Protein AF-0000000076659272 (afdb_homodimer)

Organism: Fusarium proliferatum (strain ET1) (NCBI:txid1227346)

InterPro domains:
  IPR001138 Zn(2)Cys(6) fungal-type DNA-binding domain [PF00172] (24-61)
  IPR001138 Zn(2)Cys(6) fungal-type DNA-binding domain [PS50048] (24-56)
  IPR001138 Zn(2)Cys(6) fungal-type DNA-binding domain [SM00066] (19-65)
  IPR001138 Zn(2)Cys(6) fungal-type DNA-binding domain [cd00067] (20-56)
  IPR007219 Xylanolytic transcriptional activator, regulatory domain [PF04082] (189-388)
  IPR007219 Xylanolytic transcriptional activator, regulatory domain [SM00906] (302-376)
  IPR036864 Zn(2)-C6 fungal-type DNA-binding domain superfamily [G3DSA:4.10.240.10] (17-59)
  IPR036864 Zn(2)-C6 fungal-type DNA-binding domain superfamily [SSF57701] (15-57)

Radius of gyration: 39.13 Å; Cα contacts (8 Å, |Δi|>4): 1552; chains: 2; bounding box: 149×137×132 Å

Structure (mmCIF, N/CA/C/O backbone):
data_AF-0000000076659272-model_v1
#
loop_
_entity.id
_entity.type
_entity.pdbx_description
1 polymer 'Zn(2)-C6 fungal-type domain-containing protein'
#
loop_
_atom_site.group_PDB
_atom_site.id
_atom_site.type_symbol
_atom_site.label_atom_id
_atom_site.label_alt_id
_atom_site.label_comp_id
_atom_site.label_asym_id
_atom_site.label_entity_id
_atom_site.label_seq_id
_atom_site.pdbx_PDB_ins_code
_atom_site.Cartn_x
_atom_site.Cartn_y
_atom_site.Cartn_z
_atom_site.occupancy
_atom_site.B_iso_or_equiv
_atom_site.auth_seq_id
_atom_site.auth_comp_id
_atom_site.auth_asym_id
_atom_site.auth_atom_id
_atom_site.pdbx_PDB_model_num
ATOM 1 N N . MET A 1 1 ? 29.656 22.891 76.875 1 19.56 1 MET A N 1
ATOM 2 C CA . MET A 1 1 ? 29.469 21.594 77.562 1 19.56 1 MET A CA 1
ATOM 3 C C . MET A 1 1 ? 28.062 21.062 77.375 1 19.56 1 MET A C 1
ATOM 5 O O . MET A 1 1 ? 27.875 19.891 77 1 19.56 1 MET A O 1
ATOM 9 N N . ASN A 1 2 ? 26.969 21.531 78 1 17.08 2 ASN A N 1
ATOM 10 C CA . ASN A 1 2 ? 25.891 20.828 78.688 1 17.08 2 ASN A CA 1
ATOM 11 C C . ASN A 1 2 ? 24.828 20.344 77.688 1 17.08 2 ASN A C 1
ATOM 13 O O . ASN A 1 2 ? 24.75 20.797 76.562 1 17.08 2 ASN A O 1
ATOM 17 N N . ARG A 1 3 ? 23.5 19.828 78.188 1 19.06 3 ARG A N 1
ATOM 18 C CA . ARG A 1 3 ? 22.938 18.5 78.375 1 19.06 3 ARG A CA 1
ATOM 19 C C . ARG A 1 3 ? 21.906 18.172 77.312 1 19.06 3 ARG A C 1
ATOM 21 O O . ARG A 1 3 ? 21.766 17.016 76.875 1 19.06 3 ARG A O 1
ATOM 28 N N . LEU A 1 4 ? 20.891 19.156 76.5 1 20.41 4 LEU A N 1
ATOM 29 C CA . LEU A 1 4 ? 19.5 19.031 76.938 1 20.41 4 LEU A CA 1
ATOM 30 C C . LEU A 1 4 ? 18.75 18.078 76 1 20.41 4 LEU A C 1
ATOM 32 O O . LEU A 1 4 ? 18.875 18.172 74.75 1 20.41 4 LEU A O 1
ATOM 36 N N . PRO A 1 5 ? 18.078 16.938 76.25 1 23.25 5 PRO A N 1
ATOM 37 C CA . PRO A 1 5 ? 17.703 15.578 75.812 1 23.25 5 PRO A CA 1
ATOM 38 C C . PRO A 1 5 ? 16.547 15.57 74.875 1 23.25 5 PRO A C 1
ATOM 40 O O . PRO A 1 5 ? 15.422 15.945 75.25 1 23.25 5 PRO A O 1
ATOM 43 N N . THR A 1 6 ? 16.375 16.406 73.688 1 24.66 6 THR A N 1
ATOM 44 C CA . THR A 1 6 ? 15.062 16.938 73.375 1 24.66 6 THR A CA 1
ATOM 45 C C . THR A 1 6 ? 14.07 15.82 73.062 1 24.66 6 THR A C 1
ATOM 47 O O . THR A 1 6 ? 14.367 14.922 72.312 1 24.66 6 THR A O 1
ATOM 50 N N . ASN A 1 7 ? 13.016 15.484 73.875 1 20.8 7 ASN A N 1
ATOM 51 C CA . ASN A 1 7 ? 12.062 14.461 74.25 1 20.8 7 ASN A CA 1
ATOM 52 C C . ASN A 1 7 ? 11.258 13.953 73.062 1 20.8 7 ASN A C 1
ATOM 54 O O . ASN A 1 7 ? 10.578 14.734 72.375 1 20.8 7 ASN A O 1
ATOM 58 N N . SER A 1 8 ? 11.734 12.906 72.25 1 24.41 8 SER A N 1
ATOM 59 C CA . SER A 1 8 ? 11.508 12.141 71.062 1 24.41 8 SER A CA 1
ATOM 60 C C . SER A 1 8 ? 10.117 11.516 71.062 1 24.41 8 SER A C 1
ATOM 62 O O . SER A 1 8 ? 9.977 10.297 71.188 1 24.41 8 SER A O 1
ATOM 64 N N . GLN A 1 9 ? 9.117 12.305 71.75 1 21.06 9 GLN A N 1
ATOM 65 C CA . GLN A 1 9 ? 7.941 11.578 72.188 1 21.06 9 GLN A CA 1
ATOM 66 C C . GLN A 1 9 ? 7.297 10.797 71.062 1 21.06 9 GLN A C 1
ATOM 68 O O . GLN A 1 9 ? 7.289 11.258 69.875 1 21.06 9 GLN A O 1
ATOM 73 N N . ARG A 1 10 ? 6.98 9.578 71.125 1 23.38 10 ARG A N 1
ATOM 74 C CA . ARG A 1 10 ? 6.645 8.344 70.438 1 23.38 10 ARG A CA 1
ATOM 75 C C . ARG A 1 10 ? 5.285 8.461 69.75 1 23.38 10 ARG A C 1
ATOM 77 O O . ARG A 1 10 ? 4.754 7.477 69.25 1 23.38 10 ARG A O 1
ATOM 84 N N . VAL A 1 11 ? 4.699 9.711 69.125 1 22.98 11 VAL A N 1
ATOM 85 C CA . VAL A 1 11 ? 3.258 9.844 69.312 1 22.98 11 VAL A CA 1
ATOM 86 C C . VAL A 1 11 ? 2.525 8.805 68.5 1 22.98 11 VAL A C 1
ATOM 88 O O . VAL A 1 11 ? 2.672 8.773 67.25 1 22.98 11 VAL A O 1
ATOM 91 N N . VAL A 1 12 ? 2.139 7.738 68.938 1 22.75 12 VAL A N 1
ATOM 92 C CA . VAL A 1 12 ? 1.564 6.504 68.375 1 22.75 12 VAL A CA 1
ATOM 93 C C . VAL A 1 12 ? 0.198 6.793 67.75 1 22.75 12 VAL A C 1
ATOM 95 O O . VAL A 1 12 ? -0.709 7.273 68.438 1 22.75 12 VAL A O 1
ATOM 98 N N . LYS A 1 13 ? 0.115 7.293 66.5 1 24.58 13 LYS A N 1
ATOM 99 C CA . LYS A 1 13 ? -1.141 7.832 66 1 24.58 13 LYS A CA 1
ATOM 100 C C . LYS A 1 13 ? -2.248 6.785 66 1 24.58 13 LYS A C 1
ATOM 102 O O . LYS A 1 13 ? -2.1 5.695 65.438 1 24.58 13 LYS A O 1
ATOM 107 N N . PRO A 1 14 ? -3.225 6.723 66.75 1 21.44 14 PRO A N 1
ATOM 108 C CA . PRO A 1 14 ? -4.156 5.688 67.188 1 21.44 14 PRO A CA 1
ATOM 109 C C . PRO A 1 14 ? -4.965 5.086 66.062 1 21.44 14 PRO A C 1
ATOM 111 O O . PRO A 1 14 ? -4.914 5.594 64.938 1 21.44 14 PRO A O 1
ATOM 114 N N . GLY A 1 15 ? -6.469 4.871 66.062 1 23 15 GLY A N 1
ATOM 115 C CA . GLY A 1 15 ? -7.363 3.742 66.312 1 23 15 GLY A CA 1
ATOM 116 C C . GLY A 1 15 ? -8.25 3.447 65.125 1 23 15 GLY A C 1
ATOM 117 O O . GLY A 1 15 ? -8.359 2.299 64.688 1 23 15 GLY A O 1
ATOM 118 N N . VAL A 1 16 ? -9.18 4.422 64.5 1 22.41 16 VAL A N 1
ATOM 119 C CA . VAL A 1 16 ? -10.625 4.203 64.5 1 22.41 16 VAL A CA 1
ATOM 120 C C . VAL A 1 16 ? -11.047 3.715 63.094 1 22.41 16 VAL A C 1
ATOM 122 O O . VAL A 1 16 ? -10.977 4.461 62.125 1 22.41 16 VAL A O 1
ATOM 125 N N . LYS A 1 17 ? -10.82 2.6 62.594 1 24.09 17 LYS A N 1
ATOM 126 C CA . LYS A 1 17 ? -10.992 2.123 61.219 1 24.09 17 LYS A CA 1
ATOM 127 C C . LYS A 1 17 ? -12.469 1.926 60.906 1 24.09 17 LYS A C 1
ATOM 129 O O . LYS A 1 17 ? -12.812 1.525 59.781 1 24.09 17 LYS A O 1
ATOM 134 N N . LYS A 1 18 ? -13.703 1.958 61.719 1 27.94 18 LYS A N 1
ATOM 135 C CA . LYS A 1 18 ? -14.82 1.035 61.531 1 27.94 18 LYS A CA 1
ATOM 136 C C . LYS A 1 18 ? -15.68 1.443 60.344 1 27.94 18 LYS A C 1
ATOM 138 O O . LYS A 1 18 ? -15.945 2.629 60.156 1 27.94 18 LYS A O 1
ATOM 143 N N . ARG A 1 19 ? -16.5 0.562 59.625 1 29.05 19 ARG A N 1
ATOM 144 C CA . ARG A 1 19 ? -17.141 0.447 58.312 1 29.05 19 ARG A CA 1
ATOM 145 C C . ARG A 1 19 ? -18.547 1.038 58.344 1 29.05 19 ARG A C 1
ATOM 147 O O . ARG A 1 19 ? -19.453 0.478 58.969 1 29.05 19 ARG A O 1
ATOM 154 N N . ARG A 1 20 ? -19.266 2.32 58.438 1 32.97 20 ARG A N 1
ATOM 155 C CA . ARG A 1 20 ? -20.578 2.553 59.031 1 32.97 20 ARG A CA 1
ATOM 156 C C . ARG A 1 20 ? -21.688 2.191 58.031 1 32.97 20 ARG A C 1
ATOM 158 O O . ARG A 1 20 ? -21.594 2.514 56.875 1 32.97 20 ARG A O 1
ATOM 165 N N . PRO A 1 21 ? -22.859 1.346 58.344 1 39.44 21 PRO A N 1
ATOM 166 C CA . PRO A 1 21 ? -23.938 0.67 57.625 1 39.44 21 PRO A CA 1
ATOM 167 C C . PRO A 1 21 ? -24.891 1.646 56.938 1 39.44 21 PRO A C 1
ATOM 169 O O . PRO A 1 21 ? -24.953 2.82 57.312 1 39.44 21 PRO A O 1
ATOM 172 N N . PRO A 1 22 ? -26.016 1.161 56.188 1 44.16 22 PRO A N 1
ATOM 173 C CA . PRO A 1 22 ? -26.656 1.852 55.094 1 44.16 22 PRO A CA 1
ATOM 174 C C . PRO A 1 22 ? -27.688 2.891 55.531 1 44.16 22 PRO A C 1
ATOM 176 O O . PRO A 1 22 ? -28.375 2.684 56.531 1 44.16 22 PRO A O 1
ATOM 179 N N . LEU A 1 23 ? -28.188 4.102 55.219 1 53.53 23 LEU A N 1
ATOM 180 C CA . LEU A 1 23 ? -28.766 5.273 55.875 1 53.53 23 LEU A CA 1
ATOM 181 C C . LEU A 1 23 ? -30.297 5.23 55.812 1 53.53 23 LEU A C 1
ATOM 183 O O . LEU A 1 23 ? -30.875 4.484 55.031 1 53.53 23 LEU A O 1
ATOM 187 N N . ALA A 1 24 ? -31.328 6.055 56.25 1 63.75 24 ALA A N 1
ATOM 188 C CA . ALA A 1 24 ? -32.719 6.289 56.656 1 63.75 24 ALA A CA 1
ATOM 189 C C . ALA A 1 24 ? -33.656 6.156 55.438 1 63.75 24 ALA A C 1
ATOM 191 O O . ALA A 1 24 ? -33.25 6.406 54.312 1 63.75 24 ALA A O 1
ATOM 192 N N . CYS A 1 25 ? -34.938 5.625 55.625 1 69.62 25 CYS A N 1
ATOM 193 C CA . CYS A 1 25 ? -35.906 5.426 54.531 1 69.62 25 CYS A CA 1
ATOM 194 C C . CYS A 1 25 ? -36.312 6.762 53.938 1 69.62 25 CYS A C 1
ATOM 196 O O . CYS A 1 25 ? -36.188 7.809 54.562 1 69.62 25 CYS A O 1
ATOM 198 N N . VAL A 1 26 ? -36.906 6.852 52.875 1 71.69 26 VAL A N 1
ATOM 199 C CA . VAL A 1 26 ? -37.125 8.117 52.188 1 71.69 26 VAL A CA 1
ATOM 200 C C . VAL A 1 26 ? -38.125 8.961 52.969 1 71.69 26 VAL A C 1
ATOM 202 O O . VAL A 1 26 ? -37.969 10.18 53.094 1 71.69 26 VAL A O 1
ATOM 205 N N . GLN A 1 27 ? -39.031 8.258 53.594 1 69.94 27 GLN A N 1
ATOM 206 C CA . GLN A 1 27 ? -40.156 8.969 54.25 1 69.94 27 GLN A CA 1
ATOM 207 C C . GLN A 1 27 ? -39.688 9.609 55.562 1 69.94 27 GLN A C 1
ATOM 209 O O . GLN A 1 27 ? -40.031 10.758 55.844 1 69.94 27 GLN A O 1
ATOM 214 N N . CYS A 1 28 ? -39.125 8.906 56.094 1 67.06 28 CYS A N 1
ATOM 215 C CA . CYS A 1 28 ? -38.562 9.367 57.344 1 67.06 28 CYS A CA 1
ATOM 216 C C . CYS A 1 28 ? -37.5 10.445 57.125 1 67.06 28 CYS A C 1
ATOM 218 O O . CYS A 1 28 ? -37.406 11.398 57.875 1 67.06 28 CYS A O 1
ATOM 220 N N . TYR A 1 29 ? -36.812 10.297 56.125 1 65.56 29 TYR A N 1
ATOM 221 C CA . TYR A 1 29 ? -35.719 11.195 55.719 1 65.56 29 TYR A CA 1
ATOM 222 C C . TYR A 1 29 ? -36.281 12.555 55.312 1 65.56 29 TYR A C 1
ATOM 224 O O . TYR A 1 29 ? -35.75 13.594 55.719 1 65.56 29 TYR A O 1
ATOM 232 N N . GLN A 1 30 ? -37.438 12.43 54.656 1 69.5 30 GLN A N 1
ATOM 233 C CA . GLN A 1 30 ? -38.031 13.672 54.188 1 69.5 30 GLN A CA 1
ATOM 234 C C . GLN A 1 30 ? -38.656 14.453 55.344 1 69.5 30 GLN A C 1
ATOM 236 O O . GLN A 1 30 ? -38.656 15.688 55.344 1 69.5 30 GLN A O 1
ATOM 241 N N . ARG A 1 31 ? -39.062 13.711 56.281 1 68 31 ARG A N 1
ATOM 242 C CA . ARG A 1 31 ? -39.75 14.297 57.438 1 68 31 ARG A CA 1
ATOM 243 C C . ARG A 1 31 ? -38.812 14.5 58.625 1 68 31 ARG A C 1
ATOM 245 O O . ARG A 1 31 ? -39.25 14.953 59.688 1 68 31 ARG A O 1
ATOM 252 N N . LYS A 1 32 ? -37.812 14.383 58.469 1 71.69 32 LYS A N 1
ATOM 253 C CA . LYS A 1 32 ? -36.656 14.594 59.312 1 71.69 32 LYS A CA 1
ATOM 254 C C . LYS A 1 32 ? -36.844 13.883 60.656 1 71.69 32 LYS A C 1
ATOM 256 O O . LYS A 1 32 ? -36.531 14.453 61.719 1 71.69 32 LYS A O 1
ATOM 261 N N . LEU A 1 33 ? -37.5 12.82 60.469 1 70.62 33 LEU A N 1
ATOM 262 C CA . LEU A 1 33 ? -37.688 12.07 61.688 1 70.62 33 LEU A CA 1
ATOM 263 C C . LEU A 1 33 ? -36.719 10.906 61.781 1 70.62 33 LEU A C 1
ATOM 265 O O . LEU A 1 33 ? -36.219 10.43 60.781 1 70.62 33 LEU A O 1
ATOM 269 N N . LYS A 1 34 ? -36.656 10.5 63.031 1 70.88 34 LYS A N 1
ATOM 270 C CA . LYS A 1 34 ? -35.719 9.406 63.25 1 70.88 34 LYS A CA 1
ATOM 271 C C . LYS A 1 34 ? -36.25 8.086 62.719 1 70.88 34 LYS A C 1
ATOM 273 O O . LYS A 1 34 ? -37.25 7.574 63.25 1 70.88 34 LYS A O 1
ATOM 278 N N . CYS A 1 35 ? -35.75 7.586 61.719 1 67.19 35 CYS A N 1
ATOM 279 C CA . CYS A 1 35 ? -36.281 6.434 61 1 67.19 35 CYS A CA 1
ATOM 280 C C . CYS A 1 35 ? -35.938 5.137 61.719 1 67.19 35 CYS A C 1
ATOM 282 O O . CYS A 1 35 ? -34.812 4.938 62.156 1 67.19 35 CYS A O 1
ATOM 284 N N . GLY A 1 36 ? -36.812 4.539 61.938 1 72.94 36 GLY A N 1
ATOM 285 C CA . GLY A 1 36 ? -36.594 3.328 62.719 1 72.94 36 GLY A CA 1
ATOM 286 C C . GLY A 1 36 ? -35.812 2.268 61.969 1 72.94 36 GLY A C 1
ATOM 287 O O . GLY A 1 36 ? -35.438 1.243 62.531 1 72.94 36 GLY A O 1
ATOM 288 N N . ARG A 1 37 ? -35.312 2.457 60.562 1 70.31 37 ARG A N 1
ATOM 289 C CA . ARG A 1 37 ? -34.469 1.771 59.594 1 70.31 37 ARG A CA 1
ATOM 290 C C . ARG A 1 37 ? -34.812 0.29 59.5 1 70.31 37 ARG A C 1
ATOM 292 O O . ARG A 1 37 ? -33.938 -0.555 59.344 1 70.31 37 ARG A O 1
ATOM 299 N N . GLU A 1 38 ? -35.969 0.215 59.781 1 72.88 38 GLU A N 1
ATOM 300 C CA . GLU A 1 38 ? -36.438 -1.17 59.781 1 72.88 38 GLU A CA 1
ATOM 301 C C . GLU A 1 38 ? -37.125 -1.532 58.469 1 72.88 38 GLU A C 1
ATOM 303 O O . GLU A 1 38 ? -37.656 -0.66 57.812 1 72.88 38 GLU A O 1
ATOM 308 N N . LEU A 1 39 ? -36.844 -2.863 58.031 1 69.31 39 LEU A N 1
ATOM 309 C CA . LEU A 1 39 ? -37.625 -3.322 56.875 1 69.31 39 LEU A CA 1
ATOM 310 C C . LEU A 1 39 ? -38.844 -4.09 57.344 1 69.31 39 LEU A C 1
ATOM 312 O O . LEU A 1 39 ? -38.844 -4.734 58.375 1 69.31 39 LEU A O 1
ATOM 316 N N . PRO A 1 40 ? -39.438 -4.137 56.812 1 67.62 40 PRO A N 1
ATOM 317 C CA . PRO A 1 40 ? -39.594 -3.453 55.531 1 67.62 40 PRO A CA 1
ATOM 318 C C . PRO A 1 40 ? -39.906 -1.971 55.656 1 67.62 40 PRO A C 1
ATOM 320 O O . PRO A 1 40 ? -39.75 -1.196 54.719 1 67.62 40 PRO A O 1
ATOM 323 N N . ALA A 1 41 ? -40.406 -1.819 56.5 1 71.88 41 ALA A N 1
ATOM 324 C CA . ALA A 1 41 ? -40.75 -0.446 56.844 1 71.88 41 ALA A CA 1
ATOM 325 C C . ALA A 1 41 ? -40.125 -0.05 58.188 1 71.88 41 ALA A C 1
ATOM 327 O O . ALA A 1 41 ? -40.031 -0.873 59.094 1 71.88 41 ALA A O 1
ATOM 328 N N . CYS A 1 42 ? -39.656 1.245 58.156 1 69.31 42 CYS A N 1
ATOM 329 C CA . CYS A 1 42 ? -38.875 1.605 59.344 1 69.31 42 CYS A CA 1
ATOM 330 C C . CYS A 1 42 ? -39.812 1.838 60.531 1 69.31 42 CYS A C 1
ATOM 332 O O . CYS A 1 42 ? -41 2.141 60.344 1 69.31 42 CYS A O 1
ATOM 334 N N . SER A 1 43 ? -39.375 1.552 61.812 1 69.69 43 SER A N 1
ATOM 335 C CA . SER A 1 43 ? -40.188 1.492 63.031 1 69.69 43 SER A CA 1
ATOM 336 C C . SER A 1 43 ? -41.031 2.75 63.219 1 69.69 43 SER A C 1
ATOM 338 O O . SER A 1 43 ? -42.156 2.686 63.688 1 69.69 43 SER A O 1
ATOM 340 N N . ARG A 1 44 ? -41.062 3.682 62.5 1 53.88 44 ARG A N 1
ATOM 341 C CA . ARG A 1 44 ? -42.281 4.434 62.688 1 53.88 44 ARG A CA 1
ATOM 342 C C . ARG A 1 44 ? -43.219 4.297 61.5 1 53.88 44 ARG A C 1
ATOM 344 O O . ARG A 1 44 ? -44.406 4.641 61.594 1 53.88 44 ARG A O 1
ATOM 351 N N . CYS A 1 45 ? -42.562 4.719 60.375 1 63.34 45 CYS A N 1
ATOM 352 C CA . CYS A 1 45 ? -43.5 4.828 59.281 1 63.34 45 CYS A CA 1
ATOM 353 C C . CYS A 1 45 ? -44.719 3.912 59.5 1 63.34 45 CYS A C 1
ATOM 355 O O . CYS A 1 45 ? -45.844 4.266 59.156 1 63.34 45 CYS A O 1
ATOM 357 N N . SER A 1 46 ? -44.312 2.977 60.25 1 72.69 46 SER A N 1
ATOM 358 C CA . SER A 1 46 ? -45.312 1.992 60.625 1 72.69 46 SER A CA 1
ATOM 359 C C . SER A 1 46 ? -46.281 2.559 61.688 1 72.69 46 SER A C 1
ATOM 361 O O . SER A 1 46 ? -47.5 2.373 61.594 1 72.69 46 SER A O 1
ATOM 363 N N . LYS A 1 47 ? -45.812 3.211 63 1 73.12 47 LYS A N 1
ATOM 364 C CA . LYS A 1 47 ? -46.594 3.711 64.125 1 73.12 47 LYS A CA 1
ATOM 365 C C . LYS A 1 47 ? -47.406 4.922 63.75 1 73.12 47 LYS A C 1
ATOM 367 O O . LYS A 1 47 ? -48.5 5.16 64.312 1 73.12 47 LYS A O 1
ATOM 372 N N . ALA A 1 48 ? -46.906 5.734 62.75 1 68.62 48 ALA A N 1
ATOM 373 C CA . ALA A 1 48 ? -47.531 6.98 62.312 1 68.62 48 ALA A CA 1
ATOM 374 C C . ALA A 1 48 ? -48.562 6.73 61.219 1 68.62 48 ALA A C 1
ATOM 376 O O . ALA A 1 48 ? -49.188 7.668 60.719 1 68.62 48 ALA A O 1
ATOM 377 N N . GLY A 1 49 ? -48.781 5.508 60.812 1 72.5 49 GLY A N 1
ATOM 378 C CA . GLY A 1 49 ? -49.781 4.98 59.906 1 72.5 49 GLY A CA 1
ATOM 379 C C . GLY A 1 49 ? -49.344 5.027 58.438 1 72.5 49 GLY A C 1
ATOM 380 O O . GLY A 1 49 ? -50.188 4.922 57.531 1 72.5 49 GLY A O 1
ATOM 381 N N . ASN A 1 50 ? -48.188 5.438 58.156 1 64.56 50 ASN A N 1
ATOM 382 C CA . ASN A 1 50 ? -47.688 5.664 56.812 1 64.56 50 ASN A CA 1
ATOM 383 C C . ASN A 1 50 ? -46.719 4.57 56.375 1 64.56 50 ASN A C 1
ATOM 385 O O . ASN A 1 50 ? -45.688 4.848 55.75 1 64.56 50 ASN A O 1
ATOM 389 N N . ALA A 1 51 ? -46.812 3.498 56.812 1 70.19 51 ALA A N 1
ATOM 390 C CA . ALA A 1 51 ? -45.906 2.355 56.688 1 70.19 51 ALA A CA 1
ATOM 391 C C . ALA A 1 51 ? -45.719 1.98 55.219 1 70.19 51 ALA A C 1
ATOM 393 O O . ALA A 1 51 ? -44.625 1.556 54.812 1 70.19 51 ALA A O 1
ATOM 394 N N . ASP A 1 52 ? -46.719 2.023 54.469 1 71 52 ASP A N 1
ATOM 395 C CA . ASP A 1 52 ? -46.719 1.567 53.062 1 71 52 ASP A CA 1
ATOM 396 C C . ASP A 1 52 ? -45.906 2.486 52.188 1 71 52 ASP A C 1
ATOM 398 O O . ASP A 1 52 ? -45.438 2.068 51.125 1 71 52 ASP A O 1
ATOM 402 N N . GLU A 1 53 ? -45.688 3.658 52.406 1 70.06 53 GLU A N 1
ATOM 403 C CA . GLU A 1 53 ? -44.938 4.691 51.688 1 70.06 53 GLU A CA 1
ATOM 404 C C . GLU A 1 53 ? -43.5 4.777 52.188 1 70.06 53 GLU A C 1
ATOM 406 O O . GLU A 1 53 ? -42.719 5.637 51.719 1 70.06 53 GLU A O 1
ATOM 411 N N . CYS A 1 54 ? -43.094 3.967 52.938 1 63.72 54 CYS A N 1
ATOM 412 C CA . CYS A 1 54 ? -41.75 3.9 53.5 1 63.72 54 CYS A CA 1
ATOM 413 C C . CYS A 1 54 ? -40.781 3.193 52.562 1 63.72 54 CYS A C 1
ATOM 415 O O . CYS A 1 54 ? -40.812 1.97 52.438 1 63.72 54 CYS A O 1
ATOM 417 N N . ILE A 1 55 ? -40.156 3.838 51.688 1 67.62 55 ILE A N 1
ATOM 418 C CA . ILE A 1 55 ? -39.25 3.242 50.688 1 67.62 55 ILE A CA 1
ATOM 419 C C . ILE A 1 55 ? -37.812 3.629 51 1 67.62 55 ILE A C 1
ATOM 421 O O . ILE A 1 55 ? -37.531 4.773 51.375 1 67.62 55 ILE A O 1
ATOM 425 N N . TYR A 1 56 ? -36.938 2.811 51.062 1 58 56 TYR A N 1
ATOM 426 C CA . TYR A 1 56 ? -35.5 3.066 51.188 1 58 56 TYR A CA 1
ATOM 427 C C . TYR A 1 56 ? -34.875 3.252 49.812 1 58 56 TYR A C 1
ATOM 429 O O . TYR A 1 56 ? -35.156 2.51 48.875 1 58 56 TYR A O 1
ATOM 437 N N . ARG A 1 57 ? -33.906 4.082 49.406 1 43.53 57 ARG A N 1
ATOM 438 C CA . ARG A 1 57 ? -33.219 4.215 48.094 1 43.53 57 ARG A CA 1
ATOM 439 C C . ARG A 1 57 ? -32.156 3.15 47.938 1 43.53 57 ARG A C 1
ATOM 441 O O . ARG A 1 57 ? -31.219 3.078 48.75 1 43.53 57 ARG A O 1
ATOM 448 N N . GLY A 1 58 ? -32 1.804 46.719 1 41.53 58 GLY A N 1
ATOM 449 C CA . GLY A 1 58 ? -31.734 0.409 46.406 1 41.53 58 GLY A CA 1
ATOM 450 C C . GLY A 1 58 ? -32.969 -0.473 46.562 1 41.53 58 GLY A C 1
ATOM 451 O O . GLY A 1 58 ? -32.906 -1.686 46.344 1 41.53 58 GLY A O 1
ATOM 452 N N . ASP A 1 59 ? -33.844 -0.415 47.406 1 34.22 59 ASP A N 1
ATOM 453 C CA . ASP A 1 59 ? -34.906 -1.279 47.906 1 34.22 59 ASP A CA 1
ATOM 454 C C . ASP A 1 59 ? -35.969 -1.499 46.844 1 34.22 59 ASP A C 1
ATOM 456 O O . ASP A 1 59 ? -36.094 -0.714 45.906 1 34.22 59 ASP A O 1
ATOM 460 N N . LYS A 1 60 ? -37 -2.42 47.062 1 31.75 60 LYS A N 1
ATOM 461 C CA . LYS A 1 60 ? -38.312 -2.994 46.719 1 31.75 60 LYS A CA 1
ATOM 462 C C . LYS A 1 60 ? -39.375 -1.912 46.656 1 31.75 60 LYS A C 1
ATOM 464 O O . LYS A 1 60 ? -40.562 -2.217 46.562 1 31.75 60 LYS A O 1
ATOM 469 N N . GLY A 1 61 ? -39.281 -0.782 46.375 1 23.89 61 GLY A N 1
ATOM 470 C CA . GLY A 1 61 ? -40.312 0.107 46.875 1 23.89 61 GLY A CA 1
ATOM 471 C C . GLY A 1 61 ? -41.688 -0.261 46.406 1 23.89 61 GLY A C 1
ATOM 472 O O . GLY A 1 61 ? -42.625 -0.468 47.188 1 23.89 61 GLY A O 1
ATOM 473 N N . ARG A 1 62 ? -42.438 0.27 45.406 1 23.33 62 ARG A N 1
ATOM 474 C CA . ARG A 1 62 ? -43.469 1.279 45.719 1 23.33 62 ARG A CA 1
ATOM 475 C C . ARG A 1 62 ? -44.844 0.668 45.75 1 23.33 62 ARG A C 1
ATOM 477 O O . ARG A 1 62 ? -45.094 -0.39 45.156 1 23.33 62 ARG A O 1
ATOM 484 N N . HIS A 1 63 ? -45.938 1.406 45.75 1 21.39 63 HIS A N 1
ATOM 485 C CA . HIS A 1 63 ? -47.25 1.91 46.125 1 21.39 63 HIS A CA 1
ATOM 486 C C . HIS A 1 63 ? -48.344 1.238 45.312 1 21.39 63 HIS A C 1
ATOM 488 O O . HIS A 1 63 ? -48.094 0.711 44.219 1 21.39 63 HIS A O 1
ATOM 494 N N . THR A 1 64 ? -49.656 1.598 45.625 1 20.42 64 THR A N 1
ATOM 495 C CA . THR A 1 64 ? -51.031 1.32 45.969 1 20.42 64 THR A CA 1
ATOM 496 C C . THR A 1 64 ? -51.906 1.186 44.719 1 20.42 64 THR A C 1
ATOM 498 O O . THR A 1 64 ? -52.969 0.547 44.75 1 20.42 64 THR A O 1
ATOM 501 N N . SER A 1 65 ? -51.938 1.911 43.625 1 19.45 65 SER A N 1
ATOM 502 C CA . SER A 1 65 ? -53.25 2.453 43.312 1 19.45 65 SER A CA 1
ATOM 503 C C . SER A 1 65 ? -54.125 1.4 42.656 1 19.45 65 SER A C 1
ATOM 505 O O . SER A 1 65 ? -54.5 1.534 41.469 1 19.45 65 SER A O 1
ATOM 507 N N . ALA A 1 66 ? -54.094 0.122 42.969 1 20.95 66 ALA A N 1
ATOM 508 C CA . ALA A 1 66 ? -55.062 -0.617 42.156 1 20.95 66 ALA A CA 1
ATOM 509 C C . ALA A 1 66 ? -56.5 -0.326 42.625 1 20.95 66 ALA A C 1
ATOM 511 O O . ALA A 1 66 ? -57.188 -1.225 43.062 1 20.95 66 ALA A O 1
ATOM 512 N N . ASP A 1 67 ? -56.969 0.607 43.156 1 18.33 67 ASP A N 1
ATOM 513 C CA . ASP A 1 67 ? -58.312 0.267 43.656 1 18.33 67 ASP A CA 1
ATOM 514 C C . ASP A 1 67 ? -59.25 -0.094 42.531 1 18.33 67 ASP A C 1
ATOM 516 O O . ASP A 1 67 ? -60.438 -0.337 42.781 1 18.33 67 ASP A O 1
ATOM 520 N N . GLY A 1 68 ? -59.125 0.284 41.281 1 17.02 68 GLY A N 1
ATOM 521 C CA . GLY A 1 68 ? -60.5 0.514 40.906 1 17.02 68 GLY A CA 1
ATOM 522 C C . GLY A 1 68 ? -61.344 -0.74 40.969 1 17.02 68 GLY A C 1
ATOM 523 O O . GLY A 1 68 ? -60.875 -1.836 40.688 1 17.02 68 GLY A O 1
ATOM 524 N N . LEU A 1 69 ? -62.531 -0.764 41.562 1 16.98 69 LEU A N 1
ATOM 525 C CA . LEU A 1 69 ? -63.656 -1.506 42.094 1 16.98 69 LEU A CA 1
ATOM 526 C C . LEU A 1 69 ? -64.375 -2.318 41.031 1 16.98 69 LEU A C 1
ATOM 528 O O . LEU A 1 69 ? -64.938 -3.369 41.312 1 16.98 69 LEU A O 1
ATOM 532 N N . SER A 1 70 ? -64.688 -1.863 39.781 1 16.55 70 SER A N 1
ATOM 533 C CA . SER A 1 70 ? -66.125 -2.135 39.719 1 16.55 70 SER A CA 1
ATOM 534 C C . SER A 1 70 ? -66.438 -3.631 39.625 1 16.55 70 SER A C 1
ATOM 536 O O . SER A 1 70 ? -65.562 -4.41 39.281 1 16.55 70 SER A O 1
ATOM 538 N N . ASN A 1 71 ? -67.625 -3.955 39.031 1 16.12 71 ASN A N 1
ATOM 539 C CA . ASN A 1 71 ? -68.812 -4.777 39.344 1 16.12 71 ASN A CA 1
ATOM 540 C C . ASN A 1 71 ? -68.625 -6.211 38.844 1 16.12 71 ASN A C 1
ATOM 542 O O . ASN A 1 71 ? -67.688 -6.508 38.125 1 16.12 71 ASN A O 1
ATOM 546 N N . ASP A 1 72 ? -69.625 -6.723 38 1 16.41 72 ASP A N 1
ATOM 547 C CA . ASP A 1 72 ? -70.625 -7.773 38.188 1 16.41 72 ASP A CA 1
ATOM 548 C C . ASP A 1 72 ? -70.125 -9.109 37.625 1 16.41 72 ASP A C 1
ATOM 550 O O . ASP A 1 72 ? -69.125 -9.164 36.969 1 16.41 72 ASP A O 1
ATOM 554 N N . GLY A 1 73 ? -71.062 -9.867 36.812 1 16.58 73 GLY A N 1
ATOM 555 C CA . GLY A 1 73 ? -71.75 -11.148 36.906 1 16.58 73 GLY A CA 1
ATOM 556 C C . GLY A 1 73 ? -70.938 -12.281 36.25 1 16.58 73 GLY A C 1
ATOM 557 O O . GLY A 1 73 ? -69.812 -12.109 35.812 1 16.58 73 GLY A O 1
ATOM 558 N N . THR A 1 74 ? -71.688 -13.062 35.344 1 17.17 74 THR A N 1
ATOM 559 C CA . THR A 1 74 ? -72.125 -14.461 35.344 1 17.17 74 THR A CA 1
ATOM 560 C C . THR A 1 74 ? -71.125 -15.328 34.594 1 17.17 74 THR A C 1
ATOM 562 O O . THR A 1 74 ? -70.625 -16.312 35.156 1 17.17 74 THR A O 1
ATOM 565 N N . SER A 1 75 ? -71.562 -15.922 33.406 1 17.47 75 SER A N 1
ATOM 566 C CA . SER A 1 75 ? -71.812 -17.328 33.094 1 17.47 75 SER A CA 1
ATOM 567 C C . SER A 1 75 ? -70.625 -18.016 32.5 1 17.47 75 SER A C 1
ATOM 569 O O . SER A 1 75 ? -69.625 -17.359 32.094 1 17.47 75 SER A O 1
ATOM 571 N N . GLY A 1 76 ? -70.812 -19.094 31.562 1 17.66 76 GLY A N 1
ATOM 572 C CA . GLY A 1 76 ? -70.5 -20.5 31.359 1 17.66 76 GLY A CA 1
ATOM 573 C C . GLY A 1 76 ? -69.312 -20.75 30.484 1 17.66 76 GLY A C 1
ATOM 574 O O . GLY A 1 76 ? -68.812 -21.875 30.375 1 17.66 76 GLY A O 1
ATOM 575 N N . ALA A 1 77 ? -69 -19.891 29.422 1 17.27 77 ALA A N 1
ATOM 576 C CA . ALA A 1 77 ? -68.812 -20.625 28.172 1 17.27 77 ALA A CA 1
ATOM 577 C C . ALA A 1 77 ? -67.5 -21.422 28.203 1 17.27 77 ALA A C 1
ATOM 579 O O . ALA A 1 77 ? -66.625 -21.141 29 1 17.27 77 ALA A O 1
ATOM 580 N N . SER A 1 78 ? -67.062 -21.859 26.969 1 19.56 78 SER A N 1
ATOM 581 C CA . SER A 1 78 ? -66.562 -23.016 26.234 1 19.56 78 SER A CA 1
ATOM 582 C C . SER A 1 78 ? -65.062 -23.078 26.359 1 19.56 78 SER A C 1
ATOM 584 O O . SER A 1 78 ? -64.375 -22.062 26.609 1 19.56 78 SER A O 1
ATOM 586 N N . SER A 1 79 ? -64.375 -24.234 26.047 1 19.25 79 SER A N 1
ATOM 587 C CA . SER A 1 79 ? -63.219 -25.078 26.344 1 19.25 79 SER A CA 1
ATOM 588 C C . SER A 1 79 ? -61.969 -24.547 25.672 1 19.25 79 SER A C 1
ATOM 590 O O . SER A 1 79 ? -61.5 -25.094 24.656 1 19.25 79 SER A O 1
ATOM 592 N N . ALA A 1 80 ? -61.781 -23.234 25.391 1 17.59 80 ALA A N 1
ATOM 593 C CA . ALA A 1 80 ? -60.719 -22.906 24.422 1 17.59 80 ALA A CA 1
ATOM 594 C C . ALA A 1 80 ? -59.344 -23.312 24.953 1 17.59 80 ALA A C 1
ATOM 596 O O . ALA A 1 80 ? -58.938 -22.859 26.016 1 17.59 80 ALA A O 1
ATOM 597 N N . LEU A 1 81 ? -58.781 -24.359 24.422 1 20.47 81 LEU A N 1
ATOM 598 C CA . LEU A 1 81 ? -57.5 -25.047 24.703 1 20.47 81 LEU A CA 1
ATOM 599 C C . LEU A 1 81 ? -56.344 -24.062 24.797 1 20.47 81 LEU A C 1
ATOM 601 O O . LEU A 1 81 ? -56.25 -23.141 24 1 20.47 81 LEU A O 1
ATOM 605 N N . GLU A 1 82 ? -55.5 -24.172 25.875 1 20.83 82 GLU A N 1
ATOM 606 C CA . GLU A 1 82 ? -54.531 -23.469 26.719 1 20.83 82 GLU A CA 1
ATOM 607 C C . GLU A 1 82 ? -53.188 -23.359 26.062 1 20.83 82 GLU A C 1
ATOM 609 O O . GLU A 1 82 ? -52.469 -24.359 25.953 1 20.83 82 GLU A O 1
ATOM 614 N N . ARG A 1 83 ? -53 -22.484 24.984 1 19.47 83 ARG A N 1
ATOM 615 C CA . ARG A 1 83 ? -51.781 -22.078 24.266 1 19.47 83 ARG A CA 1
ATOM 616 C C . ARG A 1 83 ? -50.719 -21.578 25.219 1 19.47 83 ARG A C 1
ATOM 618 O O . ARG A 1 83 ? -50.844 -20.5 25.812 1 19.47 83 ARG A O 1
ATOM 625 N N . SER A 1 84 ? -50.031 -22.391 25.953 1 19.14 84 SER A N 1
ATOM 626 C CA . SER A 1 84 ? -49.156 -22.141 27.094 1 19.14 84 SER A CA 1
ATOM 627 C C . SER A 1 84 ? -48.031 -21.188 26.734 1 19.14 84 SER A C 1
ATOM 629 O O . SER A 1 84 ? -47.781 -20.219 27.453 1 19.14 84 SER A O 1
ATOM 631 N N . SER A 1 85 ? -46.844 -21.688 26.234 1 22.08 85 SER A N 1
ATOM 632 C CA . SER A 1 85 ? -45.531 -21.5 26.781 1 22.08 85 SER A CA 1
ATOM 633 C C . SER A 1 85 ? -44.969 -20.109 26.438 1 22.08 85 SER A C 1
ATOM 635 O O . SER A 1 85 ? -45.156 -19.625 25.328 1 22.08 85 SER A O 1
ATOM 637 N N . THR A 1 86 ? -44.438 -19.281 27.469 1 22.44 86 THR A N 1
ATOM 638 C CA . THR A 1 86 ? -43.969 -17.938 27.781 1 22.44 86 THR A CA 1
ATOM 639 C C . THR A 1 86 ? -42.625 -17.656 27.125 1 22.44 86 THR A C 1
ATOM 641 O O . THR A 1 86 ? -41.594 -18.188 27.531 1 22.44 86 THR A O 1
ATOM 644 N N . GLU A 1 87 ? -42.406 -17.703 25.875 1 22.03 87 GLU A N 1
ATOM 645 C CA . GLU A 1 87 ? -41.188 -17.25 25.188 1 22.03 87 GLU A CA 1
ATOM 646 C C . GLU A 1 87 ? -40.812 -15.836 25.625 1 22.03 87 GLU A C 1
ATOM 648 O O . GLU A 1 87 ? -41.531 -14.875 25.344 1 22.03 87 GLU A O 1
ATOM 653 N N . THR A 1 88 ? -40.281 -15.742 26.859 1 24.14 88 THR A N 1
ATOM 654 C CA . THR A 1 88 ? -39.781 -14.484 27.391 1 24.14 88 THR A CA 1
ATOM 655 C C . THR A 1 88 ? -38.844 -13.812 26.391 1 24.14 88 THR A C 1
ATOM 657 O O . THR A 1 88 ? -37.875 -14.422 25.938 1 24.14 88 THR A O 1
ATOM 660 N N . LEU A 1 89 ? -39.188 -12.773 25.828 1 23.19 89 LEU A N 1
ATOM 661 C CA . LEU A 1 89 ? -38.594 -11.734 24.984 1 23.19 89 LEU A CA 1
ATOM 662 C C . LEU A 1 89 ? -37.406 -11.07 25.672 1 23.19 89 LEU A C 1
ATOM 664 O O . LEU A 1 89 ? -37.562 -10.398 26.688 1 23.19 89 LEU A O 1
ATOM 668 N N . ASP A 1 90 ? -36.219 -11.789 25.875 1 24.16 90 ASP A N 1
ATOM 669 C CA . ASP A 1 90 ? -34.969 -11.211 26.328 1 24.16 90 ASP A CA 1
ATOM 670 C C . ASP A 1 90 ? -34.75 -9.836 25.719 1 24.16 90 ASP A C 1
ATOM 672 O O . ASP A 1 90 ? -34.562 -9.719 24.5 1 24.16 90 ASP A O 1
ATOM 676 N N . LYS A 1 91 ? -35.312 -8.773 26.203 1 26.02 91 LYS A N 1
ATOM 677 C CA . LYS A 1 91 ? -35.031 -7.344 26.078 1 26.02 91 LYS A CA 1
ATOM 678 C C . LYS A 1 91 ? -33.562 -7.031 26.359 1 26.02 91 LYS A C 1
ATOM 680 O O . LYS A 1 91 ? -33.188 -6.781 27.5 1 26.02 91 LYS A O 1
ATOM 685 N N . HIS A 1 92 ? -32.688 -7.875 26.047 1 26.64 92 HIS A N 1
ATOM 686 C CA . HIS A 1 92 ? -31.359 -7.293 26.078 1 26.64 92 HIS A CA 1
ATOM 687 C C . HIS A 1 92 ? -31.375 -5.828 25.656 1 26.64 92 HIS A C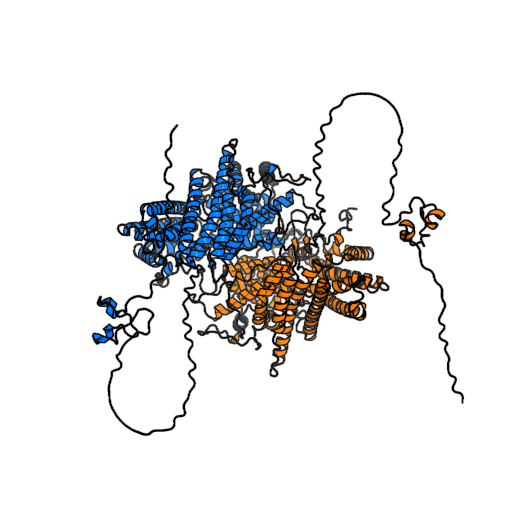 1
ATOM 689 O O . HIS A 1 92 ? -31.844 -5.504 24.547 1 26.64 92 HIS A O 1
ATOM 695 N N . GLY A 1 93 ? -31.656 -4.98 26.578 1 27.42 93 GLY A N 1
ATOM 696 C CA . GLY A 1 93 ? -31.359 -3.564 26.422 1 27.42 93 GLY A CA 1
ATOM 697 C C . GLY A 1 93 ? -30.109 -3.311 25.578 1 27.42 93 GLY A C 1
ATOM 698 O O . GLY A 1 93 ? -29.031 -3.826 25.891 1 27.42 93 GLY A O 1
ATOM 699 N N . ALA A 1 94 ? -30.281 -3.094 24.406 1 29.2 94 ALA A N 1
ATOM 700 C CA . ALA A 1 94 ? -29.281 -2.463 23.547 1 29.2 94 ALA A CA 1
ATOM 701 C C . ALA A 1 94 ? -28.609 -1.29 24.266 1 29.2 94 ALA A C 1
ATOM 703 O O . ALA A 1 94 ? -29.219 -0.232 24.438 1 29.2 94 ALA A O 1
ATOM 704 N N . SER A 1 95 ? -28.047 -1.493 25.438 1 32.25 95 SER A N 1
ATOM 705 C CA . SER A 1 95 ? -27.141 -0.391 25.766 1 32.25 95 SER A CA 1
ATOM 706 C C . SER A 1 95 ? -26.625 0.291 24.516 1 32.25 95 SER A C 1
ATOM 708 O O . SER A 1 95 ? -26.047 -0.362 23.641 1 32.25 95 SER A O 1
ATOM 710 N N . THR A 1 96 ? -27.297 1.179 24.047 1 34.06 96 THR A N 1
ATOM 711 C CA . THR A 1 96 ? -26.75 2.076 23.031 1 34.06 96 THR A CA 1
ATOM 712 C C . THR A 1 96 ? -25.297 2.408 23.328 1 34.06 96 THR A C 1
ATOM 714 O O . THR A 1 96 ? -25 3.287 24.156 1 34.06 96 THR A O 1
ATOM 717 N N . SER A 1 97 ? -24.484 1.532 23.781 1 37.09 97 SER A N 1
ATOM 718 C CA . SER A 1 97 ? -23.094 1.956 23.703 1 37.09 97 SER A CA 1
ATOM 719 C C . SER A 1 97 ? -22.891 3.027 22.641 1 37.09 97 SER A C 1
ATOM 721 O O . SER A 1 97 ? -23.156 2.791 21.453 1 37.09 97 SER A O 1
ATOM 723 N N . HIS A 1 98 ? -23.25 4.23 22.906 1 40.81 98 HIS A N 1
ATOM 724 C CA . HIS A 1 98 ? -22.859 5.348 22.062 1 40.81 98 HIS A CA 1
ATOM 725 C C . HIS A 1 98 ? -21.5 5.082 21.391 1 40.81 98 HIS A C 1
ATOM 727 O O . HIS A 1 98 ? -20.453 5.234 22.016 1 40.81 98 HIS A O 1
ATOM 733 N N . GLU A 1 99 ? -21.25 4.074 20.734 1 49.91 99 GLU A N 1
ATOM 734 C CA . GLU A 1 99 ? -20.062 3.854 19.906 1 49.91 99 GLU A CA 1
ATOM 735 C C . GLU A 1 99 ? -19.5 5.172 19.375 1 49.91 99 GLU A C 1
ATOM 737 O O . GLU A 1 99 ? -20.094 5.773 18.469 1 49.91 99 GLU A O 1
ATOM 742 N N . VAL A 1 100 ? -18.969 5.996 20.312 1 55.97 100 VAL A N 1
ATOM 743 C CA . VAL A 1 100 ? -18.266 7.207 19.891 1 55.97 100 VAL A CA 1
ATOM 744 C C . VAL A 1 100 ? -17.297 6.879 18.766 1 55.97 100 VAL A C 1
ATOM 746 O O . VAL A 1 100 ? -16.328 6.152 18.969 1 55.97 100 VAL A O 1
ATOM 749 N N . ASP A 1 101 ? -17.734 6.824 17.453 1 67.94 101 ASP A N 1
ATOM 750 C CA . ASP A 1 101 ? -16.906 6.559 16.281 1 67.94 101 ASP A CA 1
ATOM 751 C C . ASP A 1 101 ? -16.312 7.852 15.727 1 67.94 101 ASP A C 1
ATOM 753 O O . ASP A 1 101 ? -17.047 8.734 15.281 1 67.94 101 ASP A O 1
ATOM 757 N N . MET A 1 102 ? -15.031 8.195 16.219 1 81.81 102 MET A N 1
ATOM 758 C CA . MET A 1 102 ? -14.281 9.359 15.75 1 81.81 102 MET A CA 1
ATOM 759 C C . MET A 1 102 ? -13.875 9.188 14.289 1 81.81 102 MET A C 1
ATOM 761 O O . MET A 1 102 ? -12.828 9.68 13.875 1 81.81 102 MET A O 1
ATOM 765 N N . THR A 1 103 ? -14.672 8.32 13.609 1 86.5 103 THR A N 1
ATOM 766 C CA . THR A 1 103 ? -14.375 8.188 12.188 1 86.5 103 THR A CA 1
ATOM 767 C C . THR A 1 103 ? -15.383 8.977 11.352 1 86.5 103 THR A C 1
ATOM 769 O O . THR A 1 103 ? -16.438 9.391 11.859 1 86.5 103 THR A O 1
ATOM 772 N N . HIS A 1 104 ? -14.953 9.281 10.195 1 86.44 104 HIS A N 1
ATOM 773 C CA . HIS A 1 104 ? -15.812 10.031 9.273 1 86.44 104 HIS A CA 1
ATOM 774 C C . HIS A 1 104 ? -15.797 9.406 7.883 1 86.44 104 HIS A C 1
ATOM 776 O O . HIS A 1 104 ? -14.727 9.156 7.324 1 86.44 104 HIS A O 1
ATOM 782 N N . LEU A 1 105 ? -16.938 8.992 7.422 1 85.06 105 LEU A N 1
ATOM 783 C CA . LEU A 1 105 ? -17.125 8.531 6.051 1 85.06 105 LEU A CA 1
ATOM 784 C C . LEU A 1 105 ? -17.875 9.555 5.223 1 85.06 105 LEU A C 1
ATOM 786 O O . LEU A 1 105 ? -19.078 9.75 5.418 1 85.06 105 LEU A O 1
ATOM 790 N N . GLU A 1 106 ? -17.125 10.109 4.34 1 80.06 106 GLU A N 1
ATOM 791 C CA . GLU A 1 106 ? -17.672 11.148 3.49 1 80.06 106 GLU A CA 1
ATOM 792 C C . GLU A 1 106 ? -18.156 10.586 2.154 1 80.06 106 GLU A C 1
ATOM 794 O O . GLU A 1 106 ? -17.484 9.727 1.57 1 80.06 106 GLU A O 1
ATOM 799 N N . GLY A 1 107 ? -19.297 10.977 1.675 1 75.62 107 GLY A N 1
ATOM 800 C CA . GLY A 1 107 ? -19.734 10.602 0.34 1 75.62 107 GLY A CA 1
ATOM 801 C C . GLY A 1 107 ? -21.109 9.961 0.321 1 75.62 107 GLY A C 1
ATOM 802 O O . GLY A 1 107 ? -21.656 9.633 1.374 1 75.62 107 GLY A O 1
ATOM 803 N N . GLN A 1 108 ? -21.781 10.156 -0.809 1 65.44 108 GLN A N 1
ATOM 804 C CA . GLN A 1 108 ? -23.094 9.547 -1.034 1 65.44 108 GLN A CA 1
ATOM 805 C C . GLN A 1 108 ? -23.031 8.5 -2.145 1 65.44 108 GLN A C 1
ATOM 807 O O . GLN A 1 108 ? -22.281 8.664 -3.115 1 65.44 108 GLN A O 1
ATOM 812 N N . GLY A 1 109 ? -23.609 7.496 -1.914 1 64.25 109 GLY A N 1
ATOM 813 C CA . GLY A 1 109 ? -23.766 6.504 -2.967 1 64.25 109 GLY A CA 1
ATOM 814 C C . GLY A 1 109 ? -22.5 5.699 -3.215 1 64.25 109 GLY A C 1
ATOM 815 O O . GLY A 1 109 ? -21.938 5.113 -2.287 1 64.25 109 GLY A O 1
ATOM 816 N N . ASP A 1 110 ? -21.969 5.988 -4.457 1 72.5 110 ASP A N 1
ATOM 817 C CA . ASP A 1 110 ? -20.953 5.055 -4.953 1 72.5 110 ASP A CA 1
ATOM 818 C C . ASP A 1 110 ? -19.547 5.625 -4.777 1 72.5 110 ASP A C 1
ATOM 820 O O . ASP A 1 110 ? -18.562 4.961 -5.102 1 72.5 110 ASP A O 1
ATOM 824 N N . SER A 1 111 ? -19.359 6.82 -4.16 1 80.94 111 SER A N 1
ATOM 825 C CA . SER A 1 111 ? -18.062 7.426 -3.941 1 80.94 111 SER A CA 1
ATOM 826 C C . SER A 1 111 ? -17.906 7.914 -2.504 1 80.94 111 SER A C 1
ATOM 828 O O . SER A 1 111 ? -18.672 8.766 -2.053 1 80.94 111 SER A O 1
ATOM 830 N N . THR A 1 112 ? -16.984 7.277 -1.853 1 86.69 112 THR A N 1
ATOM 831 C CA . THR A 1 112 ? -16.828 7.625 -0.445 1 86.69 112 THR A CA 1
ATOM 832 C C . THR A 1 112 ? -15.359 7.898 -0.12 1 86.69 112 THR A C 1
ATOM 834 O O . THR A 1 112 ? -14.469 7.512 -0.878 1 86.69 112 THR A O 1
ATOM 837 N N . LYS A 1 113 ? -15.141 8.719 0.847 1 88.44 113 LYS A N 1
ATOM 838 C CA . LYS A 1 113 ? -13.828 8.984 1.439 1 88.44 113 LYS A CA 1
ATOM 839 C C . LYS A 1 113 ? -13.852 8.734 2.945 1 88.44 113 LYS A C 1
ATOM 841 O O . LYS A 1 113 ? -14.805 9.094 3.629 1 88.44 113 LYS A O 1
ATOM 846 N N . PHE A 1 114 ? -12.82 8.133 3.432 1 92.69 114 PHE A N 1
ATOM 847 C CA . PHE A 1 114 ? -12.789 7.742 4.836 1 92.69 114 PHE A CA 1
ATOM 848 C C . PHE A 1 114 ? -11.688 8.492 5.582 1 92.69 114 PHE A C 1
ATOM 850 O O . PHE A 1 114 ? -10.562 8.602 5.09 1 92.69 114 PHE A O 1
ATOM 857 N N . TYR A 1 115 ? -11.969 9 6.711 1 93.25 115 TYR A N 1
ATOM 858 C CA . TYR A 1 115 ? -11.039 9.578 7.676 1 93.25 115 TYR A CA 1
ATOM 859 C C . TYR A 1 115 ? -11.156 8.891 9.031 1 93.25 115 TYR A C 1
ATOM 861 O O . TYR A 1 115 ? -12.242 8.844 9.617 1 93.25 115 TYR A O 1
ATOM 869 N N . GLY A 1 116 ? -10.047 8.375 9.57 1 93.62 116 GLY A N 1
ATOM 870 C CA . GLY A 1 116 ? -10.07 7.531 10.758 1 93.62 116 GLY A CA 1
ATOM 871 C C . GLY A 1 116 ? -9.922 8.312 12.047 1 93.62 116 GLY A C 1
ATOM 872 O O . GLY A 1 116 ? -10.086 9.539 12.062 1 93.62 116 GLY A O 1
ATOM 873 N N . ASN A 1 117 ? -9.609 7.691 13.078 1 92.69 117 ASN A N 1
ATOM 874 C CA . ASN A 1 117 ? -9.719 8.211 14.438 1 92.69 117 ASN A CA 1
ATOM 875 C C . ASN A 1 117 ? -8.711 9.32 14.695 1 92.69 117 ASN A C 1
ATOM 877 O O . ASN A 1 117 ? -8.992 10.266 15.43 1 92.69 117 ASN A O 1
ATOM 881 N N . SER A 1 118 ? -7.551 9.203 14.164 1 96 118 SER A N 1
ATOM 882 C CA . SER A 1 118 ? -6.492 10.148 14.5 1 96 118 SER A CA 1
ATOM 883 C C . SER A 1 118 ? -6.559 11.391 13.617 1 96 118 SER A C 1
ATOM 885 O O . SER A 1 118 ? -5.758 12.32 13.773 1 96 118 SER A O 1
ATOM 887 N N . TYR A 1 119 ? -7.5 11.414 12.648 1 94.88 119 TYR A N 1
ATOM 888 C CA . TYR A 1 119 ? -7.664 12.586 11.797 1 94.88 119 TYR A CA 1
ATOM 889 C C . TYR A 1 119 ? -8.078 13.805 12.617 1 94.88 119 TYR A C 1
ATOM 891 O O . TYR A 1 119 ? -9.125 13.789 13.273 1 94.88 119 TYR A O 1
ATOM 899 N N . PRO A 1 120 ? -7.344 14.875 12.547 1 94.25 120 PRO A N 1
ATOM 900 C CA . PRO A 1 120 ? -7.539 15.992 13.477 1 94.25 120 PRO A CA 1
ATOM 901 C C . PRO A 1 120 ? -8.914 16.641 13.344 1 94.25 120 PRO A C 1
ATOM 903 O O . PRO A 1 120 ? -9.523 17.031 14.344 1 94.25 120 PRO A O 1
ATOM 906 N N . LEU A 1 121 ? -9.438 16.734 12.148 1 92.44 121 LEU A N 1
ATOM 907 C CA . LEU A 1 121 ? -10.68 17.469 11.953 1 92.44 121 LEU A CA 1
ATOM 908 C C . LEU A 1 121 ? -11.875 16.688 12.484 1 92.44 121 LEU A C 1
ATOM 910 O O . LEU A 1 121 ? -12.961 17.234 12.664 1 92.44 121 LEU A O 1
ATOM 914 N N . ASN A 1 122 ? -11.672 15.398 12.758 1 91.06 122 ASN A N 1
ATOM 915 C CA . ASN A 1 122 ? -12.742 14.617 13.367 1 91.06 122 ASN A CA 1
ATOM 916 C C . ASN A 1 122 ? -13.023 15.062 14.805 1 91.06 122 ASN A C 1
ATOM 918 O O . ASN A 1 122 ? -14.062 14.727 15.367 1 91.06 122 ASN A O 1
ATOM 922 N N . LEU A 1 123 ? -12.148 15.883 15.359 1 92.44 123 LEU A N 1
ATOM 923 C CA . LEU A 1 123 ? -12.312 16.391 16.719 1 92.44 123 LEU A CA 1
ATOM 924 C C . LEU A 1 123 ? -13.539 17.297 16.812 1 92.44 123 LEU A C 1
ATOM 926 O O . LEU A 1 123 ? -14.047 17.547 17.906 1 92.44 123 LEU A O 1
ATOM 930 N N . TYR A 1 124 ? -13.977 17.781 15.68 1 90 124 TYR A N 1
ATOM 931 C CA . TYR A 1 124 ? -15.164 18.625 15.695 1 90 124 TYR A CA 1
ATOM 932 C C . TYR A 1 124 ? -16.344 17.906 16.328 1 90 124 TYR A C 1
ATOM 934 O O . TYR A 1 124 ? -17.219 18.531 16.938 1 90 124 TYR A O 1
ATOM 942 N N . GLN A 1 125 ? -16.297 16.562 16.234 1 87.81 125 GLN A N 1
ATOM 943 C CA . GLN A 1 125 ? -17.391 15.734 16.734 1 87.81 125 GLN A CA 1
ATOM 944 C C . GLN A 1 125 ? -17.484 15.805 18.266 1 87.81 125 GLN A C 1
ATOM 946 O O . GLN A 1 125 ? -18.531 15.492 18.844 1 87.81 125 GLN A O 1
ATOM 951 N N . GLN A 1 126 ? -16.438 16.219 18.922 1 91.12 126 GLN A N 1
ATOM 952 C CA . GLN A 1 126 ? -16.391 16.266 20.375 1 91.12 126 GLN A CA 1
ATOM 953 C C . GLN A 1 126 ? -17.016 17.547 20.906 1 91.12 126 GLN A C 1
ATOM 955 O O . GLN A 1 126 ? -17.25 17.672 22.109 1 91.12 126 GLN A O 1
ATOM 960 N N . PHE A 1 127 ? -17.25 18.5 20.016 1 92.88 127 PHE A N 1
ATOM 961 C CA . PHE A 1 127 ? -17.922 19.734 20.375 1 92.88 127 PHE A CA 1
ATOM 962 C C . PHE A 1 127 ? -19.406 19.656 20.062 1 92.88 127 PHE A C 1
ATOM 964 O O . PHE A 1 127 ? -19.844 20.047 18.969 1 92.88 127 PHE A O 1
ATOM 971 N N . THR A 1 128 ? -20.172 19.203 20.938 1 89.69 128 THR A N 1
ATOM 972 C CA . THR A 1 128 ? -21.594 18.938 20.719 1 89.69 128 THR A CA 1
ATOM 973 C C . THR A 1 128 ? -22.328 20.219 20.312 1 89.69 128 THR A C 1
ATOM 975 O O . THR A 1 128 ? -23.312 20.172 19.562 1 89.69 128 THR A O 1
ATOM 978 N N . ASP A 1 129 ? -21.859 21.406 20.734 1 93.12 129 ASP A N 1
ATOM 979 C CA . ASP A 1 129 ? -22.531 22.672 20.5 1 93.12 129 ASP A CA 1
ATOM 980 C C . ASP A 1 129 ? -22 23.344 19.234 1 93.12 129 ASP A C 1
ATOM 982 O O . ASP A 1 129 ? -22.438 24.438 18.875 1 93.12 129 ASP A O 1
ATOM 986 N N . LEU A 1 130 ? -21.031 22.719 18.688 1 93.25 130 LEU A N 1
ATOM 987 C CA . LEU A 1 130 ? -20.391 23.359 17.562 1 93.25 130 LEU A CA 1
ATOM 988 C C . LEU A 1 130 ? -21.359 23.484 16.375 1 93.25 130 LEU A C 1
ATOM 990 O O . LEU A 1 130 ? -21.422 24.516 15.719 1 93.25 130 LEU A O 1
ATOM 994 N N . ARG A 1 131 ? -22.062 22.453 16.156 1 88.25 131 ARG A N 1
ATOM 995 C CA . ARG A 1 131 ? -23 22.453 15.031 1 88.25 131 ARG A CA 1
ATOM 996 C C . ARG A 1 131 ? -24.062 23.531 15.203 1 88.25 131 ARG A C 1
ATOM 998 O O . ARG A 1 131 ? -24.25 24.359 14.312 1 88.25 131 ARG A O 1
ATOM 1005 N N . PRO A 1 132 ? -24.766 23.531 16.297 1 91.69 132 PRO A N 1
ATOM 1006 C CA . PRO A 1 132 ? -25.734 24.625 16.516 1 91.69 132 PRO A CA 1
ATOM 1007 C C . PRO A 1 132 ? -25.078 26 16.453 1 91.69 132 PRO A C 1
ATOM 1009 O O . PRO A 1 132 ? -25.688 26.969 15.984 1 91.69 132 PRO A O 1
ATOM 1012 N N . TYR A 1 133 ? -23.906 26.141 16.953 1 93.25 133 TYR A N 1
ATOM 1013 C CA . TYR A 1 133 ? -23.203 27.406 16.922 1 93.25 133 TYR A CA 1
ATOM 1014 C C . TYR A 1 133 ? -22.938 27.859 15.484 1 93.25 133 TYR A C 1
ATOM 1016 O O . TYR A 1 133 ? -23.125 29.031 15.148 1 93.25 133 TYR A O 1
ATOM 1024 N N . ILE A 1 134 ? -22.484 26.984 14.625 1 90.12 134 ILE A N 1
ATOM 1025 C CA . ILE A 1 134 ? -22.203 27.281 13.227 1 90.12 134 ILE A CA 1
ATOM 1026 C C . ILE A 1 134 ? -23.484 27.719 12.523 1 90.12 134 ILE A C 1
ATOM 1028 O O . ILE A 1 134 ? -23.484 28.688 11.75 1 90.12 134 ILE A O 1
ATOM 1032 N N . ILE A 1 135 ? -24.562 27.016 12.82 1 88.19 135 ILE A N 1
ATOM 1033 C CA . ILE A 1 135 ? -25.859 27.359 12.234 1 88.19 135 ILE A CA 1
ATOM 1034 C C . ILE A 1 135 ? -26.25 28.781 12.641 1 88.19 135 ILE A C 1
ATOM 1036 O O . ILE A 1 135 ? -26.703 29.578 11.812 1 88.19 135 ILE A O 1
ATOM 1040 N N . LYS A 1 136 ? -26.062 29.062 13.828 1 91.38 136 LYS A N 1
ATOM 1041 C CA . LYS A 1 136 ? -26.375 30.391 14.344 1 91.38 136 LYS A CA 1
ATOM 1042 C C . LYS A 1 136 ? -25.531 31.453 13.641 1 91.38 136 LYS A C 1
ATOM 1044 O O . LYS A 1 136 ? -26.062 32.469 13.203 1 91.38 136 LYS A O 1
ATOM 1049 N N . VAL A 1 137 ? -24.234 31.234 13.586 1 90.62 137 VAL A N 1
ATOM 1050 C CA . VAL A 1 137 ? -23.328 32.219 12.992 1 90.62 137 VAL A CA 1
ATOM 1051 C C . VAL A 1 137 ? -23.656 32.406 11.516 1 90.62 137 VAL A C 1
ATOM 1053 O O . VAL A 1 137 ? -23.641 33.5 11.008 1 90.62 137 VAL A O 1
ATOM 1056 N N . LYS A 1 138 ? -23.922 31.328 10.812 1 87 138 LYS A N 1
ATOM 1057 C CA . LYS A 1 138 ? -24.25 31.391 9.398 1 87 138 LYS A CA 1
ATOM 1058 C C . LYS A 1 138 ? -25.562 32.156 9.172 1 87 138 LYS A C 1
ATOM 1060 O O . LYS A 1 138 ? -25.719 32.812 8.156 1 87 138 LYS A O 1
ATOM 1065 N N . ALA A 1 139 ? -26.516 31.922 10.07 1 88.75 139 ALA A N 1
ATOM 1066 C CA . ALA A 1 139 ? -27.797 32.625 9.984 1 88.75 139 ALA A CA 1
ATOM 1067 C C . ALA A 1 139 ? -27.594 34.125 10.172 1 88.75 139 ALA A C 1
ATOM 1069 O O . ALA A 1 139 ? -28.25 34.938 9.516 1 88.75 139 ALA A O 1
ATOM 1070 N N . GLN A 1 140 ? -26.734 34.531 11 1 91.44 140 GLN A N 1
ATOM 1071 C CA . GLN A 1 140 ? -26.453 35.938 11.289 1 91.44 140 GLN A CA 1
ATOM 1072 C C . GLN A 1 140 ? -25.625 36.562 10.18 1 91.44 140 GLN A C 1
ATOM 1074 O O . GLN A 1 140 ? -25.719 37.781 9.938 1 91.44 140 GLN A O 1
ATOM 1079 N N . TYR A 1 141 ? -24.781 35.781 9.641 1 89.81 141 TYR A N 1
ATOM 1080 C CA . TYR A 1 141 ? -23.891 36.281 8.586 1 89.81 141 TYR A CA 1
ATOM 1081 C C . TYR A 1 141 ? -24.016 35.406 7.328 1 89.81 141 TYR A C 1
ATOM 1083 O O . TYR A 1 141 ? -23.125 34.625 7.004 1 89.81 141 TYR A O 1
ATOM 1091 N N . PRO A 1 142 ? -24.969 35.656 6.477 1 85.56 142 PRO A N 1
ATOM 1092 C CA . PRO A 1 142 ? -25.281 34.812 5.316 1 85.56 142 PRO A CA 1
ATOM 1093 C C . PRO A 1 142 ? -24.219 34.875 4.23 1 85.56 142 PRO A C 1
ATOM 1095 O O . PRO A 1 142 ? -24.188 34.031 3.338 1 85.56 142 PRO A O 1
ATOM 1098 N N . SER A 1 143 ? -23.328 35.906 4.328 1 82.69 143 SER A N 1
ATOM 1099 C CA . SER A 1 143 ? -22.25 36.031 3.352 1 82.69 143 SER A CA 1
ATOM 1100 C C . SER A 1 143 ? -21.375 34.812 3.334 1 82.69 143 SER A C 1
ATOM 1102 O O . SER A 1 143 ? -20.734 34.5 2.322 1 82.69 143 SER A O 1
ATOM 1104 N N . ILE A 1 144 ? -21.281 34.125 4.398 1 80.31 144 ILE A N 1
ATOM 1105 C CA . ILE A 1 144 ? -20.484 32.938 4.5 1 80.31 144 ILE A CA 1
ATOM 1106 C C . ILE A 1 144 ? -20.969 31.891 3.48 1 80.31 144 ILE A C 1
ATOM 1108 O O . ILE A 1 144 ? -20.156 31.312 2.754 1 80.31 144 ILE A O 1
ATOM 1112 N N . ASN A 1 145 ? -22.203 31.75 3.398 1 78.19 145 ASN A N 1
ATOM 1113 C CA . ASN A 1 145 ? -22.797 30.781 2.48 1 78.19 145 ASN A CA 1
ATOM 1114 C C . ASN A 1 145 ? -22.672 31.234 1.028 1 78.19 145 ASN A C 1
ATOM 1116 O O . ASN A 1 145 ? -22.391 30.422 0.139 1 78.19 145 ASN A O 1
ATOM 1120 N N . THR A 1 146 ? -22.844 32.469 0.794 1 78.25 146 THR A N 1
ATOM 1121 C CA . THR A 1 146 ? -22.766 33 -0.561 1 78.25 146 THR A CA 1
ATOM 1122 C C . THR A 1 146 ? -21.359 32.812 -1.131 1 78.25 146 THR A C 1
ATOM 1124 O O . THR A 1 146 ? -21.203 32.438 -2.285 1 78.25 146 THR A O 1
ATOM 1127 N N . LEU A 1 147 ? -20.5 33.156 -0.298 1 76.94 147 LEU A N 1
ATOM 1128 C CA . LEU A 1 147 ? -19.109 33.031 -0.733 1 76.94 147 LEU A CA 1
ATOM 1129 C C . LEU A 1 147 ? -18.734 31.578 -0.961 1 76.94 147 LEU A C 1
ATOM 1131 O O . LEU A 1 147 ? -18 31.266 -1.905 1 76.94 147 LEU A O 1
ATOM 1135 N N . ARG A 1 148 ? -19.109 30.812 -0.121 1 73.06 148 ARG A N 1
ATOM 1136 C CA . ARG A 1 148 ? -18.875 29.375 -0.266 1 73.06 148 ARG A CA 1
ATOM 1137 C C . ARG A 1 148 ? -19.406 28.859 -1.602 1 73.06 148 ARG A C 1
ATOM 1139 O O . ARG A 1 148 ? -18.703 28.141 -2.314 1 73.06 148 ARG A O 1
ATOM 1146 N N . ASP A 1 149 ? -20.609 29.203 -1.947 1 69.5 149 ASP A N 1
ATOM 1147 C CA . ASP A 1 149 ? -21.234 28.75 -3.182 1 69.5 149 ASP A CA 1
ATOM 1148 C C . ASP A 1 149 ? -20.484 29.266 -4.406 1 69.5 149 ASP A C 1
ATOM 1150 O O . ASP A 1 149 ? -20.422 28.594 -5.434 1 69.5 149 ASP A O 1
ATOM 1154 N N . GLU A 1 150 ? -19.984 30.391 -4.203 1 69.38 150 GLU A N 1
ATOM 1155 C CA . GLU A 1 150 ? -19.234 30.984 -5.305 1 69.38 150 GLU A CA 1
ATOM 1156 C C . GLU A 1 150 ? -17.906 30.266 -5.504 1 69.38 150 GLU A C 1
ATOM 1158 O O . GLU A 1 150 ? -17.453 30.078 -6.637 1 69.38 150 GLU A O 1
ATOM 1163 N N . ILE A 1 151 ? -17.375 29.984 -4.379 1 67.25 151 ILE A N 1
ATOM 1164 C CA . ILE A 1 151 ? -16.078 29.312 -4.422 1 67.25 151 ILE A CA 1
ATOM 1165 C C . ILE A 1 151 ? -16.25 27.891 -4.922 1 67.25 151 ILE A C 1
ATOM 1167 O O . ILE A 1 151 ? -15.438 27.391 -5.711 1 67.25 151 ILE A O 1
ATOM 1171 N N . TYR A 1 152 ? -17.359 27.281 -4.445 1 58 152 TYR A N 1
ATOM 1172 C CA . TYR A 1 152 ? -17.531 25.859 -4.766 1 58 152 TYR A CA 1
ATOM 1173 C C . TYR A 1 152 ? -18.516 25.688 -5.914 1 58 152 TYR A C 1
ATOM 1175 O O . TYR A 1 152 ? -19.078 24.609 -6.094 1 58 152 TYR A O 1
ATOM 1183 N N . ALA A 1 153 ? -18.906 26.781 -6.688 1 56.56 153 ALA A N 1
ATOM 1184 C CA . ALA A 1 153 ? -19.75 26.641 -7.863 1 56.56 153 ALA A CA 1
ATOM 1185 C C . ALA A 1 153 ? -19.219 25.578 -8.812 1 56.56 153 ALA A C 1
ATOM 1187 O O . ALA A 1 153 ? -18.016 25.438 -8.984 1 56.56 153 ALA A O 1
ATOM 1188 N N . PRO A 1 154 ? -20.172 24.516 -9.039 1 47.69 154 PRO A N 1
ATOM 1189 C CA . PRO A 1 154 ? -19.75 23.453 -9.938 1 47.69 154 PRO A CA 1
ATOM 1190 C C . PRO A 1 154 ? -18.984 23.969 -11.156 1 47.69 154 PRO A C 1
ATOM 1192 O O . PRO A 1 154 ? -19.438 24.906 -11.82 1 47.69 154 PRO A O 1
ATOM 1195 N N . PHE A 1 155 ? -17.828 24.062 -11.078 1 43.28 155 PHE A N 1
ATOM 1196 C CA . PHE A 1 155 ? -17.109 24.281 -12.328 1 43.28 155 PHE A CA 1
ATOM 1197 C C . PHE A 1 155 ? -17.453 23.203 -13.352 1 43.28 155 PHE A C 1
ATOM 1199 O O . PHE A 1 155 ? -17.453 22.016 -13.039 1 43.28 155 PHE A O 1
ATOM 1206 N N . ASN A 1 156 ? -18.516 23.516 -14.195 1 38.75 156 ASN A N 1
ATOM 1207 C CA . ASN A 1 156 ? -18.594 22.641 -15.359 1 38.75 156 ASN A CA 1
ATOM 1208 C C . ASN A 1 156 ? -17.203 22.25 -15.867 1 38.75 156 ASN A C 1
ATOM 1210 O O . ASN A 1 156 ? -16.672 22.891 -16.766 1 38.75 156 ASN A O 1
ATOM 1214 N N . ASP A 1 157 ? -16.344 22.031 -15.133 1 38.59 157 ASP A N 1
ATOM 1215 C CA . ASP A 1 157 ? -14.984 21.719 -15.539 1 38.59 157 ASP A CA 1
ATOM 1216 C C . ASP A 1 157 ? -14.953 20.469 -16.438 1 38.59 157 ASP A C 1
ATOM 1218 O O . ASP A 1 157 ? -15.211 19.359 -15.977 1 38.59 157 ASP A O 1
ATOM 1222 N N . LYS A 1 158 ? -15.422 20.703 -17.562 1 37 158 LYS A N 1
ATOM 1223 C CA . LYS A 1 158 ? -14.922 19.734 -18.531 1 37 158 LYS A CA 1
ATOM 1224 C C . LYS A 1 158 ? -13.492 19.312 -18.219 1 37 158 LYS A C 1
ATOM 1226 O O . LYS A 1 158 ? -12.594 20.156 -18.125 1 37 158 LYS A O 1
ATOM 1231 N N . HIS A 1 159 ? -13.367 18.344 -17.391 1 37.25 159 HIS A N 1
ATOM 1232 C CA . HIS A 1 159 ? -12.125 17.641 -17.125 1 37.25 159 HIS A CA 1
ATOM 1233 C C . HIS A 1 159 ? -11.117 17.828 -18.234 1 37.25 159 HIS A C 1
ATOM 1235 O O . HIS A 1 159 ? -11.32 17.359 -19.359 1 37.25 159 HIS A O 1
ATOM 1241 N N . ARG A 1 160 ? -10.516 18.906 -18.328 1 35.34 160 ARG A N 1
ATOM 1242 C CA . ARG A 1 160 ? -9.516 19 -19.391 1 35.34 160 ARG A CA 1
ATOM 1243 C C . ARG A 1 160 ? -8.461 17.906 -19.234 1 35.34 160 ARG A C 1
ATOM 1245 O O . ARG A 1 160 ? -7.852 17.766 -18.172 1 35.34 160 ARG A O 1
ATOM 1252 N N . ARG A 1 161 ? -8.539 17.078 -20.078 1 40.09 161 ARG A N 1
ATOM 1253 C CA . ARG A 1 161 ? -7.742 15.898 -20.359 1 40.09 161 ARG A CA 1
ATOM 1254 C C . ARG A 1 161 ? -6.262 16.25 -20.484 1 40.09 161 ARG A C 1
ATOM 1256 O O . ARG A 1 161 ? -5.895 17.188 -21.188 1 40.09 161 ARG A O 1
ATOM 1263 N N . ARG A 1 162 ? -5.316 15.812 -19.578 1 40.62 162 ARG A N 1
ATOM 1264 C CA . ARG A 1 162 ? -3.861 15.914 -19.641 1 40.62 162 ARG A CA 1
ATOM 1265 C C . ARG A 1 162 ? -3.342 15.484 -21 1 40.62 162 ARG A C 1
ATOM 1267 O O . ARG A 1 162 ? -3.578 14.359 -21.438 1 40.62 162 ARG A O 1
ATOM 1274 N N . GLN A 1 163 ? -3.117 16.531 -21.844 1 42.16 163 GLN A N 1
ATOM 1275 C CA . GLN A 1 163 ? -2.436 16.125 -23.062 1 42.16 163 GLN A CA 1
ATOM 1276 C C . GLN A 1 163 ? -1.011 15.656 -22.781 1 42.16 163 GLN A C 1
ATOM 1278 O O . GLN A 1 163 ? -0.244 16.359 -22.125 1 42.16 163 GLN A O 1
ATOM 1283 N N . LEU A 1 164 ? -0.811 14.422 -22.656 1 45 164 LEU A N 1
ATOM 1284 C CA . LEU A 1 164 ? 0.537 13.875 -22.531 1 45 164 LEU A CA 1
ATOM 1285 C C . LEU A 1 164 ? 1.466 14.461 -23.578 1 45 164 LEU A C 1
ATOM 1287 O O . LEU A 1 164 ? 1.186 14.375 -24.781 1 45 164 LEU A O 1
ATOM 1291 N N . LEU A 1 165 ? 2.262 15.445 -23.25 1 49.97 165 LEU A N 1
ATOM 1292 C CA . LEU A 1 165 ? 3.287 15.992 -24.141 1 49.97 165 LEU A CA 1
ATOM 1293 C C . LEU A 1 165 ? 4.273 14.906 -24.562 1 49.97 165 LEU A C 1
ATOM 1295 O O . LEU A 1 165 ? 4.566 13.992 -23.781 1 49.97 165 LEU A O 1
ATOM 1299 N N . PRO A 1 166 ? 4.637 14.93 -25.828 1 54.22 166 PRO A N 1
ATOM 1300 C CA . PRO A 1 166 ? 5.707 14.016 -26.234 1 54.22 166 PRO A CA 1
ATOM 1301 C C . PRO A 1 166 ? 6.973 14.18 -25.391 1 54.22 166 PRO A C 1
ATOM 1303 O O . PRO A 1 166 ? 7.219 15.25 -24.844 1 54.22 166 PRO A O 1
ATOM 1306 N N . ASP A 1 167 ? 7.809 13.188 -25.234 1 56.44 167 ASP A N 1
ATOM 1307 C CA . ASP A 1 167 ? 8.977 13.078 -24.359 1 56.44 167 ASP A CA 1
ATOM 1308 C C . ASP A 1 167 ? 9.938 14.242 -24.594 1 56.44 167 ASP A C 1
ATOM 1310 O O . ASP A 1 167 ? 10.445 14.836 -23.641 1 56.44 167 ASP A O 1
ATOM 1314 N N . GLY A 1 168 ? 10.281 14.469 -25.859 1 57.84 168 GLY A N 1
ATOM 1315 C CA . GLY A 1 168 ? 11.211 15.547 -26.156 1 57.84 168 GLY A CA 1
ATOM 1316 C C . GLY A 1 168 ? 10.711 16.906 -25.688 1 57.84 168 GLY A C 1
ATOM 1317 O O . GLY A 1 168 ? 11.477 17.703 -25.156 1 57.84 168 GLY A O 1
ATOM 1318 N N . ALA A 1 169 ? 9.578 17.078 -25.844 1 74.19 169 ALA A N 1
ATOM 1319 C CA . ALA A 1 169 ? 8.969 18.344 -25.438 1 74.19 169 ALA A CA 1
ATOM 1320 C C . ALA A 1 169 ? 8.938 18.469 -23.906 1 74.19 169 ALA A C 1
ATOM 1322 O O . ALA A 1 169 ? 9.164 19.547 -23.359 1 74.19 169 ALA A O 1
ATOM 1323 N N . LEU A 1 170 ? 8.969 17.328 -23.344 1 81.56 170 LEU A N 1
ATOM 1324 C CA . LEU A 1 170 ? 8.922 17.328 -21.891 1 81.56 170 LEU A CA 1
ATOM 1325 C C . LEU A 1 170 ? 10.297 17.641 -21.297 1 81.56 170 LEU A C 1
ATOM 1327 O O . LEU A 1 170 ? 10.406 18.391 -20.344 1 81.56 170 LEU A O 1
ATOM 1331 N N . GLU A 1 171 ? 11.344 17.109 -21.891 1 86.12 171 GLU A N 1
ATOM 1332 C CA . GLU A 1 171 ? 12.703 17.375 -21.422 1 86.12 171 GLU A CA 1
ATOM 1333 C C . GLU A 1 171 ? 13.062 18.844 -21.562 1 86.12 171 GLU A C 1
ATOM 1335 O O . GLU A 1 171 ? 13.664 19.438 -20.656 1 86.12 171 GLU A O 1
ATOM 1340 N N . ASN A 1 172 ? 12.75 19.375 -22.656 1 88.12 172 ASN A N 1
ATOM 1341 C CA . ASN A 1 172 ? 13.023 20.797 -22.875 1 88.12 172 ASN A CA 1
ATOM 1342 C C . ASN A 1 172 ? 12.25 21.672 -21.891 1 88.12 172 ASN A C 1
ATOM 1344 O O . ASN A 1 172 ? 12.781 22.672 -21.406 1 88.12 172 ASN A O 1
ATOM 1348 N N . THR A 1 173 ? 11.086 21.25 -21.688 1 89.31 173 THR A N 1
ATOM 1349 C CA . THR A 1 173 ? 10.266 22 -20.734 1 89.31 173 THR A CA 1
ATOM 1350 C C . THR A 1 173 ? 10.898 21.969 -19.344 1 89.31 173 THR A C 1
ATOM 1352 O O . THR A 1 173 ? 10.945 22.984 -18.656 1 89.31 173 THR A O 1
ATOM 1355 N N . LEU A 1 174 ? 11.391 20.859 -18.953 1 93.69 174 LEU A N 1
ATOM 1356 C CA . LEU A 1 174 ? 12.016 20.703 -17.641 1 93.69 174 LEU A CA 1
ATOM 1357 C C . LEU A 1 174 ? 13.266 21.578 -17.531 1 93.69 174 LEU A C 1
ATOM 1359 O O . LEU A 1 174 ? 13.508 22.188 -16.484 1 93.69 174 LEU A O 1
ATOM 1363 N N . ARG A 1 175 ? 13.984 21.703 -18.562 1 93.31 175 ARG A N 1
ATOM 1364 C CA . ARG A 1 175 ? 15.203 22.516 -18.578 1 93.31 175 ARG A CA 1
ATOM 1365 C C . ARG A 1 175 ? 14.867 24 -18.484 1 93.31 175 ARG A C 1
ATOM 1367 O O . ARG A 1 175 ? 15.562 24.75 -17.797 1 93.31 175 ARG A O 1
ATOM 1374 N N . GLU A 1 176 ? 13.805 24.344 -19.094 1 91.31 176 GLU A N 1
ATOM 1375 C CA . GLU A 1 176 ? 13.406 25.75 -19.125 1 91.31 176 GLU A CA 1
ATOM 1376 C C . GLU A 1 176 ? 12.82 26.188 -17.797 1 91.31 176 GLU A C 1
ATOM 1378 O O . GLU A 1 176 ? 12.859 27.375 -17.453 1 91.31 176 GLU A O 1
ATOM 1383 N N . LEU A 1 177 ? 12.359 25.234 -17.078 1 93.88 177 LEU A N 1
ATOM 1384 C CA . LEU A 1 177 ? 11.672 25.547 -15.82 1 93.88 177 LEU A CA 1
ATOM 1385 C C . LEU A 1 177 ? 12.68 25.766 -14.695 1 93.88 177 LEU A C 1
ATOM 1387 O O . LEU A 1 177 ? 12.32 26.281 -13.633 1 93.88 177 LEU A O 1
ATOM 1391 N N . ILE A 1 178 ? 13.938 25.391 -14.883 1 95.38 178 ILE A N 1
ATOM 1392 C CA . ILE A 1 178 ? 14.953 25.547 -13.844 1 95.38 178 ILE A CA 1
ATOM 1393 C C . ILE A 1 178 ? 15.219 27.031 -13.594 1 95.38 178 ILE A C 1
ATOM 1395 O O . ILE A 1 178 ? 15.578 27.766 -14.523 1 95.38 178 ILE A O 1
ATOM 1399 N N . PRO A 1 179 ? 15.062 27.453 -12.406 1 94 179 PRO A N 1
ATOM 1400 C CA . PRO A 1 179 ? 15.336 28.859 -12.102 1 94 179 PRO A CA 1
ATOM 1401 C C . PRO A 1 179 ? 16.797 29.234 -12.32 1 94 179 PRO A C 1
ATOM 1403 O O . PRO A 1 179 ? 17.641 28.359 -12.539 1 94 179 PRO A O 1
ATOM 1406 N N . MET A 1 180 ? 17.016 30.562 -12.227 1 93 180 MET A N 1
ATOM 1407 C CA . MET A 1 180 ? 18.391 31.047 -12.344 1 93 180 MET A CA 1
ATOM 1408 C C . MET A 1 180 ? 19.25 30.531 -11.195 1 93 180 MET A C 1
ATOM 1410 O O . MET A 1 180 ? 18.734 30.219 -10.117 1 93 180 MET A O 1
ATOM 1414 N N . LYS A 1 181 ? 20.531 30.453 -11.43 1 94.12 181 LYS A N 1
ATOM 1415 C CA . LYS A 1 181 ? 21.453 29.859 -10.469 1 94.12 181 LYS A CA 1
ATOM 1416 C C . LYS A 1 181 ? 21.391 30.562 -9.125 1 94.12 181 LYS A C 1
ATOM 1418 O O . LYS A 1 181 ? 21.453 29.922 -8.07 1 94.12 181 LYS A O 1
ATOM 1423 N N . SER A 1 182 ? 21.328 31.922 -9.117 1 91.5 182 SER A N 1
ATOM 1424 C CA . SER A 1 182 ? 21.297 32.688 -7.875 1 91.5 182 SER A CA 1
ATOM 1425 C C . SER A 1 182 ? 20.125 32.281 -6.992 1 91.5 182 SER A C 1
ATOM 1427 O O . SER A 1 182 ? 20.266 32.188 -5.77 1 91.5 182 SER A O 1
ATOM 1429 N N . ILE A 1 183 ? 19 32 -7.609 1 93.88 183 ILE A N 1
ATOM 1430 C CA . ILE A 1 183 ? 17.812 31.578 -6.883 1 93.88 183 ILE A CA 1
ATOM 1431 C C . ILE A 1 183 ? 17.953 30.125 -6.477 1 93.88 183 ILE A C 1
ATOM 1433 O O . ILE A 1 183 ? 17.672 29.75 -5.336 1 93.88 183 ILE A O 1
ATOM 1437 N N . MET A 1 184 ? 18.453 29.297 -7.379 1 95.62 184 MET A N 1
ATOM 1438 C CA . MET A 1 184 ? 18.609 27.859 -7.113 1 95.62 184 MET A CA 1
ATOM 1439 C C . MET A 1 184 ? 19.594 27.625 -5.969 1 95.62 184 MET A C 1
ATOM 1441 O O . MET A 1 184 ? 19.422 26.703 -5.18 1 95.62 184 MET A O 1
ATOM 1445 N N . ASP A 1 185 ? 20.609 28.422 -5.883 1 96.38 185 ASP A N 1
ATOM 1446 C CA . ASP A 1 185 ? 21.578 28.281 -4.797 1 96.38 185 ASP A CA 1
ATOM 1447 C C . ASP A 1 185 ? 20.906 28.438 -3.436 1 96.38 185 ASP A C 1
ATOM 1449 O O . ASP A 1 185 ? 21.172 27.656 -2.514 1 96.38 185 ASP A O 1
ATOM 1453 N N . VAL A 1 186 ? 20.047 29.422 -3.369 1 95.19 186 VAL A N 1
ATOM 1454 C CA . VAL A 1 186 ? 19.328 29.688 -2.125 1 95.19 186 VAL A CA 1
ATOM 1455 C C . VAL A 1 186 ? 18.375 28.516 -1.826 1 95.19 186 VAL A C 1
ATOM 1457 O O . VAL A 1 186 ? 18.297 28.047 -0.688 1 95.19 186 VAL A O 1
ATOM 1460 N N . LEU A 1 187 ? 17.688 28.078 -2.818 1 96.38 187 LEU A N 1
ATOM 1461 C CA . LEU A 1 187 ? 16.703 27.031 -2.639 1 96.38 187 LEU A CA 1
ATOM 1462 C C . LEU A 1 187 ? 17.359 25.703 -2.285 1 96.38 187 LEU A C 1
ATOM 1464 O O . LEU A 1 187 ? 16.891 24.984 -1.413 1 96.38 187 LEU A O 1
ATOM 1468 N N . VAL A 1 188 ? 18.438 25.375 -2.92 1 97.31 188 VAL A N 1
ATOM 1469 C CA . VAL A 1 188 ? 19.156 24.141 -2.633 1 97.31 188 VAL A CA 1
ATOM 1470 C C . VAL A 1 188 ? 19.672 24.172 -1.197 1 97.31 188 VAL A C 1
ATOM 1472 O O . VAL A 1 188 ? 19.562 23.172 -0.468 1 97.31 188 VAL A O 1
ATOM 1475 N N . GLN A 1 189 ? 20.234 25.281 -0.786 1 95.12 189 GLN A N 1
ATOM 1476 C CA . GLN A 1 189 ? 20.734 25.422 0.582 1 95.12 189 GLN A CA 1
ATOM 1477 C C . GLN A 1 189 ? 19.594 25.281 1.59 1 95.12 189 GLN A C 1
ATOM 1479 O O . GLN A 1 189 ? 19.75 24.625 2.623 1 95.12 189 GLN A O 1
ATOM 1484 N N . THR A 1 190 ? 18.516 25.922 1.271 1 94.88 190 THR A N 1
ATOM 1485 C CA . THR A 1 190 ? 17.359 25.828 2.146 1 94.88 190 THR A CA 1
ATOM 1486 C C . THR A 1 190 ? 16.875 24.375 2.27 1 94.88 190 THR A C 1
ATOM 1488 O O . THR A 1 190 ? 16.547 23.922 3.363 1 94.88 190 THR A O 1
ATOM 1491 N N . TYR A 1 191 ? 16.828 23.703 1.173 1 97.25 191 TYR A N 1
ATOM 1492 C CA . TYR A 1 191 ? 16.406 22.297 1.213 1 97.25 191 TYR A CA 1
ATOM 1493 C C . TYR A 1 191 ? 17.312 21.484 2.123 1 97.25 191 TYR A C 1
ATOM 1495 O O . TYR A 1 191 ? 16.844 20.656 2.904 1 97.25 191 TYR A O 1
ATOM 1503 N N . VAL A 1 192 ? 18.609 21.641 1.999 1 96.06 192 VAL A N 1
ATOM 1504 C CA . VAL A 1 192 ? 19.594 20.891 2.779 1 96.06 192 VAL A CA 1
ATOM 1505 C C . VAL A 1 192 ? 19.406 21.188 4.266 1 96.06 192 VAL A C 1
ATOM 1507 O O . VAL A 1 192 ? 19.438 20.281 5.098 1 96.06 192 VAL A O 1
ATOM 1510 N N . ASP A 1 193 ? 19.062 22.422 4.586 1 92.06 193 ASP A N 1
ATOM 1511 C CA . ASP A 1 193 ? 19.016 22.875 5.977 1 92.06 193 ASP A CA 1
ATOM 1512 C C . ASP A 1 193 ? 17.703 22.516 6.641 1 92.06 193 ASP A C 1
ATOM 1514 O O . ASP A 1 193 ? 17.641 22.312 7.855 1 92.06 193 ASP A O 1
ATOM 1518 N N . ARG A 1 194 ? 16.703 22.406 5.832 1 94.44 194 ARG A N 1
ATOM 1519 C CA . ARG A 1 194 ? 15.391 22.328 6.465 1 94.44 194 ARG A CA 1
ATOM 1520 C C . ARG A 1 194 ? 14.727 20.984 6.152 1 94.44 194 ARG A C 1
ATOM 1522 O O . ARG A 1 194 ? 13.953 20.469 6.961 1 94.44 194 ARG A O 1
ATOM 1529 N N . PHE A 1 195 ? 14.984 20.453 5 1 96.88 195 PHE A N 1
ATOM 1530 C CA . PHE A 1 195 ? 14.273 19.234 4.598 1 96.88 195 PHE A CA 1
ATOM 1531 C C . PHE A 1 195 ? 15.195 18.031 4.652 1 96.88 195 PHE A C 1
ATOM 1533 O O . PHE A 1 195 ? 14.859 17.016 5.273 1 96.88 195 PHE A O 1
ATOM 1540 N N . GLU A 1 196 ? 16.359 18.141 4.066 1 97.44 196 GLU A N 1
ATOM 1541 C CA . GLU A 1 196 ? 17.281 16.984 4.039 1 97.44 196 GLU A CA 1
ATOM 1542 C C . GLU A 1 196 ? 17.672 16.578 5.449 1 97.44 196 GLU A C 1
ATOM 1544 O O . GLU A 1 196 ? 17.922 15.391 5.711 1 97.44 196 GLU A O 1
ATOM 1549 N N . ILE A 1 197 ? 17.734 17.516 6.312 1 94.5 197 ILE A N 1
ATOM 1550 C CA . ILE A 1 197 ? 18.125 17.234 7.691 1 94.5 197 ILE A CA 1
ATOM 1551 C C . ILE A 1 197 ? 17.078 16.359 8.359 1 94.5 197 ILE A C 1
ATOM 1553 O O . ILE A 1 197 ? 17.391 15.562 9.25 1 94.5 197 ILE A O 1
ATOM 1557 N N . THR A 1 198 ? 15.812 16.484 7.984 1 95.69 198 THR A N 1
ATOM 1558 C CA . THR A 1 198 ? 14.734 15.719 8.609 1 95.69 198 THR A CA 1
ATOM 1559 C C . THR A 1 198 ? 14.305 14.555 7.723 1 95.69 198 THR A C 1
ATOM 1561 O O . THR A 1 198 ? 13.664 13.617 8.195 1 95.69 198 THR A O 1
ATOM 1564 N N . HIS A 1 199 ? 14.547 14.633 6.43 1 96.44 199 HIS A N 1
ATOM 1565 C CA . HIS A 1 199 ? 14.273 13.594 5.445 1 96.44 199 HIS A CA 1
ATOM 1566 C C . HIS A 1 199 ? 15.539 13.188 4.703 1 96.44 199 HIS A C 1
ATOM 1568 O O . HIS A 1 199 ? 15.883 13.789 3.682 1 96.44 199 HIS A O 1
ATOM 1574 N N . ARG A 1 200 ? 16.141 12.195 5.133 1 97.12 200 ARG A N 1
ATOM 1575 C CA . ARG A 1 200 ? 17.438 11.836 4.551 1 97.12 200 ARG A CA 1
ATOM 1576 C C . ARG A 1 200 ? 17.25 11.016 3.279 1 97.12 200 ARG A C 1
ATOM 1578 O O . ARG A 1 200 ? 17.109 9.797 3.336 1 97.12 200 ARG A O 1
ATOM 1585 N N . ILE A 1 201 ? 17.312 11.672 2.154 1 97.56 201 ILE A N 1
ATOM 1586 C CA . ILE A 1 201 ? 17.094 11.055 0.853 1 97.56 201 ILE A CA 1
ATOM 1587 C C . ILE A 1 201 ? 18.359 11.148 0.009 1 97.56 201 ILE A C 1
ATOM 1589 O O . ILE A 1 201 ? 18.812 10.148 -0.554 1 97.56 201 ILE A O 1
ATOM 1593 N N . LEU A 1 202 ? 18.984 12.32 -0.02 1 96.88 202 LEU A N 1
ATOM 1594 C CA . LEU A 1 202 ? 20.109 12.602 -0.891 1 96.88 202 LEU A CA 1
ATOM 1595 C C . LEU A 1 202 ? 21.422 12.461 -0.13 1 96.88 202 LEU A C 1
ATOM 1597 O O . LEU A 1 202 ? 21.469 12.672 1.085 1 96.88 202 LEU A O 1
ATOM 1601 N N . HIS A 1 203 ? 22.391 12.016 -0.809 1 96.12 203 HIS A N 1
ATOM 1602 C CA . HIS A 1 203 ? 23.75 12.242 -0.361 1 96.12 203 HIS A CA 1
ATOM 1603 C C . HIS A 1 203 ? 24.234 13.641 -0.75 1 96.12 203 HIS A C 1
ATOM 1605 O O . HIS A 1 203 ? 24.531 13.891 -1.92 1 96.12 203 HIS A O 1
ATOM 1611 N N . ILE A 1 204 ? 24.422 14.492 0.2 1 96.5 204 ILE A N 1
ATOM 1612 C CA . ILE A 1 204 ? 24.594 15.922 -0.018 1 96.5 204 ILE A CA 1
ATOM 1613 C C . ILE A 1 204 ? 25.828 16.172 -0.88 1 96.5 204 ILE A C 1
ATOM 1615 O O . ILE A 1 204 ? 25.75 16.875 -1.894 1 96.5 204 ILE A O 1
ATOM 1619 N N . PRO A 1 205 ? 27 15.539 -0.614 1 95.38 205 PRO A N 1
ATOM 1620 C CA . PRO A 1 205 ? 28.172 15.812 -1.445 1 95.38 205 PRO A CA 1
ATOM 1621 C C . PRO A 1 205 ? 27.984 15.391 -2.9 1 95.38 205 PRO A C 1
ATOM 1623 O O . PRO A 1 205 ? 28.359 16.125 -3.814 1 95.38 205 PRO A O 1
ATOM 1626 N N . THR A 1 206 ? 27.375 14.234 -3.119 1 94.56 206 THR A N 1
ATOM 1627 C CA . THR A 1 206 ? 27.141 13.766 -4.48 1 94.56 206 THR A CA 1
ATOM 1628 C C . THR A 1 206 ? 26.172 14.703 -5.211 1 94.56 206 THR A C 1
ATOM 1630 O O . THR A 1 206 ? 26.391 15.031 -6.379 1 94.56 206 THR A O 1
ATOM 1633 N N . PHE A 1 207 ? 25.141 15.164 -4.598 1 96.75 207 PHE A N 1
ATOM 1634 C CA . PHE A 1 207 ? 24.156 16.062 -5.191 1 96.75 207 PHE A CA 1
ATOM 1635 C C . PHE A 1 207 ? 24.797 17.391 -5.555 1 96.75 207 PHE A C 1
ATOM 1637 O O . PHE A 1 207 ? 24.547 17.922 -6.637 1 96.75 207 PHE A O 1
ATOM 1644 N N . ILE A 1 208 ? 25.562 17.938 -4.598 1 96.81 208 ILE A N 1
ATOM 1645 C CA . ILE A 1 208 ? 26.172 19.25 -4.812 1 96.81 208 ILE A CA 1
ATOM 1646 C C . ILE A 1 208 ? 27.172 19.156 -5.965 1 96.81 208 ILE A C 1
ATOM 1648 O O . ILE A 1 208 ? 27.312 20.109 -6.746 1 96.81 208 ILE A O 1
ATOM 1652 N N . THR A 1 209 ? 27.875 18 -6.051 1 95.19 209 THR A N 1
ATOM 1653 C CA . THR A 1 209 ? 28.781 17.797 -7.168 1 95.19 209 THR A CA 1
ATOM 1654 C C . THR A 1 209 ? 28.031 17.812 -8.492 1 95.19 209 THR A C 1
ATOM 1656 O O . THR A 1 209 ? 28.438 18.484 -9.445 1 95.19 209 THR A O 1
ATOM 1659 N N . LYS A 1 210 ? 26.922 17.094 -8.547 1 96.12 210 LYS A N 1
ATOM 1660 C CA . LYS A 1 210 ? 26.109 17.062 -9.758 1 96.12 210 LYS A CA 1
ATOM 1661 C C . LYS A 1 210 ? 25.5 18.438 -10.039 1 96.12 210 LYS A C 1
ATOM 1663 O O . LYS A 1 210 ? 25.406 18.844 -11.203 1 96.12 210 LYS A O 1
ATOM 1668 N N . TYR A 1 211 ? 25.094 19.141 -9.023 1 97.5 211 TYR A N 1
ATOM 1669 C CA . TYR A 1 211 ? 24.531 20.484 -9.133 1 97.5 211 TYR A CA 1
ATOM 1670 C C . TYR A 1 211 ? 25.531 21.453 -9.75 1 97.5 211 TYR A C 1
ATOM 1672 O O . TYR A 1 211 ? 25.188 22.203 -10.672 1 97.5 211 TYR A O 1
ATOM 1680 N N . ASN A 1 212 ? 26.734 21.391 -9.258 1 96.19 212 ASN A N 1
ATOM 1681 C CA . ASN A 1 212 ? 27.781 22.25 -9.789 1 96.19 212 ASN A CA 1
ATOM 1682 C C . ASN A 1 212 ? 28.109 21.906 -11.242 1 96.19 212 ASN A C 1
ATOM 1684 O O . ASN A 1 212 ? 28.375 22.781 -12.055 1 96.19 212 ASN A O 1
ATOM 1688 N N . THR A 1 213 ? 28.109 20.625 -11.531 1 96 213 THR A N 1
ATOM 1689 C CA . THR A 1 213 ? 28.375 20.156 -12.891 1 96 213 THR A CA 1
ATOM 1690 C C . THR A 1 213 ? 27.297 20.656 -13.852 1 96 213 THR A C 1
ATOM 1692 O O . THR A 1 213 ? 27.594 20.984 -15 1 96 213 THR A O 1
ATOM 1695 N N . HIS A 1 214 ? 26.078 20.75 -13.406 1 96.5 214 HIS A N 1
ATOM 1696 C CA . HIS A 1 214 ? 24.984 21.25 -14.227 1 96.5 214 HIS A CA 1
ATOM 1697 C C . HIS A 1 214 ? 25.25 22.672 -14.703 1 96.5 214 HIS A C 1
ATOM 1699 O O . HIS A 1 214 ? 25 23 -15.859 1 96.5 214 HIS A O 1
ATOM 1705 N N . TRP A 1 215 ? 25.766 23.5 -13.883 1 95.62 215 TRP A N 1
ATOM 1706 C CA . TRP A 1 215 ? 25.953 24.906 -14.227 1 95.62 215 TRP A CA 1
ATOM 1707 C C . TRP A 1 215 ? 27.188 25.094 -15.102 1 95.62 215 TRP A C 1
ATOM 1709 O O . TRP A 1 215 ? 27.312 26.109 -15.797 1 95.62 215 TRP A O 1
ATOM 1719 N N . THR A 1 216 ? 28.078 24.031 -15.07 1 94.25 216 THR A N 1
ATOM 1720 C CA . THR A 1 216 ? 29.234 24.062 -15.969 1 94.25 216 THR A CA 1
ATOM 1721 C C . THR A 1 216 ? 28.828 23.609 -17.375 1 94.25 216 THR A C 1
ATOM 1723 O O . THR A 1 216 ? 29.312 24.141 -18.359 1 94.25 216 THR A O 1
ATOM 1726 N N . ASP A 1 217 ? 27.969 22.547 -17.438 1 92.56 217 ASP A N 1
ATOM 1727 C CA . ASP A 1 217 ? 27.453 22.016 -18.703 1 92.56 217 ASP A CA 1
ATOM 1728 C C . ASP A 1 217 ? 25.984 21.625 -18.578 1 92.56 217 ASP A C 1
ATOM 1730 O O . ASP A 1 217 ? 25.656 20.469 -18.359 1 92.56 217 ASP A O 1
ATOM 1734 N N . LYS A 1 218 ? 25.141 22.5 -18.984 1 91 218 LYS A N 1
ATOM 1735 C CA . LYS A 1 218 ? 23.703 22.312 -18.797 1 91 218 LYS A CA 1
ATOM 1736 C C . LYS A 1 218 ? 23.156 21.266 -19.75 1 91 218 LYS A C 1
ATOM 1738 O O . LYS A 1 218 ? 22.219 20.531 -19.422 1 91 218 LYS A O 1
ATOM 1743 N N . SER A 1 219 ? 23.703 21.141 -20.875 1 88.75 219 SER A N 1
ATOM 1744 C CA . SER A 1 219 ? 23.172 20.281 -21.938 1 88.75 219 SER A CA 1
ATOM 1745 C C . SER A 1 219 ? 23.422 18.812 -21.625 1 88.75 219 SER A C 1
ATOM 1747 O O . SER A 1 219 ? 22.656 17.938 -22.047 1 88.75 219 SER A O 1
ATOM 1749 N N . SER A 1 220 ? 24.359 18.531 -20.812 1 90.38 220 SER A N 1
ATOM 1750 C CA . SER A 1 220 ? 24.734 17.141 -20.562 1 90.38 220 SER A CA 1
ATOM 1751 C C . SER A 1 220 ? 24.062 16.594 -19.312 1 90.38 220 SER A C 1
ATOM 1753 O O . SER A 1 220 ? 24.156 15.406 -19.016 1 90.38 220 SER A O 1
ATOM 1755 N N . THR A 1 221 ? 23.328 17.391 -18.641 1 93.44 221 THR A N 1
ATOM 1756 C CA . THR A 1 221 ? 22.703 16.969 -17.391 1 93.44 221 THR A CA 1
ATOM 1757 C C . THR A 1 221 ? 21.594 15.969 -17.656 1 93.44 221 THR A C 1
ATOM 1759 O O . THR A 1 221 ? 20.688 16.234 -18.453 1 93.44 221 THR A O 1
ATOM 1762 N N . PRO A 1 222 ? 21.688 14.836 -17.031 1 93.06 222 PRO A N 1
ATOM 1763 C CA . PRO A 1 222 ? 20.594 13.867 -17.188 1 93.06 222 PRO A CA 1
ATOM 1764 C C . PRO A 1 222 ? 19.25 14.43 -16.734 1 93.06 222 PRO A C 1
ATOM 1766 O O . PRO A 1 222 ? 19.172 15.172 -15.75 1 93.06 222 PRO A O 1
ATOM 1769 N N . VAL A 1 223 ? 18.219 14.062 -17.391 1 92.5 223 VAL A N 1
ATOM 1770 C CA . VAL A 1 223 ? 16.875 14.586 -17.125 1 92.5 223 VAL A CA 1
ATOM 1771 C C . VAL A 1 223 ? 16.438 14.195 -15.719 1 92.5 223 VAL A C 1
ATOM 1773 O O . VAL A 1 223 ? 15.75 14.969 -15.039 1 92.5 223 VAL A O 1
ATOM 1776 N N . CYS A 1 224 ? 16.812 13.023 -15.273 1 92.19 224 CYS A N 1
ATOM 1777 C CA . CYS A 1 224 ? 16.453 12.578 -13.93 1 92.19 224 CYS A CA 1
ATOM 1778 C C . CYS A 1 224 ? 16.969 13.562 -12.875 1 92.19 224 CYS A C 1
ATOM 1780 O O . CYS A 1 224 ? 16.266 13.836 -11.898 1 92.19 224 CYS A O 1
ATOM 1782 N N . PHE A 1 225 ? 18.141 14.078 -13.102 1 95.56 225 PHE A N 1
ATOM 1783 C CA . PHE A 1 225 ? 18.688 15.023 -12.133 1 95.56 225 PHE A CA 1
ATOM 1784 C C . PHE A 1 225 ? 17.969 16.359 -12.211 1 95.56 225 PHE A C 1
ATOM 1786 O O . PHE A 1 225 ? 17.781 17.031 -11.195 1 95.56 225 PHE A O 1
ATOM 1793 N N . LEU A 1 226 ? 17.594 16.797 -13.406 1 96.69 226 LEU A N 1
ATOM 1794 C CA . LEU A 1 226 ? 16.797 18.016 -13.555 1 96.69 226 LEU A CA 1
A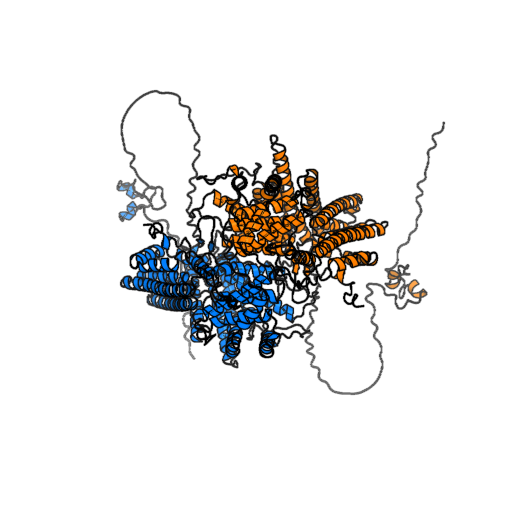TOM 1795 C C . LEU A 1 226 ? 15.508 17.922 -12.75 1 96.69 226 LEU A C 1
ATOM 1797 O O . LEU A 1 226 ? 15.125 18.875 -12.07 1 96.69 226 LEU A O 1
ATOM 1801 N N . VAL A 1 227 ? 14.852 16.766 -12.852 1 96.81 227 VAL A N 1
ATOM 1802 C CA . VAL A 1 227 ? 13.617 16.5 -12.117 1 96.81 227 VAL A CA 1
ATOM 1803 C C . VAL A 1 227 ? 13.867 16.625 -10.617 1 96.81 227 VAL A C 1
ATOM 1805 O O . VAL A 1 227 ? 13.094 17.266 -9.906 1 96.81 227 VAL A O 1
ATOM 1808 N N . GLN A 1 228 ? 14.93 16.062 -10.164 1 97.5 228 GLN A N 1
ATOM 1809 C CA . GLN A 1 228 ? 15.25 16.094 -8.742 1 97.5 228 GLN A CA 1
ATOM 1810 C C . GLN A 1 228 ? 15.57 17.516 -8.289 1 97.5 228 GLN A C 1
ATOM 1812 O O . GLN A 1 228 ? 15.18 17.938 -7.195 1 97.5 228 GLN A O 1
ATOM 1817 N N . MET A 1 229 ? 16.266 18.281 -9.117 1 97.88 229 MET A N 1
ATOM 1818 C CA . MET A 1 229 ? 16.578 19.672 -8.797 1 97.88 229 MET A CA 1
ATOM 1819 C C . MET A 1 229 ? 15.297 20.5 -8.648 1 97.88 229 MET A C 1
ATOM 1821 O O . MET A 1 229 ? 15.18 21.297 -7.727 1 97.88 229 MET A O 1
ATOM 1825 N N . LEU A 1 230 ? 14.398 20.266 -9.562 1 98 230 LEU A N 1
ATOM 1826 C CA . LEU A 1 230 ? 13.141 21 -9.508 1 98 230 LEU A CA 1
ATOM 1827 C C . LEU A 1 230 ? 12.359 20.656 -8.25 1 98 230 LEU A C 1
ATOM 1829 O O . LEU A 1 230 ? 11.727 21.516 -7.641 1 98 230 LEU A O 1
ATOM 1833 N N . LEU A 1 231 ? 12.359 19.391 -7.895 1 98.5 231 LEU A N 1
ATOM 1834 C CA . LEU A 1 231 ? 11.633 18.953 -6.707 1 98.5 231 LEU A CA 1
ATOM 1835 C C . LEU A 1 231 ? 12.273 19.516 -5.441 1 98.5 231 LEU A C 1
ATOM 1837 O O . LEU A 1 231 ? 11.562 19.891 -4.504 1 98.5 231 LEU A O 1
ATOM 1841 N N . VAL A 1 232 ? 13.586 19.547 -5.41 1 98.25 232 VAL A N 1
ATOM 1842 C CA . VAL A 1 232 ? 14.312 20.172 -4.312 1 98.25 232 VAL A CA 1
ATOM 1843 C C . VAL A 1 232 ? 13.914 21.641 -4.199 1 98.25 232 VAL A C 1
ATOM 1845 O O . VAL A 1 232 ? 13.617 22.125 -3.104 1 98.25 232 VAL A O 1
ATOM 1848 N N . ALA A 1 233 ? 13.891 22.297 -5.316 1 97.75 233 ALA A N 1
ATOM 1849 C CA . ALA A 1 233 ? 13.5 23.703 -5.348 1 97.75 233 ALA A CA 1
ATOM 1850 C C . ALA A 1 233 ? 12.055 23.875 -4.898 1 97.75 233 ALA A C 1
ATOM 1852 O O . ALA A 1 233 ? 11.734 24.797 -4.145 1 97.75 233 ALA A O 1
ATOM 1853 N N . ALA A 1 234 ? 11.18 23.016 -5.375 1 97.62 234 ALA A N 1
ATOM 1854 C CA . ALA A 1 234 ? 9.758 23.094 -5.043 1 97.62 234 ALA A CA 1
ATOM 1855 C C . ALA A 1 234 ? 9.539 22.969 -3.539 1 97.62 234 ALA A C 1
ATOM 1857 O O . ALA A 1 234 ? 8.711 23.672 -2.963 1 97.62 234 ALA A O 1
ATOM 1858 N N . ALA A 1 235 ? 10.219 22.078 -2.887 1 97.56 235 ALA A N 1
ATOM 1859 C CA . ALA A 1 235 ? 10.094 21.938 -1.439 1 97.56 235 ALA A CA 1
ATOM 1860 C C . ALA A 1 235 ? 10.625 23.172 -0.713 1 97.56 235 ALA A C 1
ATOM 1862 O O . ALA A 1 235 ? 9.984 23.672 0.208 1 97.56 235 ALA A O 1
ATOM 1863 N N . ALA A 1 236 ? 11.742 23.672 -1.182 1 96.69 236 ALA A N 1
ATOM 1864 C CA . ALA A 1 236 ? 12.461 24.75 -0.5 1 96.69 236 ALA A CA 1
ATOM 1865 C C . ALA A 1 236 ? 11.703 26.062 -0.612 1 96.69 236 ALA A C 1
ATOM 1867 O O . ALA A 1 236 ? 11.766 26.906 0.293 1 96.69 236 ALA A O 1
ATOM 1868 N N . VAL A 1 237 ? 10.961 26.266 -1.681 1 94.94 237 VAL A N 1
ATOM 1869 C CA . VAL A 1 237 ? 10.25 27.516 -1.92 1 94.94 237 VAL A CA 1
ATOM 1870 C C . VAL A 1 237 ? 9.234 27.75 -0.806 1 94.94 237 VAL A C 1
ATOM 1872 O O . VAL A 1 237 ? 8.93 28.891 -0.468 1 94.94 237 VAL A O 1
ATOM 1875 N N . SER A 1 238 ? 8.734 26.703 -0.229 1 93.31 238 SER A N 1
ATOM 1876 C CA . SER A 1 238 ? 7.746 26.812 0.838 1 93.31 238 SER A CA 1
ATOM 1877 C C . SER A 1 238 ? 8.32 27.547 2.051 1 93.31 238 SER A C 1
ATOM 1879 O O . SER A 1 238 ? 7.57 28.094 2.859 1 93.31 238 SER A O 1
ATOM 1881 N N . CYS A 1 239 ? 9.633 27.609 2.154 1 92.5 239 CYS A N 1
ATOM 1882 C CA . CYS A 1 239 ? 10.289 28.266 3.281 1 92.5 239 CYS A CA 1
ATOM 1883 C C . CYS A 1 239 ? 10.672 29.703 2.932 1 92.5 239 CYS A C 1
ATOM 1885 O O . CYS A 1 239 ? 11.156 30.453 3.787 1 92.5 239 CYS A O 1
ATOM 1887 N N . HIS A 1 240 ? 10.398 30.031 1.665 1 88.5 240 HIS A N 1
ATOM 1888 C CA . HIS A 1 240 ? 10.789 31.375 1.223 1 88.5 240 HIS A CA 1
ATOM 1889 C C . HIS A 1 240 ? 9.641 32.062 0.479 1 88.5 240 HIS A C 1
ATOM 1891 O O . HIS A 1 240 ? 9.734 32.281 -0.729 1 88.5 240 HIS A O 1
ATOM 1897 N N . PRO A 1 241 ? 8.711 32.469 1.172 1 79.44 241 PRO A N 1
ATOM 1898 C CA . PRO A 1 241 ? 7.598 33.156 0.485 1 79.44 241 PRO A CA 1
ATOM 1899 C C . PRO A 1 241 ? 8.008 34.469 -0.165 1 79.44 241 PRO A C 1
ATOM 1901 O O . PRO A 1 241 ? 7.348 34.938 -1.096 1 79.44 241 PRO A O 1
ATOM 1904 N N . GLU A 1 242 ? 9.07 34.969 0.25 1 80.44 242 GLU A N 1
ATOM 1905 C CA . GLU A 1 242 ? 9.508 36.281 -0.209 1 80.44 242 GLU A CA 1
ATOM 1906 C C . GLU A 1 242 ? 10.305 36.188 -1.502 1 80.44 242 GLU A C 1
ATOM 1908 O O . GLU A 1 242 ? 10.477 37.188 -2.217 1 80.44 242 GLU A O 1
ATOM 1913 N N . VAL A 1 243 ? 10.734 34.969 -1.764 1 78.38 243 VAL A N 1
ATOM 1914 C CA . VAL A 1 243 ? 11.594 34.781 -2.926 1 78.38 243 VAL A CA 1
ATOM 1915 C C . VAL A 1 243 ? 10.773 34.969 -4.207 1 78.38 243 VAL A C 1
ATOM 1917 O O . VAL A 1 243 ? 9.656 34.438 -4.305 1 78.38 243 VAL A O 1
ATOM 1920 N N . CYS A 1 244 ? 11.289 35.75 -5.059 1 75.38 244 CYS A N 1
ATOM 1921 C CA . CYS A 1 244 ? 10.711 35.906 -6.387 1 75.38 244 CYS A CA 1
ATOM 1922 C C . CYS A 1 244 ? 11.414 35 -7.391 1 75.38 244 CYS A C 1
ATOM 1924 O O . CYS A 1 244 ? 12.547 35.281 -7.793 1 75.38 244 CYS A O 1
ATOM 1926 N N . ILE A 1 245 ? 10.805 34.031 -7.801 1 79.44 245 ILE A N 1
ATOM 1927 C CA . ILE A 1 245 ? 11.414 33.031 -8.656 1 79.44 245 ILE A CA 1
ATOM 1928 C C . ILE A 1 245 ? 11.664 33.594 -10.047 1 79.44 245 ILE A C 1
ATOM 1930 O O . ILE A 1 245 ? 12.703 33.344 -10.656 1 79.44 245 ILE A O 1
ATOM 1934 N N . ASP A 1 246 ? 10.664 34.344 -10.5 1 74.25 246 ASP A N 1
ATOM 1935 C CA . ASP A 1 246 ? 10.781 35 -11.812 1 74.25 246 ASP A CA 1
ATOM 1936 C C . ASP A 1 246 ? 10.344 36.438 -11.742 1 74.25 246 ASP A C 1
ATOM 1938 O O . ASP A 1 246 ? 9.148 36.75 -11.734 1 74.25 246 ASP A O 1
ATOM 1942 N N . VAL A 1 247 ? 11.297 37.281 -11.797 1 66.69 247 VAL A N 1
ATOM 1943 C CA . VAL A 1 247 ? 11.047 38.688 -11.641 1 66.69 247 VAL A CA 1
ATOM 1944 C C . VAL A 1 247 ? 10.234 39.219 -12.828 1 66.69 247 VAL A C 1
ATOM 1946 O O . VAL A 1 247 ? 9.461 40.156 -12.695 1 66.69 247 VAL A O 1
ATOM 1949 N N . PHE A 1 248 ? 10.344 38.469 -13.836 1 66.12 248 PHE A N 1
ATOM 1950 C CA . PHE A 1 248 ? 9.719 38.938 -15.062 1 66.12 248 PHE A CA 1
ATOM 1951 C C . PHE A 1 248 ? 8.312 38.375 -15.211 1 66.12 248 PHE A C 1
ATOM 1953 O O . PHE A 1 248 ? 7.609 38.688 -16.172 1 66.12 248 PHE A O 1
ATOM 1960 N N . SER A 1 249 ? 7.969 37.562 -14.273 1 71 249 SER A N 1
ATOM 1961 C CA . SER A 1 249 ? 6.648 36.938 -14.352 1 71 249 SER A CA 1
ATOM 1962 C C . SER A 1 249 ? 5.742 37.438 -13.227 1 71 249 SER A C 1
ATOM 1964 O O . SER A 1 249 ? 6.227 37.812 -12.156 1 71 249 SER A O 1
ATOM 1966 N N . HIS A 1 250 ? 4.516 37.656 -13.5 1 70.81 250 HIS A N 1
ATOM 1967 C CA . HIS A 1 250 ? 3.525 38 -12.484 1 70.81 250 HIS A CA 1
ATOM 1968 C C . HIS A 1 250 ? 3.027 36.781 -11.75 1 70.81 250 HIS A C 1
ATOM 1970 O O . HIS A 1 250 ? 2.121 36.875 -10.922 1 70.81 250 HIS A O 1
ATOM 1976 N N . LYS A 1 251 ? 3.789 35.719 -12 1 79 251 LYS A N 1
ATOM 1977 C CA . LYS A 1 251 ? 3.357 34.469 -11.367 1 79 251 LYS A CA 1
ATOM 1978 C C . LYS A 1 251 ? 3.832 34.375 -9.914 1 79 251 LYS A C 1
ATOM 1980 O O . LYS A 1 251 ? 4.93 34.844 -9.594 1 79 251 LYS A O 1
ATOM 1985 N N . THR A 1 252 ? 2.986 33.906 -9.109 1 84.56 252 THR A N 1
ATOM 1986 C CA . THR A 1 252 ? 3.328 33.688 -7.707 1 84.56 252 THR A CA 1
ATOM 1987 C C . THR A 1 252 ? 4.211 32.469 -7.539 1 84.56 252 THR A C 1
ATOM 1989 O O . THR A 1 252 ? 4.363 31.672 -8.477 1 84.56 252 THR A O 1
ATOM 1992 N N . ASN A 1 253 ? 4.859 32.344 -6.379 1 89 253 ASN A N 1
ATOM 1993 C CA . ASN A 1 253 ? 5.637 31.156 -6.062 1 89 253 ASN A CA 1
ATOM 1994 C C . ASN A 1 253 ? 4.789 29.891 -6.176 1 89 253 ASN A C 1
ATOM 1996 O O . ASN A 1 253 ? 5.27 28.859 -6.637 1 89 253 ASN A O 1
ATOM 2000 N N . HIS A 1 254 ? 3.623 30.031 -5.781 1 88.62 254 HIS A N 1
ATOM 2001 C CA . HIS A 1 254 ? 2.703 28.891 -5.848 1 88.62 254 HIS A CA 1
ATOM 2002 C C . HIS A 1 254 ? 2.494 28.438 -7.285 1 88.62 254 HIS A C 1
ATOM 2004 O O . HIS A 1 254 ? 2.457 27.234 -7.559 1 88.62 254 HIS A O 1
ATOM 2010 N N . ASP A 1 255 ? 2.379 29.359 -8.188 1 87.75 255 ASP A N 1
ATOM 2011 C CA . ASP A 1 255 ? 2.197 29.047 -9.602 1 87.75 255 ASP A CA 1
ATOM 2012 C C . ASP A 1 255 ? 3.416 28.312 -10.156 1 87.75 255 ASP A C 1
ATOM 2014 O O . ASP A 1 255 ? 3.273 27.359 -10.922 1 87.75 255 ASP A O 1
ATOM 2018 N N . HIS A 1 256 ? 4.504 28.844 -9.789 1 91.19 256 HIS A N 1
ATOM 2019 C CA . HIS A 1 256 ? 5.734 28.203 -10.25 1 91.19 256 HIS A CA 1
ATOM 2020 C C . HIS A 1 256 ? 5.84 26.766 -9.758 1 91.19 256 HIS A C 1
ATOM 2022 O O . HIS A 1 256 ? 6.191 25.875 -10.523 1 91.19 256 HIS A O 1
ATOM 2028 N N . VAL A 1 257 ? 5.543 26.578 -8.508 1 94.25 257 VAL A N 1
ATOM 2029 C CA . VAL A 1 257 ? 5.652 25.25 -7.906 1 94.25 257 VAL A CA 1
ATOM 2030 C C . VAL A 1 257 ? 4.684 24.297 -8.594 1 94.25 257 VAL A C 1
ATOM 2032 O O . VAL A 1 257 ? 5.027 23.141 -8.859 1 94.25 257 VAL A O 1
ATOM 2035 N N . ILE A 1 258 ? 3.502 24.734 -8.844 1 91.69 258 ILE A N 1
ATOM 2036 C CA . ILE A 1 258 ? 2.51 23.906 -9.516 1 91.69 258 ILE A CA 1
ATOM 2037 C C . ILE A 1 258 ? 3.047 23.453 -10.875 1 91.69 258 ILE A C 1
ATOM 2039 O O . ILE A 1 258 ? 2.941 22.281 -11.234 1 91.69 258 ILE A O 1
ATOM 2043 N N . LYS A 1 259 ? 3.594 24.375 -11.57 1 91.81 259 LYS A N 1
ATOM 2044 C CA . LYS A 1 259 ? 4.145 24.062 -12.883 1 91.81 259 LYS A CA 1
ATOM 2045 C C . LYS A 1 259 ? 5.289 23.047 -12.781 1 91.81 259 LYS A C 1
ATOM 2047 O O . LYS A 1 259 ? 5.406 22.156 -13.609 1 91.81 259 LYS A O 1
ATOM 2052 N N . TRP A 1 260 ? 6.188 23.312 -11.797 1 95.75 260 TRP A N 1
ATOM 2053 C CA . TRP A 1 260 ? 7.297 22.391 -11.578 1 95.75 260 TRP A CA 1
ATOM 2054 C C . TRP A 1 260 ? 6.785 20.984 -11.289 1 95.75 260 TRP A C 1
ATOM 2056 O O . TRP A 1 260 ? 7.234 20.016 -11.914 1 95.75 260 TRP A O 1
ATOM 2066 N N . VAL A 1 261 ? 5.844 20.844 -10.375 1 94.88 261 VAL A N 1
ATOM 2067 C CA . VAL A 1 261 ? 5.328 19.547 -9.93 1 94.88 261 VAL A CA 1
ATOM 2068 C C . VAL A 1 261 ? 4.59 18.859 -11.086 1 94.88 261 VAL A C 1
ATOM 2070 O O . VAL A 1 261 ? 4.746 17.656 -11.297 1 94.88 261 VAL A O 1
ATOM 2073 N N . GLU A 1 262 ? 3.855 19.594 -11.828 1 91.06 262 GLU A N 1
ATOM 2074 C CA . GLU A 1 262 ? 3.121 19.031 -12.953 1 91.06 262 GLU A CA 1
ATOM 2075 C C . GLU A 1 262 ? 4.07 18.5 -14.031 1 91.06 262 GLU A C 1
ATOM 2077 O O . GLU A 1 262 ? 3.846 17.438 -14.602 1 91.06 262 GLU A O 1
ATOM 2082 N N . ALA A 1 263 ? 5.043 19.297 -14.312 1 92.75 263 ALA A N 1
ATOM 2083 C CA . ALA A 1 263 ? 6.031 18.875 -15.297 1 92.75 263 ALA A CA 1
ATOM 2084 C C . ALA A 1 263 ? 6.742 17.609 -14.859 1 92.75 263 ALA A C 1
ATOM 2086 O O . ALA A 1 263 ? 6.965 16.703 -15.664 1 92.75 263 ALA A O 1
ATOM 2087 N N . VAL A 1 264 ? 7.078 17.562 -13.625 1 94.31 264 VAL A N 1
ATOM 2088 C CA . VAL A 1 264 ? 7.762 16.406 -13.078 1 94.31 264 VAL A CA 1
ATOM 2089 C C . VAL A 1 264 ? 6.824 15.195 -13.102 1 94.31 264 VAL A C 1
ATOM 2091 O O . VAL A 1 264 ? 7.234 14.086 -13.453 1 94.31 264 VAL A O 1
ATOM 2094 N N . GLU A 1 265 ? 5.598 15.336 -12.703 1 90.62 265 GLU A N 1
ATOM 2095 C CA . GLU A 1 265 ? 4.637 14.242 -12.703 1 90.62 265 GLU A CA 1
ATOM 2096 C C . GLU A 1 265 ? 4.418 13.703 -14.117 1 90.62 265 GLU A C 1
ATOM 2098 O O . GLU A 1 265 ? 4.273 12.5 -14.312 1 90.62 265 GLU A O 1
ATOM 2103 N N . ALA A 1 266 ? 4.375 14.609 -15.039 1 86.44 266 ALA A N 1
ATOM 2104 C CA . ALA A 1 266 ? 4.266 14.18 -16.438 1 86.44 266 ALA A CA 1
ATOM 2105 C C . ALA A 1 266 ? 5.453 13.312 -16.844 1 86.44 266 ALA A C 1
ATOM 2107 O O . ALA A 1 266 ? 5.285 12.289 -17.5 1 86.44 266 ALA A O 1
ATOM 2108 N N . TRP A 1 267 ? 6.59 13.758 -16.406 1 89 267 TRP A N 1
ATOM 2109 C CA . TRP A 1 267 ? 7.805 13.016 -16.734 1 89 267 TRP A CA 1
ATOM 2110 C C . TRP A 1 267 ? 7.809 11.656 -16.047 1 89 267 TRP A C 1
ATOM 2112 O O . TRP A 1 267 ? 8.148 10.641 -16.656 1 89 267 TRP A O 1
ATOM 2122 N N . VAL A 1 268 ? 7.473 11.602 -14.766 1 86.88 268 VAL A N 1
ATOM 2123 C CA . VAL A 1 268 ? 7.477 10.367 -13.992 1 86.88 268 VAL A CA 1
ATOM 2124 C C . VAL A 1 268 ? 6.449 9.391 -14.57 1 86.88 268 VAL A C 1
ATOM 2126 O O . VAL A 1 268 ? 6.676 8.18 -14.594 1 86.88 268 VAL A O 1
ATOM 2129 N N . SER A 1 269 ? 5.352 9.836 -14.977 1 77.62 269 SER A N 1
ATOM 2130 C CA . SER A 1 269 ? 4.293 9 -15.531 1 77.62 269 SER A CA 1
ATOM 2131 C C . SER A 1 269 ? 4.703 8.398 -16.875 1 77.62 269 SER A C 1
ATOM 2133 O O . SER A 1 269 ? 4.289 7.293 -17.219 1 77.62 269 SER A O 1
ATOM 2135 N N . SER A 1 270 ? 5.414 9.141 -17.594 1 74.06 270 SER A N 1
ATOM 2136 C CA . SER A 1 270 ? 5.844 8.688 -18.906 1 74.06 270 SER A CA 1
ATOM 2137 C C . SER A 1 270 ? 6.926 7.617 -18.797 1 74.06 270 SER A C 1
ATOM 2139 O O . SER A 1 270 ? 7.09 6.793 -19.703 1 74.06 270 SER A O 1
ATOM 2141 N N . HIS A 1 271 ? 7.629 7.578 -17.766 1 62.56 271 HIS A N 1
ATOM 2142 C CA . HIS A 1 271 ? 8.734 6.645 -17.609 1 62.56 271 HIS A CA 1
ATOM 2143 C C . HIS A 1 271 ? 8.367 5.523 -16.641 1 62.56 271 HIS A C 1
ATOM 2145 O O . HIS A 1 271 ? 9.234 4.762 -16.203 1 62.56 271 HIS A O 1
ATOM 2151 N N . SER A 1 272 ? 7.082 5.422 -16.312 1 56.53 272 SER A N 1
ATOM 2152 C CA . SER A 1 272 ? 6.617 4.535 -15.25 1 56.53 272 SER A CA 1
ATOM 2153 C C . SER A 1 272 ? 6.484 3.1 -15.742 1 56.53 272 SER A C 1
ATOM 2155 O O . SER A 1 272 ? 6.141 2.201 -14.969 1 56.53 272 SER A O 1
ATOM 2157 N N . ASN A 1 273 ? 6.777 2.764 -16.922 1 49.62 273 ASN A N 1
ATOM 2158 C CA . ASN A 1 273 ? 6.457 1.444 -17.453 1 49.62 273 ASN A CA 1
ATOM 2159 C C . ASN A 1 273 ? 7.203 0.341 -16.703 1 49.62 273 ASN A C 1
ATOM 2161 O O . ASN A 1 273 ? 6.957 -0.844 -16.938 1 49.62 273 ASN A O 1
ATOM 2165 N N . GLN A 1 274 ? 8.133 0.619 -15.961 1 54 274 GLN A N 1
ATOM 2166 C CA . GLN A 1 274 ? 8.719 -0.466 -15.18 1 54 274 GLN A CA 1
ATOM 2167 C C . GLN A 1 274 ? 8.625 -0.177 -13.68 1 54 274 GLN A C 1
ATOM 2169 O O . GLN A 1 274 ? 8.648 0.983 -13.266 1 54 274 GLN A O 1
ATOM 2174 N N . PRO A 1 275 ? 8.227 -1.253 -12.969 1 58.25 275 PRO A N 1
ATOM 2175 C CA . PRO A 1 275 ? 8.156 -1.011 -11.531 1 58.25 275 PRO A CA 1
ATOM 2176 C C . PRO A 1 275 ? 9.352 -0.223 -11.008 1 58.25 275 PRO A C 1
ATOM 2178 O O . PRO A 1 275 ? 10.492 -0.487 -11.398 1 58.25 275 PRO A O 1
ATOM 2181 N N . PRO A 1 276 ? 9.047 0.82 -10.367 1 62.19 276 PRO A N 1
ATOM 2182 C CA . PRO A 1 276 ? 10.086 1.73 -9.875 1 62.19 276 PRO A CA 1
ATOM 2183 C C . PRO A 1 276 ? 11.07 1.045 -8.93 1 62.19 276 PRO A C 1
ATOM 2185 O O . PRO A 1 276 ? 10.922 1.138 -7.707 1 62.19 276 PRO A O 1
ATOM 2188 N N . ARG A 1 277 ? 12.039 0.315 -9.453 1 72.12 277 ARG A N 1
ATOM 2189 C CA . ARG A 1 277 ? 12.891 -0.476 -8.57 1 72.12 277 ARG A CA 1
ATOM 2190 C C . ARG A 1 277 ? 14.281 0.141 -8.461 1 72.12 277 ARG A C 1
ATOM 2192 O O . ARG A 1 277 ? 15.109 -0.322 -7.672 1 72.12 277 ARG A O 1
ATOM 2199 N N . SER A 1 278 ? 14.352 1.248 -9.016 1 85.56 278 SER A N 1
ATOM 2200 C CA . SER A 1 278 ? 15.68 1.86 -8.961 1 85.56 278 SER A CA 1
ATOM 2201 C C . SER A 1 278 ? 15.75 2.906 -7.852 1 85.56 278 SER A C 1
ATOM 2203 O O . SER A 1 278 ? 14.727 3.463 -7.445 1 85.56 278 SER A O 1
ATOM 2205 N N . TRP A 1 279 ? 16.938 3.09 -7.383 1 90.56 279 TRP A N 1
ATOM 2206 C CA . TRP A 1 279 ? 17.203 4.105 -6.367 1 90.56 279 TRP A CA 1
ATOM 2207 C C . TRP A 1 279 ? 16.719 5.477 -6.832 1 90.56 279 TRP A C 1
ATOM 2209 O O . TRP A 1 279 ? 16.047 6.188 -6.082 1 90.56 279 TRP A O 1
ATOM 2219 N N . ASP A 1 280 ? 16.953 5.781 -8.078 1 90.19 280 ASP A N 1
ATOM 2220 C CA . ASP A 1 280 ? 16.609 7.094 -8.617 1 90.19 280 ASP A CA 1
ATOM 2221 C C . ASP A 1 280 ? 15.094 7.289 -8.656 1 90.19 280 ASP A C 1
ATOM 2223 O O . ASP A 1 280 ? 14.594 8.383 -8.391 1 90.19 280 ASP A O 1
ATOM 2227 N N . THR A 1 281 ? 14.453 6.242 -9.008 1 91.81 281 THR A N 1
ATOM 2228 C CA . THR A 1 281 ? 13 6.332 -9.07 1 91.81 281 THR A CA 1
ATOM 2229 C C . THR A 1 281 ? 12.406 6.535 -7.676 1 91.81 281 THR A C 1
ATOM 2231 O O . THR A 1 281 ? 11.523 7.371 -7.484 1 91.81 281 THR A O 1
ATOM 2234 N N . LEU A 1 282 ? 12.859 5.754 -6.703 1 95.06 282 LEU A N 1
ATOM 2235 C CA . LEU A 1 282 ? 12.367 5.879 -5.336 1 95.06 282 LEU A CA 1
ATOM 2236 C C . LEU A 1 282 ? 12.68 7.262 -4.773 1 95.06 282 LEU A C 1
ATOM 2238 O O . LEU A 1 282 ? 11.82 7.883 -4.137 1 95.06 282 LEU A O 1
ATOM 2242 N N . VAL A 1 283 ? 13.883 7.738 -5.062 1 96.19 283 VAL A N 1
ATOM 2243 C CA . VAL A 1 283 ? 14.305 9.055 -4.598 1 96.19 283 VAL A CA 1
ATOM 2244 C C . VAL A 1 283 ? 13.422 10.133 -5.215 1 96.19 283 VAL A C 1
ATOM 2246 O O . VAL A 1 283 ? 12.953 11.039 -4.516 1 96.19 283 VAL A O 1
ATOM 2249 N N . THR A 1 284 ? 13.195 10.008 -6.484 1 95.75 284 THR A N 1
ATOM 2250 C CA . THR A 1 284 ? 12.391 11 -7.191 1 95.75 284 THR A CA 1
ATOM 2251 C C . THR A 1 284 ? 10.977 11.047 -6.625 1 95.75 284 THR A C 1
ATOM 2253 O O . THR A 1 284 ? 10.43 12.133 -6.391 1 95.75 284 THR A O 1
ATOM 2256 N N . HIS A 1 285 ? 10.43 9.914 -6.41 1 95.81 285 HIS A N 1
ATOM 2257 C CA . HIS A 1 285 ? 9.07 9.883 -5.879 1 95.81 285 HIS A CA 1
ATOM 2258 C C . HIS A 1 285 ? 9.031 10.383 -4.438 1 95.81 285 HIS A C 1
ATOM 2260 O O . HIS A 1 285 ? 8.055 11 -4.02 1 95.81 285 HIS A O 1
ATOM 2266 N N . CYS A 1 286 ? 10.008 10.117 -3.654 1 97.25 286 CYS A N 1
ATOM 2267 C CA . CYS A 1 286 ? 10.102 10.641 -2.299 1 97.25 286 CYS A CA 1
ATOM 2268 C C . CYS A 1 286 ? 10.156 12.164 -2.312 1 97.25 286 CYS A C 1
ATOM 2270 O O . CYS A 1 286 ? 9.438 12.828 -1.559 1 97.25 286 CYS A O 1
ATOM 2272 N N . LEU A 1 287 ? 11.023 12.633 -3.182 1 98.31 287 LEU A N 1
ATOM 2273 C CA . LEU A 1 287 ? 11.164 14.078 -3.305 1 98.31 287 LEU A CA 1
ATOM 2274 C C . LEU A 1 287 ? 9.859 14.711 -3.777 1 98.31 287 LEU A C 1
ATOM 2276 O O . LEU A 1 287 ? 9.492 15.797 -3.332 1 98.31 287 LEU A O 1
ATOM 2280 N N . LEU A 1 288 ? 9.211 14.023 -4.676 1 97.81 288 LEU A N 1
ATOM 2281 C CA . LEU A 1 288 ? 7.941 14.516 -5.188 1 97.81 288 LEU A CA 1
ATOM 2282 C C . LEU A 1 288 ? 6.91 14.633 -4.07 1 97.81 288 LEU A C 1
ATOM 2284 O O . LEU A 1 288 ? 6.211 15.641 -3.965 1 97.81 288 LEU A O 1
ATOM 2288 N N . LEU A 1 289 ? 6.82 13.648 -3.234 1 98 289 LEU A N 1
ATOM 2289 C CA . LEU A 1 289 ? 5.867 13.656 -2.131 1 98 289 LEU A CA 1
ATOM 2290 C C . LEU A 1 289 ? 6.211 14.75 -1.127 1 98 289 LEU A C 1
ATOM 2292 O O . LEU A 1 289 ? 5.316 15.43 -0.608 1 98 289 LEU A O 1
ATOM 2296 N N . ILE A 1 290 ? 7.461 14.945 -0.876 1 98.12 290 ILE A N 1
ATOM 2297 C CA . ILE A 1 290 ? 7.898 15.984 0.053 1 98.12 290 ILE A CA 1
ATOM 2298 C C . ILE A 1 290 ? 7.566 17.359 -0.513 1 98.12 290 ILE A C 1
ATOM 2300 O O . ILE A 1 290 ? 7.078 18.234 0.209 1 98.12 290 ILE A O 1
ATOM 2304 N N . ALA A 1 291 ? 7.84 17.531 -1.795 1 98 291 ALA A N 1
ATOM 2305 C CA . ALA A 1 291 ? 7.539 18.797 -2.443 1 98 291 ALA A CA 1
ATOM 2306 C C . ALA A 1 291 ? 6.043 19.094 -2.406 1 98 291 ALA A C 1
ATOM 2308 O O . ALA A 1 291 ? 5.633 20.219 -2.104 1 98 291 ALA A O 1
ATOM 2309 N N . LYS A 1 292 ? 5.266 18.109 -2.725 1 96.69 292 LYS A N 1
ATOM 2310 C CA . LYS A 1 292 ? 3.818 18.281 -2.693 1 96.69 292 LYS A CA 1
ATOM 2311 C C . LYS A 1 292 ? 3.332 18.578 -1.278 1 96.69 292 LYS A C 1
ATOM 2313 O O . LYS A 1 292 ? 2.502 19.469 -1.077 1 96.69 292 LYS A O 1
ATOM 2318 N N . ARG A 1 293 ? 3.807 17.891 -0.333 1 96.44 293 ARG A N 1
ATOM 2319 C CA . ARG A 1 293 ? 3.396 18.078 1.055 1 96.44 293 ARG A CA 1
ATOM 2320 C C . ARG A 1 293 ? 3.797 19.469 1.556 1 96.44 293 ARG A C 1
ATOM 2322 O O . ARG A 1 293 ? 3.02 20.125 2.242 1 96.44 293 ARG A O 1
ATOM 2329 N N . ALA A 1 294 ? 5.023 19.859 1.235 1 95.94 294 ALA A N 1
ATOM 2330 C CA . ALA A 1 294 ? 5.527 21.156 1.685 1 95.94 294 ALA A CA 1
ATOM 2331 C C . ALA A 1 294 ? 4.672 22.297 1.143 1 95.94 294 ALA A C 1
ATOM 2333 O O . ALA A 1 294 ? 4.555 23.344 1.774 1 95.94 294 ALA A O 1
ATOM 2334 N N . ASN A 1 295 ? 4.039 22.047 0.014 1 94.69 295 ASN A N 1
ATOM 2335 C CA . ASN A 1 295 ? 3.287 23.109 -0.642 1 94.69 295 ASN A CA 1
ATOM 2336 C C . ASN A 1 295 ? 1.786 22.828 -0.616 1 94.69 295 ASN A C 1
ATOM 2338 O O . ASN A 1 295 ? 1.018 23.5 -1.316 1 94.69 295 ASN A O 1
ATOM 2342 N N . PHE A 1 296 ? 1.377 21.828 0.142 1 92.94 296 PHE A N 1
ATOM 2343 C CA . PHE A 1 296 ? -0.026 21.484 0.357 1 92.94 296 PHE A CA 1
ATOM 2344 C C . PHE A 1 296 ? -0.723 21.203 -0.968 1 92.94 296 PHE A C 1
ATOM 2346 O O . PHE A 1 296 ? -1.822 21.703 -1.217 1 92.94 296 PHE A O 1
ATOM 2353 N N . LEU A 1 297 ? 0.011 20.469 -1.836 1 92 297 LEU A N 1
ATOM 2354 C CA . LEU A 1 297 ? -0.541 20.078 -3.127 1 92 297 LEU A CA 1
ATOM 2355 C C . LEU A 1 297 ? -1.07 18.656 -3.082 1 92 297 LEU A C 1
ATOM 2357 O O . LEU A 1 297 ? -0.382 17.75 -2.607 1 92 297 LEU A O 1
ATOM 2361 N N . LYS A 1 298 ? -2.303 18.406 -3.529 1 88 298 LYS A N 1
ATOM 2362 C CA . LYS A 1 298 ? -2.906 17.078 -3.674 1 88 298 LYS A CA 1
ATOM 2363 C C . LYS A 1 298 ? -2.842 16.297 -2.361 1 88 298 LYS A C 1
ATOM 2365 O O . LYS A 1 298 ? -2.393 15.156 -2.336 1 88 298 LYS A O 1
ATOM 2370 N N . GLU A 1 299 ? -3.262 16.922 -1.299 1 87.94 299 GLU A N 1
ATOM 2371 C CA . GLU A 1 299 ? -3.199 16.359 0.048 1 87.94 299 GLU A CA 1
ATOM 2372 C C . GLU A 1 299 ? -4.078 15.125 0.17 1 87.94 299 GLU A C 1
ATOM 2374 O O . GLU A 1 299 ? -3.77 14.211 0.936 1 87.94 299 GLU A O 1
ATOM 2379 N N . GLY A 1 300 ? -5.094 15.078 -0.593 1 85.38 300 GLY A N 1
ATOM 2380 C CA . GLY A 1 300 ? -6.031 13.969 -0.529 1 85.38 300 GLY A CA 1
ATOM 2381 C C . GLY A 1 300 ? -5.418 12.648 -0.939 1 85.38 300 GLY A C 1
ATOM 2382 O O . GLY A 1 300 ? -5.863 11.586 -0.497 1 85.38 300 GLY A O 1
ATOM 2383 N N . SER A 1 301 ? -4.406 12.688 -1.77 1 89.38 301 SER A N 1
ATOM 2384 C CA . SER A 1 301 ? -3.791 11.469 -2.277 1 89.38 301 SER A CA 1
ATOM 2385 C C . SER A 1 301 ? -2.473 11.18 -1.567 1 89.38 301 SER A C 1
ATOM 2387 O O . SER A 1 301 ? -1.768 10.234 -1.921 1 89.38 301 SER A O 1
ATOM 2389 N N . PHE A 1 302 ? -2.15 12.031 -0.63 1 94.75 302 PHE A N 1
ATOM 2390 C CA . PHE A 1 302 ? -0.864 11.898 0.041 1 94.75 302 PHE A CA 1
ATOM 2391 C C . PHE A 1 302 ? -0.719 10.516 0.662 1 94.75 302 PHE A C 1
ATOM 2393 O O . PHE A 1 302 ? 0.292 9.836 0.458 1 94.75 302 PHE A O 1
ATOM 2400 N N . TRP A 1 303 ? -1.714 10.023 1.414 1 96.25 303 TRP A N 1
ATOM 2401 C CA . TRP A 1 303 ? -1.638 8.742 2.115 1 96.25 303 TRP A CA 1
ATOM 2402 C C . TRP A 1 303 ? -1.526 7.586 1.13 1 96.25 303 TRP A C 1
ATOM 2404 O O . TRP A 1 303 ? -0.709 6.68 1.315 1 96.25 303 TRP A O 1
ATOM 2414 N N . THR A 1 304 ? -2.328 7.527 0.081 1 94.12 304 THR A N 1
ATOM 2415 C CA . THR A 1 304 ? -2.27 6.445 -0.899 1 94.12 304 THR A CA 1
ATOM 2416 C C . THR A 1 304 ? -0.938 6.461 -1.642 1 94.12 304 THR A C 1
ATOM 2418 O O . THR A 1 304 ? -0.365 5.406 -1.92 1 94.12 304 THR A O 1
ATOM 2421 N N . SER A 1 305 ? -0.411 7.672 -1.931 1 94.06 305 SER A N 1
ATOM 2422 C CA . SER A 1 305 ? 0.852 7.793 -2.652 1 94.06 305 SER A CA 1
ATOM 2423 C C . SER A 1 305 ? 2.02 7.293 -1.809 1 94.06 305 SER A C 1
ATOM 2425 O O . SER A 1 305 ? 2.926 6.633 -2.324 1 94.06 305 SER A O 1
ATOM 2427 N N . THR A 1 306 ? 2.023 7.68 -0.516 1 97.12 306 THR A N 1
ATOM 2428 C CA . THR A 1 306 ? 3.1 7.191 0.34 1 97.12 306 THR A CA 1
ATOM 2429 C C . THR A 1 306 ? 3.031 5.672 0.483 1 97.12 306 THR A C 1
ATOM 2431 O O . THR A 1 306 ? 4.062 5 0.529 1 97.12 306 THR A O 1
ATOM 2434 N N . GLY A 1 307 ? 1.823 5.137 0.591 1 95.56 307 GLY A N 1
ATOM 2435 C CA . GLY A 1 307 ? 1.678 3.689 0.632 1 95.56 307 GLY A CA 1
ATOM 2436 C C . GLY A 1 307 ? 2.252 2.996 -0.588 1 95.56 307 GLY A C 1
ATOM 2437 O O . GLY A 1 307 ? 2.883 1.944 -0.472 1 95.56 307 GLY A O 1
ATOM 2438 N N . THR A 1 308 ? 1.959 3.561 -1.75 1 93.69 308 THR A N 1
ATOM 2439 C CA . THR A 1 308 ? 2.516 3.023 -2.986 1 93.69 308 THR A CA 1
ATOM 2440 C C . THR A 1 308 ? 4.039 3.033 -2.943 1 93.69 308 THR A C 1
ATOM 2442 O O . THR A 1 308 ? 4.684 2.068 -3.355 1 93.69 308 THR A O 1
ATOM 2445 N N . LEU A 1 309 ? 4.555 4.098 -2.461 1 96 309 LEU A N 1
ATOM 2446 C CA . LEU A 1 309 ? 6.004 4.223 -2.361 1 96 309 LEU A CA 1
ATOM 2447 C C . LEU A 1 309 ? 6.578 3.162 -1.427 1 96 309 LEU A C 1
ATOM 2449 O O . LEU A 1 309 ? 7.633 2.59 -1.705 1 96 309 LEU A O 1
ATOM 2453 N N . VAL A 1 310 ? 5.945 2.887 -0.296 1 97 310 VAL A N 1
ATOM 2454 C CA . VAL A 1 310 ? 6.379 1.846 0.629 1 97 310 VAL A CA 1
ATOM 2455 C C . VAL A 1 310 ? 6.414 0.498 -0.087 1 97 310 VAL A C 1
ATOM 2457 O O . VAL A 1 310 ? 7.379 -0.26 0.048 1 97 310 VAL A O 1
ATOM 2460 N N . ARG A 1 311 ? 5.441 0.21 -0.863 1 95.38 311 ARG A N 1
ATOM 2461 C CA . ARG A 1 311 ? 5.355 -1.071 -1.556 1 95.38 311 ARG A CA 1
ATOM 2462 C C . ARG A 1 311 ? 6.453 -1.198 -2.609 1 95.38 311 ARG A C 1
ATOM 2464 O O . ARG A 1 311 ? 7.035 -2.271 -2.779 1 95.38 311 ARG A O 1
ATOM 2471 N N . TRP A 1 312 ? 6.707 -0.112 -3.285 1 94.25 312 TRP A N 1
ATOM 2472 C CA . TRP A 1 312 ? 7.789 -0.13 -4.262 1 94.25 312 TRP A CA 1
ATOM 2473 C C . TRP A 1 312 ? 9.133 -0.388 -3.586 1 94.25 312 TRP A C 1
ATOM 2475 O O . TRP A 1 312 ? 9.945 -1.175 -4.078 1 94.25 312 TRP A O 1
ATOM 2485 N N . ALA A 1 313 ? 9.328 0.292 -2.521 1 96.25 313 ALA A N 1
ATOM 2486 C CA . ALA A 1 313 ? 10.578 0.103 -1.792 1 96.25 313 ALA A CA 1
ATOM 2487 C C . ALA A 1 313 ? 10.711 -1.332 -1.291 1 96.25 313 ALA A C 1
ATOM 2489 O O . ALA A 1 313 ? 11.797 -1.914 -1.334 1 96.25 313 ALA A O 1
ATOM 2490 N N . MET A 1 314 ? 9.617 -1.905 -0.798 1 95.69 314 MET A N 1
ATOM 2491 C CA . MET A 1 314 ? 9.641 -3.291 -0.339 1 95.69 314 MET A CA 1
ATOM 2492 C C . MET A 1 314 ? 9.891 -4.246 -1.502 1 95.69 314 MET A C 1
ATOM 2494 O O . MET A 1 314 ? 10.633 -5.219 -1.362 1 95.69 314 MET A O 1
ATOM 2498 N N . ALA A 1 315 ? 9.18 -3.959 -2.639 1 94.25 315 ALA A N 1
ATOM 2499 C CA . ALA A 1 315 ? 9.391 -4.789 -3.822 1 94.25 315 ALA A CA 1
ATOM 2500 C C . ALA A 1 315 ? 10.859 -4.785 -4.246 1 94.25 315 ALA A C 1
ATOM 2502 O O . ALA A 1 315 ? 11.352 -5.766 -4.801 1 94.25 315 ALA A O 1
ATOM 2503 N N . ALA A 1 316 ? 11.531 -3.678 -3.93 1 93.44 316 ALA A N 1
ATOM 2504 C CA . ALA A 1 316 ? 12.953 -3.553 -4.242 1 93.44 316 ALA A CA 1
ATOM 2505 C C . ALA A 1 316 ? 13.812 -4.121 -3.115 1 93.44 316 ALA A C 1
ATOM 2507 O O . ALA A 1 316 ? 15.039 -4.156 -3.221 1 93.44 316 ALA A O 1
ATOM 2508 N N . GLY A 1 317 ? 13.258 -4.504 -2.029 1 93.25 317 GLY A N 1
ATOM 2509 C CA . GLY A 1 317 ? 13.961 -5.199 -0.962 1 93.25 317 GLY A CA 1
ATOM 2510 C C . GLY A 1 317 ? 14.539 -4.266 0.081 1 93.25 317 GLY A C 1
ATOM 2511 O O . GLY A 1 317 ? 15.406 -4.664 0.864 1 93.25 317 GLY A O 1
ATOM 2512 N N . TYR A 1 318 ? 14.062 -3.035 0.134 1 95.06 318 TYR A N 1
ATOM 2513 C CA . TYR A 1 318 ? 14.648 -2.051 1.037 1 95.06 318 TYR A CA 1
ATOM 2514 C C . TYR A 1 318 ? 14.273 -2.352 2.484 1 95.06 318 TYR A C 1
ATOM 2516 O O . TYR A 1 318 ? 14.922 -1.853 3.412 1 95.06 318 TYR A O 1
ATOM 2524 N N . HIS A 1 319 ? 13.219 -3.121 2.766 1 95.56 319 HIS A N 1
ATOM 2525 C CA . HIS A 1 319 ? 12.758 -3.414 4.117 1 95.56 319 HIS A CA 1
ATOM 2526 C C . HIS A 1 319 ? 13.617 -4.488 4.773 1 95.56 319 HIS A C 1
ATOM 2528 O O . HIS A 1 319 ? 13.492 -4.746 5.973 1 95.56 319 HIS A O 1
ATOM 2534 N N . ARG A 1 320 ? 14.477 -5.09 3.961 1 93.25 320 ARG A N 1
ATOM 2535 C CA . ARG A 1 320 ? 15.352 -6.141 4.484 1 93.25 320 ARG A CA 1
ATOM 2536 C C . ARG A 1 320 ? 16.812 -5.711 4.449 1 93.25 320 ARG A C 1
ATOM 2538 O O . ARG A 1 320 ? 17.25 -5.078 3.488 1 93.25 320 ARG A O 1
ATOM 2545 N N . GLU A 1 321 ? 17.516 -6.035 5.539 1 92.12 321 GLU A N 1
ATOM 2546 C CA . GLU A 1 321 ? 18.953 -5.789 5.547 1 92.12 321 GLU A CA 1
ATOM 2547 C C . GLU A 1 321 ? 19.672 -6.672 4.523 1 92.12 321 GLU A C 1
ATOM 2549 O O . GLU A 1 321 ? 19.406 -7.871 4.434 1 92.12 321 GLU A O 1
ATOM 2554 N N . VAL A 1 322 ? 20.484 -6.027 3.805 1 85.19 322 VAL A N 1
ATOM 2555 C CA . VAL A 1 322 ? 21.219 -6.766 2.773 1 85.19 322 VAL A CA 1
ATOM 2556 C C . VAL A 1 322 ? 22.156 -7.773 3.424 1 85.19 322 VAL A C 1
ATOM 2558 O O . VAL A 1 322 ? 22.859 -7.445 4.375 1 85.19 322 VAL A O 1
ATOM 2561 N N . ILE A 1 323 ? 22.062 -8.922 2.879 1 78 323 ILE A N 1
ATOM 2562 C CA . ILE A 1 323 ? 22.891 -9.984 3.418 1 78 323 ILE A CA 1
ATOM 2563 C C . ILE A 1 323 ? 24.359 -9.742 3.031 1 78 323 ILE A C 1
ATOM 2565 O O . ILE A 1 323 ? 24.625 -9.078 2.029 1 78 323 ILE A O 1
ATOM 2569 N N . SER A 1 324 ? 25.234 -10.266 3.762 1 73.81 324 SER A N 1
ATOM 2570 C CA . SER A 1 324 ? 26.672 -10.031 3.592 1 73.81 324 SER A CA 1
ATOM 2571 C C . SER A 1 324 ? 27.156 -10.57 2.25 1 73.81 324 SER A C 1
ATOM 2573 O O . SER A 1 324 ? 28.109 -10.031 1.67 1 73.81 324 SER A O 1
ATOM 2575 N N . ALA A 1 325 ? 26.375 -11.547 1.708 1 67.62 325 ALA A N 1
ATOM 2576 C CA . ALA A 1 325 ? 26.812 -12.188 0.467 1 67.62 325 ALA A CA 1
ATOM 2577 C C . ALA A 1 325 ? 26.5 -11.305 -0.74 1 67.62 325 ALA A C 1
ATOM 2579 O O . ALA A 1 325 ? 27.078 -11.492 -1.815 1 67.62 325 ALA A O 1
ATOM 2580 N N . THR A 1 326 ? 25.688 -10.367 -0.442 1 75.88 326 THR A N 1
ATOM 2581 C CA . THR A 1 326 ? 25.297 -9.492 -1.543 1 75.88 326 THR A CA 1
ATOM 2582 C C . THR A 1 326 ? 26.391 -8.469 -1.835 1 75.88 326 THR A C 1
ATOM 2584 O O . THR A 1 326 ? 26.938 -7.859 -0.915 1 75.88 326 THR A O 1
ATOM 2587 N N . ARG A 1 327 ? 26.766 -8.344 -3.039 1 78.88 327 ARG A N 1
ATOM 2588 C CA . ARG A 1 327 ? 27.781 -7.383 -3.467 1 78.88 327 ARG A CA 1
ATOM 2589 C C . ARG A 1 327 ? 27.219 -5.969 -3.484 1 78.88 327 ARG A C 1
ATOM 2591 O O . ARG A 1 327 ? 26.688 -5.516 -4.508 1 78.88 327 ARG A O 1
ATOM 2598 N N . MET A 1 328 ? 27.203 -5.332 -2.367 1 85 328 MET A N 1
ATOM 2599 C CA . MET A 1 328 ? 26.75 -3.949 -2.211 1 85 328 MET A CA 1
ATOM 2600 C C . MET A 1 328 ? 27.703 -3.164 -1.322 1 85 328 MET A C 1
ATOM 2602 O O . MET A 1 328 ? 28.125 -3.646 -0.265 1 85 328 MET A O 1
ATOM 2606 N N . SER A 1 329 ? 28.141 -2.037 -1.799 1 85.88 329 SER A N 1
ATOM 2607 C CA . SER A 1 329 ? 29.078 -1.217 -1.048 1 85.88 329 SER A CA 1
ATOM 2608 C C . SER A 1 329 ? 28.484 -0.729 0.262 1 85.88 329 SER A C 1
ATOM 2610 O O . SER A 1 329 ? 27.25 -0.602 0.375 1 85.88 329 SER A O 1
ATOM 2612 N N . PRO A 1 330 ? 29.281 -0.509 1.239 1 87.38 330 PRO A N 1
ATOM 2613 C CA . PRO A 1 330 ? 28.766 0.058 2.486 1 87.38 330 PRO A CA 1
ATOM 2614 C C . PRO A 1 330 ? 28.031 1.374 2.273 1 87.38 330 PRO A C 1
ATOM 2616 O O . PRO A 1 330 ? 27.062 1.668 2.99 1 87.38 330 PRO A O 1
ATOM 2619 N N . PHE A 1 331 ? 28.5 2.143 1.31 1 90.81 331 PHE A N 1
ATOM 2620 C CA . PHE A 1 331 ? 27.828 3.383 0.949 1 90.81 331 PHE A CA 1
ATOM 2621 C C . PHE A 1 331 ? 26.391 3.111 0.52 1 90.81 331 PHE A C 1
ATOM 2623 O O . PHE A 1 331 ? 25.453 3.746 1.018 1 90.81 331 PHE A O 1
ATOM 2630 N N . ASP A 1 332 ? 26.234 2.178 -0.402 1 89.62 332 ASP A N 1
ATOM 2631 C CA . ASP A 1 332 ? 24.906 1.86 -0.933 1 89.62 332 ASP A CA 1
ATOM 2632 C C . ASP A 1 332 ? 24 1.289 0.155 1 89.62 332 ASP A C 1
ATOM 2634 O O . ASP A 1 332 ? 22.812 1.57 0.182 1 89.62 332 ASP A O 1
ATOM 2638 N N . ARG A 1 333 ? 24.562 0.5 1.009 1 91.19 333 ARG A N 1
ATOM 2639 C CA . ARG A 1 333 ? 23.797 -0.089 2.102 1 91.19 333 ARG A CA 1
ATOM 2640 C C . ARG A 1 333 ? 23.25 0.99 3.027 1 91.19 333 ARG A C 1
ATOM 2642 O O . ARG A 1 333 ? 22.078 0.943 3.414 1 91.19 333 ARG A O 1
ATOM 2649 N N . GLU A 1 334 ? 24.125 1.948 3.336 1 93.69 334 GLU A N 1
ATOM 2650 C CA . GLU A 1 334 ? 23.703 3.029 4.223 1 93.69 334 GLU A CA 1
ATOM 2651 C C . GLU A 1 334 ? 22.641 3.902 3.559 1 93.69 334 GLU A C 1
ATOM 2653 O O . GLU A 1 334 ? 21.656 4.293 4.199 1 93.69 334 GLU A O 1
ATOM 2658 N N . MET A 1 335 ? 22.828 4.223 2.311 1 94.12 335 MET A N 1
ATOM 2659 C CA . MET A 1 335 ? 21.875 5.047 1.593 1 94.12 335 MET A CA 1
ATOM 2660 C C . MET A 1 335 ? 20.516 4.348 1.502 1 94.12 335 MET A C 1
ATOM 2662 O O . MET A 1 335 ? 19.469 4.996 1.56 1 94.12 335 MET A O 1
ATOM 2666 N N . ARG A 1 336 ? 20.562 3.031 1.364 1 94.06 336 ARG A N 1
ATOM 2667 C CA . ARG A 1 336 ? 19.344 2.234 1.323 1 94.06 336 ARG A CA 1
ATOM 2668 C C . ARG A 1 336 ? 18.609 2.295 2.658 1 94.06 336 ARG A C 1
ATOM 2670 O O . ARG A 1 336 ? 17.375 2.436 2.691 1 94.06 336 ARG A O 1
ATOM 2677 N N . ARG A 1 337 ? 19.359 2.172 3.738 1 96.19 337 ARG A N 1
ATOM 2678 C CA . ARG A 1 337 ? 18.766 2.244 5.074 1 96.19 337 ARG A CA 1
ATOM 2679 C C . ARG A 1 337 ? 18.078 3.586 5.297 1 96.19 337 ARG A C 1
ATOM 2681 O O . ARG A 1 337 ? 16.938 3.633 5.742 1 96.19 337 ARG A O 1
ATOM 2688 N N . ARG A 1 338 ? 18.766 4.641 4.949 1 97.25 338 ARG A N 1
ATOM 2689 C CA . ARG A 1 338 ? 18.25 5.992 5.145 1 97.25 338 ARG A CA 1
ATOM 2690 C C . ARG A 1 338 ? 16.984 6.223 4.34 1 97.25 338 ARG A C 1
ATOM 2692 O O . ARG A 1 338 ? 16 6.762 4.859 1 97.25 338 ARG A O 1
ATOM 2699 N N . LEU A 1 339 ? 17.047 5.801 3.131 1 97.31 339 LEU A N 1
ATOM 2700 C CA . LEU A 1 339 ? 15.906 6.004 2.252 1 97.31 339 LEU A CA 1
ATOM 2701 C C . LEU A 1 339 ? 14.703 5.211 2.74 1 97.31 339 LEU A C 1
ATOM 2703 O O . LEU A 1 339 ? 13.578 5.727 2.754 1 97.31 339 LEU A O 1
ATOM 2707 N N . TRP A 1 340 ? 14.883 3.938 3.139 1 97.31 340 TRP A N 1
ATOM 2708 C CA . TRP A 1 340 ? 13.797 3.107 3.643 1 97.31 340 TRP A CA 1
ATOM 2709 C C . TRP A 1 340 ? 13.117 3.77 4.836 1 97.31 340 TRP A C 1
ATOM 2711 O O . TRP A 1 340 ? 11.891 3.883 4.871 1 97.31 340 TRP A O 1
ATOM 2721 N N . ILE A 1 341 ? 13.867 4.266 5.75 1 97.88 341 ILE A N 1
ATOM 2722 C CA . ILE A 1 341 ? 13.32 4.844 6.973 1 97.88 341 ILE A CA 1
ATOM 2723 C C . ILE A 1 341 ? 12.57 6.129 6.645 1 97.88 341 ILE A C 1
ATOM 2725 O O . ILE A 1 341 ? 11.523 6.418 7.238 1 97.88 341 ILE A O 1
ATOM 2729 N N . THR A 1 342 ? 13.164 6.902 5.758 1 98.56 342 THR A N 1
ATOM 2730 C CA . THR A 1 342 ? 12.484 8.125 5.344 1 98.56 342 THR A CA 1
ATOM 2731 C C . THR A 1 342 ? 11.117 7.801 4.742 1 98.56 342 THR A C 1
ATOM 2733 O O . THR A 1 342 ? 10.125 8.477 5.035 1 98.56 342 THR A O 1
ATOM 2736 N N . ILE A 1 343 ? 11.047 6.773 3.93 1 98.25 343 ILE A N 1
ATOM 2737 C CA . ILE A 1 343 ? 9.797 6.355 3.289 1 98.25 343 ILE A CA 1
ATOM 2738 C C . ILE A 1 343 ? 8.797 5.902 4.352 1 98.25 343 ILE A C 1
ATOM 2740 O O . ILE A 1 343 ? 7.629 6.289 4.316 1 98.25 343 ILE A O 1
ATOM 2744 N N . VAL A 1 344 ? 9.227 5.129 5.297 1 98.12 344 VAL A N 1
ATOM 2745 C CA . VAL A 1 344 ? 8.367 4.621 6.359 1 98.12 344 VAL A CA 1
ATOM 2746 C C . VAL A 1 344 ? 7.855 5.781 7.211 1 98.12 344 VAL A C 1
ATOM 2748 O O . VAL A 1 344 ? 6.68 5.816 7.586 1 98.12 344 VAL A O 1
ATOM 2751 N N . GLU A 1 345 ? 8.758 6.754 7.488 1 98.25 345 GLU A N 1
ATOM 2752 C CA . GLU A 1 345 ? 8.375 7.91 8.289 1 98.25 345 GLU A CA 1
ATOM 2753 C C . GLU A 1 345 ? 7.316 8.75 7.57 1 98.25 345 GLU A C 1
ATOM 2755 O O . GLU A 1 345 ? 6.375 9.234 8.203 1 98.25 345 GLU A O 1
ATOM 2760 N N . LEU A 1 346 ? 7.52 8.93 6.297 1 97.94 346 LEU A N 1
ATOM 2761 C CA . LEU A 1 346 ? 6.543 9.68 5.516 1 97.94 346 LEU A CA 1
ATOM 2762 C C . LEU A 1 346 ? 5.18 9 5.535 1 97.94 346 LEU A C 1
ATOM 2764 O O . LEU A 1 346 ? 4.152 9.656 5.695 1 97.94 346 LEU A O 1
ATOM 2768 N N . ASP A 1 347 ? 5.184 7.723 5.391 1 97.94 347 ASP A N 1
ATOM 2769 C CA . ASP A 1 347 ? 3.936 6.965 5.375 1 97.94 347 ASP A CA 1
ATOM 2770 C C . ASP A 1 347 ? 3.266 6.98 6.746 1 97.94 347 ASP A C 1
ATOM 2772 O O . ASP A 1 347 ? 2.037 7.023 6.844 1 97.94 347 ASP A O 1
ATOM 2776 N N . LEU A 1 348 ? 4.027 6.801 7.766 1 98.31 348 LEU A N 1
ATOM 2777 C CA . LEU A 1 348 ? 3.479 6.836 9.117 1 98.31 348 LEU A CA 1
ATOM 2778 C C . LEU A 1 348 ? 2.818 8.18 9.398 1 98.31 348 LEU A C 1
ATOM 2780 O O . LEU A 1 348 ? 1.726 8.227 9.969 1 98.31 348 LEU A O 1
ATOM 2784 N N . GLN A 1 349 ? 3.518 9.258 9.023 1 98 349 GLN A N 1
ATOM 2785 C CA . GLN A 1 349 ? 2.947 10.586 9.203 1 98 349 GLN A CA 1
ATOM 2786 C C . GLN A 1 349 ? 1.652 10.742 8.406 1 98 349 GLN A C 1
ATOM 2788 O O . GLN A 1 349 ? 0.677 11.312 8.898 1 98 349 GLN A O 1
ATOM 2793 N N . ALA A 1 350 ? 1.658 10.258 7.191 1 97.94 350 ALA A N 1
ATOM 2794 C CA . ALA A 1 350 ? 0.451 10.289 6.371 1 97.94 350 ALA A CA 1
ATOM 2795 C C . ALA A 1 350 ? -0.674 9.484 7.016 1 97.94 350 ALA A C 1
ATOM 2797 O O . ALA A 1 350 ? -1.835 9.898 6.992 1 97.94 350 ALA A O 1
ATOM 2798 N N . SER A 1 351 ? -0.339 8.344 7.551 1 97.88 351 SER A N 1
ATOM 2799 C CA . SER A 1 351 ? -1.324 7.469 8.172 1 97.88 351 SER A CA 1
ATOM 2800 C C . SER A 1 351 ? -1.971 8.141 9.383 1 97.88 351 SER A C 1
ATOM 2802 O O . SER A 1 351 ? -3.193 8.109 9.539 1 97.88 351 SER A O 1
ATOM 2804 N N . ILE A 1 352 ? -1.208 8.797 10.18 1 97.38 352 ILE A N 1
ATOM 2805 C CA . ILE A 1 352 ? -1.718 9.445 11.383 1 97.38 352 ILE A CA 1
ATOM 2806 C C . ILE A 1 352 ? -2.588 10.641 10.992 1 97.38 352 ILE A C 1
ATOM 2808 O O . ILE A 1 352 ? -3.613 10.898 11.625 1 97.38 352 ILE A O 1
ATOM 2812 N N . GLU A 1 353 ? -2.201 11.32 10 1 96.69 353 GLU A N 1
ATOM 2813 C CA . GLU A 1 353 ? -2.932 12.516 9.594 1 96.69 353 GLU A CA 1
ATOM 2814 C C . GLU A 1 353 ? -4.23 12.156 8.875 1 96.69 353 GLU A C 1
ATOM 2816 O O . GLU A 1 353 ? -5.172 12.953 8.852 1 96.69 353 GLU A O 1
ATOM 2821 N N . ARG A 1 354 ? -4.254 10.969 8.258 1 96.25 354 ARG A N 1
ATOM 2822 C CA . ARG A 1 354 ? -5.457 10.492 7.582 1 96.25 354 ARG A CA 1
ATOM 2823 C C . ARG A 1 354 ? -6.32 9.664 8.523 1 96.25 354 ARG A C 1
ATOM 2825 O O . ARG A 1 354 ? -7.52 9.492 8.289 1 96.25 354 ARG A O 1
ATOM 2832 N N . GLY A 1 355 ? -5.75 9.227 9.578 1 96.38 355 GLY A N 1
ATOM 2833 C CA . GLY A 1 355 ? -6.441 8.328 10.492 1 96.38 355 GLY A CA 1
ATOM 2834 C C . GLY A 1 355 ? -6.496 6.895 9.992 1 96.38 355 GLY A C 1
ATOM 2835 O O . GLY A 1 355 ? -7.559 6.273 9.977 1 96.38 355 GLY A O 1
ATOM 2836 N N . MET A 1 356 ? -5.379 6.41 9.492 1 96.69 356 MET A N 1
ATOM 2837 C CA . MET A 1 356 ? -5.285 5.059 8.953 1 96.69 356 MET A CA 1
ATOM 2838 C C . MET A 1 356 ? -4.23 4.246 9.695 1 96.69 356 MET A C 1
ATOM 2840 O O . MET A 1 356 ? -3.32 4.812 10.305 1 96.69 356 MET A O 1
ATOM 2844 N N . PRO A 1 357 ? -4.363 2.928 9.75 1 95.12 357 PRO A N 1
ATOM 2845 C CA . PRO A 1 357 ? -3.268 2.117 10.281 1 95.12 357 PRO A CA 1
ATOM 2846 C C . PRO A 1 357 ? -1.996 2.213 9.445 1 95.12 357 PRO A C 1
ATOM 2848 O O . PRO A 1 357 ? -2.053 2.611 8.281 1 95.12 357 PRO A O 1
ATOM 2851 N N . PRO A 1 358 ? -0.901 1.926 10.078 1 94.56 358 PRO A N 1
ATOM 2852 C CA . PRO A 1 358 ? 0.347 2.006 9.312 1 94.56 358 PRO A CA 1
ATOM 2853 C C . PRO A 1 358 ? 0.462 0.912 8.258 1 94.56 358 PRO A C 1
ATOM 2855 O O . PRO A 1 358 ? -0.152 -0.15 8.391 1 94.56 358 PRO A O 1
ATOM 2858 N N . SER A 1 359 ? 1.23 1.168 7.234 1 93 359 SER A N 1
ATOM 2859 C CA . SER A 1 359 ? 1.444 0.21 6.156 1 93 359 SER A CA 1
ATOM 2860 C C . SER A 1 359 ? 2.379 -0.915 6.59 1 93 359 SER A C 1
ATOM 2862 O O . SER A 1 359 ? 2.291 -2.033 6.082 1 93 359 SER A O 1
ATOM 2864 N N . VAL A 1 360 ? 3.316 -0.567 7.402 1 94.75 360 VAL A N 1
ATOM 2865 C CA . VAL A 1 360 ? 4.285 -1.558 7.855 1 94.75 360 VAL A CA 1
ATOM 2866 C C . VAL A 1 360 ? 4.293 -1.611 9.383 1 94.75 360 VAL A C 1
ATOM 2868 O O . VAL A 1 360 ? 4.008 -0.612 10.047 1 94.75 360 VAL A O 1
ATOM 2871 N N . ARG A 1 361 ? 4.59 -2.812 9.844 1 93.69 361 ARG A N 1
ATOM 2872 C CA . ARG A 1 361 ? 4.742 -3.045 11.273 1 93.69 361 ARG A CA 1
ATOM 2873 C C . ARG A 1 361 ? 6.18 -3.432 11.617 1 93.69 361 ARG A C 1
ATOM 2875 O O . ARG A 1 361 ? 6.996 -3.652 10.727 1 93.69 361 ARG A O 1
ATOM 2882 N N . ILE A 1 362 ? 6.453 -3.365 12.883 1 87.94 362 ILE A N 1
ATOM 2883 C CA . ILE A 1 362 ? 7.812 -3.615 13.344 1 87.94 362 ILE A CA 1
ATOM 2884 C C . ILE A 1 362 ? 8.258 -5.012 12.914 1 87.94 362 ILE A C 1
ATOM 2886 O O . ILE A 1 362 ? 9.438 -5.23 12.617 1 87.94 362 ILE A O 1
ATOM 2890 N N . GLY A 1 363 ? 7.469 -5.906 12.727 1 89.56 363 GLY A N 1
ATOM 2891 C CA . GLY A 1 363 ? 7.832 -7.254 12.328 1 89.56 363 GLY A CA 1
ATOM 2892 C C . GLY A 1 363 ? 7.992 -7.41 10.828 1 89.56 363 GLY A C 1
ATOM 2893 O O . GLY A 1 363 ? 8.484 -8.438 10.352 1 89.56 363 GLY A O 1
ATOM 2894 N N . ASP A 1 364 ? 7.801 -6.395 10.078 1 93.69 364 ASP A N 1
ATOM 2895 C CA . ASP A 1 364 ? 7.773 -6.508 8.617 1 93.69 364 ASP A CA 1
ATOM 2896 C C . ASP A 1 364 ? 9.125 -6.129 8.016 1 93.69 364 ASP A C 1
ATOM 2898 O O . ASP A 1 364 ? 9.336 -6.305 6.812 1 93.69 364 ASP A O 1
ATOM 2902 N N . PHE A 1 365 ? 10 -5.516 8.758 1 93 365 PHE A N 1
ATOM 2903 C CA . PHE A 1 365 ? 11.312 -5.141 8.242 1 93 365 PHE A CA 1
ATOM 2904 C C . PHE A 1 365 ? 12.398 -5.391 9.289 1 93 365 PHE A C 1
ATOM 2906 O O . PHE A 1 365 ? 12.102 -5.527 10.477 1 93 365 PHE A O 1
ATOM 2913 N N . ASN A 1 366 ? 13.656 -5.504 8.914 1 91.94 366 ASN A N 1
ATOM 2914 C CA . ASN A 1 366 ? 14.75 -5.793 9.836 1 91.94 366 ASN A CA 1
ATOM 2915 C C . ASN A 1 366 ? 16.031 -5.074 9.43 1 91.94 366 ASN A C 1
ATOM 2917 O O . ASN A 1 366 ? 17.125 -5.652 9.477 1 91.94 366 ASN A O 1
ATOM 2921 N N . ILE A 1 367 ? 15.969 -3.926 9.008 1 93.06 367 ILE A N 1
ATOM 2922 C CA . ILE A 1 367 ? 17.156 -3.186 8.609 1 93.06 367 ILE A CA 1
ATOM 2923 C C . ILE A 1 367 ? 17.906 -2.693 9.852 1 93.06 367 ILE A C 1
ATOM 2925 O O . ILE A 1 367 ? 17.297 -2.463 10.898 1 93.06 367 ILE A O 1
ATOM 2929 N N . LYS A 1 368 ? 19.188 -2.566 9.727 1 92.25 368 LYS A N 1
ATOM 2930 C CA . LYS A 1 368 ? 19.969 -1.909 10.773 1 92.25 368 LYS A CA 1
ATOM 2931 C C . LYS A 1 368 ? 19.672 -0.413 10.828 1 92.25 368 LYS A C 1
ATOM 2933 O O . LYS A 1 368 ? 19.344 0.197 9.805 1 92.25 368 LYS A O 1
ATOM 2938 N N . PRO A 1 369 ? 19.75 0.158 12 1 93.62 369 PRO A N 1
ATOM 2939 C CA . PRO A 1 369 ? 19.516 1.6 12.102 1 93.62 369 PRO A CA 1
ATOM 2940 C C . PRO A 1 369 ? 20.516 2.42 11.289 1 93.62 369 PRO A C 1
ATOM 2942 O O . PRO A 1 369 ? 21.688 2.062 11.211 1 93.62 369 PRO A O 1
ATOM 2945 N N . PRO A 1 370 ? 20.016 3.471 10.688 1 94.5 370 PRO A N 1
ATOM 2946 C CA . PRO A 1 370 ? 20.953 4.352 9.992 1 94.5 370 PRO A CA 1
ATOM 2947 C C . PRO A 1 370 ? 22.047 4.898 10.914 1 94.5 370 PRO A C 1
ATOM 2949 O O . PRO A 1 370 ? 21.766 5.203 12.078 1 94.5 370 PRO A O 1
ATOM 2952 N N . LEU A 1 371 ? 23.188 5.109 10.359 1 94.12 371 LEU A N 1
ATOM 2953 C CA . LEU A 1 371 ? 24.328 5.59 11.117 1 94.12 371 LEU A CA 1
ATOM 2954 C C . LEU A 1 371 ? 24.234 7.094 11.359 1 94.12 371 LEU A C 1
ATOM 2956 O O . LEU A 1 371 ? 23.797 7.836 10.484 1 94.12 371 LEU A O 1
ATOM 2960 N N . ASN A 1 372 ? 24.625 7.504 12.586 1 94.75 372 ASN A N 1
ATOM 2961 C CA . ASN A 1 372 ? 24.812 8.922 12.859 1 94.75 372 ASN A CA 1
ATOM 2962 C C . ASN A 1 372 ? 26.156 9.422 12.32 1 94.75 372 ASN A C 1
ATOM 2964 O O . ASN A 1 372 ? 27.141 9.516 13.055 1 94.75 372 ASN A O 1
ATOM 2968 N N . VAL A 1 373 ? 26.172 9.781 11.062 1 94 373 VAL A N 1
ATOM 2969 C CA . VAL A 1 373 ? 27.422 10.141 10.391 1 94 373 VAL A CA 1
ATOM 2970 C C . VAL A 1 373 ? 27.156 11.266 9.391 1 94 373 VAL A C 1
ATOM 2972 O O . VAL A 1 373 ? 26.062 11.375 8.836 1 94 373 VAL A O 1
ATOM 2975 N N . ASP A 1 374 ? 28.141 12.109 9.289 1 92.62 374 ASP A N 1
ATOM 2976 C CA . ASP A 1 374 ? 28.047 13.164 8.281 1 92.62 374 ASP A CA 1
ATOM 2977 C C . ASP A 1 374 ? 28.219 12.594 6.875 1 92.62 374 ASP A C 1
ATOM 2979 O O . ASP A 1 374 ? 29.016 11.672 6.664 1 92.62 374 ASP A O 1
ATOM 2983 N N . ASP A 1 375 ? 27.578 13.148 5.93 1 93.5 375 ASP A N 1
ATOM 2984 C CA . ASP A 1 375 ? 27.609 12.672 4.551 1 93.5 375 ASP A CA 1
ATOM 2985 C C . ASP A 1 375 ? 29.031 12.688 3.992 1 93.5 375 ASP A C 1
ATOM 2987 O O . ASP A 1 375 ? 29.375 11.852 3.16 1 93.5 375 ASP A O 1
ATOM 2991 N N . GLU A 1 376 ? 29.844 13.562 4.41 1 89.81 376 GLU A N 1
ATOM 2992 C CA . GLU A 1 376 ? 31.203 13.703 3.912 1 89.81 376 GLU A CA 1
ATOM 2993 C C . GLU A 1 376 ? 32.062 12.492 4.266 1 89.81 376 GLU A C 1
ATOM 2995 O O . GLU A 1 376 ? 33.031 12.195 3.588 1 89.81 376 GLU A O 1
ATOM 3000 N N . ARG A 1 377 ? 31.578 11.852 5.199 1 87.62 377 ARG A N 1
ATOM 3001 C CA . ARG A 1 377 ? 32.344 10.688 5.637 1 87.62 377 ARG A CA 1
ATOM 3002 C C . ARG A 1 377 ? 31.891 9.422 4.906 1 87.62 377 ARG A C 1
ATOM 3004 O O . ARG A 1 377 ? 32.562 8.391 4.961 1 87.62 377 ARG A O 1
ATOM 3011 N N . LEU A 1 378 ? 30.766 9.523 4.297 1 85.62 378 LEU A N 1
ATOM 3012 C CA . LEU A 1 378 ? 30.234 8.391 3.543 1 85.62 378 LEU A CA 1
ATOM 3013 C C . LEU A 1 378 ? 30.766 8.398 2.111 1 85.62 378 LEU A C 1
ATOM 3015 O O . LEU A 1 378 ? 30.156 9 1.227 1 85.62 378 LEU A O 1
ATOM 3019 N N . LYS A 1 379 ? 32 8.078 1.966 1 71.75 379 LYS A N 1
ATOM 3020 C CA . LYS A 1 379 ? 32.531 8.078 0.61 1 71.75 379 LYS A CA 1
ATOM 3021 C C . LYS A 1 379 ? 32.406 6.699 -0.037 1 71.75 379 LYS A C 1
ATOM 3023 O O . LYS A 1 379 ? 32.469 5.676 0.647 1 71.75 379 LYS A O 1
ATOM 3028 N N . GLY A 1 380 ? 31.969 6.609 -1.172 1 62.62 380 GLY A N 1
ATOM 3029 C CA . GLY A 1 380 ? 31.75 5.395 -1.941 1 62.62 380 GLY A CA 1
ATOM 3030 C C . GLY A 1 380 ? 32.906 4.414 -1.86 1 62.62 380 GLY A C 1
ATOM 3031 O O . GLY A 1 380 ? 32.688 3.199 -1.939 1 62.62 380 GLY A O 1
ATOM 3032 N N . SER A 1 381 ? 34 4.961 -1.653 1 60.22 381 SER A N 1
ATOM 3033 C CA . SER A 1 381 ? 35.188 4.133 -1.735 1 60.22 381 SER A CA 1
ATOM 3034 C C . SER A 1 381 ? 35.562 3.562 -0.371 1 60.22 381 SER A C 1
ATOM 3036 O O . SER A 1 381 ? 36.625 2.941 -0.219 1 60.22 381 SER A O 1
ATOM 3038 N N . ILE A 1 382 ? 34.719 3.674 0.416 1 58.53 382 ILE A N 1
ATOM 3039 C CA . ILE A 1 382 ? 35.062 3.182 1.741 1 58.53 382 ILE A CA 1
ATOM 3040 C C . ILE A 1 382 ? 35 1.656 1.761 1 58.53 382 ILE A C 1
ATOM 3042 O O . ILE A 1 382 ? 33.969 1.07 1.434 1 58.53 382 ILE A O 1
ATOM 3046 N N . LYS A 1 383 ? 36 0.914 1.785 1 56.75 383 LYS A N 1
ATOM 3047 C CA . LYS A 1 383 ? 36.094 -0.542 1.814 1 56.75 383 LYS A CA 1
ATOM 3048 C C . LYS A 1 383 ? 35.844 -1.084 3.219 1 56.75 383 LYS A C 1
ATOM 3050 O O . LYS A 1 383 ? 35.562 -2.271 3.389 1 56.75 383 LYS A O 1
ATOM 3055 N N . GLY A 1 384 ? 35.906 -0.161 4.289 1 58.88 384 GLY A N 1
ATOM 3056 C CA . GLY A 1 384 ? 35.781 -0.709 5.629 1 58.88 384 GLY A CA 1
ATOM 3057 C C . GLY A 1 384 ? 34.469 -0.423 6.281 1 58.88 384 GLY A C 1
ATOM 3058 O O . GLY A 1 384 ? 33.531 0.051 5.621 1 58.88 384 GLY A O 1
ATOM 3059 N N . SER A 1 385 ? 34.312 -1.094 7.488 1 64.56 385 SER A N 1
ATOM 3060 C CA . SER A 1 385 ? 33.094 -0.922 8.281 1 64.56 385 SER A CA 1
ATOM 3061 C C . SER A 1 385 ? 32.844 0.546 8.617 1 64.56 385 SER A C 1
ATOM 3063 O O . SER A 1 385 ? 33.781 1.242 9.062 1 64.56 385 SER A O 1
ATOM 3065 N N . LEU A 1 386 ? 31.812 1.135 8.07 1 75.81 386 LEU A N 1
ATOM 3066 C CA . LEU A 1 386 ? 31.422 2.502 8.391 1 75.81 386 LEU A CA 1
ATOM 3067 C C . LEU A 1 386 ? 30.938 2.602 9.828 1 75.81 386 LEU A C 1
ATOM 3069 O O . LEU A 1 386 ? 30 1.895 10.227 1 75.81 386 LEU A O 1
ATOM 3073 N N . ALA A 1 387 ? 31.812 3.123 10.625 1 79.12 387 ALA A N 1
ATOM 3074 C CA . ALA A 1 387 ? 31.391 3.305 12.008 1 79.12 387 ALA A CA 1
ATOM 3075 C C . ALA A 1 387 ? 30.719 4.664 12.203 1 79.12 387 ALA A C 1
ATOM 3077 O O . ALA A 1 387 ? 31.172 5.668 11.648 1 79.12 387 ALA A O 1
ATOM 3078 N N . GLY A 1 388 ? 29.641 4.668 12.781 1 85.94 388 GLY A N 1
ATOM 3079 C CA . GLY A 1 388 ? 28.938 5.906 13.086 1 85.94 388 GLY A CA 1
ATOM 3080 C C . GLY A 1 388 ? 29.5 6.621 14.297 1 85.94 388 GLY A C 1
ATOM 3081 O O . GLY A 1 388 ? 30.375 6.098 14.984 1 85.94 388 GLY A O 1
ATOM 3082 N N . THR A 1 389 ? 29.188 7.887 14.367 1 88.31 389 THR A N 1
ATOM 3083 C CA . THR A 1 389 ? 29.5 8.68 15.562 1 88.31 389 THR A CA 1
ATOM 3084 C C . THR A 1 389 ? 28.406 8.484 16.625 1 88.31 389 THR A C 1
ATOM 3086 O O . THR A 1 389 ? 27.281 8.094 16.312 1 88.31 389 THR A O 1
ATOM 3089 N N . PRO A 1 390 ? 28.828 8.672 17.859 1 88.12 390 PRO A N 1
ATOM 3090 C CA . PRO A 1 390 ? 27.828 8.539 18.906 1 88.12 390 PRO A CA 1
ATOM 3091 C C . PRO A 1 390 ? 26.609 9.43 18.672 1 88.12 390 PRO A C 1
ATOM 3093 O O . PRO A 1 390 ? 26.734 10.539 18.156 1 88.12 390 PRO A O 1
ATOM 3096 N N . ILE A 1 391 ? 25.516 9.055 19.125 1 88.56 391 ILE A N 1
ATOM 3097 C CA . ILE A 1 391 ? 24.234 9.695 18.859 1 88.56 391 ILE A CA 1
ATOM 3098 C C . ILE A 1 391 ? 24.172 11.055 19.547 1 88.56 391 ILE A C 1
ATOM 3100 O O . ILE A 1 391 ? 23.344 11.898 19.219 1 88.56 391 ILE A O 1
ATOM 3104 N N . THR A 1 392 ? 25.062 11.367 20.469 1 87.31 392 THR A N 1
ATOM 3105 C CA . THR A 1 392 ? 25.109 12.625 21.219 1 87.31 392 THR A CA 1
ATOM 3106 C C . THR A 1 392 ? 25.797 13.711 20.391 1 87.31 392 THR A C 1
ATOM 3108 O O . THR A 1 392 ? 25.656 14.898 20.688 1 87.31 392 THR A O 1
ATOM 3111 N N . LYS A 1 393 ? 26.5 13.273 19.406 1 89.69 393 LYS A N 1
ATOM 3112 C CA . LYS A 1 393 ? 27.156 14.242 18.531 1 89.69 393 LYS A CA 1
ATOM 3113 C C . LYS A 1 393 ? 26.25 14.617 17.359 1 89.69 393 LYS A C 1
ATOM 3115 O O . LYS A 1 393 ? 25.672 13.742 16.719 1 89.69 393 LYS A O 1
ATOM 3120 N N . LEU A 1 394 ? 26.203 15.922 17.141 1 92.44 394 LEU A N 1
ATOM 3121 C CA . LEU A 1 394 ? 25.344 16.422 16.078 1 92.44 394 LEU A CA 1
ATOM 3122 C C . LEU A 1 394 ? 25.953 16.141 14.711 1 92.44 394 LEU A C 1
ATOM 3124 O O . LEU A 1 394 ? 27.141 16.438 14.484 1 92.44 394 LEU A O 1
ATOM 3128 N N . THR A 1 395 ? 25.266 15.438 13.852 1 92.44 395 THR A N 1
ATOM 3129 C CA . THR A 1 395 ? 25.625 15.211 12.461 1 92.44 395 THR A CA 1
ATOM 3130 C C . THR A 1 395 ? 24.453 15.492 11.531 1 92.44 395 THR A C 1
ATOM 3132 O O . THR A 1 395 ? 23.375 15.883 11.992 1 92.44 395 THR A O 1
ATOM 3135 N N . ASN A 1 396 ? 24.641 15.305 10.25 1 91.44 396 ASN A N 1
ATOM 3136 C CA . ASN A 1 396 ? 23.594 15.477 9.266 1 91.44 396 ASN A CA 1
ATOM 3137 C C . ASN A 1 396 ? 22.453 14.477 9.469 1 91.44 396 ASN A C 1
ATOM 3139 O O . ASN A 1 396 ? 21.312 14.742 9.086 1 91.44 396 ASN A O 1
ATOM 3143 N N . THR A 1 397 ? 22.734 13.375 10.102 1 94.94 397 THR A N 1
ATOM 3144 C CA . THR A 1 397 ? 21.766 12.281 10.18 1 94.94 397 THR A CA 1
ATOM 3145 C C . THR A 1 397 ? 21.234 12.125 11.602 1 94.94 397 THR A C 1
ATOM 3147 O O . THR A 1 397 ? 20.531 11.156 11.898 1 94.94 397 THR A O 1
ATOM 3150 N N . SER A 1 398 ? 21.547 13.094 12.477 1 95.12 398 SER A N 1
ATOM 3151 C CA . SER A 1 398 ? 21.172 12.984 13.883 1 95.12 398 SER A CA 1
ATOM 3152 C C . SER A 1 398 ? 19.672 12.922 14.062 1 95.12 398 SER A C 1
ATOM 3154 O O . SER A 1 398 ? 19.156 12.164 14.891 1 95.12 398 SER A O 1
ATOM 3156 N N . PHE A 1 399 ? 18.969 13.766 13.328 1 97 399 PHE A N 1
ATOM 3157 C CA . PHE A 1 399 ? 17.516 13.758 13.445 1 97 399 PHE A CA 1
ATOM 3158 C C . PHE A 1 399 ? 16.953 12.375 13.156 1 97 399 PHE A C 1
ATOM 3160 O O . PHE A 1 399 ? 16.156 11.836 13.938 1 97 399 PHE A O 1
ATOM 3167 N N . GLN A 1 400 ? 17.312 11.789 11.984 1 97.12 400 GLN A N 1
ATOM 3168 C CA . GLN A 1 400 ? 16.797 10.492 11.562 1 97.12 400 GLN A CA 1
ATOM 3169 C C . GLN A 1 400 ? 17.188 9.391 12.539 1 97.12 400 GLN A C 1
ATOM 3171 O O . GLN A 1 400 ? 16.375 8.531 12.883 1 97.12 400 GLN A O 1
ATOM 3176 N N . ALA A 1 401 ? 18.438 9.406 12.938 1 95.19 401 ALA A N 1
ATOM 3177 C CA . ALA A 1 401 ? 18.922 8.398 13.875 1 95.19 401 ALA A CA 1
ATOM 3178 C C . ALA A 1 401 ? 18.125 8.422 15.172 1 95.19 401 ALA A C 1
ATOM 3180 O O . ALA A 1 401 ? 17.781 7.367 15.719 1 95.19 401 ALA A O 1
ATOM 3181 N N . ARG A 1 402 ? 17.812 9.617 15.641 1 95 402 ARG A N 1
ATOM 3182 C CA . ARG A 1 402 ? 17.078 9.742 16.891 1 95 402 ARG A CA 1
ATOM 3183 C C . ARG A 1 402 ? 15.609 9.398 16.703 1 95 402 ARG A C 1
ATOM 3185 O O . ARG A 1 402 ? 15.008 8.758 17.562 1 95 402 ARG A O 1
ATOM 3192 N N . LEU A 1 403 ? 15.062 9.922 15.68 1 97.25 403 LEU A N 1
ATOM 3193 C CA . LEU A 1 403 ? 13.656 9.648 15.422 1 97.25 403 LEU A CA 1
ATOM 3194 C C . LEU A 1 403 ? 13.414 8.156 15.258 1 97.25 403 LEU A C 1
ATOM 3196 O O . LEU A 1 403 ? 12.367 7.645 15.672 1 97.25 403 LEU A O 1
ATOM 3200 N N . TYR A 1 404 ? 14.344 7.43 14.672 1 96.06 404 TYR A N 1
ATOM 3201 C CA . TYR A 1 404 ? 14.227 5.996 14.438 1 96.06 404 TYR A CA 1
ATOM 3202 C C . TYR A 1 404 ? 14.031 5.238 15.742 1 96.06 404 TYR A C 1
ATOM 3204 O O . TYR A 1 404 ? 13.328 4.227 15.781 1 96.06 404 TYR A O 1
ATOM 3212 N N . ARG A 1 405 ? 14.531 5.715 16.797 1 93.94 405 ARG A N 1
ATOM 3213 C CA . ARG A 1 405 ? 14.461 5.035 18.094 1 93.94 405 ARG A CA 1
ATOM 3214 C C . ARG A 1 405 ? 13.023 4.953 18.594 1 93.94 405 ARG A C 1
ATOM 3216 O O . ARG A 1 405 ? 12.656 4.012 19.297 1 93.94 405 ARG A O 1
ATOM 3223 N N . SER A 1 406 ? 12.234 5.887 18.234 1 97.25 406 SER A N 1
ATOM 3224 C CA . SER A 1 406 ? 10.844 5.902 18.688 1 97.25 406 SER A CA 1
ATOM 3225 C C . SER A 1 406 ? 9.914 5.301 17.641 1 97.25 406 SER A C 1
ATOM 3227 O O . SER A 1 406 ? 8.703 5.242 17.828 1 97.25 406 SER A O 1
ATOM 3229 N N . LEU A 1 407 ? 10.438 4.848 16.5 1 97.5 407 LEU A N 1
ATOM 3230 C CA . LEU A 1 407 ? 9.617 4.363 15.398 1 97.5 407 LEU A CA 1
ATOM 3231 C C . LEU A 1 407 ? 8.758 3.184 15.836 1 97.5 407 LEU A C 1
ATOM 3233 O O . LEU A 1 407 ? 7.559 3.143 15.547 1 97.5 407 LEU A O 1
ATOM 3237 N N . PRO A 1 408 ? 9.266 2.162 16.578 1 96.38 408 PRO A N 1
ATOM 3238 C CA . PRO A 1 408 ? 8.438 1.019 16.969 1 96.38 408 PRO A CA 1
ATOM 3239 C C . PRO A 1 408 ? 7.23 1.424 17.812 1 96.38 408 PRO A C 1
ATOM 3241 O O . PRO A 1 408 ? 6.113 0.956 17.562 1 96.38 408 PRO A O 1
ATOM 3244 N N . VAL A 1 409 ? 7.465 2.338 18.781 1 97.94 409 VAL A N 1
ATOM 3245 C CA . VAL A 1 409 ? 6.363 2.729 19.656 1 97.94 409 VAL A CA 1
ATOM 3246 C C . VAL A 1 409 ? 5.359 3.576 18.875 1 97.94 409 VAL A C 1
ATOM 3248 O O . VAL A 1 409 ? 4.152 3.475 19.078 1 97.94 409 VAL A O 1
ATOM 3251 N N . ARG A 1 410 ? 5.812 4.43 18.016 1 98.31 410 ARG A N 1
ATOM 3252 C CA . ARG A 1 410 ? 4.914 5.258 17.219 1 98.31 410 ARG A CA 1
ATOM 3253 C C . ARG A 1 410 ? 4.078 4.406 16.266 1 98.31 410 ARG A C 1
ATOM 3255 O O . ARG A 1 410 ? 2.891 4.664 16.078 1 98.31 410 ARG A O 1
ATOM 3262 N N . LEU A 1 411 ? 4.684 3.363 15.695 1 97.62 411 LEU A N 1
ATOM 3263 C CA . LEU A 1 411 ? 3.943 2.422 14.859 1 97.62 411 LEU A CA 1
ATOM 3264 C C . LEU A 1 411 ? 2.859 1.715 15.672 1 97.62 411 LEU A C 1
ATOM 3266 O O . LEU A 1 411 ? 1.73 1.56 15.195 1 97.62 411 LEU A O 1
ATOM 3270 N N . ARG A 1 412 ? 3.162 1.289 16.844 1 96.44 412 ARG A N 1
ATOM 3271 C CA . ARG A 1 412 ? 2.203 0.612 17.719 1 96.44 412 ARG A CA 1
ATOM 3272 C C . ARG A 1 412 ? 1.062 1.547 18.109 1 96.44 412 ARG A C 1
ATOM 3274 O O . ARG A 1 412 ? -0.097 1.132 18.156 1 96.44 412 ARG A O 1
ATOM 3281 N N . ILE A 1 413 ? 1.401 2.807 18.375 1 97.19 413 ILE A N 1
ATOM 3282 C CA . ILE A 1 413 ? 0.382 3.783 18.734 1 97.19 413 ILE A CA 1
ATOM 3283 C C . ILE A 1 413 ? -0.56 4.012 17.562 1 97.19 413 ILE A C 1
ATOM 3285 O O . ILE A 1 413 ? -1.78 4.055 17.719 1 97.19 413 ILE A O 1
ATOM 3289 N N . CYS A 1 414 ? 0.019 4.188 16.375 1 97 414 CYS A N 1
ATOM 3290 C CA . CYS A 1 414 ? -0.793 4.379 15.18 1 97 414 CYS A CA 1
ATOM 3291 C C . CYS A 1 414 ? -1.752 3.213 14.977 1 97 414 CYS A C 1
ATOM 3293 O O . CYS A 1 414 ? -2.924 3.414 14.648 1 97 414 CYS A O 1
ATOM 3295 N N . THR A 1 415 ? -1.252 1.951 15.18 1 95.19 415 THR A N 1
ATOM 3296 C CA . THR A 1 415 ? -2.076 0.752 15.078 1 95.19 415 THR A CA 1
ATOM 3297 C C . THR A 1 415 ? -3.148 0.737 16.156 1 95.19 415 THR A C 1
ATOM 3299 O O . THR A 1 415 ? -4.305 0.399 15.898 1 95.19 415 THR A O 1
ATOM 3302 N N . PHE A 1 416 ? -2.793 1.111 17.328 1 94.19 416 PHE A N 1
ATOM 3303 C CA . PHE A 1 416 ? -3.66 1.09 18.5 1 94.19 416 PHE A CA 1
ATOM 3304 C C . PHE A 1 416 ? -4.824 2.057 18.328 1 94.19 416 PHE A C 1
ATOM 3306 O O . PHE A 1 416 ? -5.973 1.718 18.641 1 94.19 416 PHE A O 1
ATOM 3313 N N . ILE A 1 417 ? -4.531 3.207 17.828 1 95.06 417 ILE A N 1
ATOM 3314 C CA . ILE A 1 417 ? -5.52 4.273 17.734 1 95.06 417 ILE A CA 1
ATOM 3315 C C . ILE A 1 417 ? -6.43 4.035 16.531 1 95.06 417 ILE A C 1
ATOM 3317 O O . ILE A 1 417 ? -7.641 4.246 16.609 1 95.06 417 ILE A O 1
ATOM 3321 N N . ASN A 1 418 ? -5.844 3.611 15.422 1 94.31 418 ASN A N 1
ATOM 3322 C CA . ASN A 1 418 ? -6.598 3.562 14.18 1 94.31 418 ASN A CA 1
ATOM 3323 C C . ASN A 1 418 ? -7.051 2.143 13.852 1 94.31 418 ASN A C 1
ATOM 3325 O O . ASN A 1 418 ? -7.578 1.889 12.766 1 94.31 418 ASN A O 1
ATOM 3329 N N . GLY A 1 419 ? -6.797 1.169 14.758 1 88.25 419 GLY A N 1
ATOM 3330 C CA . GLY A 1 419 ? -7.332 -0.176 14.617 1 88.25 419 GLY A CA 1
ATOM 3331 C C . GLY A 1 419 ? -8.758 -0.306 15.109 1 88.25 419 GLY A C 1
ATOM 3332 O O . GLY A 1 419 ? -9.383 0.685 15.5 1 88.25 419 GLY A O 1
ATOM 3333 N N . HIS A 1 420 ? -9.328 -1.576 14.875 1 77.62 420 HIS A N 1
ATOM 3334 C CA . HIS A 1 420 ? -10.688 -1.783 15.352 1 77.62 420 HIS A CA 1
ATOM 3335 C C . HIS A 1 420 ? -10.695 -2.316 16.781 1 77.62 420 HIS A C 1
ATOM 3337 O O . HIS A 1 420 ? -10.141 -3.385 17.047 1 77.62 420 HIS A O 1
ATOM 3343 N N . CYS A 1 421 ? -10.383 -1.474 17.719 1 65.25 421 CYS A N 1
ATOM 3344 C CA . CYS A 1 421 ? -10.359 -1.982 19.078 1 65.25 421 CYS A CA 1
ATOM 3345 C C . CYS A 1 421 ? -11.594 -1.535 19.859 1 65.25 421 CYS A C 1
ATOM 3347 O O . CYS A 1 421 ? -11.961 -0.359 19.812 1 65.25 421 CYS A O 1
ATOM 3349 N N . GLU A 1 422 ? -12.281 -2.543 20.328 1 63.34 422 GLU A N 1
ATOM 3350 C CA . GLU A 1 422 ? -13.516 -2.293 21.062 1 63.34 422 GLU A CA 1
ATOM 3351 C C . GLU A 1 422 ? -13.227 -1.647 22.422 1 63.34 422 GLU A C 1
ATOM 3353 O O . GLU A 1 422 ? -13.945 -0.743 22.844 1 63.34 422 GLU A O 1
ATOM 3358 N N . LYS A 1 423 ? -12.102 -2.035 23.031 1 72.38 423 LYS A N 1
ATOM 3359 C CA . LYS A 1 423 ? -11.828 -1.5 24.359 1 72.38 423 LYS A CA 1
ATOM 3360 C C . LYS A 1 423 ? -10.398 -0.958 24.453 1 72.38 423 LYS A C 1
ATOM 3362 O O . LYS A 1 423 ? -9.461 -1.594 23.969 1 72.38 423 LYS A O 1
ATOM 3367 N N . VAL A 1 424 ? -10.406 0.363 24.969 1 82.69 424 VAL A N 1
ATOM 3368 C CA . VAL A 1 424 ? -9.109 1 25.156 1 82.69 424 VAL A CA 1
ATOM 3369 C C . VAL A 1 424 ? -8.594 0.731 26.578 1 82.69 424 VAL A C 1
ATOM 3371 O O . VAL A 1 424 ? -9.211 1.159 27.562 1 82.69 424 VAL A O 1
ATOM 3374 N N . ASP A 1 425 ? -7.543 0.056 26.688 1 87 425 ASP A N 1
ATOM 3375 C CA . ASP A 1 425 ? -6.91 -0.319 27.953 1 87 425 ASP A CA 1
ATOM 3376 C C . ASP A 1 425 ? -5.984 0.787 28.453 1 87 425 ASP A C 1
ATOM 3378 O O . ASP A 1 425 ? -5.012 1.139 27.781 1 87 425 ASP A O 1
ATOM 3382 N N . PHE A 1 426 ? -6.25 1.323 29.688 1 92.12 426 PHE A N 1
ATOM 3383 C CA . PHE A 1 426 ? -5.453 2.402 30.266 1 92.12 426 PHE A CA 1
ATOM 3384 C C . PHE A 1 426 ? -4.02 1.945 30.5 1 92.12 426 PHE A C 1
ATOM 3386 O O . PHE A 1 426 ? -3.078 2.73 30.359 1 92.12 426 PHE A O 1
ATOM 3393 N N . ASP A 1 427 ? -3.848 0.688 30.875 1 92.75 427 ASP A N 1
ATOM 3394 C CA . ASP A 1 427 ? -2.502 0.171 31.094 1 92.75 427 ASP A CA 1
ATOM 3395 C C . ASP A 1 427 ? -1.672 0.22 29.812 1 92.75 427 ASP A C 1
ATOM 3397 O O . ASP A 1 427 ? -0.471 0.496 29.859 1 92.75 427 ASP A O 1
ATOM 3401 N N . LYS A 1 428 ? -2.303 -0.052 28.766 1 93.5 428 LYS A N 1
ATOM 3402 C CA . LYS A 1 428 ? -1.618 0.026 27.469 1 93.5 428 LYS A CA 1
ATOM 3403 C C . LYS A 1 428 ? -1.222 1.464 27.156 1 93.5 428 LYS A C 1
ATOM 3405 O O . LYS A 1 428 ? -0.146 1.707 26.594 1 93.5 428 LYS A O 1
ATOM 3410 N N . VAL A 1 429 ? -2.07 2.406 27.484 1 95.5 429 VAL A N 1
ATOM 3411 C CA . VAL A 1 429 ? -1.787 3.822 27.266 1 95.5 429 VAL A CA 1
ATOM 3412 C C . VAL A 1 429 ? -0.547 4.227 28.062 1 95.5 429 VAL A C 1
ATOM 3414 O O . VAL A 1 429 ? 0.341 4.902 27.547 1 95.5 429 VAL A O 1
ATOM 3417 N N . LEU A 1 430 ? -0.502 3.793 29.281 1 95.5 430 LEU A N 1
ATOM 3418 C CA . LEU A 1 430 ? 0.619 4.133 30.156 1 95.5 430 LEU A CA 1
ATOM 3419 C C . LEU A 1 430 ? 1.91 3.5 29.656 1 95.5 430 LEU A C 1
ATOM 3421 O O . LEU A 1 430 ? 2.977 4.117 29.719 1 95.5 430 LEU A O 1
ATOM 3425 N N . GLU A 1 431 ? 1.754 2.281 29.203 1 97.12 431 GLU A N 1
ATOM 3426 C CA . GLU A 1 431 ? 2.918 1.585 28.656 1 97.12 431 GLU A CA 1
ATOM 3427 C C . GLU A 1 431 ? 3.494 2.324 27.453 1 97.12 431 GLU A C 1
ATOM 3429 O O . GLU A 1 431 ? 4.703 2.559 27.391 1 97.12 431 GLU A O 1
ATOM 3434 N N . LEU A 1 432 ? 2.672 2.664 26.531 1 97.56 432 LEU A N 1
ATOM 3435 C CA . LEU A 1 432 ? 3.096 3.355 25.312 1 97.56 432 LEU A CA 1
ATOM 3436 C C . LEU A 1 432 ? 3.627 4.746 25.641 1 97.56 432 LEU A C 1
ATOM 3438 O O . LEU A 1 432 ? 4.617 5.191 25.047 1 97.56 432 LEU A O 1
ATOM 3442 N N . GLU A 1 433 ? 3.018 5.414 26.547 1 96.94 433 GLU A N 1
ATOM 3443 C CA . GLU A 1 433 ? 3.467 6.734 26.984 1 96.94 433 GLU A CA 1
ATOM 3444 C C . GLU A 1 433 ? 4.863 6.672 27.578 1 96.94 433 GLU A C 1
ATOM 3446 O O . GLU A 1 433 ? 5.68 7.57 27.375 1 96.94 433 GLU A O 1
ATOM 3451 N N . GLU A 1 434 ? 5.039 5.688 28.359 1 97.25 434 GLU A N 1
ATOM 3452 C CA . GLU A 1 434 ? 6.352 5.531 28.984 1 97.25 434 GLU A CA 1
ATOM 3453 C C . GLU A 1 434 ? 7.445 5.371 27.922 1 97.25 434 GLU A C 1
ATOM 3455 O O . GLU A 1 434 ? 8.523 5.961 28.047 1 97.25 434 GLU A O 1
ATOM 3460 N N . GLU A 1 435 ? 7.18 4.605 26.969 1 97.25 435 GLU A N 1
ATOM 3461 C CA . GLU A 1 435 ? 8.148 4.418 25.891 1 97.25 435 GLU A CA 1
ATOM 3462 C C . GLU A 1 435 ? 8.391 5.723 25.141 1 97.25 435 GLU A C 1
ATOM 3464 O O . GLU A 1 435 ? 9.523 6.031 24.766 1 97.25 435 GLU A O 1
ATOM 3469 N N . LEU A 1 436 ? 7.379 6.512 24.906 1 97.19 436 LEU A N 1
ATOM 3470 C CA . LEU A 1 436 ? 7.52 7.816 24.281 1 97.19 436 LEU A CA 1
ATOM 3471 C C . LEU A 1 436 ? 8.32 8.766 25.156 1 97.19 436 LEU A C 1
ATOM 3473 O O . LEU A 1 436 ? 9.125 9.555 24.656 1 97.19 436 LEU A O 1
ATOM 3477 N N . GLY A 1 437 ? 7.988 8.672 26.469 1 96.19 437 GLY A N 1
ATOM 3478 C CA . GLY A 1 437 ? 8.727 9.492 27.406 1 96.19 437 GLY A CA 1
ATOM 3479 C C . GLY A 1 437 ? 10.219 9.211 27.406 1 96.19 437 GLY A C 1
ATOM 3480 O O . GLY A 1 437 ? 11.031 10.133 27.516 1 96.19 437 GLY A O 1
ATOM 3481 N N . GLN A 1 438 ? 10.508 7.957 27.234 1 95.69 438 GLN A N 1
ATOM 3482 C CA . GLN A 1 438 ? 11.914 7.574 27.156 1 95.69 438 GLN A CA 1
ATOM 3483 C C . GLN A 1 438 ? 12.57 8.156 25.922 1 95.69 438 GLN A C 1
ATOM 3485 O O . GLN A 1 438 ? 13.719 8.617 25.969 1 95.69 438 GLN A O 1
ATOM 3490 N N . ALA A 1 439 ? 11.883 8.117 24.859 1 95.31 439 ALA A N 1
ATOM 3491 C CA . ALA A 1 439 ? 12.406 8.688 23.625 1 95.31 439 ALA A CA 1
ATOM 3492 C C . ALA A 1 439 ? 12.602 10.195 23.75 1 95.31 439 ALA A C 1
ATOM 3494 O O . ALA A 1 439 ? 13.594 10.742 23.266 1 95.31 439 ALA A O 1
ATOM 3495 N N . LEU A 1 440 ? 11.695 10.898 24.406 1 95.69 440 LEU A N 1
ATOM 3496 C CA . LEU A 1 440 ? 11.773 12.336 24.609 1 95.69 440 LEU A CA 1
ATOM 3497 C C . LEU A 1 440 ? 12.961 12.695 25.5 1 95.69 440 LEU A C 1
ATOM 3499 O O . LEU A 1 440 ? 13.688 13.648 25.219 1 95.69 440 LEU A O 1
ATOM 3503 N N . ARG A 1 441 ? 13.125 11.922 26.5 1 94 441 ARG A N 1
ATOM 3504 C CA . ARG A 1 441 ? 14.234 12.164 27.422 1 94 441 ARG A CA 1
ATOM 3505 C C . ARG A 1 441 ? 15.57 11.836 26.781 1 94 441 ARG A C 1
ATOM 3507 O O . ARG A 1 441 ? 16.609 12.391 27.156 1 94 441 ARG A O 1
ATOM 3514 N N . GLY A 1 442 ? 15.492 10.984 25.812 1 91.19 442 GLY A N 1
ATOM 3515 C CA . GLY A 1 442 ? 16.703 10.555 25.141 1 91.19 442 GLY A CA 1
ATOM 3516 C C . GLY A 1 442 ? 17.219 11.562 24.125 1 91.19 442 GLY A C 1
ATOM 3517 O O . GLY A 1 442 ? 18.328 11.422 23.609 1 91.19 442 GLY A O 1
ATOM 3518 N N . ILE A 1 443 ? 16.469 12.648 23.844 1 91.88 443 ILE A N 1
ATOM 3519 C CA . ILE A 1 443 ? 16.922 13.68 22.922 1 91.88 443 ILE A CA 1
ATOM 3520 C C . ILE A 1 443 ? 18.109 14.438 23.516 1 91.88 443 ILE A C 1
ATOM 3522 O O . ILE A 1 443 ? 17.984 15.039 24.594 1 91.88 443 ILE A O 1
ATOM 3526 N N . PRO A 1 444 ? 19.188 14.391 22.812 1 87.5 444 PRO A N 1
ATOM 3527 C CA . PRO A 1 444 ? 20.375 15.047 23.375 1 87.5 444 PRO A CA 1
ATOM 3528 C C . PRO A 1 444 ? 20.234 16.562 23.406 1 87.5 444 PRO A C 1
ATOM 3530 O O . PRO A 1 444 ? 19.531 17.156 22.578 1 87.5 444 PRO A O 1
ATOM 3533 N N . ALA A 1 445 ? 20.906 17.25 24.312 1 80.44 445 ALA A N 1
ATOM 3534 C CA . ALA A 1 445 ? 20.922 18.719 24.406 1 80.44 445 ALA A CA 1
ATOM 3535 C C . ALA A 1 445 ? 21.844 19.312 23.344 1 80.44 445 ALA A C 1
ATOM 3537 O O . ALA A 1 445 ? 21.688 20.484 22.953 1 80.44 445 ALA A O 1
ATOM 3538 N N . PHE A 1 446 ? 22.594 18.547 22.641 1 80.06 446 PHE A N 1
ATOM 3539 C CA . PHE A 1 446 ? 23.594 18.984 21.672 1 80.06 446 PHE A CA 1
ATOM 3540 C C . PHE A 1 446 ? 24.359 20.203 22.188 1 80.06 446 PHE A C 1
ATOM 3542 O O . PHE A 1 446 ? 24.562 21.172 21.453 1 80.06 446 PHE A O 1
ATOM 3549 N N . ASP A 1 447 ? 24.703 20.281 23.469 1 74.38 447 ASP A N 1
ATOM 3550 C CA . ASP A 1 447 ? 25.297 21.453 24.125 1 74.38 447 ASP A CA 1
ATOM 3551 C C . ASP A 1 447 ? 26.797 21.484 23.938 1 74.38 447 ASP A C 1
ATOM 3553 O O . ASP A 1 447 ? 27.562 21.094 24.828 1 74.38 447 ASP A O 1
ATOM 3557 N N . ASN A 1 448 ? 27.109 21.578 22.703 1 74.81 448 ASN A 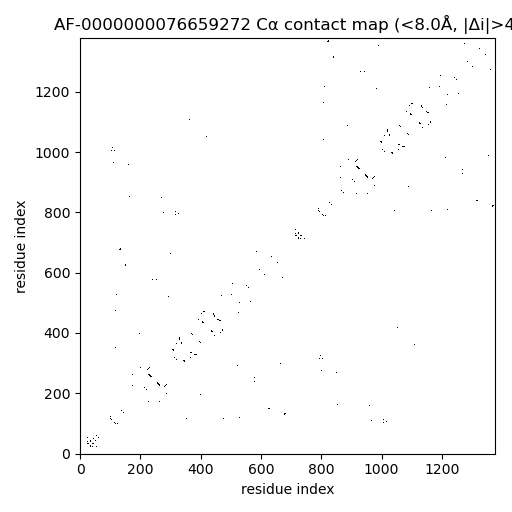N 1
ATOM 3558 C CA . ASN A 1 448 ? 28.531 21.812 22.453 1 74.81 448 ASN A CA 1
ATOM 3559 C C . ASN A 1 448 ? 28.875 23.297 22.562 1 74.81 448 ASN A C 1
ATOM 3561 O O . ASN A 1 448 ? 28.469 24.094 21.719 1 74.81 448 ASN A O 1
ATOM 3565 N N . PRO A 1 449 ? 29.5 23.672 23.625 1 76.31 449 PRO A N 1
ATOM 3566 C CA . PRO A 1 449 ? 29.812 25.094 23.812 1 76.31 449 PRO A CA 1
ATOM 3567 C C . PRO A 1 449 ? 30.672 25.656 22.688 1 76.31 449 PRO A C 1
ATOM 3569 O O . PRO A 1 449 ? 30.672 26.875 22.453 1 76.31 449 PRO A O 1
ATOM 3572 N N . GLN A 1 450 ? 31.391 24.828 22.047 1 77.88 450 GLN A N 1
ATOM 3573 C CA . GLN A 1 450 ? 32.25 25.281 20.969 1 77.88 450 GLN A CA 1
ATOM 3574 C C . GLN A 1 450 ? 31.531 25.281 19.625 1 77.88 450 GLN A C 1
ATOM 3576 O O . GLN A 1 450 ? 32.125 25.656 18.609 1 77.88 450 GLN A O 1
ATOM 3581 N N . ALA A 1 451 ? 30.234 25.047 19.75 1 78.88 451 ALA A N 1
ATOM 3582 C CA . ALA A 1 451 ? 29.5 24.953 18.5 1 78.88 451 ALA A CA 1
ATOM 3583 C C . ALA A 1 451 ? 29.25 26.328 17.891 1 78.88 451 ALA A C 1
ATOM 3585 O O . ALA A 1 451 ? 29.031 27.297 18.609 1 78.88 451 ALA A O 1
ATOM 3586 N N . ASP A 1 452 ? 29.422 26.469 16.594 1 83 452 ASP A N 1
ATOM 3587 C CA . ASP A 1 452 ? 29.141 27.719 15.875 1 83 452 ASP A CA 1
ATOM 3588 C C . ASP A 1 452 ? 27.641 28 15.875 1 83 452 ASP A C 1
ATOM 3590 O O . ASP A 1 452 ? 26.828 27.109 16.156 1 83 452 ASP A O 1
ATOM 3594 N N . PRO A 1 453 ? 27.312 29.219 15.711 1 82.44 453 PRO A N 1
ATOM 3595 C CA . PRO A 1 453 ? 25.906 29.625 15.742 1 82.44 453 PRO A CA 1
ATOM 3596 C C . PRO A 1 453 ? 25.047 28.812 14.781 1 82.44 453 PRO A C 1
ATOM 3598 O O . PRO A 1 453 ? 23.891 28.516 15.094 1 82.44 453 PRO A O 1
ATOM 3601 N N . ARG A 1 454 ? 25.578 28.453 13.727 1 83.62 454 ARG A N 1
ATOM 3602 C CA . ARG A 1 454 ? 24.828 27.656 12.766 1 83.62 454 ARG A CA 1
ATOM 3603 C C . ARG A 1 454 ? 24.531 26.266 13.312 1 83.62 454 ARG A C 1
ATOM 3605 O O . ARG A 1 454 ? 23.438 25.734 13.109 1 83.62 454 ARG A O 1
ATOM 3612 N N . GLN A 1 455 ? 25.453 25.719 13.938 1 85.5 455 GLN A N 1
ATOM 3613 C CA . GLN A 1 455 ? 25.281 24.406 14.547 1 85.5 455 GLN A CA 1
ATOM 3614 C C . GLN A 1 455 ? 24.234 24.438 15.656 1 85.5 455 GLN A C 1
ATOM 3616 O O . GLN A 1 455 ? 23.453 23.5 15.828 1 85.5 455 GLN A O 1
ATOM 3621 N N . HIS A 1 456 ? 24.281 25.562 16.344 1 86.81 456 HIS A N 1
ATOM 3622 C CA . HIS A 1 456 ? 23.297 25.734 17.406 1 86.81 456 HIS A CA 1
ATOM 3623 C C . HIS A 1 456 ? 21.891 25.828 16.828 1 86.81 456 HIS A C 1
ATOM 3625 O O . HIS A 1 456 ? 20.938 25.25 17.391 1 86.81 456 HIS A O 1
ATOM 3631 N N . GLN A 1 457 ? 21.781 26.562 15.828 1 87.88 457 GLN A N 1
ATOM 3632 C CA . GLN A 1 457 ? 20.484 26.688 15.172 1 87.88 457 GLN A CA 1
ATOM 3633 C C . GLN A 1 457 ? 19.969 25.344 14.664 1 87.88 457 GLN A C 1
ATOM 3635 O O . GLN A 1 457 ? 18.781 25.031 14.789 1 87.88 457 GLN A O 1
ATOM 3640 N N . THR A 1 458 ? 20.875 24.625 14.094 1 90.94 458 THR A N 1
ATOM 3641 C CA . THR A 1 458 ? 20.516 23.297 13.586 1 90.94 458 THR A CA 1
ATOM 3642 C C . THR A 1 458 ? 20.109 22.375 14.727 1 90.94 458 THR A C 1
ATOM 3644 O O . THR A 1 458 ? 19.141 21.625 14.594 1 90.94 458 THR A O 1
ATOM 3647 N N . ALA A 1 459 ? 20.844 22.422 15.789 1 91.81 459 ALA A N 1
ATOM 3648 C CA . ALA A 1 459 ? 20.516 21.594 16.953 1 91.81 459 ALA A CA 1
ATOM 3649 C C . ALA A 1 459 ? 19.141 21.938 17.5 1 91.81 459 ALA A C 1
ATOM 3651 O O . ALA A 1 459 ? 18.359 21.031 17.859 1 91.81 459 ALA A O 1
ATOM 3652 N N . THR A 1 460 ? 18.859 23.234 17.594 1 91.44 460 THR A N 1
ATOM 3653 C CA . THR A 1 460 ? 17.547 23.672 18.094 1 91.44 460 THR A CA 1
ATOM 3654 C C . THR A 1 460 ? 16.438 23.219 17.156 1 91.44 460 THR A C 1
ATOM 3656 O O . THR A 1 460 ? 15.367 22.812 17.609 1 91.44 460 THR A O 1
ATOM 3659 N N . TYR A 1 461 ? 16.703 23.359 15.883 1 94.62 461 TYR A N 1
ATOM 3660 C CA . TYR A 1 461 ? 15.727 22.938 14.891 1 94.62 461 TYR A CA 1
ATOM 3661 C C . TYR A 1 461 ? 15.422 21.453 15.031 1 94.62 461 TYR A C 1
ATOM 3663 O O . TYR A 1 461 ? 14.25 21.047 15.062 1 94.62 461 TYR A O 1
ATOM 3671 N N . ILE A 1 462 ? 16.438 20.641 15.141 1 94.81 462 ILE A N 1
ATOM 3672 C CA . ILE A 1 462 ? 16.297 19.203 15.258 1 94.81 462 ILE A CA 1
ATOM 3673 C C . ILE A 1 462 ? 15.539 18.844 16.531 1 94.81 462 ILE A C 1
ATOM 3675 O O . ILE A 1 462 ? 14.602 18.047 16.5 1 94.81 462 ILE A O 1
ATOM 3679 N N . LYS A 1 463 ? 15.891 19.484 17.609 1 94.31 463 LYS A N 1
ATOM 3680 C CA . LYS A 1 463 ? 15.242 19.234 18.891 1 94.31 463 LYS A CA 1
ATOM 3681 C C . LYS A 1 463 ? 13.758 19.594 18.844 1 94.31 463 LYS A C 1
ATOM 3683 O O . LYS A 1 463 ? 12.922 18.844 19.344 1 94.31 463 LYS A O 1
ATOM 3688 N N . SER A 1 464 ? 13.492 20.719 18.266 1 95.81 464 SER A N 1
ATOM 3689 C CA . SER A 1 464 ? 12.102 21.172 18.172 1 95.81 464 SER A CA 1
ATOM 3690 C C . SER A 1 464 ? 11.281 20.234 17.297 1 95.81 464 SER A C 1
ATOM 3692 O O . SER A 1 464 ? 10.156 19.875 17.656 1 95.81 464 SER A O 1
ATOM 3694 N N . MET A 1 465 ? 11.852 19.859 16.188 1 96.75 465 MET A N 1
ATOM 3695 C CA . MET A 1 465 ? 11.133 18.969 15.266 1 96.75 465 MET A CA 1
ATOM 3696 C C . MET A 1 465 ? 10.875 17.609 15.906 1 96.75 465 MET A C 1
ATOM 3698 O O . MET A 1 465 ? 9.789 17.047 15.758 1 96.75 465 MET A O 1
ATOM 3702 N N . LEU A 1 466 ? 11.859 17.062 16.594 1 97.31 466 LEU A N 1
ATOM 3703 C CA . LEU A 1 466 ? 11.68 15.812 17.328 1 97.31 466 LEU A CA 1
ATOM 3704 C C . LEU A 1 466 ? 10.594 15.953 18.391 1 97.31 466 LEU A C 1
ATOM 3706 O O . LEU A 1 466 ? 9.742 15.078 18.531 1 97.31 466 LEU A O 1
ATOM 3710 N N . GLY A 1 467 ? 10.695 17.094 19.094 1 97 467 GLY A N 1
ATOM 3711 C CA . GLY A 1 467 ? 9.695 17.344 20.125 1 97 467 GLY A CA 1
ATOM 3712 C C . GLY A 1 467 ? 8.281 17.406 19.578 1 97 467 GLY A C 1
ATOM 3713 O O . GLY A 1 467 ? 7.359 16.844 20.172 1 97 467 GLY A O 1
ATOM 3714 N N . ILE A 1 468 ? 8.117 18.047 18.469 1 98.06 468 ILE A N 1
ATOM 3715 C CA . ILE A 1 468 ? 6.809 18.188 17.859 1 98.06 468 ILE A CA 1
ATOM 3716 C C . ILE A 1 468 ? 6.25 16.828 17.484 1 98.06 468 ILE A C 1
ATOM 3718 O O . ILE A 1 468 ? 5.102 16.5 17.812 1 98.06 468 ILE A O 1
ATOM 3722 N N . VAL A 1 469 ? 7.031 15.984 16.875 1 98.19 469 VAL A N 1
ATOM 3723 C CA . VAL A 1 469 ? 6.578 14.672 16.406 1 98.19 469 VAL A CA 1
ATOM 3724 C C . VAL A 1 469 ? 6.191 13.812 17.609 1 98.19 469 VAL A C 1
ATOM 3726 O O . VAL A 1 469 ? 5.125 13.188 17.609 1 98.19 469 VAL A O 1
ATOM 3729 N N . LEU A 1 470 ? 7.004 13.75 18.609 1 98.38 470 LEU A N 1
ATOM 3730 C CA . LEU A 1 470 ? 6.77 12.859 19.75 1 98.38 470 LEU A CA 1
ATOM 3731 C C . LEU A 1 470 ? 5.566 13.328 20.562 1 98.38 470 LEU A C 1
ATOM 3733 O O . LEU A 1 470 ? 4.754 12.508 21 1 98.38 470 LEU A O 1
ATOM 3737 N N . HIS A 1 471 ? 5.449 14.633 20.766 1 98.5 471 HIS A N 1
ATOM 3738 C CA . HIS A 1 471 ? 4.309 15.133 21.531 1 98.5 471 HIS A CA 1
ATOM 3739 C C . HIS A 1 471 ? 3.008 14.961 20.75 1 98.5 471 HIS A C 1
ATOM 3741 O O . HIS A 1 471 ? 1.938 14.82 21.344 1 98.5 471 HIS A O 1
ATOM 3747 N N . GLN A 1 472 ? 3.074 15.008 19.422 1 98.62 472 GLN A N 1
ATOM 3748 C CA . GLN A 1 472 ? 1.893 14.68 18.641 1 98.62 472 GLN A CA 1
ATOM 3749 C 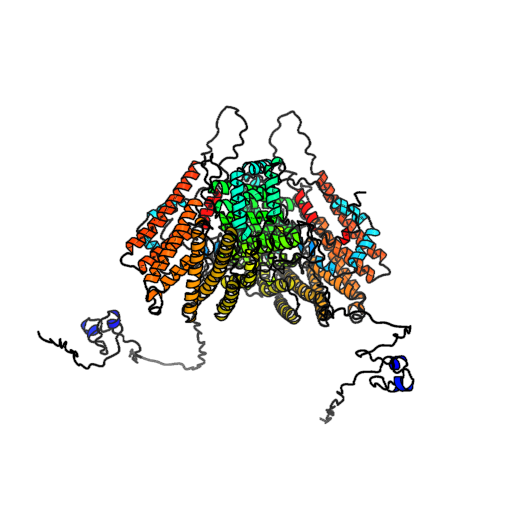C . GLN A 1 472 ? 1.35 13.305 19 1 98.62 472 GLN A C 1
ATOM 3751 O O . GLN A 1 472 ? 0.137 13.125 19.125 1 98.62 472 GLN A O 1
ATOM 3756 N N . TYR A 1 473 ? 2.213 12.336 19.172 1 98.62 473 TYR A N 1
ATOM 3757 C CA . TYR A 1 473 ? 1.795 10.977 19.484 1 98.62 473 TYR A CA 1
ATOM 3758 C C . TYR A 1 473 ? 1.298 10.883 20.922 1 98.62 473 TYR A C 1
ATOM 3760 O O . TYR A 1 473 ? 0.365 10.133 21.219 1 98.62 473 TYR A O 1
ATOM 3768 N N . ILE A 1 474 ? 1.942 11.625 21.797 1 98.25 474 ILE A N 1
ATOM 3769 C CA . ILE A 1 474 ? 1.457 11.672 23.172 1 98.25 474 ILE A CA 1
ATOM 3770 C C . ILE A 1 474 ? 0.038 12.234 23.203 1 98.25 474 ILE A C 1
ATOM 3772 O O . ILE A 1 474 ? -0.843 11.68 23.859 1 98.25 474 ILE A O 1
ATOM 3776 N N . LEU A 1 475 ? -0.129 13.273 22.469 1 98.19 475 LEU A N 1
ATOM 3777 C CA . LEU A 1 475 ? -1.433 13.922 22.391 1 98.19 475 LEU A CA 1
ATOM 3778 C C . LEU A 1 475 ? -2.484 12.961 21.844 1 98.19 475 LEU A C 1
ATOM 3780 O O . LEU A 1 475 ? -3.561 12.82 22.438 1 98.19 475 LEU A O 1
ATOM 3784 N N . LEU A 1 476 ? -2.201 12.266 20.797 1 97.62 476 LEU A N 1
ATOM 3785 C CA . LEU A 1 476 ? -3.141 11.352 20.156 1 97.62 476 LEU A CA 1
ATOM 3786 C C . LEU A 1 476 ? -3.467 10.172 21.062 1 97.62 476 LEU A C 1
ATOM 3788 O O . LEU A 1 476 ? -4.617 9.734 21.125 1 97.62 476 LEU A O 1
ATOM 3792 N N . LEU A 1 477 ? -2.436 9.672 21.719 1 96.94 477 LEU A N 1
ATOM 3793 C CA . LEU A 1 477 ? -2.602 8.531 22.609 1 96.94 477 LEU A CA 1
ATOM 3794 C C . LEU A 1 477 ? -3.59 8.859 23.719 1 96.94 477 LEU A C 1
ATOM 3796 O O . LEU A 1 477 ? -4.535 8.102 23.953 1 96.94 477 LEU A O 1
ATOM 3800 N N . HIS A 1 478 ? -3.428 9.938 24.359 1 96.06 478 HIS A N 1
ATOM 3801 C CA . HIS A 1 478 ? -4.281 10.336 25.469 1 96.06 478 HIS A CA 1
ATOM 3802 C C . HIS A 1 478 ? -5.656 10.773 24.984 1 96.06 478 HIS A C 1
ATOM 3804 O O . HIS A 1 478 ? -6.664 10.539 25.656 1 96.06 478 HIS A O 1
ATOM 3810 N N . PHE A 1 479 ? -5.633 11.398 23.875 1 94.88 479 PHE A N 1
ATOM 3811 C CA . PHE A 1 479 ? -6.918 11.781 23.312 1 94.88 479 PHE A CA 1
ATOM 3812 C C . PHE A 1 479 ? -7.77 10.555 23.016 1 94.88 479 PHE A C 1
ATOM 3814 O O . PHE A 1 479 ? -8.977 10.555 23.266 1 94.88 479 PHE A O 1
ATOM 3821 N N . HIS A 1 480 ? -7.168 9.555 22.453 1 93.62 480 HIS A N 1
ATOM 3822 C CA . HIS A 1 480 ? -7.863 8.312 22.141 1 93.62 480 HIS A CA 1
ATOM 3823 C C . HIS A 1 480 ? -8.5 7.711 23.375 1 93.62 480 HIS A C 1
ATOM 3825 O O . HIS A 1 480 ? -9.641 7.238 23.328 1 93.62 480 HIS A O 1
ATOM 3831 N N . PHE A 1 481 ? -7.836 7.785 24.484 1 93.12 481 PHE A N 1
ATOM 3832 C CA . PHE A 1 481 ? -8.367 7.238 25.719 1 93.12 481 PHE A CA 1
ATOM 3833 C C . PHE A 1 481 ? -9.523 8.086 26.234 1 93.12 481 PHE A C 1
ATOM 3835 O O . PHE A 1 481 ? -10.539 7.551 26.688 1 93.12 481 PHE A O 1
ATOM 3842 N N . VAL A 1 482 ? -9.414 9.406 26.203 1 91.62 482 VAL A N 1
ATOM 3843 C CA . VAL A 1 482 ? -10.406 10.328 26.734 1 91.62 482 VAL A CA 1
ATOM 3844 C C . VAL A 1 482 ? -11.727 10.164 25.984 1 91.62 482 VAL A C 1
ATOM 3846 O O . VAL A 1 482 ? -12.805 10.195 26.578 1 91.62 482 VAL A O 1
ATOM 3849 N N . VAL A 1 483 ? -11.672 9.953 24.734 1 88.06 483 VAL A N 1
ATOM 3850 C CA . VAL A 1 483 ? -12.859 9.859 23.891 1 88.06 483 VAL A CA 1
ATOM 3851 C C . VAL A 1 483 ? -13.586 8.547 24.156 1 88.06 483 VAL A C 1
ATOM 3853 O O . VAL A 1 483 ? -14.82 8.5 24.141 1 88.06 483 VAL A O 1
ATOM 3856 N N . HIS A 1 484 ? -12.898 7.516 24.5 1 86.12 484 HIS A N 1
ATOM 3857 C CA . HIS A 1 484 ? -13.508 6.203 24.672 1 86.12 484 HIS A CA 1
ATOM 3858 C C . HIS A 1 484 ? -13.891 5.953 26.125 1 86.12 484 HIS A C 1
ATOM 3860 O O . HIS A 1 484 ? -14.711 5.078 26.422 1 86.12 484 HIS A O 1
ATOM 3866 N N . SER A 1 485 ? -13.281 6.703 27.047 1 82.56 485 SER A N 1
ATOM 3867 C CA . SER A 1 485 ? -13.586 6.547 28.469 1 82.56 485 SER A CA 1
ATOM 3868 C C . SER A 1 485 ? -13.68 7.898 29.172 1 82.56 485 SER A C 1
ATOM 3870 O O . SER A 1 485 ? -12.914 8.172 30.094 1 82.56 485 SER A O 1
ATOM 3872 N N . PRO A 1 486 ? -14.68 8.672 28.875 1 76.5 486 PRO A N 1
ATOM 3873 C CA . PRO A 1 486 ? -14.734 10.055 29.344 1 76.5 486 PRO A CA 1
ATOM 3874 C C . PRO A 1 486 ? -15.039 10.156 30.844 1 76.5 486 PRO A C 1
ATOM 3876 O O . PRO A 1 486 ? -14.648 11.125 31.484 1 76.5 486 PRO A O 1
ATOM 3879 N N . SER A 1 487 ? -15.68 9.25 31.406 1 75.94 487 SER A N 1
ATOM 3880 C CA . SER A 1 487 ? -16.172 9.391 32.781 1 75.94 487 SER A CA 1
ATOM 3881 C C . SER A 1 487 ? -15.25 8.711 33.781 1 75.94 487 SER A C 1
ATOM 3883 O O . SER A 1 487 ? -15.484 8.758 34.969 1 75.94 487 SER A O 1
ATOM 3885 N N . SER A 1 488 ? -14.148 8.352 33.344 1 77.5 488 SER A N 1
ATOM 3886 C CA . SER A 1 488 ? -13.242 7.652 34.281 1 77.5 488 SER A CA 1
ATOM 3887 C C . SER A 1 488 ? -12.289 8.625 34.938 1 77.5 488 SER A C 1
ATOM 3889 O O . SER A 1 488 ? -12.047 9.727 34.438 1 77.5 488 SER A O 1
ATOM 3891 N N . SER A 1 489 ? -11.969 8.383 36.219 1 85.06 489 SER A N 1
ATOM 3892 C CA . SER A 1 489 ? -10.945 9.164 36.906 1 85.06 489 SER A CA 1
ATOM 3893 C C . SER A 1 489 ? -9.648 9.188 36.094 1 85.06 489 SER A C 1
ATOM 3895 O O . SER A 1 489 ? -8.875 10.141 36.188 1 85.06 489 SER A O 1
ATOM 3897 N N . LYS A 1 490 ? -9.508 8.18 35.375 1 90.06 490 LYS A N 1
ATOM 3898 C CA . LYS A 1 490 ? -8.328 8.078 34.5 1 90.06 490 LYS A CA 1
ATOM 3899 C C . LYS A 1 490 ? -8.391 9.094 33.375 1 90.06 490 LYS A C 1
ATOM 3901 O O . LYS A 1 490 ? -7.352 9.508 32.844 1 90.06 490 LYS A O 1
ATOM 3906 N N . ALA A 1 491 ? -9.5 9.516 33.062 1 90.75 491 ALA A N 1
ATOM 3907 C CA . ALA A 1 491 ? -9.68 10.477 31.984 1 90.75 491 ALA A CA 1
ATOM 3908 C C . ALA A 1 491 ? -9.086 11.828 32.344 1 90.75 491 ALA A C 1
ATOM 3910 O O . ALA A 1 491 ? -8.586 12.547 31.469 1 90.75 491 ALA A O 1
ATOM 3911 N N . ILE A 1 492 ? -9.133 12.172 33.594 1 89.44 492 ILE A N 1
ATOM 3912 C CA . ILE A 1 492 ? -8.594 13.453 34.031 1 89.44 492 ILE A CA 1
ATOM 3913 C C . ILE A 1 492 ? -7.082 13.484 33.844 1 89.44 492 ILE A C 1
ATOM 3915 O O . ILE A 1 492 ? -6.516 14.5 33.438 1 89.44 492 ILE A O 1
ATOM 3919 N N . ILE A 1 493 ? -6.488 12.359 34.125 1 91.25 493 ILE A N 1
ATOM 3920 C CA . ILE A 1 493 ? -5.047 12.234 33.938 1 91.25 493 ILE A CA 1
ATOM 3921 C C . ILE A 1 493 ? -4.695 12.406 32.469 1 91.25 493 ILE A C 1
ATOM 3923 O O . ILE A 1 493 ? -3.752 13.125 32.125 1 91.25 493 ILE A O 1
ATOM 3927 N N . CYS A 1 494 ? -5.48 11.781 31.656 1 95.12 494 CYS A N 1
ATOM 3928 C CA . CYS A 1 494 ? -5.242 11.844 30.219 1 95.12 494 CYS A CA 1
ATOM 3929 C C . CYS A 1 494 ? -5.516 13.242 29.672 1 95.12 494 CYS A C 1
ATOM 3931 O O . CYS A 1 494 ? -4.828 13.711 28.766 1 95.12 494 CYS A O 1
ATOM 3933 N N . ARG A 1 495 ? -6.457 13.93 30.188 1 93.94 495 ARG A N 1
ATOM 3934 C CA . ARG A 1 495 ? -6.773 15.297 29.781 1 93.94 495 ARG A CA 1
ATOM 3935 C C . ARG A 1 495 ? -5.613 16.234 30.078 1 93.94 495 ARG A C 1
ATOM 3937 O O . ARG A 1 495 ? -5.27 17.094 29.266 1 93.94 495 ARG A O 1
ATOM 3944 N N . ARG A 1 496 ? -5.035 16.062 31.203 1 93.38 496 ARG A N 1
ATOM 3945 C CA . ARG A 1 496 ? -3.896 16.906 31.578 1 93.38 496 ARG A CA 1
ATOM 3946 C C . ARG A 1 496 ? -2.699 16.625 30.672 1 93.38 496 ARG A C 1
ATOM 3948 O O . ARG A 1 496 ? -2.031 17.562 30.219 1 93.38 496 ARG A O 1
ATOM 3955 N N . ALA A 1 497 ? -2.473 15.352 30.484 1 95.44 497 ALA A N 1
ATOM 3956 C CA . ALA A 1 497 ? -1.354 14.969 29.625 1 95.44 497 ALA A CA 1
ATOM 3957 C C . ALA A 1 497 ? -1.541 15.508 28.203 1 95.44 497 ALA A C 1
ATOM 3959 O O . ALA A 1 497 ? -0.585 15.969 27.578 1 95.44 497 ALA A O 1
ATOM 3960 N N . ARG A 1 498 ? -2.711 15.352 27.719 1 95.81 498 ARG A N 1
ATOM 3961 C CA . ARG A 1 498 ? -3.02 15.82 26.375 1 95.81 498 ARG A CA 1
ATOM 3962 C C . ARG A 1 498 ? -2.854 17.328 26.266 1 95.81 498 ARG A C 1
ATOM 3964 O O . ARG A 1 498 ? -2.355 17.828 25.25 1 95.81 498 ARG A O 1
ATOM 3971 N N . LEU A 1 499 ? -3.289 18.094 27.266 1 96.06 499 LEU A N 1
ATOM 3972 C CA . LEU A 1 499 ? -3.137 19.547 27.266 1 96.06 499 LEU A CA 1
ATOM 3973 C C . LEU A 1 499 ? -1.662 19.938 27.281 1 96.06 499 LEU A C 1
ATOM 3975 O O . LEU A 1 499 ? -1.247 20.828 26.516 1 96.06 499 LEU A O 1
ATOM 3979 N N . GLU A 1 500 ? -0.945 19.281 28.109 1 97 500 GLU A N 1
ATOM 3980 C CA . GLU A 1 500 ? 0.485 19.562 28.203 1 97 500 GLU A CA 1
ATOM 3981 C C . GLU A 1 500 ? 1.176 19.297 26.859 1 97 500 GLU A C 1
ATOM 3983 O O . GLU A 1 500 ? 1.998 20.109 26.406 1 97 500 GLU A O 1
ATOM 3988 N N . ALA A 1 501 ? 0.867 18.188 26.297 1 98.31 501 ALA A N 1
ATOM 3989 C CA . ALA A 1 501 ? 1.458 17.844 25.016 1 98.31 501 ALA A CA 1
ATOM 3990 C C . ALA A 1 501 ? 1.085 18.859 23.938 1 98.31 501 ALA A C 1
ATOM 3992 O O . ALA A 1 501 ? 1.92 19.234 23.109 1 98.31 501 ALA A O 1
ATOM 3993 N N . SER A 1 502 ? -0.123 19.328 23.922 1 98.31 502 SER A N 1
ATOM 3994 C CA . SER A 1 502 ? -0.584 20.312 22.969 1 98.31 502 SER A CA 1
ATOM 3995 C C . SER A 1 502 ? 0.169 21.641 23.125 1 98.31 502 SER A C 1
ATOM 3997 O O . SER A 1 502 ? 0.6 22.234 22.141 1 98.31 502 SER A O 1
ATOM 3999 N N . MET A 1 503 ? 0.317 22.016 24.328 1 97.88 503 MET A N 1
ATOM 4000 C CA . MET A 1 503 ? 1.019 23.266 24.625 1 97.88 503 MET A CA 1
ATOM 4001 C C . MET A 1 503 ? 2.486 23.172 24.219 1 97.88 503 MET A C 1
ATOM 4003 O O . MET A 1 503 ? 3.066 24.141 23.734 1 97.88 503 MET A O 1
ATOM 4007 N N . LYS A 1 504 ? 3.025 22.047 24.438 1 97.88 504 LYS A N 1
ATOM 4008 C CA . LYS A 1 504 ? 4.422 21.859 24.062 1 97.88 504 LYS A CA 1
ATOM 4009 C C . LYS A 1 504 ? 4.598 21.969 22.547 1 97.88 504 LYS A C 1
ATOM 4011 O O . LYS A 1 504 ? 5.586 22.547 22.078 1 97.88 504 LYS A O 1
ATOM 4016 N N . ILE A 1 505 ? 3.729 21.422 21.75 1 98.38 505 ILE A N 1
ATOM 4017 C CA . ILE A 1 505 ? 3.793 21.5 20.297 1 98.38 505 ILE A CA 1
ATOM 4018 C C . ILE A 1 505 ? 3.764 22.969 19.859 1 98.38 505 ILE A C 1
ATOM 4020 O O . ILE A 1 505 ? 4.586 23.406 19.047 1 98.38 505 ILE A O 1
ATOM 4024 N N . LEU A 1 506 ? 2.82 23.719 20.438 1 98.06 506 LEU A N 1
ATOM 4025 C CA . LEU A 1 506 ? 2.709 25.141 20.078 1 98.06 506 LEU A CA 1
ATOM 4026 C C . LEU A 1 506 ? 3.945 25.906 20.531 1 98.06 506 LEU A C 1
ATOM 4028 O O . LEU A 1 506 ? 4.391 26.828 19.844 1 98.06 506 LEU A O 1
ATOM 4032 N N . ASP A 1 507 ? 4.473 25.5 21.672 1 97.62 507 ASP A N 1
ATOM 4033 C CA . ASP A 1 507 ? 5.684 26.141 22.172 1 97.62 507 ASP A CA 1
ATOM 4034 C C . ASP A 1 507 ? 6.859 25.906 21.234 1 97.62 507 ASP A C 1
ATOM 4036 O O . ASP A 1 507 ? 7.629 26.828 20.953 1 97.62 507 ASP A O 1
ATOM 4040 N N . TYR A 1 508 ? 7.031 24.688 20.797 1 97 508 TYR A N 1
ATOM 4041 C CA . TYR A 1 508 ? 8.094 24.375 19.859 1 97 508 TYR A CA 1
ATOM 4042 C C . TYR A 1 508 ? 7.953 25.188 18.578 1 97 508 TYR A C 1
ATOM 4044 O O . TYR A 1 508 ? 8.938 25.719 18.062 1 97 508 TYR A O 1
ATOM 4052 N N . TYR A 1 509 ? 6.77 25.328 18.031 1 97 509 TYR A N 1
ATOM 4053 C CA . TYR A 1 509 ? 6.559 26.109 16.812 1 97 509 TYR A CA 1
ATOM 4054 C C . TYR A 1 509 ? 6.852 27.578 17.047 1 97 509 TYR A C 1
ATOM 4056 O O . TYR A 1 509 ? 7.418 28.266 16.188 1 97 509 TYR A O 1
ATOM 4064 N N . GLN A 1 510 ? 6.457 28.078 18.219 1 95.69 510 GLN A N 1
ATOM 4065 C CA . GLN A 1 510 ? 6.746 29.469 18.531 1 95.69 510 GLN A CA 1
ATOM 4066 C C . GLN A 1 510 ? 8.25 29.734 18.562 1 95.69 510 GLN A C 1
ATOM 4068 O O . GLN A 1 510 ? 8.719 30.766 18.078 1 95.69 510 GLN A O 1
ATOM 4073 N N . ARG A 1 511 ? 8.938 28.781 19.094 1 94.19 511 ARG A N 1
ATOM 4074 C CA . ARG A 1 511 ? 10.391 28.906 19.125 1 94.19 511 ARG A CA 1
ATOM 4075 C C . ARG A 1 511 ? 10.977 28.906 17.719 1 94.19 511 ARG A C 1
ATOM 4077 O O . ARG A 1 511 ? 11.867 29.703 17.406 1 94.19 511 ARG A O 1
ATOM 4084 N N . LEU A 1 512 ? 10.484 28.031 16.906 1 95 512 LEU A N 1
ATOM 4085 C CA . LEU A 1 512 ? 10.969 27.938 15.539 1 95 512 LEU A CA 1
ATOM 4086 C C . LEU A 1 512 ? 10.648 29.203 14.75 1 95 512 LEU A C 1
ATOM 4088 O O . LEU A 1 512 ? 11.453 29.641 13.922 1 95 512 LEU A O 1
ATOM 4092 N N . LEU A 1 513 ? 9.5 29.781 15 1 94.25 513 LEU A N 1
ATOM 4093 C CA . LEU A 1 513 ? 9.094 31.016 14.336 1 94.25 513 LEU A CA 1
ATOM 4094 C C . LEU A 1 513 ? 9.945 32.188 14.805 1 94.25 513 LEU A C 1
ATOM 4096 O O . LEU A 1 513 ? 10.398 33 13.992 1 94.25 513 LEU A O 1
ATOM 4100 N N . ASN A 1 514 ? 10.172 32.219 16.094 1 91.44 514 ASN A N 1
ATOM 4101 C CA . ASN A 1 514 ? 10.961 33.312 16.656 1 91.44 514 ASN A CA 1
ATOM 4102 C C . ASN A 1 514 ? 12.406 33.25 16.188 1 91.44 514 ASN A C 1
ATOM 4104 O O . ASN A 1 514 ? 13.031 34.312 15.969 1 91.44 514 ASN A O 1
ATOM 4108 N N . ASP A 1 515 ? 12.906 32.031 15.992 1 88.88 515 ASP A N 1
ATOM 4109 C CA . ASP A 1 515 ? 14.281 31.844 15.531 1 88.88 515 ASP A CA 1
ATOM 4110 C C . ASP A 1 515 ? 14.367 31.969 14.008 1 88.88 515 ASP A C 1
ATOM 4112 O O . ASP A 1 515 ? 15.445 31.828 13.43 1 88.88 515 ASP A O 1
ATOM 4116 N N . GLU A 1 516 ? 13.266 32.188 13.359 1 88.19 516 GLU A N 1
ATOM 4117 C CA . GLU A 1 516 ? 13.172 32.281 11.906 1 88.19 516 GLU A CA 1
ATOM 4118 C C . GLU A 1 516 ? 13.719 31.031 11.219 1 88.19 516 GLU A C 1
ATOM 4120 O O . GLU A 1 516 ? 14.336 31.125 10.156 1 88.19 516 GLU A O 1
ATOM 4125 N N . ALA A 1 517 ? 13.555 29.984 11.992 1 89.19 517 ALA A N 1
ATOM 4126 C CA . ALA A 1 517 ? 13.969 28.703 11.414 1 89.19 517 ALA A CA 1
ATOM 4127 C C . ALA A 1 517 ? 12.914 28.188 10.445 1 89.19 517 ALA A C 1
ATOM 4129 O O . ALA A 1 517 ? 13.242 27.484 9.484 1 89.19 517 ALA A O 1
ATOM 4130 N N . LEU A 1 518 ? 11.711 28.391 10.742 1 91.69 518 LEU A N 1
ATOM 4131 C CA . LEU A 1 518 ? 10.586 28 9.898 1 91.69 518 LEU A CA 1
ATOM 4132 C C . LEU A 1 518 ? 9.586 29.156 9.766 1 91.69 518 LEU A C 1
ATOM 4134 O O . LEU A 1 518 ? 9.258 29.812 10.75 1 91.69 518 LEU A O 1
ATOM 4138 N N . PRO A 1 519 ? 9.211 29.406 8.531 1 92.56 519 PRO A N 1
ATOM 4139 C CA . PRO A 1 519 ? 8.133 30.391 8.398 1 92.56 519 PRO A CA 1
ATOM 4140 C C . PRO A 1 519 ? 6.777 29.844 8.836 1 92.56 519 PRO A C 1
ATOM 4142 O O . PRO A 1 519 ? 6.598 28.625 8.93 1 92.56 519 PRO A O 1
ATOM 4145 N N . GLY A 1 520 ? 5.875 30.688 9.109 1 91.5 520 GLY A N 1
ATOM 4146 C CA . GLY A 1 520 ? 4.562 30.312 9.609 1 91.5 520 GLY A CA 1
ATOM 4147 C C . GLY A 1 520 ? 3.842 29.328 8.719 1 91.5 520 GLY A C 1
ATOM 4148 O O . GLY A 1 520 ? 3.273 28.344 9.195 1 91.5 520 GLY A O 1
ATOM 4149 N N . GLN A 1 521 ? 3.898 29.5 7.449 1 90.31 521 GLN A N 1
ATOM 4150 C CA . GLN A 1 521 ? 3.131 28.672 6.52 1 90.31 521 GLN A CA 1
ATOM 4151 C C . GLN A 1 521 ? 3.688 27.25 6.453 1 90.31 521 GLN A C 1
ATOM 4153 O O . GLN A 1 521 ? 3.008 26.344 5.984 1 90.31 521 GLN A O 1
ATOM 4158 N N . ALA A 1 522 ? 4.875 27.062 6.914 1 92 522 ALA A N 1
ATOM 4159 C CA . ALA A 1 522 ? 5.504 25.734 6.867 1 92 522 ALA A CA 1
ATOM 4160 C C . ALA A 1 522 ? 5.156 24.922 8.109 1 92 522 ALA A C 1
ATOM 4162 O O . ALA A 1 522 ? 5.414 23.719 8.148 1 92 522 ALA A O 1
ATOM 4163 N N . CYS A 1 523 ? 4.594 25.547 9.133 1 94.38 523 CYS A N 1
ATOM 4164 C CA . CYS A 1 523 ? 4.176 24.844 10.336 1 94.38 523 CYS A CA 1
ATOM 4165 C C . CYS A 1 523 ? 2.98 23.938 10.039 1 94.38 523 CYS A C 1
ATOM 4167 O O . CYS A 1 523 ? 1.912 24.422 9.664 1 94.38 523 CYS A O 1
ATOM 4169 N N . ARG A 1 524 ? 3.121 22.625 10.25 1 93.69 524 ARG A N 1
ATOM 4170 C CA . ARG A 1 524 ? 2.051 21.734 9.82 1 93.69 524 ARG A CA 1
ATOM 4171 C C . ARG A 1 524 ? 1.831 20.609 10.828 1 93.69 524 ARG A C 1
ATOM 4173 O O . ARG A 1 524 ? 0.756 20.516 11.422 1 93.69 524 ARG A O 1
ATOM 4180 N N . THR A 1 525 ? 2.797 19.875 11.18 1 95.75 525 THR A N 1
ATOM 4181 C CA . THR A 1 525 ? 2.686 18.641 11.938 1 95.75 525 THR A CA 1
ATOM 4182 C C . THR A 1 525 ? 2.088 18.906 13.32 1 95.75 525 THR A C 1
ATOM 4184 O O . THR A 1 525 ? 2.66 19.641 14.117 1 95.75 525 THR A O 1
ATOM 4187 N N . GLY A 1 526 ? 0.949 18.406 13.547 1 97.19 526 GLY A N 1
ATOM 4188 C CA . GLY A 1 526 ? 0.32 18.438 14.852 1 97.19 526 GLY A CA 1
ATOM 4189 C C . GLY A 1 526 ? -0.253 19.781 15.219 1 97.19 526 GLY A C 1
ATOM 4190 O O . GLY A 1 526 ? -0.833 19.953 16.297 1 97.19 526 GLY A O 1
ATOM 4191 N N . LEU A 1 527 ? -0.098 20.766 14.336 1 97.75 527 LEU A N 1
ATOM 4192 C CA . LEU A 1 527 ? -0.457 22.141 14.656 1 97.75 527 LEU A CA 1
ATOM 4193 C C . LEU A 1 527 ? -1.957 22.281 14.898 1 97.75 527 LEU A C 1
ATOM 4195 O O . LEU A 1 527 ? -2.379 22.719 15.969 1 97.75 527 LEU A O 1
ATOM 4199 N N . VAL A 1 528 ? -2.732 21.844 13.969 1 97.38 528 VAL A N 1
ATOM 4200 C CA . VAL A 1 528 ? -4.184 21.969 14.062 1 97.38 528 VAL A CA 1
ATOM 4201 C C . VAL A 1 528 ? -4.711 21.047 15.156 1 97.38 528 VAL A C 1
ATOM 4203 O O . VAL A 1 528 ? -5.625 21.406 15.906 1 97.38 528 VAL A O 1
ATOM 4206 N N . LEU A 1 529 ? -4.145 19.906 15.227 1 97.94 529 LEU A N 1
ATOM 4207 C CA . LEU A 1 529 ? -4.527 18.938 16.25 1 97.94 529 LEU A CA 1
ATOM 4208 C C . LEU A 1 529 ? -4.34 19.516 17.641 1 97.94 529 LEU A C 1
ATOM 4210 O O . LEU A 1 529 ? -5.223 19.406 18.5 1 97.94 529 LEU A O 1
ATOM 4214 N N . ALA A 1 530 ? -3.186 20.125 17.875 1 98.5 530 ALA A N 1
ATOM 4215 C CA . ALA A 1 530 ? -2.885 20.734 19.172 1 98.5 530 ALA A CA 1
ATOM 4216 C C . ALA A 1 530 ? -3.861 21.859 19.5 1 98.5 530 ALA A C 1
ATOM 4218 O O . ALA A 1 530 ? -4.367 21.938 20.625 1 98.5 530 ALA A O 1
ATOM 4219 N N . ALA A 1 531 ? -4.117 22.688 18.531 1 98.44 531 ALA A N 1
ATOM 4220 C CA . ALA A 1 531 ? -5.023 23.812 18.734 1 98.44 531 ALA A CA 1
ATOM 4221 C C . ALA A 1 531 ? -6.43 23.328 19.078 1 98.44 531 ALA A C 1
ATOM 4223 O O . ALA A 1 531 ? -7.047 23.828 20.031 1 98.44 531 ALA A O 1
ATOM 4224 N N . LEU A 1 532 ? -6.914 22.391 18.328 1 97.75 532 LEU A N 1
ATOM 4225 C CA . LEU A 1 532 ? -8.258 21.875 18.578 1 97.75 532 LEU A CA 1
ATOM 4226 C C . LEU A 1 532 ? -8.32 21.156 19.922 1 97.75 532 LEU A C 1
ATOM 4228 O O . LEU A 1 532 ? -9.336 21.219 20.609 1 97.75 532 LEU A O 1
ATOM 4232 N N . SER A 1 533 ? -7.289 20.438 20.25 1 97.44 533 SER A N 1
ATOM 4233 C CA . SER A 1 533 ? -7.23 19.734 21.516 1 97.44 533 SER A CA 1
ATOM 4234 C C . SER A 1 533 ? -7.324 20.719 22.688 1 97.44 533 SER A C 1
ATOM 4236 O O . SER A 1 533 ? -7.996 20.438 23.688 1 97.44 533 SER A O 1
ATOM 4238 N N . ILE A 1 534 ? -6.617 21.844 22.594 1 97.31 534 ILE A N 1
ATOM 4239 C CA . ILE A 1 534 ? -6.668 22.875 23.625 1 97.31 534 ILE A CA 1
ATOM 4240 C C . ILE A 1 534 ? -8.078 23.438 23.719 1 97.31 534 ILE A C 1
ATOM 4242 O O . ILE A 1 534 ? -8.617 23.594 24.828 1 97.31 534 ILE A O 1
ATOM 4246 N N . CYS A 1 535 ? -8.703 23.734 22.594 1 96.69 535 CYS A N 1
ATOM 4247 C CA . CYS A 1 535 ? -10.086 24.203 22.594 1 96.69 535 CYS A CA 1
ATOM 4248 C C . CYS A 1 535 ? -11 23.203 23.281 1 96.69 535 CYS A C 1
ATOM 4250 O O . CYS A 1 535 ? -11.906 23.578 24.016 1 96.69 535 CYS A O 1
ATOM 4252 N N . HIS A 1 536 ? -10.773 21.938 23 1 95.12 536 HIS A N 1
ATOM 4253 C CA . HIS A 1 536 ? -11.609 20.891 23.578 1 95.12 536 HIS A CA 1
ATOM 4254 C C . HIS A 1 536 ? -11.469 20.875 25.109 1 95.12 536 HIS A C 1
ATOM 4256 O O . HIS A 1 536 ? -12.461 20.656 25.812 1 95.12 536 HIS A O 1
ATOM 4262 N N . GLU A 1 537 ? -10.227 21.031 25.578 1 93.81 537 GLU A N 1
ATOM 4263 C CA . GLU A 1 537 ? -10.008 21.078 27.016 1 93.81 537 GLU A CA 1
ATOM 4264 C C . GLU A 1 537 ? -10.758 22.234 27.656 1 93.81 537 GLU A C 1
ATOM 4266 O O . GLU A 1 537 ? -11.375 22.094 28.703 1 93.81 537 GLU A O 1
ATOM 4271 N N . ILE A 1 538 ? -10.703 23.406 27.047 1 93.75 538 ILE A N 1
ATOM 4272 C CA . ILE A 1 538 ? -11.422 24.562 27.547 1 93.75 538 ILE A CA 1
ATOM 4273 C C . ILE A 1 538 ? -12.922 24.297 27.531 1 93.75 538 ILE A C 1
ATOM 4275 O O . ILE A 1 538 ? -13.617 24.578 28.516 1 93.75 538 ILE A O 1
ATOM 4279 N N . TYR A 1 539 ? -13.375 23.703 26.453 1 92.88 539 TYR A N 1
ATOM 4280 C CA . TYR A 1 539 ? -14.789 23.391 26.281 1 92.88 539 TYR A CA 1
ATOM 4281 C C . TYR A 1 539 ? -15.289 22.453 27.359 1 92.88 539 TYR A C 1
ATOM 4283 O O . TYR A 1 539 ? -16.375 22.641 27.906 1 92.88 539 TYR A O 1
ATOM 4291 N N . LEU A 1 540 ? -14.523 21.406 27.672 1 89.31 540 LEU A N 1
ATOM 4292 C CA . LEU A 1 540 ? -14.906 20.422 28.688 1 89.31 540 LEU A CA 1
ATOM 4293 C C . LEU A 1 540 ? -14.969 21.078 30.062 1 89.31 540 LEU A C 1
ATOM 4295 O O . LEU A 1 540 ? -15.773 20.688 30.906 1 89.31 540 LEU A O 1
ATOM 4299 N N . ASN A 1 541 ? -14.188 22.062 30.203 1 87.44 541 ASN A N 1
ATOM 4300 C CA . ASN A 1 541 ? -14.125 22.719 31.516 1 87.44 541 ASN A CA 1
ATOM 4301 C C . ASN A 1 541 ? -15.258 23.719 31.703 1 87.44 541 ASN A C 1
ATOM 4303 O O . ASN A 1 541 ? -15.578 24.094 32.812 1 87.44 541 ASN A O 1
ATOM 4307 N N . ILE A 1 542 ? -15.844 24.047 30.422 1 82.06 542 ILE A N 1
ATOM 4308 C CA . ILE A 1 542 ? -16.969 24.969 30.469 1 82.06 542 ILE A CA 1
ATOM 4309 C C . ILE A 1 542 ? -18.234 24.234 30.906 1 82.06 542 ILE A C 1
ATOM 4311 O O . ILE A 1 542 ? -18.641 23.266 30.281 1 82.06 542 ILE A O 1
ATOM 4315 N N . GLY A 1 543 ? -18.766 24.125 31.953 1 62.94 543 GLY A N 1
ATOM 4316 C CA . GLY A 1 543 ? -20.031 23.547 32.406 1 62.94 543 GLY A CA 1
ATOM 4317 C C . GLY A 1 543 ? -19.859 22.406 33.375 1 62.94 543 GLY A C 1
ATOM 4318 O O . GLY A 1 543 ? -20.828 21.859 33.875 1 62.94 543 GLY A O 1
ATOM 4319 N N . SER A 1 544 ? -18.75 21.719 33.281 1 62.03 544 SER A N 1
ATOM 4320 C CA . SER A 1 544 ? -18.609 20.562 34.156 1 62.03 544 SER A CA 1
ATOM 4321 C C . SER A 1 544 ? -18.5 20.969 35.625 1 62.03 544 SER A C 1
ATOM 4323 O O . SER A 1 544 ? -17.672 21.797 35.969 1 62.03 544 SER A O 1
ATOM 4325 N N . LYS A 1 545 ? -19.625 20.906 36.344 1 53.94 545 LYS A N 1
ATOM 4326 C CA . LYS A 1 545 ? -19.625 21.047 37.781 1 53.94 545 LYS A CA 1
ATOM 4327 C C . LYS A 1 545 ? -18.469 20.281 38.406 1 53.94 545 LYS A C 1
ATOM 4329 O O . LYS A 1 545 ? -17.938 20.688 39.469 1 53.94 545 LYS A O 1
ATOM 4334 N N . ALA A 1 546 ? -18.156 19.125 37.906 1 50.66 546 ALA A N 1
ATOM 4335 C CA . ALA A 1 546 ? -17.141 18.219 38.438 1 50.66 546 ALA A CA 1
ATOM 4336 C C . ALA A 1 546 ? -15.742 18.828 38.281 1 50.66 546 ALA A C 1
ATOM 4338 O O . ALA A 1 546 ? -14.797 18.359 38.906 1 50.66 546 ALA A O 1
ATOM 4339 N N . CYS A 1 547 ? -15.641 19.828 37.375 1 54.34 547 CYS A N 1
ATOM 4340 C CA . CYS A 1 547 ? -14.328 20.375 37.094 1 54.34 547 CYS A CA 1
ATOM 4341 C C . CYS A 1 547 ? -14.086 21.672 37.844 1 54.34 547 CYS A C 1
ATOM 4343 O O . CYS A 1 547 ? -13.227 22.469 37.469 1 54.34 547 CYS A O 1
ATOM 4345 N N . ASP A 1 548 ? -14.922 21.969 38.75 1 53.16 548 ASP A N 1
ATOM 4346 C CA . ASP A 1 548 ? -14.766 23.156 39.562 1 53.16 548 ASP A CA 1
ATOM 4347 C C . ASP A 1 548 ? -13.352 23.25 40.156 1 53.16 548 ASP A C 1
ATOM 4349 O O . ASP A 1 548 ? -12.906 24.344 40.531 1 53.16 548 ASP A O 1
ATOM 4353 N N . GLN A 1 549 ? -12.617 22.094 40 1 56 549 GLN A N 1
ATOM 4354 C CA . GLN A 1 549 ? -11.312 22.094 40.656 1 56 549 GLN A CA 1
ATOM 4355 C C . GLN A 1 549 ? -10.188 22.094 39.625 1 56 549 GLN A C 1
ATOM 4357 O O . GLN A 1 549 ? -9.016 21.938 39.969 1 56 549 GLN A O 1
ATOM 4362 N N . THR A 1 550 ? -10.562 22.422 38.312 1 66.94 550 THR A N 1
ATOM 4363 C CA . THR A 1 550 ? -9.469 22.422 37.344 1 66.94 550 THR A CA 1
ATOM 4364 C C . THR A 1 550 ? -8.758 23.766 37.344 1 66.94 550 THR A C 1
ATOM 4366 O O . THR A 1 550 ? -9.328 24.781 37.75 1 66.94 550 THR A O 1
ATOM 4369 N N . THR A 1 551 ? -7.477 23.766 37.031 1 70.81 551 THR A N 1
ATOM 4370 C CA . THR A 1 551 ? -6.641 24.969 36.969 1 70.81 551 THR A CA 1
ATOM 4371 C C . THR A 1 551 ? -7.309 26.047 36.125 1 70.81 551 THR A C 1
ATOM 4373 O O . THR A 1 551 ? -7.238 27.234 36.438 1 70.81 551 THR A O 1
ATOM 4376 N N . MET A 1 552 ? -8.133 25.688 35.188 1 76.38 552 MET A N 1
ATOM 4377 C CA . MET A 1 552 ? -8.734 26.641 34.281 1 76.38 552 MET A CA 1
ATOM 4378 C C . MET A 1 552 ? -9.945 27.328 34.906 1 76.38 552 MET A C 1
ATOM 4380 O O . MET A 1 552 ? -10.227 28.5 34.594 1 76.38 552 MET A O 1
ATOM 4384 N N . THR A 1 553 ? -10.547 26.562 35.719 1 70.19 553 THR A N 1
ATOM 4385 C CA . THR A 1 553 ? -11.688 27.141 36.438 1 70.19 553 THR A CA 1
ATOM 4386 C C . THR A 1 553 ? -11.234 28.078 37.531 1 70.19 553 THR A C 1
ATOM 4388 O O . THR A 1 553 ? -11.836 29.125 37.781 1 70.19 553 THR A O 1
ATOM 4391 N N . ILE A 1 554 ? -10.148 27.672 38.125 1 67.25 554 ILE A N 1
ATOM 4392 C CA . ILE A 1 554 ? -9.617 28.438 39.25 1 67.25 554 ILE A CA 1
ATOM 4393 C C . ILE A 1 554 ? -8.969 29.719 38.719 1 67.25 554 ILE A C 1
ATOM 4395 O O . ILE A 1 554 ? -9.094 30.781 39.312 1 67.25 554 ILE A O 1
ATOM 4399 N N . PHE A 1 555 ? -8.344 29.594 37.594 1 78.06 555 PHE A N 1
ATOM 4400 C CA . PHE A 1 555 ? -7.625 30.719 37 1 78.06 555 PHE A CA 1
ATOM 4401 C C . PHE A 1 555 ? -8.109 30.984 35.594 1 78.06 555 PHE A C 1
ATOM 4403 O O . PHE A 1 555 ? -7.535 30.484 34.625 1 78.06 555 PHE A O 1
ATOM 4410 N N . PRO A 1 556 ? -9.047 31.797 35.469 1 79 556 PRO A N 1
ATOM 4411 C CA . PRO A 1 556 ? -9.617 32.094 34.156 1 79 556 PRO A CA 1
ATOM 4412 C C . PRO A 1 556 ? -8.602 32.688 33.188 1 79 556 PRO A C 1
ATOM 4414 O O . PRO A 1 556 ? -8.789 32.594 31.969 1 79 556 PRO A O 1
ATOM 4417 N N . GLN A 1 557 ? -7.578 33.281 33.75 1 86.75 557 GLN A N 1
ATOM 4418 C CA . GLN A 1 557 ? -6.527 33.875 32.938 1 86.75 557 GLN A CA 1
ATOM 4419 C C . GLN A 1 557 ? -5.828 32.812 32.094 1 86.75 557 GLN A C 1
ATOM 4421 O O . GLN A 1 557 ? -5.285 33.094 31.031 1 86.75 557 GLN A O 1
ATOM 4426 N N . VAL A 1 558 ? -5.938 31.625 32.594 1 89.12 558 VAL A N 1
ATOM 4427 C CA . VAL A 1 558 ? -5.312 30.516 31.875 1 89.12 558 VAL A CA 1
ATOM 4428 C C . VAL A 1 558 ? -6.031 30.297 30.547 1 89.12 558 VAL A C 1
ATOM 4430 O O . VAL A 1 558 ? -5.391 30.094 29.516 1 89.12 558 VAL A O 1
ATOM 4433 N N . SER A 1 559 ? -7.328 30.281 30.578 1 91.19 559 SER A N 1
ATOM 4434 C CA . SER A 1 559 ? -8.102 30.094 29.359 1 91.19 559 SER A CA 1
ATOM 4435 C C . SER A 1 559 ? -7.82 31.219 28.359 1 91.19 559 SER A C 1
ATOM 4437 O O . SER A 1 559 ? -7.723 30.969 27.156 1 91.19 559 SER A O 1
ATOM 4439 N N . ALA A 1 560 ? -7.719 32.438 28.828 1 91.62 560 ALA A N 1
ATOM 4440 C CA . ALA A 1 560 ? -7.422 33.562 27.953 1 91.62 560 ALA A CA 1
ATOM 4441 C C . ALA A 1 560 ? -6.055 33.406 27.297 1 91.62 560 ALA A C 1
ATOM 4443 O O . ALA A 1 560 ? -5.895 33.688 26.109 1 91.62 560 ALA A O 1
ATOM 4444 N N . PHE A 1 561 ? -5.152 32.969 28.078 1 93.38 561 PHE A N 1
ATOM 4445 C CA . PHE A 1 561 ? -3.807 32.75 27.578 1 93.38 561 PHE A CA 1
ATOM 4446 C C . PHE A 1 561 ? -3.816 31.672 26.5 1 93.38 561 PHE A C 1
ATOM 4448 O O . PHE A 1 561 ? -3.164 31.812 25.469 1 93.38 561 PHE A O 1
ATOM 4455 N N . LEU A 1 562 ? -4.5 30.562 26.781 1 95.44 562 LEU A N 1
ATOM 4456 C CA . LEU A 1 562 ? -4.594 29.453 25.828 1 95.44 562 LEU A CA 1
ATOM 4457 C C . LEU A 1 562 ? -5.254 29.906 24.531 1 95.44 562 LEU A C 1
ATOM 4459 O O . LEU A 1 562 ? -4.801 29.562 23.453 1 95.44 562 LEU A O 1
ATOM 4463 N N . ILE A 1 563 ? -6.305 30.672 24.578 1 95.31 563 ILE A N 1
ATOM 4464 C CA . ILE A 1 563 ? -7.023 31.172 23.406 1 95.31 563 ILE A CA 1
ATOM 4465 C C . ILE A 1 563 ? -6.102 32.062 22.562 1 95.31 563 ILE A C 1
ATOM 4467 O O . ILE A 1 563 ? -6.129 32 21.328 1 95.31 563 ILE A O 1
ATOM 4471 N N . GLU A 1 564 ? -5.328 32.844 23.266 1 95.25 564 GLU A N 1
ATOM 4472 C CA . GLU A 1 564 ? -4.375 33.719 22.562 1 95.25 564 GLU A CA 1
ATOM 4473 C C . GLU A 1 564 ? -3.406 32.875 21.734 1 95.25 564 GLU A C 1
ATOM 4475 O O . GLU A 1 564 ? -3.059 33.25 20.609 1 95.25 564 GLU A O 1
ATOM 4480 N N . ASN A 1 565 ? -2.947 31.812 22.312 1 96.19 565 ASN A N 1
ATOM 4481 C CA . ASN A 1 565 ? -2.045 30.938 21.578 1 96.19 565 ASN A CA 1
ATOM 4482 C C . ASN A 1 565 ? -2.738 30.297 20.375 1 96.19 565 ASN A C 1
ATOM 4484 O O . ASN A 1 565 ? -2.117 30.094 19.328 1 96.19 565 ASN A O 1
ATOM 4488 N N . ILE A 1 566 ? -3.971 29.938 20.5 1 97.5 566 ILE A N 1
ATOM 4489 C CA . ILE A 1 566 ? -4.727 29.344 19.406 1 97.5 566 ILE A CA 1
ATOM 4490 C C . ILE A 1 566 ? -4.926 30.391 18.297 1 97.5 566 ILE A C 1
ATOM 4492 O O . ILE A 1 566 ? -4.91 30.047 17.109 1 97.5 566 ILE A O 1
ATOM 4496 N N . GLU A 1 567 ? -5.129 31.594 18.656 1 95.81 567 GLU A N 1
ATOM 4497 C CA . GLU A 1 567 ? -5.301 32.656 17.672 1 95.81 567 GLU A CA 1
ATOM 4498 C C . GLU A 1 567 ? -4.035 32.844 16.828 1 95.81 567 GLU A C 1
ATOM 4500 O O . GLU A 1 567 ? -4.109 33.188 15.648 1 95.81 567 GLU A O 1
ATOM 4505 N N . LYS A 1 568 ? -2.893 32.625 17.516 1 95.94 568 LYS A N 1
ATOM 4506 C CA . LYS A 1 568 ? -1.653 32.656 16.75 1 95.94 568 LYS A CA 1
ATOM 4507 C C . LYS A 1 568 ? -1.657 31.547 15.688 1 95.94 568 LYS A C 1
ATOM 4509 O O . LYS A 1 568 ? -1.132 31.75 14.586 1 95.94 568 LYS A O 1
ATOM 4514 N N . VAL A 1 569 ? -2.172 30.375 16.047 1 97.44 569 VAL A N 1
ATOM 4515 C CA . VAL A 1 569 ? -2.287 29.281 15.086 1 97.44 569 VAL A CA 1
ATOM 4516 C C . VAL A 1 569 ? -3.203 29.688 13.938 1 97.44 569 VAL A C 1
ATOM 4518 O O . VAL A 1 569 ? -2.922 29.391 12.773 1 97.44 569 VAL A O 1
ATOM 4521 N N . LEU A 1 570 ? -4.324 30.375 14.195 1 96.38 570 LEU A N 1
ATOM 4522 C CA . LEU A 1 570 ? -5.23 30.859 13.164 1 96.38 570 LEU A CA 1
ATOM 4523 C C . LEU A 1 570 ? -4.508 31.797 12.203 1 96.38 570 LEU A C 1
ATOM 4525 O O . LEU A 1 570 ? -4.727 31.75 10.992 1 96.38 570 LEU A O 1
ATOM 4529 N N . ASN A 1 571 ? -3.656 32.594 12.773 1 94.56 571 ASN A N 1
ATOM 4530 C CA . ASN A 1 571 ? -2.875 33.5 11.938 1 94.56 571 ASN A CA 1
ATOM 4531 C C . ASN A 1 571 ? -1.946 32.75 11 1 94.56 571 ASN A C 1
ATOM 4533 O O . ASN A 1 571 ? -1.766 33.125 9.844 1 94.56 571 ASN A O 1
ATOM 4537 N N . ILE A 1 572 ? -1.383 31.719 11.555 1 95.25 572 ILE A N 1
ATOM 4538 C CA . ILE A 1 572 ? -0.505 30.875 10.75 1 95.25 572 ILE A CA 1
ATOM 4539 C C . ILE A 1 572 ? -1.298 30.266 9.602 1 95.25 572 ILE A C 1
ATOM 4541 O O . ILE A 1 572 ? -0.848 30.266 8.453 1 95.25 572 ILE A O 1
ATOM 4545 N N . LEU A 1 573 ? -2.457 29.703 9.867 1 95.12 573 LEU A N 1
ATOM 4546 C CA . LEU A 1 573 ? -3.291 29.062 8.859 1 95.12 573 LEU A CA 1
ATOM 4547 C C . LEU A 1 573 ? -3.762 30.078 7.82 1 95.12 573 LEU A C 1
ATOM 4549 O O . LEU A 1 573 ? -3.848 29.75 6.633 1 95.12 573 LEU A O 1
ATOM 4553 N N . GLU A 1 574 ? -4.098 31.281 8.234 1 92.62 574 GLU A N 1
ATOM 4554 C CA . GLU A 1 574 ? -4.512 32.344 7.312 1 92.62 574 GLU A CA 1
ATOM 4555 C C . GLU A 1 574 ? -3.406 32.656 6.309 1 92.62 574 GLU A C 1
ATOM 4557 O O . GLU A 1 574 ? -3.668 32.781 5.113 1 92.62 574 GLU A O 1
ATOM 4562 N N . LYS A 1 575 ? -2.254 32.75 6.879 1 89.94 575 LYS A N 1
ATOM 4563 C CA . LYS A 1 575 ? -1.111 33.031 6.008 1 89.94 575 LYS A CA 1
ATOM 4564 C C . LYS A 1 575 ? -0.895 31.875 5.023 1 89.94 575 LYS A C 1
ATOM 4566 O O . LYS A 1 575 ? -0.599 32.125 3.848 1 89.94 575 LYS A O 1
ATOM 4571 N N . ARG A 1 576 ? -1 30.719 5.48 1 91.94 576 ARG A N 1
ATOM 4572 C CA . ARG A 1 576 ? -0.842 29.547 4.625 1 91.94 576 ARG A CA 1
ATOM 4573 C C . ARG A 1 576 ? -1.861 29.547 3.49 1 91.94 576 ARG A C 1
ATOM 4575 O O . ARG A 1 576 ? -1.51 29.312 2.332 1 91.94 576 ARG A O 1
ATOM 4582 N N . ILE A 1 577 ? -3.096 29.812 3.797 1 89 577 ILE A N 1
ATOM 4583 C CA . ILE A 1 577 ? -4.176 29.797 2.814 1 89 577 ILE A CA 1
ATOM 4584 C C . ILE A 1 577 ? -3.959 30.906 1.792 1 89 577 ILE A C 1
ATOM 4586 O O . ILE A 1 577 ? -4.23 30.719 0.603 1 89 577 ILE A O 1
ATOM 4590 N N . SER A 1 578 ? -3.48 32.031 2.25 1 86.62 578 SER A N 1
ATOM 4591 C CA . SER A 1 578 ? -3.242 33.156 1.353 1 86.62 578 SER A CA 1
ATOM 4592 C C . SER A 1 578 ? -2.145 32.812 0.344 1 86.62 578 SER A C 1
ATOM 4594 O O . SER A 1 578 ? -2.164 33.312 -0.783 1 86.62 578 SER A O 1
ATOM 4596 N N . LEU A 1 579 ? -1.263 31.953 0.778 1 86.62 579 LEU A N 1
ATOM 4597 C CA . LEU A 1 579 ? -0.115 31.672 -0.075 1 86.62 579 LEU A CA 1
ATOM 4598 C C . LEU A 1 579 ? -0.367 30.422 -0.924 1 86.62 579 LEU A C 1
ATOM 4600 O O . LEU A 1 579 ? 0.096 30.344 -2.064 1 86.62 579 LEU A O 1
ATOM 4604 N N . THR A 1 580 ? -1.015 29.453 -0.335 1 87.12 580 THR A N 1
ATOM 4605 C CA . THR A 1 580 ? -1.114 28.156 -1.008 1 87.12 580 THR A CA 1
ATOM 4606 C C . THR A 1 580 ? -2.543 27.906 -1.479 1 87.12 580 THR A C 1
ATOM 4608 O O . THR A 1 580 ? -2.785 27 -2.283 1 87.12 580 THR A O 1
ATOM 4611 N N . PHE A 1 581 ? -3.527 28.594 -0.904 1 80.69 581 PHE A N 1
ATOM 4612 C CA . PHE A 1 581 ? -4.945 28.484 -1.234 1 80.69 581 PHE A CA 1
ATOM 4613 C C . PHE A 1 581 ? -5.516 27.156 -0.778 1 80.69 581 PHE A C 1
ATOM 4615 O O . PHE A 1 581 ? -6.473 26.641 -1.367 1 80.69 581 PHE A O 1
ATOM 4622 N N . ASN A 1 582 ? -4.809 26.547 0.207 1 82.19 582 ASN A N 1
ATOM 4623 C CA . ASN A 1 582 ? -5.258 25.266 0.766 1 82.19 582 ASN A CA 1
ATOM 4624 C C . ASN A 1 582 ? -5.375 25.328 2.285 1 82.19 582 ASN A C 1
ATOM 4626 O O . ASN A 1 582 ? -4.699 26.141 2.93 1 82.19 582 ASN A O 1
ATOM 4630 N N . GLY A 1 583 ? -6.238 24.547 2.848 1 82.31 583 GLY A N 1
ATOM 4631 C CA . GLY A 1 583 ? -6.387 24.453 4.293 1 82.31 583 GLY A CA 1
ATOM 4632 C C . GLY A 1 583 ? -7.613 25.188 4.809 1 82.31 583 GLY A C 1
ATOM 4633 O O . GLY A 1 583 ? -7.684 25.531 5.988 1 82.31 583 GLY A O 1
ATOM 4634 N N . LEU A 1 584 ? -8.555 25.422 3.99 1 84.19 584 LEU A N 1
ATOM 4635 C CA . LEU A 1 584 ? -9.75 26.172 4.363 1 84.19 584 LEU A CA 1
ATOM 4636 C C . LEU A 1 584 ? -10.57 25.406 5.391 1 84.19 584 LEU A C 1
ATOM 4638 O O . LEU A 1 584 ? -11.133 26 6.316 1 84.19 584 LEU A O 1
ATOM 4642 N N . ASN A 1 585 ? -10.633 24.094 5.23 1 84.44 585 ASN A N 1
ATOM 4643 C CA . ASN A 1 585 ? -11.406 23.297 6.172 1 84.44 585 ASN A CA 1
ATOM 4644 C C . ASN A 1 585 ? -10.844 23.391 7.586 1 84.44 585 ASN A C 1
ATOM 4646 O O . ASN A 1 585 ? -11.594 23.531 8.555 1 84.44 585 ASN A O 1
ATOM 4650 N N . GLU A 1 586 ? -9.547 23.281 7.68 1 91.5 586 GLU A N 1
ATOM 4651 C CA . GLU A 1 586 ? -8.891 23.391 8.977 1 91.5 586 GLU A CA 1
ATOM 4652 C C . GLU A 1 586 ? -9.148 24.75 9.617 1 91.5 586 GLU A C 1
ATOM 4654 O O . GLU A 1 586 ? -9.461 24.844 10.805 1 91.5 586 GLU A O 1
ATOM 4659 N N . TYR A 1 587 ? -8.992 25.766 8.781 1 92.25 587 TYR A N 1
ATOM 4660 C CA . TYR A 1 587 ? -9.188 27.125 9.273 1 92.25 587 TYR A CA 1
ATOM 4661 C C . TYR A 1 587 ? -10.633 27.359 9.695 1 92.25 587 TYR A C 1
ATOM 4663 O O . TYR A 1 587 ? -10.891 27.953 10.75 1 92.25 587 TYR A O 1
ATOM 4671 N N . TYR A 1 588 ? -11.555 26.922 8.898 1 89.12 588 TYR A N 1
ATOM 4672 C CA . TYR A 1 588 ? -12.977 27.094 9.172 1 89.12 588 TYR A CA 1
ATOM 4673 C C . TYR A 1 588 ? -13.359 26.438 10.492 1 89.12 588 TYR A C 1
ATOM 4675 O O . TYR A 1 588 ? -13.977 27.062 11.352 1 89.12 588 TYR A O 1
ATOM 4683 N N . ILE A 1 589 ? -12.984 25.172 10.656 1 92.56 589 ILE A N 1
ATOM 4684 C CA . ILE A 1 589 ? -13.352 24.406 11.844 1 92.56 589 ILE A CA 1
ATOM 4685 C C . ILE A 1 589 ? -12.703 25.031 13.078 1 92.56 589 ILE A C 1
ATOM 4687 O O . ILE A 1 589 ? -13.352 25.172 14.117 1 92.56 589 ILE A O 1
ATOM 4691 N N . LEU A 1 590 ? -11.469 25.406 12.953 1 95.75 590 LEU A N 1
ATOM 4692 C CA . LEU A 1 590 ? -10.773 26 14.094 1 95.75 590 LEU A CA 1
ATOM 4693 C C . LEU A 1 590 ? -11.359 27.359 14.445 1 95.75 590 LEU A C 1
ATOM 4695 O O . LEU A 1 590 ? -11.555 27.672 15.625 1 95.75 590 LEU A O 1
ATOM 4699 N N . SER A 1 591 ? -11.664 28.188 13.43 1 94.62 591 SER A N 1
ATOM 4700 C CA . SER A 1 591 ? -12.234 29.516 13.672 1 94.62 591 SER A CA 1
ATOM 4701 C C . SER A 1 591 ? -13.602 29.406 14.344 1 94.62 591 SER A C 1
ATOM 4703 O O . SER A 1 591 ? -13.883 30.141 15.297 1 94.62 591 SER A O 1
ATOM 4705 N N . MET A 1 592 ? -14.438 28.516 13.852 1 94.31 592 MET A N 1
ATOM 4706 C CA . MET A 1 592 ? -15.766 28.328 14.43 1 94.31 592 MET A CA 1
ATOM 4707 C C . MET A 1 592 ? -15.672 27.766 15.844 1 94.31 592 MET A C 1
ATOM 4709 O O . MET A 1 592 ? -16.453 28.156 16.719 1 94.31 592 MET A O 1
ATOM 4713 N N . THR A 1 593 ? -14.742 26.844 16.016 1 96.25 593 THR A N 1
ATOM 4714 C CA . THR A 1 593 ? -14.555 26.281 17.344 1 96.25 593 THR A CA 1
ATOM 4715 C C . THR A 1 593 ? -14.086 27.344 18.328 1 96.25 593 THR A C 1
ATOM 4717 O O . THR A 1 593 ? -14.57 27.406 19.469 1 96.25 593 THR A O 1
ATOM 4720 N N . VAL A 1 594 ? -13.125 28.203 17.922 1 96.88 594 VAL A N 1
ATOM 4721 C CA . VAL A 1 594 ? -12.641 29.297 18.766 1 96.88 594 VAL A CA 1
ATOM 4722 C C . VAL A 1 594 ? -13.789 30.25 19.078 1 96.88 594 VAL A C 1
ATOM 4724 O O . VAL A 1 594 ? -13.93 30.719 20.203 1 96.88 594 VAL A O 1
ATOM 4727 N N . GLY A 1 595 ? -14.586 30.547 18.031 1 95.88 595 GLY A N 1
ATOM 4728 C CA . GLY A 1 595 ? -15.766 31.375 18.266 1 95.88 595 GLY A CA 1
ATOM 4729 C C . GLY A 1 595 ? -16.703 30.797 19.297 1 95.88 595 GLY A C 1
ATOM 4730 O O . GLY A 1 595 ? -17.203 31.516 20.172 1 95.88 595 GLY A O 1
ATOM 4731 N N . LEU A 1 596 ? -16.969 29.516 19.188 1 95.5 596 LEU A N 1
ATOM 4732 C CA . LEU A 1 596 ? -17.844 28.828 20.141 1 95.5 596 LEU A CA 1
ATOM 4733 C C . LEU A 1 596 ? -17.266 28.906 21.547 1 95.5 596 LEU A C 1
ATOM 4735 O O . LEU A 1 596 ? -17.984 29.266 22.5 1 95.5 596 LEU A O 1
ATOM 4739 N N . VAL A 1 597 ? -15.992 28.562 21.719 1 95.62 597 VAL A N 1
ATOM 4740 C CA . VAL A 1 597 ? -15.352 28.5 23.031 1 95.62 597 VAL A CA 1
ATOM 4741 C C . VAL A 1 597 ? -15.328 29.906 23.656 1 95.62 597 VAL A C 1
ATOM 4743 O O . VAL A 1 597 ? -15.617 30.062 24.844 1 95.62 597 VAL A O 1
ATOM 4746 N N . LYS A 1 598 ? -15.023 30.922 22.906 1 94.94 598 LYS A N 1
ATOM 4747 C CA . LYS A 1 598 ? -15.008 32.312 23.391 1 94.94 598 LYS A CA 1
ATOM 4748 C C . LYS A 1 598 ? -16.406 32.75 23.828 1 94.94 598 LYS A C 1
ATOM 4750 O O . LYS A 1 598 ? -16.562 33.406 24.844 1 94.94 598 LYS A O 1
ATOM 4755 N N . SER A 1 599 ? -17.391 32.406 23.016 1 94.44 599 SER A N 1
ATOM 4756 C CA . SER A 1 599 ? -18.766 32.781 23.328 1 94.44 599 SER A CA 1
ATOM 4757 C C . SER A 1 599 ? -19.234 32.156 24.656 1 94.44 599 SER A C 1
ATOM 4759 O O . SER A 1 599 ? -20.031 32.75 25.375 1 94.44 599 SER A O 1
ATOM 4761 N N . LYS A 1 600 ? -18.719 31 24.969 1 91.94 600 LYS A N 1
ATOM 4762 C CA . LYS A 1 600 ? -19.109 30.312 26.203 1 91.94 600 LYS A CA 1
ATOM 4763 C C . LYS A 1 600 ? -18.281 30.828 27.375 1 91.94 600 LYS A C 1
ATOM 4765 O O . LYS A 1 600 ? -18.781 30.859 28.516 1 91.94 600 LYS A O 1
ATOM 4770 N N . LEU A 1 601 ? -17.062 31.156 27.188 1 90.75 601 LEU A N 1
ATOM 4771 C CA . LEU A 1 601 ? -16.188 31.672 28.25 1 90.75 601 LEU A CA 1
ATOM 4772 C C . LEU A 1 601 ? -16.609 33.062 28.656 1 90.75 601 LEU A C 1
ATOM 4774 O O . LEU A 1 601 ? -16.562 33.406 29.844 1 90.75 601 LEU A O 1
ATOM 4778 N N . TRP A 1 602 ? -16.953 33.875 27.625 1 91.62 602 TRP A N 1
ATOM 4779 C CA . TRP A 1 602 ? -17.344 35.25 27.844 1 91.62 602 TRP A CA 1
ATOM 4780 C C . TRP A 1 602 ? -18.703 35.562 27.188 1 91.62 602 TRP A C 1
ATOM 4782 O O . TRP A 1 602 ? -18.766 36.219 26.141 1 91.62 602 TRP A O 1
ATOM 4792 N N . PRO A 1 603 ? -19.734 35.188 27.891 1 90.62 603 PRO A N 1
ATOM 4793 C CA . PRO A 1 603 ? -21.078 35.375 27.312 1 90.62 603 PRO A CA 1
ATOM 4794 C C . PRO A 1 603 ? -21.422 36.844 27.031 1 90.62 603 PRO A C 1
ATOM 4796 O O . PRO A 1 603 ? -22.172 37.125 26.109 1 90.62 603 PRO A O 1
ATOM 4799 N N . GLU A 1 604 ? -20.844 37.781 27.734 1 92.06 604 GLU A N 1
ATOM 4800 C CA . GLU A 1 604 ? -21.109 39.188 27.531 1 92.06 604 GLU A CA 1
ATOM 4801 C C . GLU A 1 604 ? -20.578 39.688 26.188 1 92.06 604 GLU A C 1
ATOM 4803 O O . GLU A 1 604 ? -21.109 40.625 25.609 1 92.06 604 GLU A O 1
ATOM 4808 N N . SER A 1 605 ? -19.594 39.031 25.781 1 91.44 605 SER A N 1
ATOM 4809 C CA . SER A 1 605 ? -18.984 39.438 24.531 1 91.44 605 SER A CA 1
ATOM 4810 C C . SER A 1 605 ? -19.266 38.406 23.438 1 91.44 605 SER A C 1
ATOM 4812 O O . SER A 1 605 ? -18.5 38.281 22.484 1 91.44 605 SER A O 1
ATOM 4814 N N . SER A 1 606 ? -20.25 37.688 23.562 1 92.5 606 SER A N 1
ATOM 4815 C CA . SER A 1 606 ? -20.562 36.594 22.641 1 92.5 606 SER A CA 1
ATOM 4816 C C . SER A 1 606 ? -20.828 37.125 21.234 1 92.5 606 SER A C 1
ATOM 4818 O O . SER A 1 606 ? -20.406 36.531 20.25 1 92.5 606 SER A O 1
ATOM 4820 N N . ALA A 1 607 ? -21.5 38.188 21.078 1 91.38 607 ALA A N 1
ATOM 4821 C CA . ALA A 1 607 ? -21.797 38.781 19.781 1 91.38 607 ALA A CA 1
ATOM 4822 C C . ALA A 1 607 ? -20.516 39.156 19.031 1 91.38 607 ALA A C 1
ATOM 4824 O O . ALA A 1 607 ? -20.422 39 17.812 1 91.38 607 ALA A O 1
ATOM 4825 N N . LYS A 1 608 ? -19.641 39.688 19.812 1 92.25 608 LYS A N 1
ATOM 4826 C CA . LYS A 1 608 ? -18.359 40.062 19.219 1 92.25 608 LYS A CA 1
ATOM 4827 C C . LYS A 1 608 ? -17.609 38.812 18.766 1 92.25 608 LYS A C 1
ATOM 4829 O O . LYS A 1 608 ? -16.969 38.812 17.703 1 92.25 608 LYS A O 1
ATOM 4834 N N . SER A 1 609 ? -17.625 37.812 19.547 1 91.75 609 SER A N 1
ATOM 4835 C CA . SER A 1 609 ? -16.984 36.562 19.203 1 91.75 609 SER A CA 1
ATOM 4836 C C . SER A 1 609 ? -17.609 35.969 17.938 1 91.75 609 SER A C 1
ATOM 4838 O O . SER A 1 609 ? -16.891 35.438 17.078 1 91.75 609 SER A O 1
ATOM 4840 N N . ASP A 1 610 ? -18.875 36 17.844 1 92.38 610 ASP A N 1
ATOM 4841 C CA . ASP A 1 610 ? -19.594 35.5 16.672 1 92.38 610 ASP A CA 1
ATOM 4842 C C . ASP A 1 610 ? -19.156 36.281 15.414 1 92.38 610 ASP A C 1
ATOM 4844 O O . ASP A 1 610 ? -18.922 35.688 14.367 1 92.38 610 ASP A O 1
ATOM 4848 N N . GLN A 1 611 ? -19.094 37.531 15.578 1 92.25 611 GLN A N 1
ATOM 4849 C CA . GLN A 1 611 ? -18.703 38.406 14.469 1 92.25 611 GLN A CA 1
ATOM 4850 C C . GLN A 1 611 ? -17.281 38.094 14.016 1 92.25 611 GLN A C 1
ATOM 4852 O O . GLN A 1 611 ? -17 38.031 12.82 1 92.25 611 GLN A O 1
ATOM 4857 N N . GLU A 1 612 ? -16.453 38 14.969 1 92.06 612 GLU A N 1
ATOM 4858 C CA . GLU A 1 612 ? -15.055 37.688 14.648 1 92.06 612 GLU A CA 1
ATOM 4859 C C . GLU A 1 612 ? -14.93 36.375 13.898 1 92.06 612 GLU A C 1
ATOM 4861 O O . GLU A 1 612 ? -14.156 36.25 12.953 1 92.06 612 GLU A O 1
ATOM 4866 N N . ALA A 1 613 ? -15.586 35.375 14.391 1 90 613 ALA A N 1
ATOM 4867 C CA . ALA A 1 613 ? -15.562 34.062 13.734 1 90 613 ALA A CA 1
ATOM 4868 C C . ALA A 1 613 ? -16.078 34.156 12.305 1 90 613 ALA A C 1
ATOM 4870 O O . ALA A 1 613 ? -15.5 33.562 11.383 1 90 613 ALA A O 1
ATOM 4871 N N . ALA A 1 614 ? -17.125 34.844 12.062 1 89.94 614 ALA A N 1
ATOM 4872 C CA . ALA A 1 614 ? -17.719 35.031 10.742 1 89.94 614 ALA A CA 1
ATOM 4873 C C . ALA A 1 614 ? -16.766 35.812 9.82 1 89.94 614 ALA A C 1
ATOM 4875 O O . ALA A 1 614 ? -16.578 35.438 8.664 1 89.94 614 ALA A O 1
ATOM 4876 N N . GLU A 1 615 ? -16.234 36.844 10.336 1 90.12 615 GLU A N 1
ATOM 4877 C CA . GLU A 1 615 ? -15.367 37.719 9.539 1 90.12 615 GLU A CA 1
ATOM 4878 C C . GLU A 1 615 ? -14.109 36.969 9.086 1 90.12 615 GLU A C 1
ATOM 4880 O O . GLU A 1 615 ? -13.617 37.188 7.984 1 90.12 615 GLU A O 1
ATOM 4885 N N . ARG A 1 616 ? -13.625 36.188 9.961 1 88.62 616 ARG A N 1
ATOM 4886 C CA . ARG A 1 616 ? -12.461 35.375 9.609 1 88.62 616 ARG A CA 1
ATOM 4887 C C . ARG A 1 616 ? -12.758 34.5 8.398 1 88.62 616 ARG A C 1
ATOM 4889 O O . ARG A 1 616 ? -11.961 34.438 7.465 1 88.62 616 ARG A O 1
ATOM 4896 N N . VAL A 1 617 ? -13.828 33.812 8.438 1 85.38 617 VAL A N 1
ATOM 4897 C CA . VAL A 1 617 ? -14.211 32.906 7.375 1 85.38 617 VAL A CA 1
ATOM 4898 C C . VAL A 1 617 ? -14.508 33.688 6.094 1 85.38 617 VAL A C 1
ATOM 4900 O O . VAL A 1 617 ? -14.086 33.281 5.008 1 85.38 617 VAL A O 1
ATOM 4903 N N . ILE A 1 618 ? -15.164 34.781 6.211 1 85.56 618 ILE A N 1
ATOM 4904 C CA . ILE A 1 618 ? -15.539 35.625 5.062 1 85.56 618 ILE A CA 1
ATOM 4905 C C . ILE A 1 618 ? -14.281 36.156 4.387 1 85.56 618 ILE A C 1
ATOM 4907 O O . ILE A 1 618 ? -14.172 36.156 3.158 1 85.56 618 ILE A O 1
ATOM 4911 N N . LYS A 1 619 ? -13.43 36.625 5.152 1 86.19 619 LYS A N 1
ATOM 4912 C CA . LYS A 1 619 ? -12.18 37.156 4.625 1 86.19 619 LYS A CA 1
ATOM 4913 C C . LYS A 1 619 ? -11.445 36.125 3.771 1 86.19 619 LYS A C 1
ATOM 4915 O O . LYS A 1 619 ? -11.008 36.438 2.662 1 86.19 619 LYS A O 1
ATOM 4920 N N . LEU A 1 620 ? -11.352 35 4.289 1 83.12 620 LEU A N 1
ATOM 4921 C CA . LEU A 1 620 ? -10.594 33.969 3.584 1 83.12 620 LEU A CA 1
ATOM 4922 C C . LEU A 1 620 ? -11.336 33.5 2.344 1 83.12 620 LEU A C 1
ATOM 4924 O O . LEU A 1 620 ? -10.727 33.188 1.316 1 83.12 620 LEU A O 1
ATOM 4928 N N . CYS A 1 621 ? -12.609 33.312 2.5 1 79.62 621 CYS A N 1
ATOM 4929 C CA . CYS A 1 621 ? -13.398 32.938 1.336 1 79.62 621 CYS A CA 1
ATOM 4930 C C . CYS A 1 621 ? -13.281 33.969 0.227 1 79.62 621 CYS A C 1
ATOM 4932 O O . CYS A 1 621 ? -13.258 33.625 -0.955 1 79.62 621 CYS A O 1
ATOM 4934 N N . THR A 1 622 ? -13.172 35.188 0.617 1 81.06 622 THR A N 1
ATOM 4935 C CA . THR A 1 622 ? -13.023 36.281 -0.361 1 81.06 622 THR A CA 1
ATOM 4936 C C . THR A 1 622 ? -11.68 36.156 -1.083 1 81.06 622 THR A C 1
ATOM 4938 O O . THR A 1 622 ? -11.602 36.406 -2.289 1 81.06 622 THR A O 1
ATOM 4941 N N . ILE A 1 623 ? -10.695 35.875 -0.365 1 80.62 623 ILE A N 1
ATOM 4942 C CA . ILE A 1 623 ? -9.375 35.688 -0.958 1 80.62 623 ILE A CA 1
ATOM 4943 C C . ILE A 1 623 ? -9.414 34.562 -1.976 1 80.62 623 ILE A C 1
ATOM 4945 O O . ILE A 1 623 ? -8.875 34.688 -3.078 1 80.62 623 ILE A O 1
ATOM 4949 N N . LEU A 1 624 ? -10.016 33.5 -1.601 1 80.88 624 LEU A N 1
ATOM 4950 C CA . LEU A 1 624 ? -10.094 32.344 -2.484 1 80.88 624 LEU A CA 1
ATOM 4951 C C . LEU A 1 624 ? -10.953 32.656 -3.707 1 80.88 624 LEU A C 1
ATOM 4953 O O . LEU A 1 624 ? -10.633 32.219 -4.816 1 80.88 624 LEU A O 1
ATOM 4957 N N . GLN A 1 625 ? -11.992 33.375 -3.5 1 77.62 625 GLN A N 1
ATOM 4958 C CA . GLN A 1 625 ? -12.859 33.781 -4.602 1 77.62 625 GLN A CA 1
ATOM 4959 C C . GLN A 1 625 ? -12.117 34.656 -5.598 1 77.62 625 GLN A C 1
ATOM 4961 O O . GLN A 1 625 ? -12.297 34.531 -6.809 1 77.62 625 GLN A O 1
ATOM 4966 N N . THR A 1 626 ? -11.398 35.531 -5.07 1 78.5 626 THR A N 1
ATOM 4967 C CA . THR A 1 626 ? -10.633 36.438 -5.922 1 78.5 626 THR A CA 1
ATOM 4968 C C . THR A 1 626 ? -9.625 35.656 -6.77 1 78.5 626 THR A C 1
ATOM 4970 O O . THR A 1 626 ? -9.438 35.969 -7.949 1 78.5 626 THR A O 1
ATOM 4973 N N . ARG A 1 627 ? -9 34.781 -6.152 1 77.5 627 ARG A N 1
ATOM 4974 C CA . ARG A 1 627 ? -8.039 33.969 -6.887 1 77.5 627 ARG A CA 1
ATOM 4975 C C . ARG A 1 627 ? -8.734 33.125 -7.965 1 77.5 627 ARG A C 1
ATOM 4977 O O . ARG A 1 627 ? -8.219 33 -9.078 1 77.5 627 ARG A O 1
ATOM 4984 N N . GLN A 1 628 ? -9.852 32.562 -7.633 1 74.75 628 GLN A N 1
ATOM 4985 C CA . GLN A 1 628 ? -10.602 31.766 -8.594 1 74.75 628 GLN A CA 1
ATOM 4986 C C . GLN A 1 628 ? -11.055 32.625 -9.773 1 74.75 628 GLN A C 1
ATOM 4988 O O . GLN A 1 628 ? -11.047 32.156 -10.922 1 74.75 628 GLN A O 1
ATOM 4993 N N . ALA A 1 629 ? -11.414 33.781 -9.445 1 71 629 ALA A N 1
ATOM 4994 C CA . ALA A 1 629 ? -11.828 34.688 -10.5 1 71 629 ALA A CA 1
ATOM 4995 C C . ALA A 1 629 ? -10.648 35.062 -11.406 1 71 629 ALA A C 1
ATOM 4997 O O . ALA A 1 629 ? -10.82 35.188 -12.625 1 71 629 ALA A O 1
ATOM 4998 N N . ALA A 1 630 ? -9.516 35.156 -10.867 1 70.75 630 ALA A N 1
ATOM 4999 C CA . ALA A 1 630 ? -8.312 35.469 -11.641 1 70.75 630 ALA A CA 1
ATOM 5000 C C . ALA A 1 630 ? -7.926 34.312 -12.547 1 70.75 630 ALA A C 1
ATOM 5002 O O . ALA A 1 630 ? -7.504 34.5 -13.688 1 70.75 630 ALA A O 1
ATOM 5003 N N . ILE A 1 631 ? -8.07 33.125 -12.062 1 69.62 631 ILE A N 1
ATOM 5004 C CA . ILE A 1 631 ? -7.73 31.922 -12.828 1 69.62 631 ILE A CA 1
ATOM 5005 C C . ILE A 1 631 ? -8.711 31.781 -14 1 69.62 631 ILE A C 1
ATOM 5007 O O . ILE A 1 631 ? -8.305 31.422 -15.109 1 69.62 631 ILE A O 1
ATOM 5011 N N . ARG A 1 632 ? -9.969 32.031 -13.766 1 64.12 632 ARG A N 1
ATOM 5012 C CA . ARG A 1 632 ? -10.992 31.938 -14.797 1 64.12 632 ARG A CA 1
ATOM 5013 C C . ARG A 1 632 ? -10.758 32.969 -15.898 1 64.12 632 ARG A C 1
ATOM 5015 O O . ARG A 1 632 ? -11.016 32.719 -17.078 1 64.12 632 ARG A O 1
ATOM 5022 N N . GLN A 1 633 ? -10.328 34.094 -15.562 1 60.25 633 GLN A N 1
ATOM 5023 C CA . GLN A 1 633 ? -10.055 35.156 -16.531 1 60.25 633 GLN A CA 1
ATOM 5024 C C . GLN A 1 633 ? -8.844 34.781 -17.391 1 60.25 633 GLN A C 1
ATOM 5026 O O . GLN A 1 633 ? -8.789 35.156 -18.562 1 60.25 633 GLN A O 1
ATOM 5031 N N . GLU A 1 634 ? -7.855 34.125 -16.859 1 57 634 GLU A N 1
ATOM 5032 C CA . GLU A 1 634 ? -6.668 33.75 -17.609 1 57 634 GLU A CA 1
ATOM 5033 C C . GLU A 1 634 ? -6.977 32.594 -18.562 1 57 634 GLU A C 1
ATOM 5035 O O . GLU A 1 634 ? -6.246 32.375 -19.531 1 57 634 GLU A O 1
ATOM 5040 N N . GLN A 1 635 ? -8.062 31.828 -18.406 1 48.19 635 GLN A N 1
ATOM 5041 C CA . GLN A 1 635 ? -8.414 30.781 -19.359 1 48.19 635 GLN A CA 1
ATOM 5042 C C . GLN A 1 635 ? -9.086 31.359 -20.594 1 48.19 635 GLN A C 1
ATOM 5044 O O . GLN A 1 635 ? -10.203 31.891 -20.516 1 48.19 635 GLN A O 1
ATOM 5049 N N . PRO A 1 636 ? -8.453 31.875 -21.641 1 40.41 636 PRO A N 1
ATOM 5050 C CA . PRO A 1 636 ? -9.125 32.344 -22.844 1 40.41 636 PRO A CA 1
ATOM 5051 C C . PRO A 1 636 ? -10.219 31.391 -23.328 1 40.41 636 PRO A C 1
ATOM 5053 O O . PRO A 1 636 ? -10.133 30.188 -23.094 1 40.41 636 PRO A O 1
ATOM 5056 N N . PHE A 1 637 ? -11.383 32 -23.734 1 33.59 637 PHE A N 1
ATOM 5057 C CA . PHE A 1 637 ? -12.391 31.375 -24.578 1 33.59 637 PHE A CA 1
ATOM 5058 C C . PHE A 1 637 ? -11.75 30.75 -25.797 1 33.59 637 PHE A C 1
ATOM 5060 O O . PHE A 1 637 ? -11.258 31.469 -26.688 1 33.59 637 PHE A O 1
ATOM 5067 N N . SER A 1 638 ? -11.117 29.812 -25.875 1 35.28 638 SER A N 1
ATOM 5068 C CA . SER A 1 638 ? -10.914 29.172 -27.156 1 35.28 638 SER A CA 1
ATOM 5069 C C . SER A 1 638 ? -12.211 29.094 -27.953 1 35.28 638 SER A C 1
ATOM 5071 O O . SER A 1 638 ? -13.031 28.203 -27.719 1 35.28 638 SER A O 1
ATOM 5073 N N . GLU A 1 639 ? -12.906 30.172 -28.391 1 30.48 639 GLU A N 1
ATOM 5074 C CA . GLU A 1 639 ? -13.82 30.141 -29.531 1 30.48 639 GLU A CA 1
ATOM 5075 C C . GLU A 1 639 ? -13.172 29.484 -30.75 1 30.48 639 GLU A C 1
ATOM 5077 O O . GLU A 1 639 ? -11.945 29.359 -30.812 1 30.48 639 GLU A O 1
ATOM 5082 N N . ALA A 1 640 ? -14.039 29.641 -32.125 1 30.42 640 ALA A N 1
ATOM 5083 C CA . ALA A 1 640 ? -14.125 29.172 -33.5 1 30.42 640 ALA A CA 1
ATOM 5084 C C . ALA A 1 640 ? -12.938 29.672 -34.312 1 30.42 640 ALA A C 1
ATOM 5086 O O . ALA A 1 640 ? -12.812 30.875 -34.562 1 30.42 640 ALA A O 1
ATOM 5087 N N . CYS A 1 641 ? -11.781 29.172 -34.375 1 28.5 641 CYS A N 1
ATOM 5088 C CA . CYS A 1 641 ? -10.945 29.312 -35.562 1 28.5 641 CYS A CA 1
ATOM 5089 C C . CYS A 1 641 ? -11.773 29.219 -36.812 1 28.5 641 CYS A C 1
ATOM 5091 O O . CYS A 1 641 ? -12.219 28.125 -37.188 1 28.5 641 CYS A O 1
ATOM 5093 N N . ASP A 1 642 ? -12.523 30.203 -37.281 1 25.95 642 ASP A N 1
ATOM 5094 C CA . ASP A 1 642 ? -12.82 30.453 -38.688 1 25.95 642 ASP A CA 1
ATOM 5095 C C . ASP A 1 642 ? -11.578 30.266 -39.531 1 25.95 642 ASP A C 1
ATOM 5097 O O . ASP A 1 642 ? -10.453 30.297 -39.031 1 25.95 642 ASP A O 1
ATOM 5101 N N . ASP A 1 643 ? -11.625 30.781 -40.906 1 26 643 ASP A N 1
ATOM 5102 C CA . ASP A 1 643 ? -11.078 30.531 -42.25 1 26 643 ASP A CA 1
ATOM 5103 C C . ASP A 1 643 ? -9.57 30.766 -42.281 1 26 643 ASP A C 1
ATOM 5105 O O . ASP A 1 643 ? -8.844 30.062 -42.969 1 26 643 ASP A O 1
ATOM 5109 N N . GLY A 1 644 ? -9.109 32.094 -42.406 1 23.73 644 GLY A N 1
ATOM 5110 C CA . GLY A 1 644 ? -8.102 32.438 -43.406 1 23.73 644 GLY A CA 1
ATOM 5111 C C . GLY A 1 644 ? -6.715 31.953 -43.031 1 23.73 644 GLY A C 1
ATOM 5112 O O . GLY A 1 644 ? -6.137 31.109 -43.719 1 23.73 644 GLY A O 1
ATOM 5113 N N . GLU A 1 645 ? -5.695 32.969 -42.812 1 24.39 645 GLU A N 1
ATOM 5114 C CA . GLU A 1 645 ? -4.289 32.969 -43.188 1 24.39 645 GLU A CA 1
ATOM 5115 C C . GLU A 1 645 ? -3.469 32.062 -42.25 1 24.39 645 GLU A C 1
ATOM 5117 O O . GLU A 1 645 ? -3.824 31.891 -41.094 1 24.39 645 GLU A O 1
ATOM 5122 N N . SER A 1 646 ? -2.307 31.391 -42.781 1 24.48 646 SER A N 1
ATOM 5123 C CA . SER A 1 646 ? -1.271 30.359 -42.656 1 24.48 646 SER A CA 1
ATOM 5124 C C . SER A 1 646 ? -0.411 30.562 -41.438 1 24.48 646 SER A C 1
ATOM 5126 O O . SER A 1 646 ? 0.612 29.906 -41.25 1 24.48 646 SER A O 1
ATOM 5128 N N . HIS A 1 647 ? -0.488 31.609 -40.562 1 21.72 647 HIS A N 1
ATOM 5129 C CA . HIS A 1 647 ? 0.828 31.719 -39.938 1 21.72 647 HIS A CA 1
ATOM 5130 C C . HIS A 1 647 ? 1.121 30.531 -39.062 1 21.72 647 HIS A C 1
ATOM 5132 O O . HIS A 1 647 ? 0.199 29.906 -38.5 1 21.72 647 HIS A O 1
ATOM 5138 N N . ALA A 1 648 ? 2.436 30.141 -38.75 1 22.78 648 ALA A N 1
ATOM 5139 C CA . ALA A 1 648 ? 3.322 29.078 -38.312 1 22.78 648 ALA A CA 1
ATOM 5140 C C . ALA A 1 648 ? 2.973 28.641 -36.875 1 22.78 648 ALA A C 1
ATOM 5142 O O . ALA A 1 648 ? 2.25 29.328 -36.156 1 22.78 648 ALA A O 1
ATOM 5143 N N . ASN A 1 649 ? 4.059 28.062 -36.031 1 23 649 ASN A N 1
ATOM 5144 C CA . ASN A 1 649 ? 4.57 26.969 -35.188 1 23 649 ASN A CA 1
ATOM 5145 C C . ASN A 1 649 ? 4.293 27.203 -33.719 1 23 649 ASN A C 1
ATOM 5147 O O . ASN A 1 649 ? 4.863 26.531 -32.844 1 23 649 ASN A O 1
ATOM 5151 N N . GLN A 1 650 ? 3.922 28.453 -33.188 1 24.11 650 GLN A N 1
ATOM 5152 C CA . GLN A 1 650 ? 4.316 28.516 -31.781 1 24.11 650 GLN A CA 1
ATOM 5153 C C . GLN A 1 650 ? 3.408 27.656 -30.922 1 24.11 650 GLN A C 1
ATOM 5155 O O . GLN A 1 650 ? 2.193 27.859 -30.875 1 24.11 650 GLN A O 1
ATOM 5160 N N . VAL A 1 651 ? 3.766 26.375 -30.719 1 28.42 651 VAL A N 1
ATOM 5161 C CA . VAL A 1 651 ? 3.219 25.391 -29.781 1 28.42 651 VAL A CA 1
ATOM 5162 C C . VAL A 1 651 ? 3.008 26.047 -28.422 1 28.42 651 VAL A C 1
ATOM 5164 O O . VAL A 1 651 ? 3.973 26.391 -27.734 1 28.42 651 VAL A O 1
ATOM 5167 N N . SER A 1 652 ? 2.119 27 -28.297 1 26.03 652 SER A N 1
ATOM 5168 C CA . SER A 1 652 ? 1.806 27.531 -26.984 1 26.03 652 SER A CA 1
ATOM 5169 C C . SER A 1 652 ? 1.349 26.422 -26.031 1 26.03 652 SER A C 1
ATOM 5171 O O . SER A 1 652 ? 0.29 25.828 -26.234 1 26.03 652 SER A O 1
ATOM 5173 N N . ILE A 1 653 ? 2.217 25.625 -25.5 1 28.45 653 ILE A N 1
ATOM 5174 C CA . ILE A 1 653 ? 2.062 24.719 -24.359 1 28.45 653 ILE A CA 1
ATOM 5175 C C . ILE A 1 653 ? 1.302 25.422 -23.234 1 28.45 653 ILE A C 1
ATOM 5177 O O . ILE A 1 653 ? 1.308 24.953 -22.094 1 28.45 653 ILE A O 1
ATOM 5181 N N . ASP A 1 654 ? 0.885 26.672 -23.391 1 26.14 654 ASP A N 1
ATOM 5182 C CA . ASP A 1 654 ? 0.64 27.438 -22.172 1 26.14 654 ASP A CA 1
ATOM 5183 C C . ASP A 1 654 ? -0.436 26.781 -21.312 1 26.14 654 ASP A C 1
ATOM 5185 O O . ASP A 1 654 ? -0.236 26.562 -20.109 1 26.14 654 ASP A O 1
ATOM 5189 N N . ALA A 1 655 ? -1.751 27.391 -21.328 1 27.14 655 ALA A N 1
ATOM 5190 C CA . ALA A 1 655 ? -2.801 27.594 -20.344 1 27.14 655 ALA A CA 1
ATOM 5191 C C . ALA A 1 655 ? -3.564 26.312 -20.078 1 27.14 655 ALA A C 1
ATOM 5193 O O . ALA A 1 655 ? -4.441 26.266 -19.203 1 27.14 655 ALA A O 1
ATOM 5194 N N . SER A 1 656 ? -3.584 25.391 -20.938 1 28.14 656 SER A N 1
ATOM 5195 C CA . SER A 1 656 ? -4.633 24.375 -20.875 1 28.14 656 SER A CA 1
ATOM 5196 C C . SER A 1 656 ? -4.34 23.344 -19.797 1 28.14 656 SER A C 1
ATOM 5198 O O . SER A 1 656 ? -5.086 22.375 -19.641 1 28.14 656 SER A O 1
ATOM 5200 N N . TYR A 1 657 ? -3.137 23.297 -19.422 1 28.72 657 TYR A N 1
ATOM 5201 C CA . TYR A 1 657 ? -2.758 22.188 -18.547 1 28.72 657 TYR A CA 1
ATOM 5202 C C . TYR A 1 657 ? -3.312 22.375 -17.141 1 28.72 657 TYR A C 1
ATOM 5204 O O . TYR A 1 657 ? -3.074 21.547 -16.266 1 28.72 657 TYR A O 1
ATOM 5212 N N . MET A 1 658 ? -3.498 23.641 -16.672 1 29.17 658 MET A N 1
ATOM 5213 C CA . MET A 1 658 ? -3.488 23.922 -15.242 1 29.17 658 MET A CA 1
ATOM 5214 C C . MET A 1 658 ? -4.641 23.219 -14.539 1 29.17 658 MET A C 1
ATOM 5216 O O . MET A 1 658 ? -4.461 22.656 -13.453 1 29.17 658 MET A O 1
ATOM 5220 N N . GLU A 1 659 ? -5.934 23.719 -14.445 1 31.23 659 GLU A N 1
ATOM 5221 C CA . GLU A 1 659 ? -6.719 24.25 -13.336 1 31.23 659 GLU A CA 1
ATOM 5222 C C . GLU A 1 659 ? -7.59 23.156 -12.703 1 31.23 659 GLU A C 1
ATOM 5224 O O . GLU A 1 659 ? -8.219 23.391 -11.672 1 31.23 659 GLU A O 1
ATOM 5229 N N . SER A 1 660 ? -7.957 22.234 -13.508 1 33.22 660 SER A N 1
ATOM 5230 C CA . SER A 1 660 ? -9.188 21.672 -12.945 1 33.22 660 SER A CA 1
ATOM 5231 C C . SER A 1 660 ? -8.898 20.828 -11.711 1 33.22 660 SER A C 1
ATOM 5233 O O . SER A 1 660 ? -9.711 20.781 -10.781 1 33.22 660 SER A O 1
ATOM 5235 N N . ASP A 1 661 ? -7.738 20.234 -11.805 1 36.66 661 ASP A N 1
ATOM 5236 C CA . ASP A 1 661 ? -7.559 19.203 -10.773 1 36.66 661 ASP A CA 1
ATOM 5237 C C . ASP A 1 661 ? -7.301 19.844 -9.406 1 36.66 661 ASP A C 1
ATOM 5239 O O . ASP A 1 661 ? -7.645 19.266 -8.375 1 36.66 661 ASP A O 1
ATOM 5243 N N . ILE A 1 662 ? -6.641 20.938 -9.461 1 36.38 662 ILE A N 1
ATOM 5244 C CA . ILE A 1 662 ? -6.387 21.609 -8.188 1 36.38 662 ILE A CA 1
ATOM 5245 C C . ILE A 1 662 ? -7.707 22.078 -7.578 1 36.38 662 ILE A C 1
ATOM 5247 O O . ILE A 1 662 ? -7.918 21.953 -6.371 1 36.38 662 ILE A O 1
ATOM 5251 N N . MET A 1 663 ? -8.57 22.562 -8.461 1 37.44 663 MET A N 1
ATOM 5252 C CA . MET A 1 663 ? -9.836 23.047 -7.926 1 37.44 663 MET A CA 1
ATOM 5253 C C . MET A 1 663 ? -10.703 21.891 -7.449 1 37.44 663 MET A C 1
ATOM 5255 O O . MET A 1 663 ? -11.383 22 -6.426 1 37.44 663 MET A O 1
ATOM 5259 N N . THR A 1 664 ? -10.562 20.859 -8.148 1 37.84 664 THR A N 1
ATOM 5260 C CA . THR A 1 664 ? -11.344 19.703 -7.707 1 37.84 664 THR A CA 1
ATOM 5261 C C . THR A 1 664 ? -10.766 19.125 -6.418 1 37.84 664 THR A C 1
ATOM 5263 O O . THR A 1 664 ? -11.516 18.734 -5.516 1 37.84 664 THR A O 1
ATOM 5266 N N . ASP A 1 665 ? -9.469 19.094 -6.41 1 39.28 665 ASP A N 1
ATOM 5267 C CA . ASP A 1 665 ? -8.891 18.672 -5.137 1 39.28 665 ASP A CA 1
ATOM 5268 C C . ASP A 1 665 ? -9.25 19.656 -4.023 1 39.28 665 ASP A C 1
ATOM 5270 O O . ASP A 1 665 ? -9.5 19.25 -2.885 1 39.28 665 ASP A O 1
ATOM 5274 N N . LEU A 1 666 ? -9.156 20.906 -4.352 1 35.97 666 LEU A N 1
ATOM 5275 C CA . LEU A 1 666 ? -9.586 21.922 -3.395 1 35.97 666 LEU A CA 1
ATOM 5276 C C . LEU A 1 666 ? -11.023 21.672 -2.953 1 35.97 666 LEU A C 1
ATOM 5278 O O . LEU A 1 666 ? -11.344 21.766 -1.765 1 35.97 666 LEU A O 1
ATOM 5282 N N . ILE A 1 667 ? -11.797 21.344 -3.953 1 35.5 667 ILE A N 1
ATOM 5283 C CA . ILE A 1 667 ? -13.219 21.188 -3.65 1 35.5 667 ILE A CA 1
ATOM 5284 C C . ILE A 1 667 ? -13.445 19.844 -2.951 1 35.5 667 ILE A C 1
ATOM 5286 O O . ILE A 1 667 ? -14.195 19.766 -1.976 1 35.5 667 ILE A O 1
ATOM 5290 N N . SER A 1 668 ? -12.75 18.828 -3.445 1 37.53 668 SER A N 1
ATOM 5291 C CA . SER A 1 668 ? -13 17.5 -2.887 1 37.53 668 SER A CA 1
ATOM 5292 C C . SER A 1 668 ? -12.43 17.375 -1.479 1 37.53 668 SER A C 1
ATOM 5294 O O . SER A 1 668 ? -12.891 16.562 -0.686 1 37.53 668 SER A O 1
ATOM 5296 N N . SER A 1 669 ? -11.289 17.906 -1.255 1 34.66 669 SER A N 1
ATOM 5297 C CA . SER A 1 669 ? -10.711 17.844 0.082 1 34.66 669 SER A CA 1
ATOM 5298 C C . SER A 1 669 ? -11.539 18.641 1.085 1 34.66 669 SER A C 1
ATOM 5300 O O . SER A 1 669 ? -11.281 18.594 2.289 1 34.66 669 SER A O 1
ATOM 5302 N N . ILE A 1 670 ? -12.18 19.562 0.698 1 32.62 670 ILE A N 1
ATOM 5303 C CA . ILE A 1 670 ? -12.75 20.453 1.702 1 32.62 670 ILE A CA 1
ATOM 5304 C C . ILE A 1 670 ? -13.844 19.719 2.479 1 32.62 670 ILE A C 1
ATOM 5306 O O . ILE A 1 670 ? -13.875 19.766 3.711 1 32.62 670 ILE A O 1
ATOM 5310 N N . LEU A 1 671 ? -15.234 19.766 2.066 1 34.88 671 LEU A N 1
ATOM 5311 C CA . LEU A 1 671 ? -16.312 19.609 3.035 1 34.88 671 LEU A CA 1
ATOM 5312 C C . LEU A 1 671 ? -16.734 18.141 3.135 1 34.88 671 LEU A C 1
ATOM 5314 O O . LEU A 1 671 ? -17.094 17.531 2.131 1 34.88 671 LEU A O 1
ATOM 5318 N N . PRO A 1 672 ? -16.281 17.484 4.016 1 34.41 672 PRO A N 1
ATOM 5319 C CA . PRO A 1 672 ? -16.953 16.219 4.34 1 34.41 672 PRO A CA 1
ATOM 5320 C C . PRO A 1 672 ? -18.469 16.344 4.324 1 34.41 672 PRO A C 1
ATOM 5322 O O . PRO A 1 672 ? -19.016 17.391 4.727 1 34.41 672 PRO A O 1
ATOM 5325 N N . GLN A 1 673 ? -19.125 15.562 3.621 1 32.5 673 GLN A N 1
ATOM 5326 C CA . GLN A 1 673 ? -20.578 15.586 3.662 1 32.5 673 GLN A CA 1
ATOM 5327 C C . GLN A 1 673 ? -21.094 15.586 5.102 1 32.5 673 GLN A C 1
ATOM 5329 O O . GLN A 1 673 ? -22.156 16.125 5.383 1 32.5 673 GLN A O 1
ATOM 5334 N N . ASP A 1 674 ? -20.438 14.867 5.98 1 32.59 674 ASP A N 1
ATOM 5335 C CA . ASP A 1 674 ? -21.016 14.883 7.328 1 32.59 674 ASP A CA 1
ATOM 5336 C C . ASP A 1 674 ? -20.828 16.25 7.977 1 32.59 674 ASP A C 1
ATOM 5338 O O . ASP A 1 674 ? -21.141 16.438 9.156 1 32.59 674 ASP A O 1
ATOM 5342 N N . LEU A 1 675 ? -19.906 16.984 7.586 1 34.97 675 LEU A N 1
ATOM 5343 C CA . LEU A 1 675 ? -20.125 18.391 7.895 1 34.97 675 LEU A CA 1
ATOM 5344 C C . LEU A 1 675 ? -21.328 18.922 7.121 1 34.97 675 LEU A C 1
ATOM 5346 O O . LEU A 1 675 ? -21.344 20.094 6.711 1 34.97 675 LEU A O 1
ATOM 5350 N N . ASP A 1 676 ? -22.203 18.156 6.688 1 36.81 676 ASP A N 1
ATOM 5351 C CA . ASP A 1 676 ? -23.562 18.406 6.211 1 36.81 676 ASP A CA 1
ATOM 5352 C C . ASP A 1 676 ? -24.328 19.312 7.176 1 36.81 676 ASP A C 1
ATOM 5354 O O . ASP A 1 676 ? -25.266 20 6.777 1 36.81 676 ASP A O 1
ATOM 5358 N N . PHE A 1 677 ? -24.156 19.188 8.422 1 32.91 677 PHE A N 1
ATOM 5359 C CA . PHE A 1 677 ? -24.75 20.203 9.281 1 32.91 677 PHE A CA 1
ATOM 5360 C C . PHE A 1 677 ? -24.281 21.594 8.875 1 32.91 677 PHE A C 1
ATOM 5362 O O . PHE A 1 677 ? -24.859 22.609 9.281 1 32.91 677 PHE A O 1
ATOM 5369 N N . ILE A 1 678 ? -23.156 21.734 8.328 1 35.38 678 ILE A N 1
ATOM 5370 C CA . ILE A 1 678 ? -22.891 22.953 7.574 1 35.38 678 ILE A CA 1
ATOM 5371 C C . ILE A 1 678 ? -23.797 23.016 6.352 1 35.38 678 ILE A C 1
ATOM 5373 O O . ILE A 1 678 ? -24.266 24.078 5.969 1 35.38 678 ILE A O 1
ATOM 5377 N N . ASN A 1 679 ? -24.062 21.906 5.715 1 32.03 679 ASN A N 1
ATOM 5378 C CA . ASN A 1 679 ? -24.984 21.875 4.586 1 32.03 679 ASN A CA 1
ATOM 5379 C C . ASN A 1 679 ? -26.422 21.641 5.043 1 32.03 679 ASN A C 1
ATOM 5381 O O . ASN A 1 679 ? -27.359 21.969 4.328 1 32.03 679 ASN A O 1
ATOM 5385 N N . ASP A 1 680 ? -26.906 20.969 5.867 1 29.8 680 ASP A N 1
ATOM 5386 C CA . ASP A 1 680 ? -28.344 20.75 6.031 1 29.8 680 ASP A CA 1
ATOM 5387 C C . ASP A 1 680 ? -29.078 22.078 6.176 1 29.8 680 ASP A C 1
ATOM 5389 O O . ASP A 1 680 ? -30.312 22.125 6.09 1 29.8 680 ASP A O 1
ATOM 5393 N N . SER A 1 681 ? -28.953 22.969 6.91 1 27.03 681 SER A N 1
ATOM 5394 C CA . SER A 1 681 ? -29.906 24.016 6.578 1 27.03 681 SER A CA 1
ATOM 5395 C C . SER A 1 681 ? -29.703 24.531 5.156 1 27.03 681 SER A C 1
ATOM 5397 O O . SER A 1 681 ? -30.359 25.469 4.723 1 27.03 681 SER A O 1
ATOM 5399 N N . LEU A 1 682 ? -28.609 24.438 4.492 1 23.8 682 LEU A N 1
ATOM 5400 C CA . LEU A 1 682 ? -28.844 24.828 3.104 1 23.8 682 LEU A CA 1
ATOM 5401 C C . LEU A 1 682 ? -29.469 23.672 2.324 1 23.8 682 LEU A C 1
ATOM 5403 O O . LEU A 1 682 ? -29.016 22.531 2.428 1 23.8 682 LEU A O 1
ATOM 5407 N N . ASP A 1 683 ? -30.828 23.609 1.932 1 23.41 683 ASP A N 1
ATOM 5408 C CA . ASP A 1 683 ? -31.609 23.5 0.706 1 23.41 683 ASP A CA 1
ATOM 5409 C C . ASP A 1 683 ? -30.734 23.672 -0.529 1 23.41 683 ASP A C 1
ATOM 5411 O O . ASP A 1 683 ? -30.609 24.781 -1.054 1 23.41 683 ASP A O 1
ATOM 5415 N N . LEU A 1 684 ? -29.781 23.234 -0.847 1 23.23 684 LEU A N 1
ATOM 5416 C CA . LEU A 1 684 ? -29.375 23.359 -2.244 1 23.23 684 LEU A CA 1
ATOM 5417 C C . LEU A 1 684 ? -30.25 22.484 -3.139 1 23.23 684 LEU A C 1
ATOM 5419 O O . LEU A 1 684 ? -29.922 22.25 -4.305 1 23.23 684 LEU A O 1
ATOM 5423 N N . THR A 1 685 ? -31.562 21.984 -2.947 1 23.05 685 THR A N 1
ATOM 5424 C CA . THR A 1 685 ? -32.75 22.453 -3.654 1 23.05 685 THR A CA 1
ATOM 5425 C C . THR A 1 685 ? -33 23.922 -3.377 1 23.05 685 THR A C 1
ATOM 5427 O O . THR A 1 685 ? -33.969 24.516 -3.902 1 23.05 685 THR A O 1
ATOM 5430 N N . PHE A 1 686 ? -32.562 24.484 -2.395 1 19.89 686 PHE A N 1
ATOM 5431 C CA . PHE A 1 686 ? -32.906 25.891 -2.148 1 19.89 686 PHE A CA 1
ATOM 5432 C C . PHE A 1 686 ? -32.219 26.781 -3.166 1 19.89 686 PHE A C 1
ATOM 5434 O O . PHE A 1 686 ? -32.438 28 -3.197 1 19.89 686 PHE A O 1
ATOM 5441 N N . PHE A 1 687 ? -31.047 26.547 -3.869 1 21.02 687 PHE A N 1
ATOM 5442 C CA . PHE A 1 687 ? -30.969 27.438 -5.016 1 21.02 687 PHE A CA 1
ATOM 5443 C C . PHE A 1 687 ? -31.859 26.938 -6.156 1 21.02 687 PHE A C 1
ATOM 5445 O O . PHE A 1 687 ? -31.812 27.484 -7.262 1 21.02 687 PHE A O 1
ATOM 5452 N N . HIS A 1 688 ? -32.469 25.688 -6.062 1 19.39 688 HIS A N 1
ATOM 5453 C CA . HIS A 1 688 ? -33.594 25.625 -6.992 1 19.39 688 HIS A CA 1
ATOM 5454 C C . HIS A 1 688 ? -34.844 26.234 -6.379 1 19.39 688 HIS A C 1
ATOM 5456 O O . HIS A 1 688 ? -35.938 26.078 -6.922 1 19.39 688 HIS A O 1
ATOM 5462 N N . ALA A 1 689 ? -34.75 27.219 -5.633 1 16.48 689 ALA A N 1
ATOM 5463 C CA . ALA A 1 689 ? -35.938 28 -5.992 1 16.48 689 ALA A CA 1
ATOM 5464 C C . ALA A 1 689 ? -35.812 28.562 -7.406 1 16.48 689 ALA A C 1
ATOM 5466 O O . ALA A 1 689 ? -34.781 29.094 -7.785 1 16.48 689 ALA A O 1
ATOM 5467 N N . MET B 1 1 ? 6.371 -96.625 -4.188 1 18.36 1 MET B N 1
ATOM 5468 C CA . MET B 1 1 ? 7.801 -96.562 -3.906 1 18.36 1 MET B CA 1
ATOM 5469 C C . MET B 1 1 ? 8.109 -95.438 -2.936 1 18.36 1 MET B C 1
ATOM 5471 O O . MET B 1 1 ? 7.297 -94.5 -2.77 1 18.36 1 MET B O 1
ATOM 5475 N N . ASN B 1 2 ? 9.43 -95.062 -2.291 1 18.38 2 ASN B N 1
ATOM 5476 C CA . ASN B 1 2 ? 10.281 -94.875 -1.121 1 18.38 2 ASN B CA 1
ATOM 5477 C C . ASN B 1 2 ? 10.445 -93.438 -0.776 1 18.38 2 ASN B C 1
ATOM 5479 O O . ASN B 1 2 ? 10.422 -92.562 -1.662 1 18.38 2 ASN B O 1
ATOM 5483 N N . ARG B 1 3 ? 10.289 -92.875 0.587 1 20.59 3 ARG B N 1
ATOM 5484 C CA . ARG B 1 3 ? 10.062 -91.812 1.591 1 20.59 3 ARG B CA 1
ATOM 5485 C C . ARG B 1 3 ? 11.211 -90.812 1.598 1 20.59 3 ARG B C 1
ATOM 5487 O O . ARG B 1 3 ? 11.266 -89.938 2.465 1 20.59 3 ARG B O 1
ATOM 5494 N N . LEU B 1 4 ? 11.922 -90.438 0.482 1 19.92 4 LEU B N 1
ATOM 5495 C CA . LEU B 1 4 ? 13.344 -90.188 0.676 1 19.92 4 LEU B CA 1
ATOM 5496 C C . LEU B 1 4 ? 13.555 -88.875 1.454 1 19.92 4 LEU B C 1
ATOM 5498 O O . LEU B 1 4 ? 13.008 -87.812 1.093 1 19.92 4 LEU B O 1
ATOM 5502 N N . PRO B 1 5 ? 13.812 -88.75 2.836 1 22.33 5 PRO B N 1
ATOM 5503 C CA . PRO B 1 5 ? 13.836 -87.875 4 1 22.33 5 PRO B CA 1
ATOM 5504 C C . PRO B 1 5 ? 14.797 -86.688 3.83 1 22.33 5 PRO B C 1
ATOM 5506 O O . PRO B 1 5 ? 16 -86.875 3.65 1 22.33 5 PRO B O 1
ATOM 5509 N N . THR B 1 6 ? 14.656 -85.75 2.865 1 22.47 6 THR B N 1
ATOM 5510 C CA . THR B 1 6 ? 15.859 -85.062 2.402 1 22.47 6 THR B CA 1
ATOM 5511 C C . THR B 1 6 ? 16.484 -84.25 3.527 1 22.47 6 THR B C 1
ATOM 5513 O O . THR B 1 6 ? 15.805 -83.375 4.137 1 22.47 6 THR B O 1
ATOM 5516 N N . ASN B 1 7 ? 17.547 -84.562 4.371 1 17.97 7 ASN B N 1
ATOM 5517 C CA . ASN B 1 7 ? 18.344 -84.438 5.578 1 17.97 7 ASN B CA 1
ATOM 5518 C C . ASN B 1 7 ? 18.984 -83.062 5.633 1 17.97 7 ASN B C 1
ATOM 5520 O O . ASN B 1 7 ? 19.891 -82.812 6.43 1 17.97 7 ASN B O 1
ATOM 5524 N N . SER B 1 8 ? 18.609 -81.938 4.805 1 23.81 8 SER B N 1
ATOM 5525 C CA . SER B 1 8 ? 19.766 -81.125 4.453 1 23.81 8 SER B CA 1
ATOM 5526 C C . SER B 1 8 ? 20.375 -80.5 5.691 1 23.81 8 SER B C 1
ATOM 5528 O O . SER B 1 8 ? 19.672 -79.875 6.508 1 23.81 8 SER B O 1
ATOM 5530 N N . GLN B 1 9 ? 21.406 -81.062 6.285 1 19.61 9 GLN B N 1
ATOM 5531 C CA . GLN B 1 9 ? 22.297 -80.875 7.43 1 19.61 9 GLN B CA 1
ATOM 5532 C C . GLN B 1 9 ? 22.641 -79.375 7.621 1 19.61 9 GLN B C 1
ATOM 5534 O O . GLN B 1 9 ? 22.641 -78.625 6.66 1 19.61 9 GLN B O 1
ATOM 5539 N N . ARG B 1 10 ? 22.672 -78.938 8.891 1 21.14 10 ARG B N 1
ATOM 5540 C CA . ARG B 1 10 ? 22.672 -77.75 9.781 1 21.14 10 ARG B CA 1
ATOM 5541 C C . ARG B 1 10 ? 24 -77 9.68 1 21.14 10 ARG B C 1
ATOM 5543 O O . ARG B 1 10 ? 24.219 -76.062 10.43 1 21.14 10 ARG B O 1
ATOM 5550 N N . VAL B 1 11 ? 24.766 -77.062 8.469 1 22.7 11 VAL B N 1
ATOM 5551 C CA . VAL B 1 11 ? 26.203 -76.938 8.656 1 22.7 11 VAL B CA 1
ATOM 5552 C C . VAL B 1 11 ? 26.531 -75.625 9.406 1 22.7 11 VAL B C 1
ATOM 5554 O O . VAL B 1 11 ? 26.203 -74.5 8.938 1 22.7 11 VAL B O 1
ATOM 5557 N N . VAL B 1 12 ? 26.688 -75.75 10.734 1 21.44 12 VAL B N 1
ATOM 5558 C CA . VAL B 1 12 ? 26.938 -74.875 11.844 1 21.44 12 VAL B CA 1
ATOM 5559 C C . VAL B 1 12 ? 28.234 -74.062 11.578 1 21.44 12 VAL B C 1
ATOM 5561 O O . VAL B 1 12 ? 29.312 -74.688 11.547 1 21.44 12 VAL B O 1
ATOM 5564 N N . LYS B 1 13 ? 28.406 -73.562 10.414 1 23.88 13 LYS B N 1
ATOM 5565 C CA . LYS B 1 13 ? 29.844 -73.312 10.188 1 23.88 13 LYS B CA 1
ATOM 5566 C C . LYS B 1 13 ? 30.516 -72.75 11.438 1 23.88 13 LYS B C 1
ATOM 5568 O O . LYS B 1 13 ? 29.906 -72 12.18 1 23.88 13 LYS B O 1
ATOM 5573 N N . PRO B 1 14 ? 31.812 -73.125 11.836 1 20.89 14 PRO B N 1
ATOM 5574 C CA . PRO B 1 14 ? 32.781 -73.062 12.938 1 20.89 14 PRO B CA 1
ATOM 5575 C C . PRO B 1 14 ? 32.875 -71.688 13.602 1 20.89 14 PRO B C 1
ATOM 5577 O O . PRO B 1 14 ? 32.375 -70.688 13.055 1 20.89 14 PRO B O 1
ATOM 5580 N N . GLY B 1 15 ? 34 -71.5 14.523 1 21.98 15 GLY B N 1
ATOM 5581 C CA . GLY B 1 15 ? 34.469 -71.312 15.891 1 21.98 15 GLY B CA 1
ATOM 5582 C C . GLY B 1 15 ? 34.812 -69.875 16.156 1 21.98 15 GLY B C 1
ATOM 5583 O O . GLY B 1 15 ? 34.375 -69.25 17.156 1 21.98 15 GLY B O 1
ATOM 5584 N N . VAL B 1 16 ? 36 -69.5 15.586 1 22.31 16 VAL B N 1
ATOM 5585 C CA . VAL B 1 16 ? 37.094 -68.938 16.328 1 22.31 16 VAL B CA 1
ATOM 5586 C C . VAL B 1 16 ? 36.781 -67.562 16.797 1 22.31 16 VAL B C 1
ATOM 5588 O O . VAL B 1 16 ? 35.938 -66.875 16.203 1 22.31 16 VAL B O 1
ATOM 5591 N N . LYS B 1 17 ? 37.812 -67.062 17.625 1 22.05 17 LYS B N 1
ATOM 5592 C CA . LYS B 1 17 ? 37.875 -66.438 18.922 1 22.05 17 LYS B CA 1
ATOM 5593 C C . LYS B 1 17 ? 37.469 -65 18.828 1 22.05 17 LYS B C 1
ATOM 5595 O O . LYS B 1 17 ? 36.688 -64.5 19.656 1 22.05 17 LYS B O 1
ATOM 5600 N N . LYS B 1 18 ? 38.375 -64.062 18.047 1 23.44 18 LYS B N 1
ATOM 5601 C CA . LYS B 1 18 ? 39.531 -63.219 18.344 1 23.44 18 LYS B CA 1
ATOM 5602 C C . LYS B 1 18 ? 39.094 -61.812 18.734 1 23.44 18 LYS B C 1
ATOM 5604 O O . LYS B 1 18 ? 38.312 -61.188 18.016 1 23.44 18 LYS B O 1
ATOM 5609 N N . ARG B 1 19 ? 39.688 -61.25 19.672 1 27.88 19 ARG B N 1
ATOM 5610 C CA . ARG B 1 19 ? 39.25 -60.094 20.406 1 27.88 19 ARG B CA 1
ATOM 5611 C C . ARG B 1 19 ? 39.125 -58.875 19.484 1 27.88 19 ARG B C 1
ATOM 5613 O O . ARG B 1 19 ? 38.094 -58.188 19.469 1 27.88 19 ARG B O 1
ATOM 5620 N N . ARG B 1 20 ? 40.344 -58.125 19.516 1 26.59 20 ARG B N 1
ATOM 5621 C CA . ARG B 1 20 ? 40.875 -57.625 20.781 1 26.59 20 ARG B CA 1
ATOM 5622 C C . ARG B 1 20 ? 41.062 -56.125 20.734 1 26.59 20 ARG B C 1
ATOM 5624 O O . ARG B 1 20 ? 40.719 -55.406 21.688 1 26.59 20 ARG B O 1
ATOM 5631 N N . PRO B 1 21 ? 42.156 -55.438 19.625 1 34.19 21 PRO B N 1
ATOM 5632 C CA . PRO B 1 21 ? 43.25 -54.469 19.5 1 34.19 21 PRO B CA 1
ATOM 5633 C C . PRO B 1 21 ? 42.781 -53.062 19.125 1 34.19 21 PRO B C 1
ATOM 5635 O O . PRO B 1 21 ? 41.75 -52.938 18.438 1 34.19 21 PRO B O 1
ATOM 5638 N N . PRO B 1 22 ? 43.719 -52.312 19.406 1 40.06 22 PRO B N 1
ATOM 5639 C CA . PRO B 1 22 ? 43.406 -50.906 19.375 1 40.06 22 PRO B CA 1
ATOM 5640 C C . PRO B 1 22 ? 43.094 -50.406 17.969 1 40.06 22 PRO B C 1
ATOM 5642 O O . PRO B 1 22 ? 43.5 -51.031 16.984 1 40.06 22 PRO B O 1
ATOM 5645 N N . LEU B 1 23 ? 42.719 -49.406 18.031 1 43.56 23 LEU B N 1
ATOM 5646 C CA . LEU B 1 23 ? 41.938 -48.281 18.547 1 43.56 23 LEU B CA 1
ATOM 5647 C C . LEU B 1 23 ? 42.062 -47.062 17.625 1 43.56 23 LEU B C 1
ATOM 5649 O O . LEU B 1 23 ? 41.562 -46 17.969 1 43.56 23 LEU B O 1
ATOM 5653 N N . ALA B 1 24 ? 42.312 -47 15.922 1 60.09 24 ALA B N 1
ATOM 5654 C CA . ALA B 1 24 ? 43.094 -46.906 14.703 1 60.09 24 ALA B CA 1
ATOM 5655 C C . ALA B 1 24 ? 43.688 -45.5 14.523 1 60.09 24 ALA B C 1
ATOM 5657 O O . ALA B 1 24 ? 43.031 -44.5 14.844 1 60.09 24 ALA B O 1
ATOM 5658 N N . CYS B 1 25 ? 45.312 -45.75 13.914 1 66.75 25 CYS B N 1
ATOM 5659 C CA . CYS B 1 25 ? 45.938 -44.438 13.766 1 66.75 25 CYS B CA 1
ATOM 5660 C C . CYS B 1 25 ? 45.312 -43.688 12.594 1 66.75 25 CYS B C 1
ATOM 5662 O O . CYS B 1 25 ? 44.75 -44.281 11.68 1 66.75 25 CYS B O 1
ATOM 5664 N N . VAL B 1 26 ? 45.469 -42.469 12.391 1 68.12 26 VAL B N 1
ATOM 5665 C CA . VAL B 1 26 ? 44.75 -41.625 11.469 1 68.12 26 VAL B CA 1
ATOM 5666 C C . VAL B 1 26 ? 45.156 -41.906 10.031 1 68.12 26 VAL B C 1
ATOM 5668 O O . VAL B 1 26 ? 44.312 -41.938 9.125 1 68.12 26 VAL B O 1
ATOM 5671 N N . GLN B 1 27 ? 46.312 -42.375 9.695 1 69.25 27 GLN B N 1
ATOM 5672 C CA . GLN B 1 27 ? 46.812 -42.594 8.344 1 69.25 27 GLN B CA 1
ATOM 5673 C C . GLN B 1 27 ? 46.25 -43.875 7.766 1 69.25 27 GLN B C 1
ATOM 5675 O O . GLN B 1 27 ? 45.844 -43.938 6.609 1 69.25 27 GLN B O 1
ATOM 5680 N N . CYS B 1 28 ? 46.312 -44.969 8.492 1 68.38 28 CYS B N 1
ATOM 5681 C CA . CYS B 1 28 ? 45.812 -46.281 8.078 1 68.38 28 CYS B CA 1
ATOM 5682 C C . CYS B 1 28 ? 44.312 -46.281 7.918 1 68.38 28 CYS B C 1
ATOM 5684 O O . CYS B 1 28 ? 43.781 -46.938 7.035 1 68.38 28 CYS B O 1
ATOM 5686 N N . TYR B 1 29 ? 43.656 -45.344 8.844 1 64.75 29 TYR B N 1
ATOM 5687 C CA . TYR B 1 29 ? 42.188 -45.188 8.781 1 64.75 29 TYR B CA 1
ATOM 5688 C C . TYR B 1 29 ? 41.75 -44.5 7.488 1 64.75 29 TYR B C 1
ATOM 5690 O O . TYR B 1 29 ? 40.812 -44.938 6.832 1 64.75 29 TYR B O 1
ATOM 5698 N N . GLN B 1 30 ? 42.594 -43.469 6.992 1 64.31 30 GLN B N 1
ATOM 5699 C CA . GLN B 1 30 ? 42.281 -42.688 5.812 1 64.31 30 GLN B CA 1
ATOM 5700 C C . GLN B 1 30 ? 42.594 -43.438 4.531 1 64.31 30 GLN B C 1
ATOM 5702 O O . GLN B 1 30 ? 41.875 -43.312 3.529 1 64.31 30 GLN B O 1
ATOM 5707 N N . ARG B 1 31 ? 43.531 -44.156 4.648 1 68.06 31 ARG B N 1
ATOM 5708 C CA . ARG B 1 31 ? 43.969 -44.906 3.471 1 68.06 31 ARG B CA 1
ATOM 5709 C C . ARG B 1 31 ? 43.281 -46.281 3.426 1 68.06 31 ARG B C 1
ATOM 5711 O O . ARG B 1 31 ? 43.562 -47.062 2.537 1 68.06 31 ARG B O 1
ATOM 5718 N N . LYS B 1 32 ? 42.188 -46.531 4.332 1 66.19 32 LYS B N 1
ATOM 5719 C CA . LYS B 1 32 ? 41.25 -47.656 4.559 1 66.19 32 LYS B CA 1
ATOM 5720 C C . LYS B 1 32 ? 42 -48.969 4.578 1 66.19 32 LYS B C 1
ATOM 5722 O O . LYS B 1 32 ? 41.562 -49.938 3.957 1 66.19 32 LYS B O 1
ATOM 5727 N N . LEU B 1 33 ? 43.25 -48.719 5.145 1 68.75 33 LEU B N 1
ATOM 5728 C CA . LEU B 1 33 ? 44.062 -49.938 5.211 1 68.75 33 LEU B CA 1
ATOM 5729 C C . LEU B 1 33 ? 44.031 -50.531 6.609 1 68.75 33 LEU B C 1
ATOM 5731 O O . LEU B 1 33 ? 43.75 -49.844 7.586 1 68.75 33 LEU B O 1
ATOM 5735 N N . LYS B 1 34 ? 44.156 -51.844 6.77 1 71.69 34 LYS B N 1
ATOM 5736 C CA . LYS B 1 34 ? 44.094 -52.531 8.055 1 71.69 34 LYS B CA 1
ATOM 5737 C C . LYS B 1 34 ? 45.25 -52.125 8.953 1 71.69 34 LYS B C 1
ATOM 5739 O O . LYS B 1 34 ? 46.406 -52.438 8.656 1 71.69 34 LYS B O 1
ATOM 5744 N N . CYS B 1 35 ? 45.062 -51.156 9.898 1 65.38 35 CYS B N 1
ATOM 5745 C CA . CYS B 1 35 ? 46.062 -50.562 10.773 1 65.38 35 CYS B CA 1
ATOM 5746 C C . CYS B 1 35 ? 46.656 -51.594 11.711 1 65.38 35 CYS B C 1
ATOM 5748 O O . CYS B 1 35 ? 45.938 -52.438 12.242 1 65.38 35 CYS B O 1
ATOM 5750 N N . GLY B 1 36 ? 47.875 -51.781 11.711 1 73.5 36 GLY B N 1
ATOM 5751 C CA . GLY B 1 36 ? 48.5 -52.781 12.547 1 73.5 36 GLY B CA 1
ATOM 5752 C C . GLY B 1 36 ? 48.375 -52.5 14.031 1 73.5 36 GLY B C 1
ATOM 5753 O O . GLY B 1 36 ? 48.719 -53.344 14.867 1 73.5 36 GLY B O 1
ATOM 5754 N N . ARG B 1 37 ? 47.656 -51.188 14.422 1 70 37 ARG B N 1
ATOM 5755 C CA . ARG B 1 37 ? 47.219 -50.719 15.727 1 70 37 ARG B CA 1
ATOM 5756 C C . ARG B 1 37 ? 48.344 -50.781 16.75 1 70 37 ARG B C 1
ATOM 5758 O O . ARG B 1 37 ? 48.125 -51.062 17.922 1 70 37 ARG B O 1
ATOM 5765 N N . GLU B 1 38 ? 49.688 -50.781 16.125 1 71.69 38 GLU B N 1
ATOM 5766 C CA . GLU B 1 38 ? 50.844 -50.875 16.984 1 71.69 38 GLU B CA 1
ATOM 5767 C C . GLU B 1 38 ? 51.438 -49.469 17.281 1 71.69 38 GLU B C 1
ATOM 5769 O O . GLU B 1 38 ? 51.281 -48.562 16.484 1 71.69 38 GLU B O 1
ATOM 5774 N N . LEU B 1 39 ? 51.906 -49.031 18.594 1 67.38 39 LEU B N 1
ATOM 5775 C CA . LEU B 1 39 ? 52.656 -47.812 18.875 1 67.38 39 LEU B CA 1
ATOM 5776 C C . LEU B 1 39 ? 54.156 -48.062 18.688 1 67.38 39 LEU B C 1
ATOM 5778 O O . LEU B 1 39 ? 54.625 -49.188 18.875 1 67.38 39 LEU B O 1
ATOM 5782 N N . PRO B 1 40 ? 54.938 -47.25 18.453 1 69 40 PRO B N 1
ATOM 5783 C CA . PRO B 1 40 ? 54.438 -45.875 18.266 1 69 40 PRO B CA 1
ATOM 5784 C C . PRO B 1 40 ? 53.812 -45.688 16.875 1 69 40 PRO B C 1
ATOM 5786 O O . PRO B 1 40 ? 53.062 -44.719 16.672 1 69 40 PRO B O 1
ATOM 5789 N N . ALA B 1 41 ? 54.219 -46.375 16 1 71.75 41 ALA B N 1
ATOM 5790 C CA . ALA B 1 41 ? 53.688 -46.344 14.648 1 71.75 41 ALA B CA 1
ATOM 5791 C C . ALA B 1 41 ? 53.156 -47.719 14.258 1 71.75 41 ALA B C 1
ATOM 5793 O O . ALA B 1 41 ? 53.719 -48.75 14.633 1 71.75 41 ALA B O 1
ATOM 5794 N N . CYS B 1 42 ? 51.969 -47.719 13.633 1 72.19 42 CYS B N 1
ATOM 5795 C CA . CYS B 1 42 ? 51.406 -49.031 13.391 1 72.19 42 CYS B CA 1
ATOM 5796 C C . CYS B 1 42 ? 52.188 -49.781 12.336 1 72.19 42 CYS B C 1
ATOM 5798 O O . CYS B 1 42 ? 52.906 -49.188 11.523 1 72.19 42 CYS B O 1
ATOM 5800 N N . SER B 1 43 ? 52.438 -51.188 12.375 1 73.5 43 SER B N 1
ATOM 5801 C CA . SER B 1 43 ? 53.281 -52 11.539 1 73.5 43 SER B CA 1
ATOM 5802 C C . SER B 1 43 ? 53.125 -51.656 10.062 1 73.5 43 SER B C 1
ATOM 5804 O O . SER B 1 43 ? 54.062 -51.781 9.289 1 73.5 43 SER B O 1
ATOM 5806 N N . ARG B 1 44 ? 51.906 -51.125 9.703 1 68.25 44 ARG B N 1
ATOM 5807 C CA . ARG B 1 44 ? 51.594 -50.875 8.297 1 68.25 44 ARG B CA 1
ATOM 5808 C C . ARG B 1 44 ? 52.188 -49.531 7.855 1 68.25 44 ARG B C 1
ATOM 5810 O O . ARG B 1 44 ? 52.75 -49.438 6.77 1 68.25 44 ARG B O 1
ATOM 5817 N N . CYS B 1 45 ? 51.812 -48.469 8.633 1 70.31 45 CYS B N 1
ATOM 5818 C CA . CYS B 1 45 ? 52.406 -47.156 8.328 1 70.31 45 CYS B CA 1
ATOM 5819 C C . CYS B 1 45 ? 53.906 -47.188 8.352 1 70.31 45 CYS B C 1
ATOM 5821 O O . CYS B 1 45 ? 54.594 -46.531 7.547 1 70.31 45 CYS B O 1
ATOM 5823 N N . SER B 1 46 ? 54.562 -48.125 9.273 1 72.12 46 SER B N 1
ATOM 5824 C CA . SER B 1 46 ? 56 -48.344 9.406 1 72.12 46 SER B CA 1
ATOM 5825 C C . SER B 1 46 ? 56.594 -48.969 8.148 1 72.12 46 SER B C 1
ATOM 5827 O O . SER B 1 46 ? 57.656 -48.562 7.68 1 72.12 46 SER B O 1
ATOM 5829 N N . LYS B 1 47 ? 56 -50.062 7.566 1 72.38 47 LYS B N 1
ATOM 5830 C CA . LYS B 1 47 ? 56.5 -50.781 6.402 1 72.38 47 LYS B CA 1
ATOM 5831 C C . LYS B 1 47 ? 56.344 -49.938 5.133 1 72.38 47 LYS B C 1
ATOM 5833 O O . LYS B 1 47 ? 57.125 -50.125 4.184 1 72.38 47 LYS B O 1
ATOM 5838 N N . ALA B 1 48 ? 55.25 -49.031 5.09 1 70 48 ALA B N 1
ATOM 5839 C CA . ALA B 1 48 ? 54.969 -48.25 3.906 1 70 48 ALA B CA 1
ATOM 5840 C C . ALA B 1 48 ? 55.781 -46.969 3.893 1 70 48 ALA B C 1
ATOM 5842 O O . ALA B 1 48 ? 55.656 -46.156 2.975 1 70 48 ALA B O 1
ATOM 5843 N N . GLY B 1 49 ? 56.625 -46.688 4.836 1 72.06 49 GLY B N 1
ATOM 5844 C CA . GLY B 1 49 ? 57.625 -45.625 4.969 1 72.06 49 GLY B CA 1
ATOM 5845 C C . GLY B 1 49 ? 57.062 -44.344 5.559 1 72.06 49 GLY B C 1
ATOM 5846 O O . GLY B 1 49 ? 57.656 -43.281 5.445 1 72.06 49 GLY B O 1
ATOM 5847 N N . ASN B 1 50 ? 55.719 -44.344 6.062 1 63.38 50 ASN B N 1
ATOM 5848 C CA . ASN B 1 50 ? 55 -43.188 6.582 1 63.38 50 ASN B CA 1
ATOM 5849 C C . ASN B 1 50 ? 54.812 -43.281 8.094 1 63.38 50 ASN B C 1
ATOM 5851 O O . ASN B 1 50 ? 53.75 -42.938 8.617 1 63.38 50 ASN B O 1
ATOM 5855 N N . ALA B 1 51 ? 55.688 -43.781 8.727 1 70.94 51 ALA B N 1
ATOM 5856 C CA . ALA B 1 51 ? 55.625 -44.125 10.148 1 70.94 51 ALA B CA 1
ATOM 5857 C C . ALA B 1 51 ? 55.531 -42.844 11 1 70.94 51 ALA B C 1
ATOM 5859 O O . ALA B 1 51 ? 54.875 -42.875 12.055 1 70.94 51 ALA B O 1
ATOM 5860 N N . ASP B 1 52 ? 56.219 -41.75 10.516 1 67.88 52 ASP B N 1
ATOM 5861 C CA . ASP B 1 52 ? 56.312 -40.5 11.266 1 67.88 52 ASP B CA 1
ATOM 5862 C C . ASP B 1 52 ? 54.969 -39.75 11.273 1 67.88 52 ASP B C 1
ATOM 5864 O O . ASP B 1 52 ? 54.75 -38.906 12.133 1 67.88 52 ASP B O 1
ATOM 5868 N N . GLU B 1 53 ? 54.031 -40.188 10.211 1 67.56 53 GLU B N 1
ATOM 5869 C CA . GLU B 1 53 ? 52.719 -39.531 10.117 1 67.56 53 GLU B CA 1
ATOM 5870 C C . GLU B 1 53 ? 51.625 -40.375 10.719 1 67.56 53 GLU B C 1
ATOM 5872 O O . GLU B 1 53 ? 50.438 -40 10.648 1 67.56 53 GLU B O 1
ATOM 5877 N N . CYS B 1 54 ? 51.844 -41.281 11.375 1 67.31 54 CYS B N 1
ATOM 5878 C CA . CYS B 1 54 ? 50.938 -42.219 11.992 1 67.31 54 CYS B CA 1
ATOM 5879 C C . CYS B 1 54 ? 50.469 -41.75 13.359 1 67.31 54 CYS B C 1
ATOM 5881 O O . CYS B 1 54 ? 51.219 -41.812 14.328 1 67.31 54 CYS B O 1
ATOM 5883 N N . ILE B 1 55 ? 49.281 -40.875 13.336 1 68.81 55 ILE B N 1
ATOM 5884 C CA . ILE B 1 55 ? 48.812 -40.219 14.555 1 68.81 55 ILE B CA 1
ATOM 5885 C C . ILE B 1 55 ? 47.5 -40.906 15.008 1 68.81 55 ILE B C 1
ATOM 5887 O O . ILE B 1 55 ? 46.625 -41.188 14.195 1 68.81 55 ILE B O 1
ATOM 5891 N N . TYR B 1 56 ? 47.375 -41.375 16.156 1 60 56 TYR B N 1
ATOM 5892 C CA . TYR B 1 56 ? 46.156 -41.938 16.719 1 60 56 TYR B CA 1
ATOM 5893 C C . TYR B 1 56 ? 45.312 -40.906 17.422 1 60 56 TYR B C 1
ATOM 5895 O O . TYR B 1 56 ? 45.875 -39.969 18.047 1 60 56 TYR B O 1
ATOM 5903 N N . ARG B 1 57 ? 43.75 -40.719 17.266 1 50.25 57 ARG B N 1
ATOM 5904 C CA . ARG B 1 57 ? 42.781 -39.844 17.906 1 50.25 57 ARG B CA 1
ATOM 5905 C C . ARG B 1 57 ? 42.719 -40.094 19.406 1 50.25 57 ARG B C 1
ATOM 5907 O O . ARG B 1 57 ? 42.594 -41.219 19.859 1 50.25 57 ARG B O 1
ATOM 5914 N N . GLY B 1 58 ? 42.781 -38.875 20.359 1 40.16 58 GLY B N 1
ATOM 5915 C CA . GLY B 1 58 ? 42.75 -38.781 21.812 1 40.16 58 GLY B CA 1
ATOM 5916 C C . GLY B 1 58 ? 44.125 -38.656 22.438 1 40.16 58 GLY B C 1
ATOM 5917 O O . GLY B 1 58 ? 44.25 -38.688 23.672 1 40.16 58 GLY B O 1
ATOM 5918 N N . ASP B 1 59 ? 45.156 -39.062 21.781 1 31.19 59 ASP B N 1
ATOM 5919 C CA . ASP B 1 59 ? 46.344 -39.25 22.609 1 31.19 59 ASP B CA 1
ATOM 5920 C C . ASP B 1 59 ? 46.906 -37.906 23.078 1 31.19 59 ASP B C 1
ATOM 5922 O O . ASP B 1 59 ? 47.188 -37.031 22.281 1 31.19 59 ASP B O 1
ATOM 5926 N N . LYS B 1 60 ? 46.625 -37.531 24.484 1 30.12 60 LYS B N 1
ATOM 5927 C CA . LYS B 1 60 ? 47.219 -36.594 25.438 1 30.12 60 LYS B CA 1
ATOM 5928 C C . LYS B 1 60 ? 48.688 -36.438 25.188 1 30.12 60 LYS B C 1
ATOM 5930 O O . LYS B 1 60 ? 49.438 -35.938 26.047 1 30.12 60 LYS B O 1
ATOM 5935 N N . GLY B 1 61 ? 49.25 -36.562 24.078 1 24.28 61 GLY B N 1
ATOM 5936 C CA . GLY B 1 61 ? 50.656 -36.938 24.203 1 24.28 61 GLY B CA 1
ATOM 5937 C C . GLY B 1 61 ? 51.5 -35.812 24.781 1 24.28 61 GLY B C 1
ATOM 5938 O O . GLY B 1 61 ? 51.094 -34.656 24.812 1 24.28 61 GLY B O 1
ATOM 5939 N N . ARG B 1 62 ? 52.938 -36 24.797 1 20.75 62 ARG B N 1
ATOM 5940 C CA . ARG B 1 62 ? 54.094 -35.969 25.719 1 20.75 62 ARG B CA 1
ATOM 5941 C C . ARG B 1 62 ? 54.594 -34.531 25.906 1 20.75 62 ARG B C 1
ATOM 5943 O O . ARG B 1 62 ? 54.406 -33.688 25.047 1 20.75 62 ARG B O 1
ATOM 5950 N N . HIS B 1 63 ? 55.469 -34.375 26.984 1 19.45 63 HIS B N 1
ATOM 5951 C CA . HIS B 1 63 ? 56.406 -33.656 27.812 1 19.45 63 HIS B CA 1
ATOM 5952 C C . HIS B 1 63 ? 57.438 -32.906 26.953 1 19.45 63 HIS B C 1
ATOM 5954 O O . HIS B 1 63 ? 58.156 -32.031 27.438 1 19.45 63 HIS B O 1
ATOM 5960 N N . THR B 1 64 ? 57.844 -33.344 25.812 1 17.62 64 THR B N 1
ATOM 5961 C CA . THR B 1 64 ? 59.281 -33.219 25.891 1 17.62 64 THR B CA 1
ATOM 5962 C C . THR B 1 64 ? 59.719 -31.75 25.781 1 17.62 64 THR B C 1
ATOM 5964 O O . THR B 1 64 ? 59.219 -31.031 24.922 1 17.62 64 THR B O 1
ATOM 5967 N N . SER B 1 65 ? 60.656 -31.391 26.781 1 18.64 65 SER B N 1
ATOM 5968 C CA . SER B 1 65 ? 61.562 -30.344 27.297 1 18.64 65 SER B CA 1
ATOM 5969 C C . SER B 1 65 ? 62.562 -29.906 26.25 1 18.64 65 SER B C 1
ATOM 5971 O O . SER B 1 65 ? 63.625 -29.359 26.578 1 18.64 65 SER B O 1
ATOM 5973 N N . ALA B 1 66 ? 62.438 -29.641 25.172 1 18.28 66 ALA B N 1
ATOM 5974 C CA . ALA B 1 66 ? 63.812 -29.547 24.719 1 18.28 66 ALA B CA 1
ATOM 5975 C C . ALA B 1 66 ? 64.625 -28.734 25.703 1 18.28 66 ALA B C 1
ATOM 5977 O O . ALA B 1 66 ? 64.125 -27.875 26.422 1 18.28 66 ALA B O 1
ATOM 5978 N N . ASP B 1 67 ? 66.062 -28.969 25.781 1 16.61 67 ASP B N 1
ATOM 5979 C CA . ASP B 1 67 ? 67.5 -28.844 25.875 1 16.61 67 ASP B CA 1
ATOM 5980 C C . ASP B 1 67 ? 67.938 -27.438 25.469 1 16.61 67 ASP B C 1
ATOM 5982 O O . ASP B 1 67 ? 69.125 -27.172 25.359 1 16.61 67 ASP B O 1
ATOM 5986 N N . GLY B 1 68 ? 67.312 -26.703 24.672 1 17.25 68 GLY B N 1
ATOM 5987 C CA . GLY B 1 68 ? 68.438 -26.109 24.016 1 17.25 68 GLY B CA 1
ATOM 5988 C C . GLY B 1 68 ? 69.312 -25.281 24.953 1 17.25 68 GLY B C 1
ATOM 5989 O O . GLY B 1 68 ? 68.812 -24.688 25.891 1 17.25 68 GLY B O 1
ATOM 5990 N N . LEU B 1 69 ? 70.625 -25.359 24.734 1 16.92 69 LEU B N 1
ATOM 5991 C CA . LEU B 1 69 ? 71.938 -25.312 25.422 1 16.92 69 LEU B CA 1
ATOM 5992 C C . LEU B 1 69 ? 72.125 -23.953 26.062 1 16.92 69 LEU B C 1
ATOM 5994 O O . LEU B 1 69 ? 72.438 -23.875 27.25 1 16.92 69 LEU B O 1
ATOM 5998 N N . SER B 1 70 ? 72.812 -23.031 25.344 1 16.59 70 SER B N 1
ATOM 5999 C CA . SER B 1 70 ? 74.188 -22.703 25.781 1 16.59 70 SER B CA 1
ATOM 6000 C C . SER B 1 70 ? 74.188 -21.625 26.875 1 16.59 70 SER B C 1
ATOM 6002 O O . SER B 1 70 ? 73.125 -21 27.109 1 16.59 70 SER B O 1
ATOM 6004 N N . ASN B 1 71 ? 75.125 -20.734 26.703 1 16.08 71 ASN B N 1
ATOM 6005 C CA . ASN B 1 71 ? 76.125 -20.328 27.656 1 16.08 71 ASN B CA 1
ATOM 6006 C C . ASN B 1 71 ? 75.562 -19.328 28.672 1 16.08 71 ASN B C 1
ATOM 6008 O O . ASN B 1 71 ? 74.438 -18.844 28.531 1 16.08 71 ASN B O 1
ATOM 6012 N N . ASP B 1 72 ? 76.312 -18.156 28.812 1 16.33 72 ASP B N 1
ATOM 6013 C CA . ASP B 1 72 ? 77.125 -17.594 29.906 1 16.33 72 ASP B CA 1
ATOM 6014 C C . ASP B 1 72 ? 76.25 -16.625 30.734 1 16.33 72 ASP B C 1
ATOM 6016 O O . ASP B 1 72 ? 75.125 -16.281 30.328 1 16.33 72 ASP B O 1
ATOM 6020 N N . GLY B 1 73 ? 76.812 -15.375 30.922 1 16.23 73 GLY B N 1
ATOM 6021 C CA . GLY B 1 73 ? 77.188 -14.773 32.188 1 16.23 73 GLY B CA 1
ATOM 6022 C C . GLY B 1 73 ? 76.062 -14.047 32.875 1 16.23 73 GLY B C 1
ATOM 6023 O O . GLY B 1 73 ? 75.312 -14.641 33.688 1 16.23 73 GLY B O 1
ATOM 6024 N N . THR B 1 74 ? 76.25 -12.727 32.906 1 16.94 74 THR B N 1
ATOM 6025 C CA . THR B 1 74 ? 76.375 -11.961 34.125 1 16.94 74 THR B CA 1
ATOM 6026 C C . THR B 1 74 ? 75.062 -11.539 34.688 1 16.94 74 THR B C 1
ATOM 6028 O O . THR B 1 74 ? 74 -11.625 34.031 1 16.94 74 THR B O 1
ATOM 6031 N N . SER B 1 75 ? 74.938 -10.305 35.188 1 16.41 75 SER B N 1
ATOM 6032 C CA . SER B 1 75 ? 74.688 -9.773 36.531 1 16.41 75 SER B CA 1
ATOM 6033 C C . SER B 1 75 ? 73.25 -9.422 36.719 1 16.41 75 SER B C 1
ATOM 6035 O O . SER B 1 75 ? 72.625 -9.859 37.719 1 16.41 75 SER B O 1
ATOM 6037 N N . GLY B 1 76 ? 72.812 -8.195 36.375 1 16.25 76 GLY B N 1
ATOM 6038 C CA . GLY B 1 76 ? 72.375 -7.344 37.469 1 16.25 76 GLY B CA 1
ATOM 6039 C C . GLY B 1 76 ? 70.938 -7.52 37.844 1 16.25 76 GLY B C 1
ATOM 6040 O O . GLY B 1 76 ? 70.562 -8.164 38.844 1 16.25 76 GLY B O 1
ATOM 6041 N N . ALA B 1 77 ? 70.125 -6.441 37.531 1 18.16 77 ALA B N 1
ATOM 6042 C CA . ALA B 1 77 ? 69.375 -5.641 38.5 1 18.16 77 ALA B CA 1
ATOM 6043 C C . ALA B 1 77 ? 67.938 -6.188 38.656 1 18.16 77 ALA B C 1
ATOM 6045 O O . ALA B 1 77 ? 67.375 -6.777 37.75 1 18.16 77 ALA B O 1
ATOM 6046 N N . SER B 1 78 ? 67.188 -6 39.719 1 16.27 78 SER B N 1
ATOM 6047 C CA . SER B 1 78 ? 66.188 -6.512 40.688 1 16.27 78 SER B CA 1
ATOM 6048 C C . SER B 1 78 ? 64.812 -6.508 40.062 1 16.27 78 SER B C 1
ATOM 6050 O O . SER B 1 78 ? 64.062 -7.508 40.156 1 16.27 78 SER B O 1
ATOM 6052 N N . SER B 1 79 ? 64.062 -5.383 39.969 1 18.66 79 SER B N 1
ATOM 6053 C CA . SER B 1 79 ? 62.906 -5.238 40.812 1 18.66 79 SER B CA 1
ATOM 6054 C C . SER B 1 79 ? 61.688 -5.848 40.156 1 18.66 79 SER B C 1
ATOM 6056 O O . SER B 1 79 ? 61.531 -5.777 38.938 1 18.66 79 SER B O 1
ATOM 6058 N N . ALA B 1 80 ? 60.656 -6.52 40.906 1 17.25 80 ALA B N 1
ATOM 6059 C CA . ALA B 1 80 ? 59.688 -7.598 41 1 17.25 80 ALA B CA 1
ATOM 6060 C C . ALA B 1 80 ? 58.375 -7.203 40.312 1 17.25 80 ALA B C 1
ATOM 6062 O O . ALA B 1 80 ? 57.469 -8.039 40.156 1 17.25 80 ALA B O 1
ATOM 6063 N N . LEU B 1 81 ? 57.875 -6.004 40.125 1 19.91 81 LEU B N 1
ATOM 6064 C CA . LEU B 1 81 ? 56.469 -5.848 40.531 1 19.91 81 LEU B CA 1
ATOM 6065 C C . LEU B 1 81 ? 55.531 -6.523 39.562 1 19.91 81 LEU B C 1
ATOM 6067 O O . LEU B 1 81 ? 55.625 -6.277 38.344 1 19.91 81 LEU B O 1
ATOM 6071 N N . GLU B 1 82 ? 54.688 -7.617 39.906 1 19.03 82 GLU B N 1
ATOM 6072 C CA . GLU B 1 82 ? 54 -8.812 39.438 1 19.03 82 GLU B CA 1
ATOM 6073 C C . GLU B 1 82 ? 52.719 -8.453 38.719 1 19.03 82 GLU B C 1
ATOM 6075 O O . GLU B 1 82 ? 51.938 -9.344 38.344 1 19.03 82 GLU B O 1
ATOM 6080 N N . ARG B 1 83 ? 51.969 -7.344 38.656 1 19.19 83 ARG B N 1
ATOM 6081 C CA . ARG B 1 83 ? 50.5 -7.336 38.656 1 19.19 83 ARG B CA 1
ATOM 6082 C C . ARG B 1 83 ? 49.938 -7.789 37.344 1 19.19 83 ARG B C 1
ATOM 6084 O O . ARG B 1 83 ? 50 -7.055 36.344 1 19.19 83 ARG B O 1
ATOM 6091 N N . SER B 1 84 ? 49.938 -9.062 36.844 1 19.86 84 SER B N 1
ATOM 6092 C CA . SER B 1 84 ? 49.656 -9.57 35.5 1 19.86 84 SER B CA 1
ATOM 6093 C C . SER B 1 84 ? 48.188 -9.555 35.188 1 19.86 84 SER B C 1
ATOM 6095 O O . SER B 1 84 ? 47.406 -10.375 35.719 1 19.86 84 SER B O 1
ATOM 6097 N N . SER B 1 85 ? 47.375 -8.484 35.281 1 21.83 85 SER B N 1
ATOM 6098 C CA . SER B 1 85 ? 45.906 -8.516 35.094 1 21.83 85 SER B CA 1
ATOM 6099 C C . SER B 1 85 ? 45.562 -9.156 33.75 1 21.83 85 SER B C 1
ATOM 6101 O O . SER B 1 85 ? 45.969 -8.68 32.688 1 21.83 85 SER B O 1
ATOM 6103 N N . THR B 1 86 ? 45.156 -10.477 33.688 1 23 86 THR B N 1
ATOM 6104 C CA . THR B 1 86 ? 44.844 -11.484 32.688 1 23 86 THR B CA 1
ATOM 6105 C C . THR B 1 86 ? 43.562 -11.125 31.938 1 23 86 THR B C 1
ATOM 6107 O O . THR B 1 86 ? 42.469 -11.211 32.5 1 23 86 THR B O 1
ATOM 6110 N N . GLU B 1 87 ? 43.375 -10.062 31.203 1 22.53 87 GLU B N 1
ATOM 6111 C CA . GLU B 1 87 ? 42.25 -9.695 30.359 1 22.53 87 GLU B CA 1
ATOM 6112 C C . GLU B 1 87 ? 41.906 -10.805 29.375 1 22.53 87 GLU B C 1
ATOM 6114 O O . GLU B 1 87 ? 42.688 -11.109 28.484 1 22.53 87 GLU B O 1
ATOM 6119 N N . THR B 1 88 ? 41.25 -11.906 29.797 1 24.91 88 THR B N 1
ATOM 6120 C CA . THR B 1 88 ? 40.719 -13.047 29.062 1 24.91 88 THR B CA 1
ATOM 6121 C C . THR B 1 88 ? 39.875 -12.57 27.875 1 24.91 88 THR B C 1
ATOM 6123 O O . THR B 1 88 ? 38.906 -11.805 28.031 1 24.91 88 THR B O 1
ATOM 6126 N N . LEU B 1 89 ? 40.281 -12.672 26.609 1 24.14 89 LEU B N 1
ATOM 6127 C CA . LEU B 1 89 ? 39.75 -12.547 25.25 1 24.14 89 LEU B CA 1
ATOM 6128 C C . LEU B 1 89 ? 38.562 -13.453 25.047 1 24.14 89 LEU B C 1
ATOM 6130 O O . LEU B 1 89 ? 38.688 -14.68 25.031 1 24.14 89 LEU B O 1
ATOM 6134 N N . ASP B 1 90 ? 37.375 -13.242 25.625 1 24.42 90 ASP B N 1
ATOM 6135 C CA . ASP B 1 90 ? 36.094 -13.93 25.375 1 24.42 90 ASP B CA 1
ATOM 6136 C C . ASP B 1 90 ? 35.875 -14.141 23.875 1 24.42 90 ASP B C 1
ATOM 6138 O O . ASP B 1 90 ? 35.719 -13.172 23.125 1 24.42 90 ASP B O 1
ATOM 6142 N N . LYS B 1 91 ? 36.438 -15.141 23.234 1 26.17 91 LYS B N 1
ATOM 6143 C CA . LYS B 1 91 ? 36.188 -15.797 21.969 1 26.17 91 LYS B CA 1
ATOM 6144 C C . LYS B 1 91 ? 34.719 -16.125 21.797 1 26.17 91 LYS B C 1
ATOM 6146 O O . LYS B 1 91 ? 34.25 -17.188 22.234 1 26.17 91 LYS B O 1
ATOM 6151 N N . HIS B 1 92 ? 33.812 -15.25 21.969 1 27.11 92 HIS B N 1
ATOM 6152 C CA . HIS B 1 92 ? 32.438 -15.5 21.484 1 27.11 92 HIS B CA 1
ATOM 6153 C C . HIS B 1 92 ? 32.469 -16.141 20.094 1 27.11 92 HIS B C 1
ATOM 6155 O O . HIS B 1 92 ? 33.031 -15.547 19.141 1 27.11 92 HIS B O 1
ATOM 6161 N N . GLY B 1 93 ? 32.75 -17.406 19.984 1 28.59 93 GLY B N 1
ATOM 6162 C CA . GLY B 1 93 ? 32.406 -18.172 18.781 1 28.59 93 GLY B CA 1
ATOM 6163 C C . GLY B 1 93 ? 31.203 -17.656 18.047 1 28.59 93 GLY B C 1
ATOM 6164 O O . GLY B 1 93 ? 30.125 -17.516 18.625 1 28.59 93 GLY B O 1
ATOM 6165 N N . ALA B 1 94 ? 31.422 -16.922 17.062 1 30.39 94 ALA B N 1
ATOM 6166 C CA . ALA B 1 94 ? 30.422 -16.594 16.047 1 30.39 94 ALA B CA 1
ATOM 6167 C C . ALA B 1 94 ? 29.703 -17.844 15.555 1 30.39 94 ALA B C 1
ATOM 6169 O O . ALA B 1 94 ? 30.281 -18.656 14.828 1 30.39 94 ALA B O 1
ATOM 6170 N N . SER B 1 95 ? 29.094 -18.656 16.391 1 32.84 95 SER B N 1
ATOM 6171 C CA . SER B 1 95 ? 28.156 -19.578 15.742 1 32.84 95 SER B CA 1
ATOM 6172 C C . SER B 1 95 ? 27.641 -19 14.43 1 32.84 95 SER B C 1
ATOM 6174 O O . SER B 1 95 ? 27.062 -17.906 14.398 1 32.84 95 SER B O 1
ATOM 6176 N N . THR B 1 96 ? 28.328 -19.188 13.398 1 34.5 96 THR B N 1
ATOM 6177 C CA . THR B 1 96 ? 27.781 -18.969 12.062 1 34.5 96 THR B CA 1
ATOM 6178 C C . THR B 1 96 ? 26.328 -19.422 11.992 1 34.5 96 THR B C 1
ATOM 6180 O O . THR B 1 96 ? 26.047 -20.625 11.844 1 34.5 96 THR B O 1
ATOM 6183 N N . SER B 1 97 ? 25.484 -19.219 12.875 1 37.34 97 SER B N 1
ATOM 6184 C CA . SER B 1 97 ? 24.094 -19.453 12.516 1 37.34 97 SER B CA 1
ATOM 6185 C C . SER B 1 97 ? 23.875 -19.312 11.016 1 37.34 97 SER B C 1
ATOM 6187 O O . SER B 1 97 ? 24.109 -18.25 10.438 1 37.34 97 SER B O 1
ATOM 6189 N N . HIS B 1 98 ? 24.219 -20.281 10.188 1 40.84 98 HIS B N 1
ATOM 6190 C CA . HIS B 1 98 ? 23.781 -20.344 8.805 1 40.84 98 HIS B CA 1
ATOM 6191 C C . HIS B 1 98 ? 22.422 -19.688 8.617 1 40.84 98 HIS B C 1
ATOM 6193 O O . HIS B 1 98 ? 21.391 -20.266 8.961 1 40.84 98 HIS B O 1
ATOM 6199 N N . GLU B 1 99 ? 22.156 -18.562 8.914 1 49.91 99 GLU B N 1
ATOM 6200 C CA . GLU B 1 99 ? 20.953 -17.797 8.602 1 49.91 99 GLU B CA 1
ATOM 6201 C C . GLU B 1 99 ? 20.359 -18.234 7.258 1 49.91 99 GLU B C 1
ATOM 6203 O O . GLU B 1 99 ? 20.906 -17.906 6.203 1 49.91 99 GLU B O 1
ATOM 6208 N N . VAL B 1 100 ? 19.859 -19.516 7.199 1 55.59 100 VAL B N 1
ATOM 6209 C CA . VAL B 1 100 ? 19.125 -19.984 6.023 1 55.59 100 VAL B CA 1
ATOM 6210 C C . VAL B 1 100 ? 18.094 -18.938 5.613 1 55.59 100 VAL B C 1
ATOM 6212 O O . VAL B 1 100 ? 17.141 -18.688 6.348 1 55.59 100 VAL B O 1
ATOM 6215 N N . ASP B 1 101 ? 18.453 -17.891 4.805 1 67.94 101 ASP B N 1
ATOM 6216 C CA . ASP B 1 101 ? 17.578 -16.828 4.324 1 67.94 101 ASP B CA 1
ATOM 6217 C C . ASP B 1 101 ? 16.922 -17.219 3.002 1 67.94 101 ASP B C 1
ATOM 6219 O O . ASP B 1 101 ? 17.609 -17.422 1.997 1 67.94 101 ASP B O 1
ATOM 6223 N N . MET B 1 102 ? 15.656 -17.875 3.07 1 82.5 102 MET B N 1
ATOM 6224 C CA . MET B 1 102 ? 14.852 -18.25 1.911 1 82.5 102 MET B CA 1
ATOM 6225 C C . MET B 1 102 ? 14.391 -17 1.149 1 82.5 102 MET B C 1
ATOM 6227 O O . MET B 1 102 ? 13.289 -16.984 0.594 1 82.5 102 MET B O 1
ATOM 6231 N N . THR B 1 103 ? 15.195 -15.938 1.332 1 87.12 103 THR B N 1
ATOM 6232 C CA . THR B 1 103 ? 14.844 -14.758 0.556 1 87.12 103 THR B CA 1
ATOM 6233 C C . THR B 1 103 ? 15.797 -14.586 -0.626 1 87.12 103 THR B C 1
ATOM 6235 O O . THR B 1 103 ? 16.859 -15.219 -0.675 1 87.12 103 THR B O 1
ATOM 6238 N N . HIS B 1 104 ? 15.32 -13.875 -1.576 1 86.69 104 HIS B N 1
ATOM 6239 C CA . HIS B 1 104 ? 16.125 -13.617 -2.77 1 86.69 104 HIS B CA 1
ATOM 6240 C C . HIS B 1 104 ? 16.062 -12.148 -3.164 1 86.69 104 HIS B C 1
ATOM 6242 O O . HIS B 1 104 ? 14.977 -11.57 -3.273 1 86.69 104 HIS B O 1
ATOM 6248 N N . LEU B 1 105 ? 17.188 -11.5 -3.184 1 85.5 105 LEU B N 1
ATOM 6249 C CA . LEU B 1 105 ? 17.312 -10.141 -3.691 1 85.5 105 LEU B CA 1
ATOM 6250 C C . LEU B 1 105 ? 18.016 -10.133 -5.043 1 85.5 105 LEU B C 1
ATOM 6252 O O . LEU B 1 105 ? 19.234 -10.375 -5.125 1 85.5 105 LEU B O 1
ATOM 6256 N N . GLU B 1 106 ? 17.219 -9.805 -5.996 1 80.31 106 GLU B N 1
ATOM 6257 C CA . GLU B 1 106 ? 17.719 -9.797 -7.367 1 80.31 106 GLU B CA 1
ATOM 6258 C C . GLU B 1 106 ? 18.156 -8.391 -7.785 1 80.31 106 GLU B C 1
ATOM 6260 O O . GLU B 1 106 ? 17.484 -7.406 -7.457 1 80.31 106 GLU B O 1
ATOM 6265 N N . GLY B 1 107 ? 19.266 -8.258 -8.461 1 75.81 107 GLY B N 1
ATOM 6266 C CA . GLY B 1 107 ? 19.656 -6.977 -9.031 1 75.81 107 GLY B CA 1
ATOM 6267 C C . GLY B 1 107 ? 21.031 -6.523 -8.586 1 75.81 107 GLY B C 1
ATOM 6268 O O . GLY B 1 107 ? 21.625 -7.121 -7.684 1 75.81 107 GLY B O 1
ATOM 6269 N N . GLN B 1 108 ? 21.688 -5.754 -9.477 1 65.62 108 GLN B N 1
ATOM 6270 C CA . GLN B 1 108 ? 22.984 -5.168 -9.18 1 65.62 108 GLN B CA 1
ATOM 6271 C C . GLN B 1 108 ? 22.891 -3.648 -9.078 1 65.62 108 GLN B C 1
ATOM 6273 O O . GLN B 1 108 ? 22.094 -3.02 -9.789 1 65.62 108 GLN B O 1
ATOM 6278 N N . GLY B 1 109 ? 23.5 -3.178 -8.195 1 64.56 109 GLY B N 1
ATOM 6279 C CA . GLY B 1 109 ? 23.625 -1.731 -8.109 1 64.56 109 GLY B CA 1
ATOM 6280 C C . GLY B 1 109 ? 22.375 -1.052 -7.586 1 64.56 109 GLY B C 1
ATOM 6281 O O . GLY B 1 109 ? 21.859 -1.411 -6.527 1 64.56 109 GLY B O 1
ATOM 6282 N N . ASP B 1 110 ? 21.781 -0.282 -8.578 1 72.38 110 ASP B N 1
ATOM 6283 C CA . ASP B 1 110 ? 20.781 0.671 -8.125 1 72.38 110 ASP B CA 1
ATOM 6284 C C . ASP B 1 110 ? 19.375 0.147 -8.391 1 72.38 110 ASP B C 1
ATOM 6286 O O . ASP B 1 110 ? 18.391 0.797 -8.039 1 72.38 110 ASP B O 1
ATOM 6290 N N . SER B 1 111 ? 19.188 -1.095 -8.906 1 81.19 111 SER B N 1
ATOM 6291 C CA . SER B 1 111 ? 17.875 -1.67 -9.172 1 81.19 111 SER B CA 1
ATOM 6292 C C . SER B 1 111 ? 17.781 -3.098 -8.648 1 81.19 111 SER B C 1
ATOM 6294 O O . SER B 1 111 ? 18.531 -3.973 -9.062 1 81.19 111 SER B O 1
ATOM 6296 N N . THR B 1 112 ? 16.906 -3.219 -7.707 1 86.88 112 THR B N 1
ATOM 6297 C CA . THR B 1 112 ? 16.797 -4.535 -7.086 1 86.88 112 THR B CA 1
ATOM 6298 C C . THR B 1 112 ? 15.336 -4.984 -7.027 1 86.88 112 THR B C 1
ATOM 6300 O O . THR B 1 112 ? 14.422 -4.168 -7.164 1 86.88 112 THR B O 1
ATOM 6303 N N . LYS B 1 113 ? 15.133 -6.273 -7.039 1 88.69 113 LYS B N 1
ATOM 6304 C CA . LYS B 1 113 ? 13.844 -6.926 -6.816 1 88.69 113 LYS B CA 1
ATOM 6305 C C . LYS B 1 113 ? 13.93 -7.934 -5.672 1 88.69 113 LYS B C 1
ATOM 6307 O O . LYS B 1 113 ? 14.906 -8.672 -5.562 1 88.69 113 LYS B O 1
ATOM 6312 N N . PHE B 1 114 ? 12.953 -7.941 -4.852 1 92.88 114 PHE B N 1
ATOM 6313 C CA . PHE B 1 114 ? 12.984 -8.781 -3.662 1 92.88 114 PHE B CA 1
ATOM 6314 C C . PHE B 1 114 ? 11.898 -9.852 -3.727 1 92.88 114 PHE B C 1
ATOM 6316 O O . PHE B 1 114 ? 10.758 -9.562 -4.07 1 92.88 114 PHE B O 1
ATOM 6323 N N . TYR B 1 115 ? 12.203 -11.039 -3.424 1 93.44 115 TYR B N 1
ATOM 6324 C CA . TYR B 1 115 ? 11.305 -12.172 -3.229 1 93.44 115 TYR B CA 1
ATOM 6325 C C . TYR B 1 115 ? 11.5 -12.789 -1.847 1 93.44 115 TYR B C 1
ATOM 6327 O O . TYR B 1 115 ? 12.609 -13.195 -1.49 1 93.44 115 TYR B O 1
ATOM 6335 N N . GLY B 1 116 ? 10.422 -12.906 -1.05 1 93.75 116 GLY B N 1
ATOM 6336 C CA . GLY B 1 116 ? 10.523 -13.297 0.348 1 93.75 116 GLY B CA 1
ATOM 6337 C C . GLY B 1 116 ? 10.406 -14.797 0.562 1 93.75 116 GLY B C 1
ATOM 6338 O O . GLY B 1 116 ? 10.531 -15.57 -0.384 1 93.75 116 GLY B O 1
ATOM 6339 N N . ASN B 1 117 ? 10.148 -15.203 1.714 1 92.88 117 ASN B N 1
ATOM 6340 C CA . ASN B 1 117 ? 10.305 -16.578 2.166 1 92.88 117 ASN B CA 1
ATOM 6341 C C . ASN B 1 117 ? 9.273 -17.5 1.516 1 92.88 117 ASN B C 1
ATOM 6343 O O . ASN B 1 117 ? 9.562 -18.672 1.231 1 92.88 117 ASN B O 1
ATOM 6347 N N . SER B 1 118 ? 8.109 -17.031 1.301 1 95.94 118 SER B N 1
ATOM 6348 C CA . SER B 1 118 ? 7.043 -17.906 0.824 1 95.94 118 SER B CA 1
ATOM 6349 C C . SER B 1 118 ? 7.043 -18 -0.698 1 95.94 118 SER B C 1
ATOM 6351 O O . SER B 1 118 ? 6.234 -18.734 -1.281 1 95.94 118 SER B O 1
ATOM 6353 N N . TYR B 1 119 ? 7.957 -17.219 -1.371 1 95.12 119 TYR B N 1
ATOM 6354 C CA . TYR B 1 119 ? 8.062 -17.312 -2.822 1 95.12 119 TYR B CA 1
ATOM 6355 C C . TYR B 1 119 ? 8.492 -18.703 -3.258 1 95.12 119 TYR B C 1
ATOM 6357 O O . TYR B 1 119 ? 9.562 -19.188 -2.875 1 95.12 119 TYR B O 1
ATOM 6365 N N . PRO B 1 120 ? 7.715 -19.375 -4.113 1 94.25 120 PRO B N 1
ATOM 6366 C CA . PRO B 1 120 ? 7.93 -20.797 -4.395 1 94.25 120 PRO B CA 1
ATOM 6367 C C . PRO B 1 120 ? 9.289 -21.062 -5.031 1 94.25 120 PRO B C 1
ATOM 6369 O O . PRO B 1 120 ? 9.922 -22.078 -4.723 1 94.25 120 PRO B O 1
ATOM 6372 N N . LEU B 1 121 ? 9.758 -20.203 -5.871 1 92.5 121 LEU B N 1
ATOM 6373 C CA . LEU B 1 121 ? 10.977 -20.484 -6.621 1 92.5 121 LEU B CA 1
ATOM 6374 C C . LEU B 1 121 ? 12.211 -20.375 -5.727 1 92.5 121 LEU B C 1
ATOM 6376 O O . LEU B 1 121 ? 13.289 -20.844 -6.09 1 92.5 121 LEU B O 1
ATOM 6380 N N . ASN B 1 122 ? 12.047 -19.781 -4.547 1 91.19 122 ASN B N 1
ATOM 6381 C CA . ASN B 1 122 ? 13.164 -19.734 -3.605 1 91.19 122 ASN B CA 1
ATOM 6382 C C . ASN B 1 122 ? 13.492 -21.109 -3.062 1 91.19 122 ASN B C 1
ATOM 6384 O O . ASN B 1 122 ? 14.562 -21.328 -2.488 1 91.19 122 ASN B O 1
ATOM 6388 N N . LEU B 1 123 ? 12.625 -22.094 -3.301 1 92.5 123 LEU B N 1
ATOM 6389 C CA . LEU B 1 123 ? 12.836 -23.453 -2.844 1 92.5 123 LEU B CA 1
ATOM 6390 C C . LEU B 1 123 ? 14.047 -24.078 -3.529 1 92.5 123 LEU B C 1
ATOM 6392 O O . LEU B 1 123 ? 14.586 -25.078 -3.053 1 92.5 123 LEU B O 1
ATOM 6396 N N . TYR B 1 124 ? 14.422 -23.5 -4.641 1 90.25 124 TYR B N 1
ATOM 6397 C CA . TYR B 1 124 ? 15.586 -24.031 -5.34 1 90.25 124 TYR B CA 1
ATOM 6398 C C . TYR B 1 124 ? 16.812 -24.047 -4.434 1 90.25 124 TYR B C 1
ATOM 6400 O O . TYR B 1 124 ? 17.688 -24.906 -4.57 1 90.25 124 TYR B O 1
ATOM 6408 N N . GLN B 1 125 ? 16.781 -23.125 -3.449 1 88.06 125 GLN B N 1
ATOM 6409 C CA . GLN B 1 125 ? 17.922 -22.969 -2.539 1 88.06 125 GLN B CA 1
ATOM 6410 C C . GLN B 1 125 ? 18.078 -24.188 -1.639 1 88.06 125 GLN B C 1
ATOM 6412 O O . GLN B 1 125 ? 19.141 -24.422 -1.08 1 88.06 125 GLN B O 1
ATOM 6417 N N . GLN B 1 126 ? 17.047 -24.984 -1.499 1 91.25 126 GLN B N 1
ATOM 6418 C CA . GLN B 1 126 ? 17.062 -26.141 -0.613 1 91.25 126 GLN B CA 1
ATOM 6419 C C . GLN B 1 126 ? 17.672 -27.359 -1.302 1 91.25 126 GLN B C 1
ATOM 6421 O O . GLN B 1 126 ? 17.969 -28.375 -0.654 1 91.25 126 GLN B O 1
ATOM 6426 N N . PHE B 1 127 ? 17.859 -27.25 -2.602 1 93.06 127 PHE B N 1
ATOM 6427 C CA . PHE B 1 127 ? 18.531 -28.312 -3.357 1 93.06 127 PHE B CA 1
ATOM 6428 C C . PHE B 1 127 ? 20 -27.969 -3.555 1 93.06 127 PHE B C 1
ATOM 6430 O O . PHE B 1 127 ? 20.375 -27.359 -4.559 1 93.06 127 PHE B O 1
ATOM 6437 N N . THR B 1 128 ? 20.812 -28.359 -2.688 1 89.75 128 THR B N 1
ATOM 6438 C CA . THR B 1 128 ? 22.234 -28 -2.68 1 89.75 128 THR B CA 1
ATOM 6439 C C . THR B 1 128 ? 22.906 -28.469 -3.955 1 89.75 128 THR B C 1
ATOM 6441 O O . THR B 1 128 ? 23.859 -27.844 -4.43 1 89.75 128 THR B O 1
ATOM 6444 N N . ASP B 1 129 ? 22.422 -29.562 -4.59 1 93.06 129 ASP B N 1
ATOM 6445 C CA . ASP B 1 129 ? 23.062 -30.156 -5.758 1 93.06 129 ASP B CA 1
ATOM 6446 C C . ASP B 1 129 ? 22.469 -29.609 -7.051 1 93.06 129 ASP B C 1
ATOM 6448 O O . ASP B 1 129 ? 22.875 -30 -8.148 1 93.06 129 ASP B O 1
ATOM 6452 N N . LEU B 1 130 ? 21.484 -28.812 -6.867 1 93.38 130 LEU B N 1
ATOM 6453 C CA . LEU B 1 130 ? 20.797 -28.359 -8.062 1 93.38 130 LEU B CA 1
ATOM 6454 C C . LEU B 1 130 ? 21.703 -27.5 -8.93 1 93.38 130 LEU B C 1
ATOM 6456 O O . LEU B 1 130 ? 21.719 -27.641 -10.156 1 93.38 130 LEU B O 1
ATOM 6460 N N . ARG B 1 131 ? 22.422 -26.656 -8.312 1 88.38 131 ARG B N 1
ATOM 6461 C CA . ARG B 1 131 ? 23.312 -25.766 -9.062 1 88.38 131 ARG B CA 1
ATOM 6462 C C . ARG B 1 131 ? 24.359 -26.547 -9.836 1 88.38 131 ARG B C 1
ATOM 6464 O O . ARG B 1 131 ? 24.484 -26.391 -11.047 1 88.38 131 ARG B O 1
ATOM 6471 N N . PRO B 1 132 ? 25.109 -27.391 -9.188 1 91.5 132 PRO B N 1
ATOM 6472 C CA . PRO B 1 132 ? 26.047 -28.219 -9.938 1 91.5 132 PRO B CA 1
ATOM 6473 C C . PRO B 1 132 ? 25.375 -29.062 -11.016 1 91.5 132 PRO B C 1
ATOM 6475 O O . PRO B 1 132 ? 25.953 -29.297 -12.078 1 91.5 132 PRO B O 1
ATOM 6478 N N . TYR B 1 133 ? 24.234 -29.562 -10.758 1 93.44 133 TYR B N 1
ATOM 6479 C CA . TYR B 1 133 ? 23.5 -30.359 -11.734 1 93.44 133 TYR B CA 1
ATOM 6480 C C . TYR B 1 133 ? 23.172 -29.531 -12.977 1 93.44 133 TYR B C 1
ATOM 6482 O O . TYR B 1 133 ? 23.328 -30 -14.102 1 93.44 133 TYR B O 1
ATOM 6490 N N . ILE B 1 134 ? 22.688 -28.312 -12.812 1 90.25 134 ILE B N 1
ATOM 6491 C CA . ILE B 1 134 ? 22.344 -27.422 -13.914 1 90.25 134 ILE B CA 1
ATOM 6492 C C . ILE B 1 134 ? 23.578 -27.141 -14.758 1 90.25 134 ILE B C 1
ATOM 6494 O O . ILE B 1 134 ? 23.516 -27.141 -15.992 1 90.25 134 ILE B O 1
ATOM 6498 N N . ILE B 1 135 ? 24.703 -26.906 -14.07 1 88.19 135 ILE B N 1
ATOM 6499 C CA . ILE B 1 135 ? 25.953 -26.641 -14.758 1 88.19 135 ILE B CA 1
ATOM 6500 C C . ILE B 1 135 ? 26.328 -27.844 -15.617 1 88.19 135 ILE B C 1
ATOM 6502 O O . ILE B 1 135 ? 26.75 -27.688 -16.766 1 88.19 135 ILE B O 1
ATOM 6506 N N . LYS B 1 136 ? 26.172 -28.953 -15.07 1 91.12 136 LYS B N 1
ATOM 6507 C CA . LYS B 1 136 ? 26.484 -30.188 -15.789 1 91.12 136 LYS B CA 1
ATOM 6508 C C . LYS B 1 136 ? 25.594 -30.328 -17.031 1 91.12 136 LYS B C 1
ATOM 6510 O O . LYS B 1 136 ? 26.094 -30.625 -18.125 1 91.12 136 LYS B O 1
ATOM 6515 N N . VAL B 1 137 ? 24.328 -30.172 -16.828 1 90.69 137 VAL B N 1
ATOM 6516 C CA . VAL B 1 137 ? 23.375 -30.344 -17.906 1 90.69 137 VAL B CA 1
ATOM 6517 C C . VAL B 1 137 ? 23.641 -29.312 -19 1 90.69 137 VAL B C 1
ATOM 6519 O O . VAL B 1 137 ? 23.578 -29.625 -20.188 1 90.69 137 VAL B O 1
ATOM 6522 N N . LYS B 1 138 ? 23.891 -28.078 -18.625 1 87.06 138 LYS B N 1
ATOM 6523 C CA . LYS B 1 138 ? 24.156 -27.016 -19.578 1 87.06 138 LYS B CA 1
ATOM 6524 C C . LYS B 1 138 ? 25.438 -27.281 -20.359 1 87.06 138 LYS B C 1
ATOM 6526 O O . LYS B 1 138 ? 25.531 -26.922 -21.531 1 87.06 138 LYS B O 1
ATOM 6531 N N . ALA B 1 139 ? 26.438 -27.828 -19.656 1 88.75 139 ALA B N 1
ATOM 6532 C CA . ALA B 1 139 ? 27.703 -28.188 -20.328 1 88.75 139 ALA B CA 1
ATOM 6533 C C . ALA B 1 139 ? 27.469 -29.281 -21.375 1 88.75 139 ALA B C 1
ATOM 6535 O O . ALA B 1 139 ? 28.094 -29.266 -22.438 1 88.75 139 ALA B O 1
ATOM 6536 N N . GLN B 1 140 ? 26.641 -30.203 -21.125 1 91.31 140 GLN B N 1
ATOM 6537 C CA . GLN B 1 140 ? 26.344 -31.312 -22.016 1 91.31 140 GLN B CA 1
ATOM 6538 C C . GLN B 1 140 ? 25.453 -30.859 -23.172 1 91.31 140 GLN B C 1
ATOM 6540 O O . GLN B 1 140 ? 25.5 -31.438 -24.266 1 91.31 140 GLN B O 1
ATOM 6545 N N . TYR B 1 141 ? 24.609 -29.953 -22.859 1 89.69 141 TYR B N 1
ATOM 6546 C CA . TYR B 1 141 ? 23.672 -29.453 -23.859 1 89.69 141 TYR B CA 1
ATOM 6547 C C . TYR B 1 141 ? 23.766 -27.938 -24 1 89.69 141 TYR B C 1
ATOM 6549 O O . TYR B 1 141 ? 22.875 -27.203 -23.547 1 89.69 141 TYR B O 1
ATOM 6557 N N . PRO B 1 142 ? 24.672 -27.422 -24.766 1 85.25 142 PRO B N 1
ATOM 6558 C CA . PRO B 1 142 ? 24.953 -25.984 -24.859 1 85.25 142 PRO B CA 1
ATOM 6559 C C . PRO B 1 142 ? 23.844 -25.203 -25.547 1 85.25 142 PRO B C 1
ATOM 6561 O O . PRO B 1 142 ? 23.797 -23.969 -25.453 1 85.25 142 PRO B O 1
ATOM 6564 N N . SER B 1 143 ? 22.953 -25.938 -26.234 1 82.5 143 SER B N 1
ATOM 6565 C CA . SER B 1 143 ? 21.844 -25.281 -26.906 1 82.5 143 SER B CA 1
ATOM 6566 C C . SER B 1 143 ? 20.969 -24.5 -25.922 1 82.5 143 SER B C 1
ATOM 6568 O O . SER B 1 143 ? 20.312 -23.547 -26.281 1 82.5 143 SER B O 1
ATOM 6570 N N . ILE B 1 144 ? 20.953 -24.906 -24.719 1 80.12 144 ILE B N 1
ATOM 6571 C CA . ILE B 1 144 ? 20.172 -24.25 -23.672 1 80.12 144 ILE B CA 1
ATOM 6572 C C . ILE B 1 144 ? 20.625 -22.797 -23.531 1 80.12 144 ILE B C 1
ATOM 6574 O O . ILE B 1 144 ? 19.812 -21.875 -23.5 1 80.12 144 ILE B O 1
ATOM 6578 N N . ASN B 1 145 ? 21.891 -22.609 -23.531 1 77.75 145 ASN B N 1
ATOM 6579 C CA . ASN B 1 145 ? 22.453 -21.281 -23.375 1 77.75 145 ASN B CA 1
ATOM 6580 C C . ASN B 1 145 ? 22.25 -20.438 -24.625 1 77.75 145 ASN B C 1
ATOM 6582 O O . ASN B 1 145 ? 21.969 -19.234 -24.531 1 77.75 145 ASN B O 1
ATOM 6586 N N . THR B 1 146 ? 22.406 -21.016 -25.734 1 77.88 146 THR B N 1
ATOM 6587 C CA . THR B 1 146 ? 22.25 -20.297 -26.984 1 77.88 146 THR B CA 1
ATOM 6588 C C . THR B 1 146 ? 20.828 -19.766 -27.156 1 77.88 146 THR B C 1
ATOM 6590 O O . THR B 1 146 ? 20.625 -18.625 -27.547 1 77.88 146 THR B O 1
ATOM 6593 N N . LEU B 1 147 ? 20 -20.656 -26.844 1 76.62 147 LEU B N 1
ATOM 6594 C CA . LEU B 1 147 ? 18.594 -20.266 -26.969 1 76.62 147 LEU B CA 1
ATOM 6595 C C . LEU B 1 147 ? 18.219 -19.188 -25.953 1 76.62 147 LEU B C 1
ATOM 6597 O O . LEU B 1 147 ? 17.469 -18.281 -26.266 1 76.62 147 LEU B O 1
ATOM 6601 N N . ARG B 1 148 ? 18.656 -19.359 -24.844 1 72.5 148 ARG B N 1
ATOM 6602 C CA . ARG B 1 148 ? 18.438 -18.359 -23.812 1 72.5 148 ARG B CA 1
ATOM 6603 C C . ARG B 1 148 ? 18.922 -16.984 -24.266 1 72.5 148 ARG B C 1
ATOM 6605 O O . ARG B 1 148 ? 18.203 -15.984 -24.125 1 72.5 148 ARG B O 1
ATOM 6612 N N . ASP B 1 149 ? 20.109 -16.891 -24.797 1 68.88 149 ASP B N 1
ATOM 6613 C CA . ASP B 1 149 ? 20.688 -15.617 -25.234 1 68.88 149 ASP B CA 1
ATOM 6614 C C . ASP B 1 149 ? 19.875 -15 -26.359 1 68.88 149 ASP B C 1
ATOM 6616 O O . ASP B 1 149 ? 19.781 -13.781 -26.469 1 68.88 149 ASP B O 1
ATOM 6620 N N . GLU B 1 150 ? 19.359 -15.875 -27.094 1 68.75 150 GLU B N 1
ATOM 6621 C CA . GLU B 1 150 ? 18.547 -15.398 -28.203 1 68.75 150 GLU B CA 1
ATOM 6622 C C . GLU B 1 150 ? 17.219 -14.828 -27.703 1 68.75 150 GLU B C 1
ATOM 6624 O O . GLU B 1 150 ? 16.719 -13.836 -28.25 1 68.75 150 GLU B O 1
ATOM 6629 N N . ILE B 1 151 ? 16.734 -15.547 -26.781 1 66.62 151 ILE B N 1
ATOM 6630 C CA . ILE B 1 151 ? 15.453 -15.133 -26.234 1 66.62 151 ILE B CA 1
ATOM 6631 C C . ILE B 1 151 ? 15.633 -13.852 -25.422 1 66.62 151 ILE B C 1
ATOM 6633 O O . ILE B 1 151 ? 14.797 -12.945 -25.484 1 66.62 151 ILE B O 1
ATOM 6637 N N . TYR B 1 152 ? 16.781 -13.828 -24.719 1 57.66 152 TYR B N 1
ATOM 6638 C CA . TYR B 1 152 ? 16.969 -12.695 -23.812 1 57.66 152 TYR B CA 1
ATOM 6639 C C . TYR B 1 152 ? 17.906 -11.656 -24.422 1 57.66 152 TYR B C 1
ATOM 6641 O O . TYR B 1 152 ? 18.469 -10.828 -23.719 1 57.66 152 TYR B O 1
ATOM 6649 N N . ALA B 1 153 ? 18.219 -11.711 -25.781 1 56.25 153 ALA B N 1
ATOM 6650 C CA . ALA B 1 153 ? 19.016 -10.688 -26.453 1 56.25 153 ALA B CA 1
ATOM 6651 C C . ALA B 1 153 ? 18.453 -9.297 -26.188 1 56.25 153 ALA B C 1
ATOM 6653 O O . ALA B 1 153 ? 17.234 -9.109 -26.141 1 56.25 153 ALA B O 1
ATOM 6654 N N . PRO B 1 154 ? 19.422 -8.43 -25.547 1 47.34 154 PRO B N 1
ATOM 6655 C CA . PRO B 1 154 ? 18.969 -7.07 -25.25 1 47.34 154 PRO B CA 1
ATOM 6656 C C . PRO B 1 154 ? 18.156 -6.465 -26.391 1 47.34 154 PRO B C 1
ATOM 6658 O O . PRO B 1 154 ? 18.562 -6.516 -27.547 1 47.34 154 PRO B O 1
ATOM 6661 N N . PHE B 1 155 ? 17 -6.582 -26.359 1 42.81 155 PHE B N 1
ATOM 6662 C CA . PHE B 1 155 ? 16.234 -5.758 -27.297 1 42.81 155 PHE B CA 1
ATOM 6663 C C . PHE B 1 155 ? 16.609 -4.289 -27.156 1 42.81 155 PHE B C 1
ATOM 6665 O O . PHE B 1 155 ? 16.672 -3.762 -26.031 1 42.81 155 PHE B O 1
ATOM 6672 N N . ASN B 1 156 ? 17.625 -3.844 -27.969 1 38.34 156 ASN B N 1
ATOM 6673 C CA . ASN B 1 156 ? 17.719 -2.391 -28.062 1 38.34 156 ASN B CA 1
ATOM 6674 C C . ASN B 1 156 ? 16.344 -1.741 -28.031 1 38.34 156 ASN B C 1
ATOM 6676 O O . ASN B 1 156 ? 15.766 -1.431 -29.078 1 38.34 156 ASN B O 1
ATOM 6680 N N . ASP B 1 157 ? 15.5 -2.16 -27.391 1 38.34 157 ASP B N 1
ATOM 6681 C CA . ASP B 1 157 ? 14.133 -1.641 -27.359 1 38.34 157 ASP B CA 1
ATOM 6682 C C . ASP B 1 157 ? 14.109 -0.169 -26.953 1 38.34 157 ASP B C 1
ATOM 6684 O O . ASP B 1 157 ? 14.406 0.165 -25.812 1 38.34 157 ASP B O 1
ATOM 6688 N N . LYS B 1 158 ? 14.562 0.569 -27.828 1 37.12 158 LYS B N 1
ATOM 6689 C CA . LYS B 1 158 ? 14.047 1.926 -27.672 1 37.12 158 LYS B CA 1
ATOM 6690 C C . LYS B 1 158 ? 12.625 1.912 -27.109 1 37.12 158 LYS B C 1
ATOM 6692 O O . LYS B 1 158 ? 11.734 1.297 -27.703 1 37.12 158 LYS B O 1
ATOM 6697 N N . HIS B 1 159 ? 12.539 1.876 -25.875 1 37.72 159 HIS B N 1
ATOM 6698 C CA . HIS B 1 159 ? 11.32 2.07 -25.094 1 37.72 159 HIS B CA 1
ATOM 6699 C C . HIS B 1 159 ? 10.258 2.803 -25.922 1 37.72 159 HIS B C 1
ATOM 6701 O O . HIS B 1 159 ? 10.422 3.982 -26.234 1 37.72 159 HIS B O 1
ATOM 6707 N N . ARG B 1 160 ? 9.648 2.191 -26.766 1 36.44 160 ARG B N 1
ATOM 6708 C CA . ARG B 1 160 ? 8.602 2.914 -27.484 1 36.44 160 ARG B CA 1
ATOM 6709 C C . ARG B 1 160 ? 7.574 3.49 -26.531 1 36.44 160 ARG B C 1
ATOM 6711 O O . ARG B 1 160 ? 7.004 2.764 -25.703 1 36.44 160 ARG B O 1
ATOM 6718 N N . ARG B 1 161 ? 7.602 4.641 -26.453 1 39.59 161 ARG B N 1
ATOM 6719 C CA . ARG B 1 161 ? 6.797 5.598 -25.703 1 39.59 161 ARG B CA 1
ATOM 6720 C C . ARG B 1 161 ? 5.312 5.422 -26 1 39.59 161 ARG B C 1
ATOM 6722 O O . ARG B 1 161 ? 4.906 5.398 -27.172 1 39.59 161 ARG B O 1
ATOM 6729 N N . ARG B 1 162 ? 4.414 4.98 -25.062 1 40.09 162 ARG B N 1
ATOM 6730 C CA . ARG B 1 162 ? 2.959 4.91 -25.125 1 40.09 162 ARG B CA 1
ATOM 6731 C C . ARG B 1 162 ? 2.371 6.223 -25.625 1 40.09 162 ARG B C 1
ATOM 6733 O O . ARG B 1 162 ? 2.588 7.281 -25.031 1 40.09 162 ARG B O 1
ATOM 6740 N N . GLN B 1 163 ? 2.082 6.215 -26.953 1 41.91 163 GLN B N 1
ATOM 6741 C CA . GLN B 1 163 ? 1.348 7.398 -27.375 1 41.91 163 GLN B CA 1
ATOM 6742 C C . GLN B 1 163 ? -0.054 7.426 -26.766 1 41.91 163 GLN B C 1
ATOM 6744 O O . GLN B 1 163 ? -0.798 6.449 -26.875 1 41.91 163 GLN B O 1
ATOM 6749 N N . LEU B 1 164 ? -0.223 8.109 -25.734 1 44.28 164 LEU B N 1
ATOM 6750 C CA . LEU B 1 164 ? -1.553 8.312 -25.172 1 44.28 164 LEU B CA 1
ATOM 6751 C C . LEU B 1 164 ? -2.541 8.734 -26.25 1 44.28 164 LEU B C 1
ATOM 6753 O O . LEU B 1 164 ? -2.314 9.727 -26.953 1 44.28 164 LEU B O 1
ATOM 6757 N N . LEU B 1 165 ? -3.334 7.84 -26.766 1 49.19 165 LEU B N 1
ATOM 6758 C CA . LEU B 1 165 ? -4.41 8.148 -27.703 1 49.19 165 LEU B CA 1
ATOM 6759 C C . LEU B 1 165 ? -5.391 9.141 -27.094 1 49.19 165 LEU B C 1
ATOM 6761 O O . LEU B 1 165 ? -5.629 9.125 -25.891 1 49.19 165 LEU B O 1
ATOM 6765 N N . PRO B 1 166 ? -5.809 10.086 -27.891 1 53.53 166 PRO B N 1
ATOM 6766 C CA . PRO B 1 166 ? -6.875 10.961 -27.406 1 53.53 166 PRO B CA 1
ATOM 6767 C C . PRO B 1 166 ? -8.109 10.18 -26.953 1 53.53 166 PRO B C 1
ATOM 6769 O O . PRO B 1 166 ? -8.344 9.062 -27.406 1 53.53 166 PRO B O 1
ATOM 6772 N N . ASP B 1 167 ? -8.93 10.672 -26.047 1 55.59 167 ASP B N 1
ATOM 6773 C CA . ASP B 1 167 ? -10.055 10.039 -25.375 1 55.59 167 ASP B CA 1
ATOM 6774 C C . ASP B 1 167 ? -11.055 9.461 -26.375 1 55.59 167 ASP B C 1
ATOM 6776 O O . ASP B 1 167 ? -11.523 8.336 -26.219 1 55.59 167 ASP B O 1
ATOM 6780 N N . GLY B 1 168 ? -11.469 10.281 -27.328 1 56.72 168 GLY B N 1
ATOM 6781 C CA . GLY B 1 168 ? -12.43 9.805 -28.312 1 56.72 168 GLY B CA 1
ATOM 6782 C C . GLY B 1 168 ? -11.938 8.602 -29.094 1 56.72 168 GLY B C 1
ATOM 6783 O O . GLY B 1 168 ? -12.695 7.656 -29.328 1 56.72 168 GLY B O 1
ATOM 6784 N N . ALA B 1 169 ? -10.82 8.617 -29.344 1 74.12 169 ALA B N 1
ATOM 6785 C CA . ALA B 1 169 ? -10.211 7.512 -30.094 1 74.12 169 ALA B CA 1
ATOM 6786 C C . ALA B 1 169 ? -10.117 6.258 -29.234 1 74.12 169 ALA B C 1
ATOM 6788 O O . ALA B 1 169 ? -10.336 5.145 -29.703 1 74.12 169 ALA B O 1
ATOM 6789 N N . LEU B 1 170 ? -10.133 6.551 -27.984 1 81.56 170 LEU B N 1
ATOM 6790 C CA . LEU B 1 170 ? -10.023 5.426 -27.062 1 81.56 170 LEU B CA 1
ATOM 6791 C C . LEU B 1 170 ? -11.375 4.75 -26.875 1 81.56 170 LEU B C 1
ATOM 6793 O O . LEU B 1 170 ? -11.461 3.52 -26.844 1 81.56 170 LEU B O 1
ATOM 6797 N N . GLU B 1 171 ? -12.438 5.504 -26.797 1 86.12 171 GLU B N 1
ATOM 6798 C CA . GLU B 1 171 ? -13.773 4.945 -26.641 1 86.12 171 GLU B CA 1
ATOM 6799 C C . GLU B 1 171 ? -14.172 4.117 -27.859 1 86.12 171 GLU B C 1
ATOM 6801 O O . GLU B 1 171 ? -14.742 3.031 -27.719 1 86.12 171 GLU B O 1
ATOM 6806 N N . ASN B 1 172 ? -13.906 4.637 -28.969 1 88.25 172 ASN B N 1
ATOM 6807 C CA . ASN B 1 172 ? -14.219 3.904 -30.188 1 88.25 172 ASN B CA 1
ATOM 6808 C C . ASN B 1 172 ? -13.422 2.605 -30.281 1 88.25 172 ASN B C 1
ATOM 6810 O O . ASN B 1 172 ? -13.953 1.583 -30.719 1 88.25 172 ASN B O 1
ATOM 6814 N N . THR B 1 173 ? -12.242 2.742 -29.875 1 89.25 173 THR B N 1
ATOM 6815 C CA . THR B 1 173 ? -11.398 1.55 -29.875 1 89.25 173 THR B CA 1
ATOM 6816 C C . THR B 1 173 ? -11.969 0.482 -28.953 1 89.25 173 THR B C 1
ATOM 6818 O O . THR B 1 173 ? -12.016 -0.698 -29.312 1 89.25 173 THR B O 1
ATOM 6821 N N . LEU B 1 174 ? -12.43 0.853 -27.828 1 93.81 174 LEU B N 1
ATOM 6822 C CA . LEU B 1 174 ? -12.992 -0.079 -26.859 1 93.81 174 LEU B CA 1
ATOM 6823 C C . LEU B 1 174 ? -14.258 -0.74 -27.406 1 93.81 174 LEU B C 1
ATOM 6825 O O . LEU B 1 174 ? -14.469 -1.94 -27.219 1 93.81 174 LEU B O 1
ATOM 6829 N N . ARG B 1 175 ? -15.023 -0.013 -28.125 1 93.38 175 ARG B N 1
ATOM 6830 C CA . ARG B 1 175 ? -16.25 -0.538 -28.719 1 93.38 175 ARG B CA 1
ATOM 6831 C C . ARG B 1 175 ? -15.938 -1.549 -29.812 1 93.38 175 ARG B C 1
ATOM 6833 O O . ARG B 1 175 ? -16.625 -2.568 -29.938 1 93.38 175 ARG B O 1
ATOM 6840 N N . GLU B 1 176 ? -14.914 -1.269 -30.516 1 91.5 176 GLU B N 1
ATOM 6841 C CA . GLU B 1 176 ? -14.555 -2.125 -31.641 1 91.5 176 GLU B CA 1
ATOM 6842 C C . GLU B 1 176 ? -13.922 -3.428 -31.172 1 91.5 176 GLU B C 1
ATOM 6844 O O . GLU B 1 176 ? -13.961 -4.438 -31.875 1 91.5 176 GLU B O 1
ATOM 6849 N N . LEU B 1 177 ? -13.406 -3.379 -29.984 1 94 177 LEU B N 1
ATOM 6850 C CA . LEU B 1 177 ? -12.672 -4.531 -29.469 1 94 177 LEU B CA 1
ATOM 6851 C C . LEU B 1 177 ? -13.633 -5.566 -28.891 1 94 177 LEU B C 1
ATOM 6853 O O . LEU B 1 177 ? -13.242 -6.707 -28.641 1 94 177 LEU B O 1
ATOM 6857 N N . ILE B 1 178 ? -14.898 -5.211 -28.672 1 95.44 178 ILE B N 1
ATOM 6858 C CA . ILE B 1 178 ? -15.867 -6.137 -28.094 1 95.44 178 ILE B CA 1
ATOM 6859 C C . ILE B 1 178 ? -16.141 -7.27 -29.078 1 95.44 178 ILE B C 1
ATOM 6861 O O . ILE B 1 178 ? -16.562 -7.023 -30.219 1 95.44 178 ILE B O 1
ATOM 6865 N N . PRO B 1 179 ? -15.945 -8.445 -28.656 1 94.06 179 PRO B N 1
ATOM 6866 C CA . PRO B 1 179 ? -16.234 -9.578 -29.547 1 94.06 179 PRO B CA 1
ATOM 6867 C C . PRO B 1 179 ? -17.703 -9.68 -29.922 1 94.06 179 PRO B C 1
ATOM 6869 O O . PRO B 1 179 ? -18.547 -8.977 -29.344 1 94.06 179 PRO B O 1
ATOM 6872 N N . MET B 1 180 ? -17.938 -10.586 -30.859 1 93.06 180 MET B N 1
ATOM 6873 C CA . MET B 1 180 ? -19.312 -10.852 -31.266 1 93.06 180 MET B CA 1
ATOM 6874 C C . MET B 1 180 ? -20.125 -11.43 -30.109 1 93.06 180 MET B C 1
ATOM 6876 O O . MET B 1 180 ? -19.562 -12.055 -29.219 1 93.06 180 MET B O 1
ATOM 6880 N N . LYS B 1 181 ? -21.406 -11.227 -30.141 1 94.19 181 LYS B N 1
ATOM 6881 C CA . LYS B 1 181 ? -22.281 -11.609 -29.031 1 94.19 181 LYS B CA 1
ATOM 6882 C C . LYS B 1 181 ? -22.172 -13.102 -28.734 1 94.19 181 LYS B C 1
ATOM 6884 O O . LYS B 1 181 ? -22.172 -13.516 -27.578 1 94.19 181 LYS B O 1
ATOM 6889 N N . SER B 1 182 ? -22.141 -13.961 -29.781 1 91.62 182 SER B N 1
ATOM 6890 C CA . SER B 1 182 ? -22.078 -15.406 -29.594 1 91.62 182 SER B CA 1
ATOM 6891 C C . SER B 1 182 ? -20.859 -15.805 -28.766 1 91.62 182 SER B C 1
ATOM 6893 O O . SER B 1 182 ? -20.938 -16.688 -27.922 1 91.62 182 SER B O 1
ATOM 6895 N N . ILE B 1 183 ? -19.766 -15.125 -29 1 94 183 ILE B N 1
ATOM 6896 C CA . ILE B 1 183 ? -18.531 -15.391 -28.266 1 94 183 ILE B CA 1
ATOM 6897 C C . ILE B 1 183 ? -18.625 -14.781 -26.859 1 94 183 ILE B C 1
ATOM 6899 O O . ILE B 1 183 ? -18.281 -15.43 -25.875 1 94 183 ILE B O 1
ATOM 6903 N N . MET B 1 184 ? -19.141 -13.586 -26.766 1 95.69 184 MET B N 1
ATOM 6904 C CA . MET B 1 184 ? -19.266 -12.891 -25.484 1 95.69 184 MET B CA 1
ATOM 6905 C C . MET B 1 184 ? -20.188 -13.648 -24.531 1 95.69 184 MET B C 1
ATOM 6907 O O . MET B 1 184 ? -19.969 -13.672 -23.328 1 95.69 184 MET B O 1
ATOM 6911 N N . ASP B 1 185 ? -21.219 -14.242 -25.047 1 96.38 185 ASP B N 1
ATOM 6912 C CA . ASP B 1 185 ? -22.125 -15.031 -24.219 1 96.38 185 ASP B CA 1
ATOM 6913 C C . ASP B 1 185 ? -21.391 -16.156 -23.516 1 96.38 185 ASP B C 1
ATOM 6915 O O . ASP B 1 185 ? -21.609 -16.391 -22.312 1 96.38 185 ASP B O 1
ATOM 6919 N N . VAL B 1 186 ? -20.547 -16.812 -24.266 1 95.19 186 VAL B N 1
ATOM 6920 C CA . VAL B 1 186 ? -19.781 -17.922 -23.719 1 95.19 186 VAL B CA 1
ATOM 6921 C C . VAL B 1 186 ? -18.812 -17.391 -22.656 1 95.19 186 VAL B C 1
ATOM 6923 O O . VAL B 1 186 ? -18.672 -17.969 -21.578 1 95.19 186 VAL B O 1
ATOM 6926 N N . LEU B 1 187 ? -18.156 -16.328 -22.984 1 96.5 187 LEU B N 1
ATOM 6927 C CA . LEU B 1 187 ? -17.141 -15.773 -22.109 1 96.5 187 LEU B CA 1
ATOM 6928 C C . LEU B 1 187 ? -17.766 -15.227 -20.828 1 96.5 187 LEU B C 1
ATOM 6930 O O . LEU B 1 187 ? -17.234 -15.43 -19.734 1 96.5 187 LEU B O 1
ATOM 6934 N N . VAL B 1 188 ? -18.875 -14.555 -20.922 1 97.31 188 VAL B N 1
ATOM 6935 C CA . VAL B 1 188 ?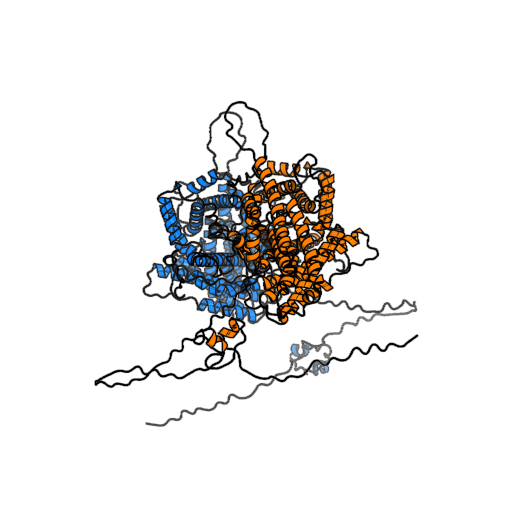 -19.562 -14.016 -19.75 1 97.31 188 VAL B CA 1
ATOM 6936 C C . VAL B 1 188 ? -20.016 -15.156 -18.844 1 97.31 188 VAL B C 1
ATOM 6938 O O . VAL B 1 188 ? -19.859 -15.094 -17.625 1 97.31 188 VAL B O 1
ATOM 6941 N N . GLN B 1 189 ? -20.562 -16.188 -19.438 1 95.19 189 GLN B N 1
ATOM 6942 C CA . GLN B 1 189 ? -21 -17.344 -18.656 1 95.19 189 GLN B CA 1
ATOM 6943 C C . GLN B 1 189 ? -19.812 -18.016 -17.953 1 95.19 189 GLN B C 1
ATOM 6945 O O . GLN B 1 189 ? -19.922 -18.406 -16.797 1 95.19 189 GLN B O 1
ATOM 6950 N N . THR B 1 190 ? -18.781 -18.125 -18.703 1 95.12 190 THR B N 1
ATOM 6951 C CA . THR B 1 190 ? -17.578 -18.719 -18.125 1 95.12 190 THR B CA 1
ATOM 6952 C C . THR B 1 190 ? -17.062 -17.891 -16.953 1 95.12 190 THR B C 1
ATOM 6954 O O . THR B 1 190 ? -16.672 -18.438 -15.914 1 95.12 190 THR B O 1
ATOM 6957 N N . TYR B 1 191 ? -17.031 -16.594 -17.141 1 97.25 191 TYR B N 1
ATOM 6958 C CA . TYR B 1 191 ? -16.594 -15.727 -16.047 1 97.25 191 TYR B CA 1
ATOM 6959 C C . TYR B 1 191 ? -17.453 -15.938 -14.805 1 97.25 191 TYR B C 1
ATOM 6961 O O . TYR B 1 191 ? -16.922 -16.016 -13.688 1 97.25 191 TYR B O 1
ATOM 6969 N N . VAL B 1 192 ? -18.75 -16.016 -14.914 1 96.25 192 VAL B N 1
ATOM 6970 C CA . VAL B 1 192 ? -19.672 -16.172 -13.805 1 96.25 192 VAL B CA 1
ATOM 6971 C C . VAL B 1 192 ? -19.438 -17.516 -13.102 1 96.25 192 VAL B C 1
ATOM 6973 O O . VAL B 1 192 ? -19.422 -17.578 -11.875 1 96.25 192 VAL B O 1
ATOM 6976 N N . ASP B 1 193 ? -19.109 -18.516 -13.867 1 92.25 193 ASP B N 1
ATOM 6977 C CA . ASP B 1 193 ? -19.016 -19.875 -13.336 1 92.25 193 ASP B CA 1
ATOM 6978 C C . ASP B 1 193 ? -17.656 -20.125 -12.695 1 92.25 193 ASP B C 1
ATOM 6980 O O . ASP B 1 193 ? -17.547 -20.938 -11.766 1 92.25 193 ASP B O 1
ATOM 6984 N N . ARG B 1 194 ? -16.703 -19.422 -13.172 1 94.44 194 ARG B N 1
ATOM 6985 C CA . ARG B 1 194 ? -15.367 -19.828 -12.758 1 94.44 194 ARG B CA 1
ATOM 6986 C C . ARG B 1 194 ? -14.688 -18.719 -11.945 1 94.44 194 ARG B C 1
ATOM 6988 O O . ARG B 1 194 ? -13.867 -19 -11.07 1 94.44 194 ARG B O 1
ATOM 6995 N N . PHE B 1 195 ? -14.992 -17.5 -12.242 1 96.94 195 PHE B N 1
ATOM 6996 C CA . PHE B 1 195 ? -14.273 -16.406 -11.586 1 96.94 195 PHE B CA 1
ATOM 6997 C C . PHE B 1 195 ? -15.18 -15.703 -10.578 1 96.94 195 PHE B C 1
ATOM 6999 O O . PHE B 1 195 ? -14.797 -15.531 -9.414 1 96.94 195 PHE B O 1
ATOM 7006 N N . GLU B 1 196 ? -16.375 -15.344 -10.992 1 97.44 196 GLU B N 1
ATOM 7007 C CA . GLU B 1 196 ? -17.25 -14.625 -10.086 1 97.44 196 GLU B CA 1
ATOM 7008 C C . GLU B 1 196 ? -17.594 -15.461 -8.859 1 97.44 196 GLU B C 1
ATOM 7010 O O . GLU B 1 196 ? -17.812 -14.922 -7.77 1 97.44 196 GLU B O 1
ATOM 7015 N N . ILE B 1 197 ? -17.625 -16.719 -9.039 1 94.5 197 ILE B N 1
ATOM 7016 C CA . ILE B 1 197 ? -17.969 -17.625 -7.941 1 94.5 197 ILE B CA 1
ATOM 7017 C C . ILE B 1 197 ? -16.859 -17.578 -6.879 1 94.5 197 ILE B C 1
ATOM 7019 O O . ILE B 1 197 ? -17.141 -17.75 -5.688 1 94.5 197 ILE B O 1
ATOM 7023 N N . THR B 1 198 ? -15.625 -17.328 -7.25 1 95.69 198 THR B N 1
ATOM 7024 C CA . THR B 1 198 ? -14.508 -17.297 -6.312 1 95.69 198 THR B CA 1
ATOM 7025 C C . THR B 1 198 ? -14.102 -15.867 -5.98 1 95.69 198 THR B C 1
ATOM 7027 O O . THR B 1 198 ? -13.43 -15.625 -4.977 1 95.69 198 THR B O 1
ATOM 7030 N N . HIS B 1 199 ? -14.391 -14.93 -6.852 1 96.44 199 HIS B N 1
ATOM 7031 C CA . HIS B 1 199 ? -14.133 -13.508 -6.676 1 96.44 199 HIS B CA 1
ATOM 7032 C C . HIS B 1 199 ? -15.422 -12.695 -6.785 1 96.44 199 HIS B C 1
ATOM 7034 O O . HIS B 1 199 ? -15.805 -12.273 -7.879 1 96.44 199 HIS B O 1
ATOM 7040 N N . ARG B 1 200 ? -15.992 -12.438 -5.723 1 97.12 200 ARG B N 1
ATOM 7041 C CA . ARG B 1 200 ? -17.297 -11.781 -5.758 1 97.12 200 ARG B CA 1
ATOM 7042 C C . ARG B 1 200 ? -17.141 -10.273 -5.934 1 97.12 200 ARG B C 1
ATOM 7044 O O . ARG B 1 200 ? -16.953 -9.547 -4.957 1 97.12 200 ARG B O 1
ATOM 7051 N N . ILE B 1 201 ? -17.281 -9.805 -7.145 1 97.62 201 ILE B N 1
ATOM 7052 C CA . ILE B 1 201 ? -17.109 -8.406 -7.496 1 97.62 201 ILE B CA 1
ATOM 7053 C C . ILE B 1 201 ? -18.406 -7.836 -8.047 1 97.62 201 ILE B C 1
ATOM 7055 O O . ILE B 1 201 ? -18.875 -6.785 -7.609 1 97.62 201 ILE B O 1
ATOM 7059 N N . LEU B 1 202 ? -19.047 -8.562 -8.945 1 96.94 202 LEU B N 1
ATOM 7060 C CA . LEU B 1 202 ? -20.219 -8.094 -9.672 1 96.94 202 LEU B CA 1
ATOM 7061 C C . LEU B 1 202 ? -21.5 -8.625 -9.031 1 96.94 202 LEU B C 1
ATOM 7063 O O . LEU B 1 202 ? -21.484 -9.711 -8.438 1 96.94 202 LEU B O 1
ATOM 7067 N N . HIS B 1 203 ? -22.484 -7.844 -9.055 1 96.12 203 HIS B N 1
ATOM 7068 C CA . HIS B 1 203 ? -23.828 -8.367 -8.898 1 96.12 203 HIS B CA 1
ATOM 7069 C C . HIS B 1 203 ? -24.359 -8.961 -10.203 1 96.12 203 HIS B C 1
ATOM 7071 O O . HIS B 1 203 ? -24.703 -8.219 -11.125 1 96.12 203 HIS B O 1
ATOM 7077 N N . ILE B 1 204 ? -24.516 -10.227 -10.266 1 96.56 204 ILE B N 1
ATOM 7078 C CA . ILE B 1 204 ? -24.703 -10.969 -11.508 1 96.56 204 ILE B CA 1
ATOM 7079 C C . ILE B 1 204 ? -25.984 -10.492 -12.203 1 96.56 204 ILE B C 1
ATOM 7081 O O . ILE B 1 204 ? -25.969 -10.141 -13.383 1 96.56 204 ILE B O 1
ATOM 7085 N N . PRO B 1 205 ? -27.125 -10.328 -11.492 1 95.44 205 PRO B N 1
ATOM 7086 C CA . PRO B 1 205 ? -28.344 -9.891 -12.18 1 95.44 205 PRO B CA 1
ATOM 7087 C C . PRO B 1 205 ? -28.203 -8.492 -12.781 1 95.44 205 PRO B C 1
ATOM 7089 O O . PRO B 1 205 ? -28.641 -8.258 -13.914 1 95.44 205 PRO B O 1
ATOM 7092 N N . THR B 1 206 ? -27.594 -7.57 -12.039 1 94.62 206 THR B N 1
ATOM 7093 C CA . THR B 1 206 ? -27.406 -6.215 -12.547 1 94.62 206 THR B CA 1
ATOM 7094 C C . THR B 1 206 ? -26.5 -6.215 -13.773 1 94.62 206 THR B C 1
ATOM 7096 O O . THR B 1 206 ? -26.766 -5.52 -14.75 1 94.62 206 THR B O 1
ATOM 7099 N N . PHE B 1 207 ? -25.453 -6.957 -13.789 1 96.75 207 PHE B N 1
ATOM 7100 C CA . PHE B 1 207 ? -24.5 -7.035 -14.891 1 96.75 207 PHE B CA 1
ATOM 7101 C C . PHE B 1 207 ? -25.172 -7.617 -16.141 1 96.75 207 PHE B C 1
ATOM 7103 O O . PHE B 1 207 ? -24.984 -7.105 -17.234 1 96.75 207 PHE B O 1
ATOM 7110 N N . ILE B 1 208 ? -25.906 -8.719 -15.93 1 96.88 208 ILE B N 1
ATOM 7111 C CA . ILE B 1 208 ? -26.562 -9.383 -17.047 1 96.88 208 ILE B CA 1
ATOM 7112 C C . ILE B 1 208 ? -27.609 -8.461 -17.672 1 96.88 208 ILE B C 1
ATOM 7114 O O . ILE B 1 208 ? -27.797 -8.445 -18.891 1 96.88 208 ILE B O 1
ATOM 7118 N N . THR B 1 209 ? -28.281 -7.676 -16.797 1 95.25 209 THR B N 1
ATOM 7119 C CA . THR B 1 209 ? -29.25 -6.703 -17.312 1 95.25 209 THR B CA 1
ATOM 7120 C C . THR B 1 209 ? -28.547 -5.66 -18.172 1 95.25 209 THR B C 1
ATOM 7122 O O . THR B 1 209 ? -29.016 -5.355 -19.281 1 95.25 209 THR B O 1
ATOM 7125 N N . LYS B 1 210 ? -27.438 -5.148 -17.703 1 96.12 210 LYS B N 1
ATOM 7126 C CA . LYS B 1 210 ? -26.672 -4.176 -18.469 1 96.12 210 LYS B CA 1
ATOM 7127 C C . LYS B 1 210 ? -26.109 -4.805 -19.734 1 96.12 210 LYS B C 1
ATOM 7129 O O . LYS B 1 210 ? -26.062 -4.164 -20.797 1 96.12 210 LYS B O 1
ATOM 7134 N N . TYR B 1 211 ? -25.656 -6.035 -19.672 1 97.5 211 TYR B N 1
ATOM 7135 C CA . TYR B 1 211 ? -25.125 -6.781 -20.797 1 97.5 211 TYR B CA 1
ATOM 7136 C C . TYR B 1 211 ? -26.172 -6.938 -21.891 1 97.5 211 TYR B C 1
ATOM 7138 O O . TYR B 1 211 ? -25.891 -6.691 -23.062 1 97.5 211 TYR B O 1
ATOM 7146 N N . ASN B 1 212 ? -27.344 -7.305 -21.484 1 96.31 212 ASN B N 1
ATOM 7147 C CA . ASN B 1 212 ? -28.438 -7.461 -22.453 1 96.31 212 ASN B CA 1
ATOM 7148 C C . ASN B 1 212 ? -28.828 -6.125 -23.078 1 96.31 212 ASN B C 1
ATOM 7150 O O . ASN B 1 212 ? -29.141 -6.059 -24.266 1 96.31 212 ASN B O 1
ATOM 7154 N N . THR B 1 213 ? -28.812 -5.098 -22.266 1 96.06 213 THR B N 1
ATOM 7155 C CA . THR B 1 213 ? -29.141 -3.762 -22.75 1 96.06 213 THR B CA 1
ATOM 7156 C C . THR B 1 213 ? -28.109 -3.307 -23.797 1 96.06 213 THR B C 1
ATOM 7158 O O . THR B 1 213 ? -28.469 -2.625 -24.766 1 96.06 213 THR B O 1
ATOM 7161 N N . HIS B 1 214 ? -26.875 -3.666 -23.625 1 96.5 214 HIS B N 1
ATOM 7162 C CA . HIS B 1 214 ? -25.828 -3.33 -24.578 1 96.5 214 HIS B CA 1
ATOM 7163 C C . HIS B 1 214 ? -26.141 -3.869 -25.969 1 96.5 214 HIS B C 1
ATOM 7165 O O . HIS B 1 214 ? -25.938 -3.176 -26.969 1 96.5 214 HIS B O 1
ATOM 7171 N N . TRP B 1 215 ? -26.641 -5.035 -26.078 1 95.69 215 TRP B N 1
ATOM 7172 C CA . TRP B 1 215 ? -26.875 -5.664 -27.375 1 95.69 215 TRP B CA 1
ATOM 7173 C C . TRP B 1 215 ? -28.141 -5.129 -28.016 1 95.69 215 TRP B C 1
ATOM 7175 O O . TRP B 1 215 ? -28.328 -5.238 -29.234 1 95.69 215 TRP B O 1
ATOM 7185 N N . THR B 1 216 ? -29.016 -4.516 -27.125 1 94.38 216 THR B N 1
ATOM 7186 C CA . THR B 1 216 ? -30.203 -3.863 -27.672 1 94.38 216 THR B CA 1
ATOM 7187 C C . THR B 1 216 ? -29.859 -2.479 -28.219 1 94.38 216 THR B C 1
ATOM 7189 O O . THR B 1 216 ? -30.391 -2.062 -29.25 1 94.38 216 THR B O 1
ATOM 7192 N N . ASP B 1 217 ? -28.969 -1.728 -27.484 1 92.56 217 ASP B N 1
ATOM 7193 C CA . ASP B 1 217 ? -28.516 -0.401 -27.891 1 92.56 217 ASP B CA 1
ATOM 7194 C C . ASP B 1 217 ? -27.031 -0.214 -27.578 1 92.56 217 ASP B C 1
ATOM 7196 O O . ASP B 1 217 ? -26.672 0.354 -26.547 1 92.56 217 ASP B O 1
ATOM 7200 N N . LYS B 1 218 ? -26.219 -0.45 -28.531 1 91.06 218 LYS B N 1
ATOM 7201 C CA . LYS B 1 218 ? -24.781 -0.445 -28.344 1 91.06 218 LYS B CA 1
ATOM 7202 C C . LYS B 1 218 ? -24.25 0.976 -28.156 1 91.06 218 LYS B C 1
ATOM 7204 O O . LYS B 1 218 ? -23.281 1.195 -27.422 1 91.06 218 LYS B O 1
ATOM 7209 N N . SER B 1 219 ? -24.844 1.914 -28.75 1 88.69 219 SER B N 1
ATOM 7210 C CA . SER B 1 219 ? -24.344 3.283 -28.766 1 88.69 219 SER B CA 1
ATOM 7211 C C . SER B 1 219 ? -24.547 3.975 -27.422 1 88.69 219 SER B C 1
ATOM 7213 O O . SER B 1 219 ? -23.781 4.871 -27.062 1 88.69 219 SER B O 1
ATOM 7215 N N . SER B 1 220 ? -25.453 3.482 -26.656 1 90.5 220 SER B N 1
ATOM 7216 C CA . SER B 1 220 ? -25.781 4.164 -25.406 1 90.5 220 SER B CA 1
ATOM 7217 C C . SER B 1 220 ? -25.031 3.555 -24.219 1 90.5 220 SER B C 1
ATOM 7219 O O . SER B 1 220 ? -25.078 4.078 -23.109 1 90.5 220 SER B O 1
ATOM 7221 N N . THR B 1 221 ? -24.281 2.559 -24.453 1 93.5 221 THR B N 1
ATOM 7222 C CA . THR B 1 221 ? -23.594 1.87 -23.359 1 93.5 221 THR B CA 1
ATOM 7223 C C . THR B 1 221 ? -22.469 2.736 -22.797 1 93.5 221 THR B C 1
ATOM 7225 O O . THR B 1 221 ? -21.609 3.207 -23.547 1 93.5 221 THR B O 1
ATOM 7228 N N . PRO B 1 222 ? -22.516 2.961 -21.531 1 93.12 222 PRO B N 1
ATOM 7229 C CA . PRO B 1 222 ? -21.406 3.715 -20.922 1 93.12 222 PRO B CA 1
ATOM 7230 C C . PRO B 1 222 ? -20.062 3.045 -21.125 1 93.12 222 PRO B C 1
ATOM 7232 O O . PRO B 1 222 ? -19.953 1.816 -21.094 1 93.12 222 PRO B O 1
ATOM 7235 N N . VAL B 1 223 ? -19.062 3.809 -21.312 1 92.5 223 VAL B N 1
ATOM 7236 C CA . VAL B 1 223 ? -17.719 3.305 -21.609 1 92.5 223 VAL B CA 1
ATOM 7237 C C . VAL B 1 223 ? -17.219 2.469 -20.422 1 92.5 223 VAL B C 1
ATOM 7239 O O . VAL B 1 223 ? -16.516 1.473 -20.625 1 92.5 223 VAL B O 1
ATOM 7242 N N . CYS B 1 224 ? -17.547 2.857 -19.219 1 92.25 224 CYS B N 1
ATOM 7243 C CA . CYS B 1 224 ? -17.125 2.107 -18.047 1 92.25 224 CYS B CA 1
ATOM 7244 C C . CYS B 1 224 ? -17.594 0.662 -18.125 1 92.25 224 CYS B C 1
ATOM 7246 O O . CYS B 1 224 ? -16.875 -0.258 -17.734 1 92.25 224 CYS B O 1
ATOM 7248 N N . PHE B 1 225 ? -18.781 0.474 -18.609 1 95.56 225 PHE B N 1
ATOM 7249 C CA . PHE B 1 225 ? -19.312 -0.88 -18.703 1 95.56 225 PHE B CA 1
ATOM 7250 C C . PHE B 1 225 ? -18.625 -1.65 -19.828 1 95.56 225 PHE B C 1
ATOM 7252 O O . PHE B 1 225 ? -18.406 -2.859 -19.719 1 95.56 225 PHE B O 1
ATOM 7259 N N . LEU B 1 226 ? -18.297 -0.992 -20.922 1 96.75 226 LEU B N 1
ATOM 7260 C CA . LEU B 1 226 ? -17.547 -1.632 -22 1 96.75 226 LEU B CA 1
ATOM 7261 C C . LEU B 1 226 ? -16.219 -2.166 -21.469 1 96.75 226 LEU B C 1
ATOM 7263 O O . LEU B 1 226 ? -15.82 -3.287 -21.797 1 96.75 226 LEU B O 1
ATOM 7267 N N . VAL B 1 227 ? -15.555 -1.34 -20.656 1 96.81 227 VAL B N 1
ATOM 7268 C CA . VAL B 1 227 ? -14.289 -1.709 -20.031 1 96.81 227 VAL B CA 1
ATOM 7269 C C . VAL B 1 227 ? -14.469 -2.957 -19.172 1 96.81 227 VAL B C 1
ATOM 7271 O O . VAL B 1 227 ? -13.68 -3.9 -19.266 1 96.81 227 VAL B O 1
ATOM 7274 N N . GLN B 1 228 ? -15.492 -2.984 -18.422 1 97.56 228 GLN B N 1
ATOM 7275 C CA . GLN B 1 228 ? -15.758 -4.117 -17.531 1 97.56 228 GLN B CA 1
ATOM 7276 C C . GLN B 1 228 ? -16.078 -5.375 -18.344 1 97.56 228 GLN B C 1
ATOM 7278 O O . GLN B 1 228 ? -15.648 -6.473 -17.984 1 97.56 228 GLN B O 1
ATOM 7283 N N . MET B 1 229 ? -16.828 -5.215 -19.422 1 97.88 229 MET B N 1
ATOM 7284 C CA . MET B 1 229 ? -17.156 -6.348 -20.281 1 97.88 229 MET B CA 1
ATOM 7285 C C . MET B 1 229 ? -15.883 -6.953 -20.891 1 97.88 229 MET B C 1
ATOM 7287 O O . MET B 1 229 ? -15.734 -8.172 -20.938 1 97.88 229 MET B O 1
ATOM 7291 N N . LEU B 1 230 ? -15.023 -6.094 -21.328 1 98 230 LEU B N 1
ATOM 7292 C CA . LEU B 1 230 ? -13.773 -6.57 -21.922 1 98 230 LEU B CA 1
ATOM 7293 C C . LEU B 1 230 ? -12.93 -7.301 -20.875 1 98 230 LEU B C 1
ATOM 7295 O O . LEU B 1 230 ? -12.289 -8.305 -21.188 1 98 230 LEU B O 1
ATOM 7299 N N . LEU B 1 231 ? -12.898 -6.781 -19.672 1 98.5 231 LEU B N 1
ATOM 7300 C CA . LEU B 1 231 ? -12.109 -7.41 -18.625 1 98.5 231 LEU B CA 1
ATOM 7301 C C . LEU B 1 231 ? -12.703 -8.758 -18.234 1 98.5 231 LEU B C 1
ATOM 7303 O O . LEU B 1 231 ? -11.969 -9.711 -17.953 1 98.5 231 LEU B O 1
ATOM 7307 N N . VAL B 1 232 ? -14.008 -8.836 -18.172 1 98.25 232 VAL B N 1
ATOM 7308 C CA . VAL B 1 232 ? -14.703 -10.094 -17.938 1 98.25 232 VAL B CA 1
ATOM 7309 C C . VAL B 1 232 ? -14.32 -11.102 -19.016 1 98.25 232 VAL B C 1
ATOM 7311 O O . VAL B 1 232 ? -13.984 -12.25 -18.719 1 98.25 232 VAL B O 1
ATOM 7314 N N . ALA B 1 233 ? -14.359 -10.648 -20.234 1 97.81 233 ALA B N 1
ATOM 7315 C CA . ALA B 1 233 ? -13.992 -11.5 -21.359 1 97.81 233 ALA B CA 1
ATOM 7316 C C . ALA B 1 233 ? -12.531 -11.93 -21.266 1 97.81 233 ALA B C 1
ATOM 7318 O O . ALA B 1 233 ? -12.203 -13.094 -21.516 1 97.81 233 ALA B O 1
ATOM 7319 N N . ALA B 1 234 ? -11.664 -11 -20.938 1 97.69 234 ALA B N 1
ATOM 7320 C CA . ALA B 1 234 ? -10.234 -11.281 -20.844 1 97.69 234 ALA B CA 1
ATOM 7321 C C . ALA B 1 234 ? -9.945 -12.352 -19.797 1 97.69 234 ALA B C 1
ATOM 7323 O O . ALA B 1 234 ? -9.102 -13.227 -20.016 1 97.69 234 ALA B O 1
ATOM 7324 N N . ALA B 1 235 ? -10.602 -12.32 -18.672 1 97.56 235 ALA B N 1
ATOM 7325 C CA . ALA B 1 235 ? -10.414 -13.344 -17.656 1 97.56 235 ALA B CA 1
ATOM 7326 C C . ALA B 1 235 ? -10.938 -14.695 -18.125 1 97.56 235 ALA B C 1
ATOM 7328 O O . ALA B 1 235 ? -10.266 -15.719 -17.969 1 97.56 235 ALA B O 1
ATOM 7329 N N . ALA B 1 236 ? -12.07 -14.68 -18.781 1 96.75 236 ALA B N 1
ATOM 7330 C CA . ALA B 1 236 ? -12.773 -15.906 -19.141 1 96.75 236 ALA B CA 1
ATOM 7331 C C . ALA B 1 236 ? -12.047 -16.641 -20.266 1 96.75 236 ALA B C 1
ATOM 7333 O O . ALA B 1 236 ? -12.078 -17.875 -20.344 1 96.75 236 ALA B O 1
ATOM 7334 N N . VAL B 1 237 ? -11.367 -15.906 -21.125 1 95.06 237 VAL B N 1
ATOM 7335 C CA . VAL B 1 237 ? -10.695 -16.5 -22.281 1 95.06 237 VAL B CA 1
ATOM 7336 C C . VAL B 1 237 ? -9.625 -17.484 -21.812 1 95.06 237 VAL B C 1
ATOM 7338 O O . VAL B 1 237 ? -9.32 -18.469 -22.5 1 95.06 237 VAL B O 1
ATOM 7341 N N . SER B 1 238 ? -9.094 -17.281 -20.656 1 93.44 238 SER B N 1
ATOM 7342 C CA . SER B 1 238 ? -8.062 -18.156 -20.109 1 93.44 238 SER B CA 1
ATOM 7343 C C . SER B 1 238 ? -8.586 -19.562 -19.875 1 93.44 238 SER B C 1
ATOM 7345 O O . SER B 1 238 ? -7.812 -20.531 -19.828 1 93.44 238 SER B O 1
ATOM 7347 N N . CYS B 1 239 ? -9.898 -19.719 -19.812 1 92.69 239 CYS B N 1
ATOM 7348 C CA . CYS B 1 239 ? -10.508 -21.031 -19.578 1 92.69 239 CYS B CA 1
ATOM 7349 C C . CYS B 1 239 ? -10.93 -21.672 -20.906 1 92.69 239 CYS B C 1
ATOM 7351 O O . CYS B 1 239 ? -11.383 -22.812 -20.922 1 92.69 239 CYS B O 1
ATOM 7353 N N . HIS B 1 240 ? -10.719 -20.891 -21.969 1 88.88 240 HIS B N 1
ATOM 7354 C CA . HIS B 1 240 ? -11.148 -21.391 -23.266 1 88.88 240 HIS B CA 1
ATOM 7355 C C . HIS B 1 240 ? -10.047 -21.219 -24.312 1 88.88 240 HIS B C 1
ATOM 7357 O O . HIS B 1 240 ? -10.195 -20.438 -25.25 1 88.88 240 HIS B O 1
ATOM 7363 N N . PRO B 1 241 ? -9.094 -22 -24.25 1 79.69 241 PRO B N 1
ATOM 7364 C CA . PRO B 1 241 ? -8.023 -21.859 -25.234 1 79.69 241 PRO B CA 1
ATOM 7365 C C . PRO B 1 241 ? -8.484 -22.203 -26.656 1 79.69 241 PRO B C 1
ATOM 7367 O O . PRO B 1 241 ? -7.871 -21.75 -27.625 1 79.69 241 PRO B O 1
ATOM 7370 N N . GLU B 1 242 ? -9.555 -22.844 -26.75 1 80.56 242 GLU B N 1
ATOM 7371 C CA . GLU B 1 242 ? -10.031 -23.328 -28.047 1 80.56 242 GLU B CA 1
ATOM 7372 C C . GLU B 1 242 ? -10.891 -22.266 -28.75 1 80.56 242 GLU B C 1
ATOM 7374 O O . GLU B 1 242 ? -11.117 -22.344 -29.953 1 80.56 242 GLU B O 1
ATOM 7379 N N . VAL B 1 243 ? -11.305 -21.328 -27.953 1 79.19 243 VAL B N 1
ATOM 7380 C CA . VAL B 1 243 ? -12.211 -20.328 -28.5 1 79.19 243 VAL B CA 1
ATOM 7381 C C . VAL B 1 243 ? -11.461 -19.422 -29.469 1 79.19 243 VAL B C 1
ATOM 7383 O O . VAL B 1 243 ? -10.344 -18.984 -29.188 1 79.19 243 VAL B O 1
ATOM 7386 N N . CYS B 1 244 ? -12.023 -19.297 -30.609 1 74.88 244 CYS B N 1
ATOM 7387 C CA . CYS B 1 244 ? -11.508 -18.344 -31.578 1 74.88 244 CYS B CA 1
ATOM 7388 C C . CYS B 1 244 ? -12.234 -17 -31.484 1 74.88 244 CYS B C 1
ATOM 7390 O O . CYS B 1 244 ? -13.383 -16.891 -31.906 1 74.88 244 CYS B O 1
ATOM 7392 N N . ILE B 1 245 ? -11.609 -16.078 -31.031 1 79.56 245 ILE B N 1
ATOM 7393 C CA . ILE B 1 245 ? -12.234 -14.789 -30.766 1 79.56 245 ILE B CA 1
ATOM 7394 C C . ILE B 1 245 ? -12.555 -14.094 -32.094 1 79.56 245 ILE B C 1
ATOM 7396 O O . ILE B 1 245 ? -13.617 -13.477 -32.219 1 79.56 245 ILE B O 1
ATOM 7400 N N . ASP B 1 246 ? -11.578 -14.195 -33 1 74.69 246 ASP B N 1
ATOM 7401 C CA . ASP B 1 246 ? -11.758 -13.594 -34.312 1 74.69 246 ASP B CA 1
ATOM 7402 C C . ASP B 1 246 ? -11.336 -14.555 -35.406 1 74.69 246 ASP B C 1
ATOM 7404 O O . ASP B 1 246 ? -10.141 -14.719 -35.688 1 74.69 246 ASP B O 1
ATOM 7408 N N . VAL B 1 247 ? -12.289 -15.062 -36.062 1 67.81 247 VAL B N 1
ATOM 7409 C CA . VAL B 1 247 ? -12.047 -16.078 -37.094 1 67.81 247 VAL B CA 1
ATOM 7410 C C . VAL B 1 247 ? -11.289 -15.461 -38.25 1 67.81 247 VAL B C 1
ATOM 7412 O O . VAL B 1 247 ? -10.531 -16.156 -38.938 1 67.81 247 VAL B O 1
ATOM 7415 N N . PHE B 1 248 ? -11.445 -14.211 -38.312 1 67.25 248 PHE B N 1
ATOM 7416 C CA . PHE B 1 248 ? -10.875 -13.547 -39.469 1 67.25 248 PHE B CA 1
ATOM 7417 C C . PHE B 1 248 ? -9.469 -13.031 -39.156 1 67.25 248 PHE B C 1
ATOM 7419 O O . PHE B 1 248 ? -8.82 -12.445 -40.031 1 67.25 248 PHE B O 1
ATOM 7426 N N . SER B 1 249 ? -9.086 -13.25 -37.969 1 71.44 249 SER B N 1
ATOM 7427 C CA . SER B 1 249 ? -7.766 -12.766 -37.562 1 71.44 249 SER B CA 1
ATOM 7428 C C . SER B 1 249 ? -6.82 -13.93 -37.281 1 71.44 249 SER B C 1
ATOM 7430 O O . SER B 1 249 ? -7.258 -15.008 -36.875 1 71.44 249 SER B O 1
ATOM 7432 N N . HIS B 1 250 ? -5.605 -13.82 -37.688 1 71.69 250 HIS B N 1
ATOM 7433 C CA . HIS B 1 250 ? -4.574 -14.797 -37.375 1 71.69 250 HIS B CA 1
ATOM 7434 C C . HIS B 1 250 ? -4.035 -14.586 -35.938 1 71.69 250 HIS B C 1
ATOM 7436 O O . HIS B 1 250 ? -3.113 -15.281 -35.531 1 71.69 250 HIS B O 1
ATOM 7442 N N . LYS B 1 251 ? -4.797 -13.734 -35.25 1 79.56 251 LYS B N 1
ATOM 7443 C CA . LYS B 1 251 ? -4.324 -13.43 -33.906 1 79.56 251 LYS B CA 1
ATOM 7444 C C . LYS B 1 251 ? -4.742 -14.516 -32.906 1 79.56 251 LYS B C 1
ATOM 7446 O O . LYS B 1 251 ? -5.836 -15.078 -33.031 1 79.56 251 LYS B O 1
ATOM 7451 N N . THR B 1 252 ? -3.854 -14.82 -32.062 1 85.06 252 THR B N 1
ATOM 7452 C CA . THR B 1 252 ? -4.137 -15.789 -31.016 1 85.06 252 THR B CA 1
ATOM 7453 C C . THR B 1 252 ? -4.984 -15.156 -29.906 1 85.06 252 THR B C 1
ATOM 7455 O O . THR B 1 252 ? -5.156 -13.93 -29.875 1 85.06 252 THR B O 1
ATOM 7458 N N . ASN B 1 253 ? -5.582 -16 -29.062 1 89.25 253 ASN B N 1
ATOM 7459 C CA . ASN B 1 253 ? -6.32 -15.508 -27.906 1 89.25 253 ASN B CA 1
ATOM 7460 C C . ASN B 1 253 ? -5.453 -14.602 -27.031 1 89.25 253 ASN B C 1
ATOM 7462 O O . ASN B 1 253 ? -5.93 -13.602 -26.5 1 89.25 253 ASN B O 1
ATOM 7466 N N . HIS B 1 254 ? -4.285 -14.977 -26.953 1 88.81 254 HIS B N 1
ATOM 7467 C CA . HIS B 1 254 ? -3.346 -14.195 -26.141 1 88.81 254 HIS B CA 1
ATOM 7468 C C . HIS B 1 254 ? -3.182 -12.789 -26.703 1 88.81 254 HIS B C 1
ATOM 7470 O O . HIS B 1 254 ? -3.135 -11.812 -25.953 1 88.81 254 HIS B O 1
ATOM 7476 N N . ASP B 1 255 ? -3.127 -12.664 -28 1 88 255 ASP B N 1
ATOM 7477 C CA . ASP B 1 255 ? -2.998 -11.367 -28.656 1 88 255 ASP B CA 1
ATOM 7478 C C . ASP B 1 255 ? -4.223 -10.492 -28.391 1 88 255 ASP B C 1
ATOM 7480 O O . ASP B 1 255 ? -4.094 -9.297 -28.125 1 88 255 ASP B O 1
ATOM 7484 N N . HIS B 1 256 ? -5.305 -11.141 -28.516 1 91.31 256 HIS B N 1
ATOM 7485 C CA . HIS B 1 256 ? -6.543 -10.406 -28.266 1 91.31 256 HIS B CA 1
ATOM 7486 C C . HIS B 1 256 ? -6.594 -9.875 -26.828 1 91.31 256 HIS B C 1
ATOM 7488 O O . HIS B 1 256 ? -6.961 -8.719 -26.609 1 91.31 256 HIS B O 1
ATOM 7494 N N . VAL B 1 257 ? -6.246 -10.719 -25.906 1 94.38 257 VAL B N 1
ATOM 7495 C CA . VAL B 1 257 ? -6.301 -10.344 -24.5 1 94.38 257 VAL B CA 1
ATOM 7496 C C . VAL B 1 257 ? -5.344 -9.188 -24.234 1 94.38 257 VAL B C 1
ATOM 7498 O O . VAL B 1 257 ? -5.68 -8.258 -23.5 1 94.38 257 VAL B O 1
ATOM 7501 N N . ILE B 1 258 ? -4.184 -9.242 -24.781 1 91.75 258 ILE B N 1
ATOM 7502 C CA . ILE B 1 258 ? -3.207 -8.172 -24.609 1 91.75 258 ILE B CA 1
ATOM 7503 C C . ILE B 1 258 ? -3.791 -6.852 -25.094 1 91.75 258 ILE B C 1
ATOM 7505 O O . ILE B 1 258 ? -3.682 -5.824 -24.422 1 91.75 258 ILE B O 1
ATOM 7509 N N . LYS B 1 259 ? -4.387 -6.906 -26.219 1 91.94 259 LYS B N 1
ATOM 7510 C CA . LYS B 1 259 ? -4.988 -5.703 -26.781 1 91.94 259 LYS B CA 1
ATOM 7511 C C . LYS B 1 259 ? -6.109 -5.172 -25.891 1 91.94 259 LYS B C 1
ATOM 7513 O O . LYS B 1 259 ? -6.242 -3.961 -25.719 1 91.94 259 LYS B O 1
ATOM 7518 N N . TRP B 1 260 ? -6.957 -6.113 -25.438 1 95.75 260 TRP B N 1
ATOM 7519 C CA . TRP B 1 260 ? -8.039 -5.723 -24.531 1 95.75 260 TRP B CA 1
ATOM 7520 C C . TRP B 1 260 ? -7.496 -5.039 -23.281 1 95.75 260 TRP B C 1
ATOM 7522 O O . TRP B 1 260 ? -7.953 -3.957 -22.922 1 95.75 260 TRP B O 1
ATOM 7532 N N . VAL B 1 261 ? -6.516 -5.641 -22.641 1 94.94 261 VAL B N 1
ATOM 7533 C CA . VAL B 1 261 ? -5.953 -5.156 -21.375 1 94.94 261 VAL B CA 1
ATOM 7534 C C . VAL B 1 261 ? -5.254 -3.818 -21.609 1 94.94 261 VAL B C 1
ATOM 7536 O O . VAL B 1 261 ? -5.398 -2.891 -20.812 1 94.94 261 VAL B O 1
ATOM 7539 N N . GLU B 1 262 ? -4.57 -3.684 -22.656 1 91.12 262 GLU B N 1
ATOM 7540 C CA . GLU B 1 262 ? -3.875 -2.438 -22.969 1 91.12 262 GLU B CA 1
ATOM 7541 C C . GLU B 1 262 ? -4.859 -1.297 -23.203 1 91.12 262 GLU B C 1
ATOM 7543 O O . GLU B 1 262 ? -4.641 -0.174 -22.75 1 91.12 262 GLU B O 1
ATOM 7548 N N . ALA B 1 263 ? -5.859 -1.6 -23.969 1 92.94 263 ALA B N 1
ATOM 7549 C CA . ALA B 1 263 ? -6.879 -0.588 -24.219 1 92.94 263 ALA B CA 1
ATOM 7550 C C . ALA B 1 263 ? -7.547 -0.141 -22.922 1 92.94 263 ALA B C 1
ATOM 7552 O O . ALA B 1 263 ? -7.785 1.051 -22.719 1 92.94 263 ALA B O 1
ATOM 7553 N N . VAL B 1 264 ? -7.824 -1.09 -22.109 1 94.38 264 VAL B N 1
ATOM 7554 C CA . VAL B 1 264 ? -8.461 -0.793 -20.828 1 94.38 264 VAL B CA 1
ATOM 7555 C C . VAL B 1 264 ? -7.5 0.012 -19.953 1 94.38 264 VAL B C 1
ATOM 7557 O O . VAL B 1 264 ? -7.91 0.975 -19.297 1 94.38 264 VAL B O 1
ATOM 7560 N N . GLU B 1 265 ? -6.262 -0.36 -19.859 1 90.62 265 GLU B N 1
ATOM 7561 C CA . GLU B 1 265 ? -5.277 0.359 -19.047 1 90.62 265 GLU B CA 1
ATOM 7562 C C . GLU B 1 265 ? -5.113 1.797 -19.531 1 90.62 265 GLU B C 1
ATOM 7564 O O . GLU B 1 265 ? -4.953 2.715 -18.734 1 90.62 265 GLU B O 1
ATOM 7569 N N . ALA B 1 266 ? -5.125 1.951 -20.828 1 86.5 266 ALA B N 1
ATOM 7570 C CA . ALA B 1 266 ? -5.066 3.303 -21.375 1 86.5 266 ALA B CA 1
ATOM 7571 C C . ALA B 1 266 ? -6.254 4.137 -20.906 1 86.5 266 ALA B C 1
ATOM 7573 O O . ALA B 1 266 ? -6.094 5.305 -20.547 1 86.5 266 ALA B O 1
ATOM 7574 N N . TRP B 1 267 ? -7.375 3.486 -20.938 1 89 267 TRP B N 1
ATOM 7575 C CA . TRP B 1 267 ? -8.586 4.18 -20.516 1 89 267 TRP B CA 1
ATOM 7576 C C . TRP B 1 267 ? -8.539 4.512 -19.031 1 89 267 TRP B C 1
ATOM 7578 O O . TRP B 1 267 ? -8.883 5.625 -18.625 1 89 267 TRP B O 1
ATOM 7588 N N . VAL B 1 268 ? -8.148 3.57 -18.188 1 86.81 268 VAL B N 1
ATOM 7589 C CA . VAL B 1 268 ? -8.102 3.754 -16.75 1 86.81 268 VAL B CA 1
ATOM 7590 C C . VAL B 1 268 ? -7.074 4.828 -16.391 1 86.81 268 VAL B C 1
ATOM 7592 O O . VAL B 1 268 ? -7.273 5.605 -15.461 1 86.81 268 VAL B O 1
ATOM 7595 N N . SER B 1 269 ? -6.008 4.895 -17.047 1 77.62 269 SER B N 1
ATOM 7596 C CA . SER B 1 269 ? -4.953 5.871 -16.797 1 77.62 269 SER B CA 1
ATOM 7597 C C . SER B 1 269 ? -5.406 7.281 -17.156 1 77.62 269 SER B C 1
ATOM 7599 O O . SER B 1 269 ? -4.977 8.258 -16.547 1 77.62 269 SER B O 1
ATOM 7601 N N . SER B 1 270 ? -6.164 7.371 -18.156 1 74 270 SER B N 1
ATOM 7602 C CA . SER B 1 270 ? -6.641 8.672 -18.609 1 74 270 SER B CA 1
ATOM 7603 C C . SER B 1 270 ? -7.695 9.234 -17.672 1 74 270 SER B C 1
ATOM 7605 O O . SER B 1 270 ? -7.867 10.453 -17.578 1 74 270 SER B O 1
ATOM 7607 N N . HIS B 1 271 ? -8.375 8.445 -16.984 1 62.22 271 HIS B N 1
ATOM 7608 C CA . HIS B 1 271 ? -9.461 8.891 -16.109 1 62.22 271 HIS B CA 1
ATOM 7609 C C . HIS B 1 271 ? -9.031 8.867 -14.648 1 62.22 271 HIS B C 1
ATOM 7611 O O . HIS B 1 271 ? -9.867 9.031 -13.75 1 62.22 271 HIS B O 1
ATOM 7617 N N . SER B 1 272 ? -7.758 8.664 -14.383 1 56.47 272 SER B N 1
ATOM 7618 C CA . SER B 1 272 ? -7.254 8.391 -13.039 1 56.47 272 SER B CA 1
ATOM 7619 C C . SER B 1 272 ? -7.059 9.688 -12.258 1 56.47 272 SER B C 1
ATOM 7621 O O . SER B 1 272 ? -6.645 9.656 -11.094 1 56.47 272 SER B O 1
ATOM 7623 N N . ASN B 1 273 ? -7.363 10.82 -12.75 1 49.5 273 ASN B N 1
ATOM 7624 C CA . ASN B 1 273 ? -6.988 12.047 -12.07 1 49.5 273 ASN B CA 1
ATOM 7625 C C . ASN B 1 273 ? -7.691 12.18 -10.719 1 49.5 273 ASN B C 1
ATOM 7627 O O . ASN B 1 273 ? -7.391 13.094 -9.945 1 49.5 273 ASN B O 1
ATOM 7631 N N . GLN B 1 274 ? -8.672 11.445 -10.445 1 53.81 274 GLN B N 1
ATOM 7632 C CA . GLN B 1 274 ? -9.219 11.539 -9.094 1 53.81 274 GLN B CA 1
ATOM 7633 C C . GLN B 1 274 ? -9.047 10.227 -8.344 1 53.81 274 GLN B C 1
ATOM 7635 O O . GLN B 1 274 ? -9.031 9.148 -8.945 1 53.81 274 GLN B O 1
ATOM 7640 N N . PRO B 1 275 ? -8.703 10.406 -7.062 1 58.12 275 PRO B N 1
ATOM 7641 C CA . PRO B 1 275 ? -8.539 9.172 -6.297 1 58.12 275 PRO B CA 1
ATOM 7642 C C . PRO B 1 275 ? -9.664 8.164 -6.543 1 58.12 275 PRO B C 1
ATOM 7644 O O . PRO B 1 275 ? -10.836 8.547 -6.582 1 58.12 275 PRO B O 1
ATOM 7647 N N . PRO B 1 276 ? -9.297 7.023 -6.922 1 61.41 276 PRO B N 1
ATOM 7648 C CA . PRO B 1 276 ? -10.266 5.984 -7.281 1 61.41 276 PRO B CA 1
ATOM 7649 C C . PRO B 1 276 ? -11.227 5.656 -6.137 1 61.41 276 PRO B C 1
ATOM 7651 O O . PRO B 1 276 ? -11.07 4.629 -5.473 1 61.41 276 PRO B O 1
ATOM 7654 N N . ARG B 1 277 ? -12.234 6.496 -5.875 1 71.44 277 ARG B N 1
ATOM 7655 C CA . ARG B 1 277 ? -13.031 6.27 -4.672 1 71.44 277 ARG B CA 1
ATOM 7656 C C . ARG B 1 277 ? -14.43 5.785 -5.023 1 71.44 277 ARG B C 1
ATOM 7658 O O . ARG B 1 277 ? -15.227 5.465 -4.133 1 71.44 277 ARG B O 1
ATOM 7665 N N . SER B 1 278 ? -14.562 5.504 -6.238 1 85.38 278 SER B N 1
ATOM 7666 C CA . SER B 1 278 ? -15.898 5.043 -6.613 1 85.38 278 SER B CA 1
ATOM 7667 C C . SER B 1 278 ? -15.945 3.523 -6.723 1 85.38 278 SER B C 1
ATOM 7669 O O . SER B 1 278 ? -14.922 2.877 -6.926 1 85.38 278 SER B O 1
ATOM 7671 N N . TRP B 1 279 ? -17.141 3.021 -6.527 1 90.5 279 TRP B N 1
ATOM 7672 C CA . TRP B 1 279 ? -17.359 1.587 -6.664 1 90.5 279 TRP B CA 1
ATOM 7673 C C . TRP B 1 279 ? -16.938 1.092 -8.039 1 90.5 279 TRP B C 1
ATOM 7675 O O . TRP B 1 279 ? -16.234 0.079 -8.148 1 90.5 279 TRP B O 1
ATOM 7685 N N . ASP B 1 280 ? -17.234 1.86 -9.062 1 90.12 280 ASP B N 1
ATOM 7686 C CA . ASP B 1 280 ? -16.922 1.456 -10.43 1 90.12 280 ASP B CA 1
ATOM 7687 C C . ASP B 1 280 ? -15.422 1.396 -10.672 1 90.12 280 ASP B C 1
ATOM 7689 O O . ASP B 1 280 ? -14.938 0.51 -11.375 1 90.12 280 ASP B O 1
ATOM 7693 N N . THR B 1 281 ? -14.773 2.34 -10.102 1 91.75 281 THR B N 1
ATOM 7694 C CA . THR B 1 281 ? -13.328 2.361 -10.266 1 91.75 281 THR B CA 1
ATOM 7695 C C . THR B 1 281 ? -12.688 1.163 -9.57 1 91.75 281 THR B C 1
ATOM 7697 O O . THR B 1 281 ? -11.812 0.504 -10.141 1 91.75 281 THR B O 1
ATOM 7700 N N . LEU B 1 282 ? -13.086 0.893 -8.328 1 95.06 282 LEU B N 1
ATOM 7701 C CA . LEU B 1 282 ? -12.539 -0.238 -7.59 1 95.06 282 LEU B CA 1
ATOM 7702 C C . LEU B 1 282 ? -12.852 -1.554 -8.297 1 95.06 282 LEU B C 1
ATOM 7704 O O . LEU B 1 282 ? -11.984 -2.42 -8.414 1 95.06 282 LEU B O 1
ATOM 7708 N N . VAL B 1 283 ? -14.07 -1.65 -8.797 1 96.25 283 VAL B N 1
ATOM 7709 C CA . VAL B 1 283 ? -14.508 -2.848 -9.508 1 96.25 283 VAL B CA 1
ATOM 7710 C C . VAL B 1 283 ? -13.664 -3.033 -10.766 1 96.25 283 VAL B C 1
ATOM 7712 O O . VAL B 1 283 ? -13.18 -4.133 -11.047 1 96.25 283 VAL B O 1
ATOM 7715 N N . THR B 1 284 ? -13.484 -1.97 -11.484 1 95.75 284 THR B N 1
ATOM 7716 C CA . THR B 1 284 ? -12.734 -2.031 -12.727 1 95.75 284 THR B CA 1
ATOM 7717 C C . THR B 1 284 ? -11.297 -2.469 -12.469 1 95.75 284 THR B C 1
ATOM 7719 O O . THR B 1 284 ? -10.766 -3.322 -13.18 1 95.75 284 THR B O 1
ATOM 7722 N N . HIS B 1 285 ? -10.719 -1.905 -11.477 1 95.81 285 HIS B N 1
ATOM 7723 C CA . HIS B 1 285 ? -9.336 -2.27 -11.172 1 95.81 285 HIS B CA 1
ATOM 7724 C C . HIS B 1 285 ? -9.25 -3.699 -10.656 1 95.81 285 HIS B C 1
ATOM 7726 O O . HIS B 1 285 ? -8.266 -4.395 -10.914 1 95.81 285 HIS B O 1
ATOM 7732 N N . CYS B 1 286 ? -10.18 -4.156 -9.906 1 97.19 286 CYS B N 1
ATOM 7733 C CA . CYS B 1 286 ? -10.227 -5.543 -9.453 1 97.19 286 CYS B CA 1
ATOM 7734 C C . CYS B 1 286 ? -10.312 -6.5 -10.641 1 97.19 286 CYS B C 1
ATOM 7736 O O . CYS B 1 286 ? -9.578 -7.484 -10.703 1 97.19 286 CYS B O 1
ATOM 7738 N N . LEU B 1 287 ? -11.219 -6.137 -11.523 1 98.31 287 LEU B N 1
ATOM 7739 C CA . LEU B 1 287 ? -11.391 -6.961 -12.711 1 98.31 287 LEU B CA 1
ATOM 7740 C C . LEU B 1 287 ? -10.117 -6.965 -13.555 1 98.31 287 LEU B C 1
ATOM 7742 O O . LEU B 1 287 ? -9.75 -7.992 -14.133 1 98.31 287 LEU B O 1
ATOM 7746 N N . LEU B 1 288 ? -9.508 -5.824 -13.617 1 97.81 288 LEU B N 1
ATOM 7747 C CA . LEU B 1 288 ? -8.266 -5.711 -14.383 1 97.81 288 LEU B CA 1
ATOM 7748 C C . LEU B 1 288 ? -7.191 -6.625 -13.812 1 97.81 288 LEU B C 1
ATOM 7750 O O . LEU B 1 288 ? -6.508 -7.332 -14.555 1 97.81 288 LEU B O 1
ATOM 7754 N N . LEU B 1 289 ? -7.055 -6.656 -12.523 1 98 289 LEU B N 1
ATOM 7755 C CA . LEU B 1 289 ? -6.055 -7.5 -11.875 1 98 289 LEU B CA 1
ATOM 7756 C C . LEU B 1 289 ? -6.375 -8.977 -12.07 1 98 289 LEU B C 1
ATOM 7758 O O . LEU B 1 289 ? -5.473 -9.789 -12.305 1 98 289 LEU B O 1
ATOM 7762 N N . ILE B 1 290 ? -7.613 -9.312 -12 1 98.12 290 ILE B N 1
ATOM 7763 C CA . ILE B 1 290 ? -8.031 -10.703 -12.195 1 98.12 290 ILE B CA 1
ATOM 7764 C C . ILE B 1 290 ? -7.754 -11.125 -13.633 1 98.12 290 ILE B C 1
ATOM 7766 O O . ILE B 1 290 ? -7.254 -12.227 -13.875 1 98.12 290 ILE B O 1
ATOM 7770 N N . ALA B 1 291 ? -8.078 -10.25 -14.562 1 98 291 ALA B N 1
ATOM 7771 C CA . ALA B 1 291 ? -7.832 -10.547 -15.977 1 98 291 ALA B CA 1
ATOM 7772 C C . ALA B 1 291 ? -6.34 -10.727 -16.25 1 98 291 ALA B C 1
ATOM 7774 O O . ALA B 1 291 ? -5.941 -11.664 -16.938 1 98 291 ALA B O 1
ATOM 7775 N N . LYS B 1 292 ? -5.559 -9.836 -15.719 1 96.75 292 LYS B N 1
ATOM 7776 C CA . LYS B 1 292 ? -4.113 -9.945 -15.898 1 96.75 292 LYS B CA 1
ATOM 7777 C C . LYS B 1 292 ? -3.57 -11.219 -15.258 1 96.75 292 LYS B C 1
ATOM 7779 O O . LYS B 1 292 ? -2.748 -11.914 -15.852 1 96.75 292 LYS B O 1
ATOM 7784 N N . ARG B 1 293 ? -3.994 -11.523 -14.094 1 96.44 293 ARG B N 1
ATOM 7785 C CA . ARG B 1 293 ? -3.529 -12.711 -13.391 1 96.44 293 ARG B CA 1
ATOM 7786 C C . ARG B 1 293 ? -3.93 -13.984 -14.125 1 96.44 293 ARG B C 1
ATOM 7788 O O . ARG B 1 293 ? -3.133 -14.914 -14.242 1 96.44 293 ARG B O 1
ATOM 7795 N N . ALA B 1 294 ? -5.184 -14.008 -14.586 1 95.94 294 ALA B N 1
ATOM 7796 C CA . ALA B 1 294 ? -5.688 -15.188 -15.289 1 95.94 294 ALA B CA 1
ATOM 7797 C C . ALA B 1 294 ? -4.875 -15.469 -16.547 1 95.94 294 ALA B C 1
ATOM 7799 O O . ALA B 1 294 ? -4.75 -16.625 -16.969 1 95.94 294 ALA B O 1
ATOM 7800 N N . ASN B 1 295 ? -4.281 -14.422 -17.094 1 94.81 295 ASN B N 1
ATOM 7801 C CA . ASN B 1 295 ? -3.58 -14.57 -18.359 1 94.81 295 ASN B CA 1
ATOM 7802 C C . ASN B 1 295 ? -2.074 -14.383 -18.188 1 94.81 295 ASN B C 1
ATOM 7804 O O . ASN B 1 295 ? -1.349 -14.242 -19.188 1 94.81 295 ASN B O 1
ATOM 7808 N N . PHE B 1 296 ? -1.624 -14.32 -16.953 1 93 296 PHE B N 1
ATOM 7809 C CA . PHE B 1 296 ? -0.207 -14.242 -16.625 1 93 296 PHE B CA 1
ATOM 7810 C C . PHE B 1 296 ? 0.436 -13.023 -17.266 1 93 296 PHE B C 1
ATOM 7812 O O . PHE B 1 296 ? 1.515 -13.117 -17.859 1 93 296 PHE B O 1
ATOM 7819 N N . LEU B 1 297 ? -0.316 -11.898 -17.219 1 92.25 297 LEU B N 1
ATOM 7820 C CA . LEU B 1 297 ? 0.186 -10.641 -17.75 1 92.25 297 LEU B CA 1
ATOM 7821 C C . LEU B 1 297 ? 0.746 -9.766 -16.625 1 92.25 297 LEU B C 1
ATOM 7823 O O . LEU B 1 297 ? 0.096 -9.57 -15.602 1 92.25 297 LEU B O 1
ATOM 7827 N N . LYS B 1 298 ? 1.966 -9.242 -16.781 1 88 298 LYS B N 1
ATOM 7828 C CA . LYS B 1 298 ? 2.588 -8.281 -15.875 1 88 298 LYS B CA 1
ATOM 7829 C C . LYS B 1 298 ? 2.594 -8.805 -14.438 1 88 298 LYS B C 1
ATOM 7831 O O . LYS B 1 298 ? 2.17 -8.102 -13.516 1 88 298 LYS B O 1
ATOM 7836 N N . GLU B 1 299 ? 3.041 -10.016 -14.266 1 88 299 GLU B N 1
ATOM 7837 C CA . GLU B 1 299 ? 3.047 -10.703 -12.977 1 88 299 GLU B CA 1
ATOM 7838 C C . GLU B 1 299 ? 3.951 -9.992 -11.977 1 88 299 GLU B C 1
ATOM 7840 O O . GLU B 1 299 ? 3.688 -10.008 -10.773 1 88 299 GLU B O 1
ATOM 7845 N N . GLY B 1 300 ? 4.93 -9.344 -12.469 1 85.38 300 GLY B N 1
ATOM 7846 C CA . GLY B 1 300 ? 5.895 -8.672 -11.609 1 85.38 300 GLY B CA 1
ATOM 7847 C C . GLY B 1 300 ? 5.293 -7.531 -10.812 1 85.38 300 GLY B C 1
ATOM 7848 O O . GLY B 1 300 ? 5.773 -7.199 -9.727 1 85.38 300 GLY B O 1
ATOM 7849 N N . SER B 1 301 ? 4.25 -6.945 -11.328 1 89.31 301 SER B N 1
ATOM 7850 C CA . SER B 1 301 ? 3.639 -5.793 -10.672 1 89.31 301 SER B CA 1
ATOM 7851 C C . SER B 1 301 ? 2.357 -6.184 -9.945 1 89.31 301 SER B C 1
ATOM 7853 O O . SER B 1 301 ? 1.657 -5.324 -9.406 1 89.31 301 SER B O 1
ATOM 7855 N N . PHE B 1 302 ? 2.051 -7.449 -10 1 94.75 302 PHE B N 1
ATOM 7856 C CA . PHE B 1 302 ? 0.795 -7.91 -9.422 1 94.75 302 PHE B CA 1
ATOM 7857 C C . PHE B 1 302 ? 0.703 -7.523 -7.949 1 94.75 302 PHE B C 1
ATOM 7859 O O . PHE B 1 302 ? -0.301 -6.957 -7.516 1 94.75 302 PHE B O 1
ATOM 7866 N N . TRP B 1 303 ? 1.736 -7.777 -7.137 1 96.31 303 TRP B N 1
ATOM 7867 C CA . TRP B 1 303 ? 1.715 -7.52 -5.699 1 96.31 303 TRP B CA 1
ATOM 7868 C C . TRP B 1 303 ? 1.585 -6.027 -5.414 1 96.31 303 TRP B C 1
ATOM 7870 O O . TRP B 1 303 ? 0.797 -5.617 -4.559 1 96.31 303 TRP B O 1
ATOM 7880 N N . THR B 1 304 ? 2.334 -5.152 -6.07 1 94.19 304 THR B N 1
ATOM 7881 C CA . THR B 1 304 ? 2.256 -3.715 -5.848 1 94.19 304 THR B CA 1
ATOM 7882 C C . THR B 1 304 ? 0.894 -3.174 -6.273 1 94.19 304 THR B C 1
ATOM 7884 O O . THR B 1 304 ? 0.332 -2.301 -5.609 1 94.19 304 THR B O 1
ATOM 7887 N N . SER B 1 305 ? 0.336 -3.732 -7.363 1 94.12 305 SER B N 1
ATOM 7888 C CA . SER B 1 305 ? -0.958 -3.275 -7.859 1 94.12 305 SER B CA 1
ATOM 7889 C C . SER B 1 305 ? -2.08 -3.637 -6.891 1 94.12 305 SER B C 1
ATOM 7891 O O . SER B 1 305 ? -2.992 -2.84 -6.664 1 94.12 305 SER B O 1
ATOM 7893 N N . THR B 1 306 ? -2.041 -4.883 -6.379 1 97.19 306 THR B N 1
ATOM 7894 C CA . THR B 1 306 ? -3.07 -5.258 -5.418 1 97.19 306 THR B CA 1
ATOM 7895 C C . THR B 1 306 ? -2.967 -4.414 -4.152 1 97.19 306 THR B C 1
ATOM 7897 O O . THR B 1 306 ? -3.984 -4.047 -3.559 1 97.19 306 THR B O 1
ATOM 7900 N N . GLY B 1 307 ? -1.744 -4.137 -3.723 1 95.62 307 GLY B N 1
ATOM 7901 C CA . GLY B 1 307 ? -1.567 -3.254 -2.58 1 95.62 307 GLY B CA 1
ATOM 7902 C C . GLY B 1 307 ? -2.18 -1.882 -2.783 1 95.62 307 GLY B C 1
ATOM 7903 O O . GLY B 1 307 ? -2.785 -1.324 -1.866 1 95.62 307 GLY B O 1
ATOM 7904 N N . THR B 1 308 ? -1.948 -1.323 -3.967 1 93.69 308 THR B N 1
ATOM 7905 C CA . THR B 1 308 ? -2.547 -0.036 -4.301 1 93.69 308 THR B CA 1
ATOM 7906 C C . THR B 1 308 ? -4.07 -0.109 -4.223 1 93.69 308 THR B C 1
ATOM 7908 O O . THR B 1 308 ? -4.715 0.805 -3.703 1 93.69 308 THR B O 1
ATOM 7911 N N . LEU B 1 309 ? -4.574 -1.175 -4.715 1 96.06 309 LEU B N 1
ATOM 7912 C CA . LEU B 1 309 ? -6.023 -1.361 -4.691 1 96.06 309 LEU B CA 1
ATOM 7913 C C . LEU B 1 309 ? -6.539 -1.429 -3.258 1 96.06 309 LEU B C 1
ATOM 7915 O O . LEU B 1 309 ? -7.594 -0.872 -2.947 1 96.06 309 LEU B O 1
ATOM 7919 N N . VAL B 1 310 ? -5.852 -2.115 -2.361 1 97 310 VAL B N 1
ATOM 7920 C CA . VAL B 1 310 ? -6.23 -2.188 -0.954 1 97 310 VAL B CA 1
ATOM 7921 C C . VAL B 1 310 ? -6.27 -0.782 -0.357 1 97 310 VAL B C 1
ATOM 7923 O O . VAL B 1 310 ? -7.215 -0.431 0.355 1 97 310 VAL B O 1
ATOM 7926 N N . ARG B 1 311 ? -5.328 0.028 -0.661 1 95.31 311 ARG B N 1
ATOM 7927 C CA . ARG B 1 311 ? -5.246 1.375 -0.106 1 95.31 311 ARG B CA 1
ATOM 7928 C C . ARG B 1 311 ? -6.383 2.25 -0.626 1 95.31 311 ARG B C 1
ATOM 7930 O O . ARG B 1 311 ? -6.953 3.049 0.121 1 95.31 311 ARG B O 1
ATOM 7937 N N . TRP B 1 312 ? -6.684 2.088 -1.885 1 94.25 312 TRP B N 1
ATOM 7938 C CA . TRP B 1 312 ? -7.805 2.836 -2.443 1 94.25 312 TRP B CA 1
ATOM 7939 C C . TRP B 1 312 ? -9.109 2.443 -1.764 1 94.25 312 TRP B C 1
ATOM 7941 O O . TRP B 1 312 ? -9.93 3.305 -1.436 1 94.25 312 TRP B O 1
ATOM 7951 N N . ALA B 1 313 ? -9.273 1.177 -1.608 1 96.19 313 ALA B N 1
ATOM 7952 C CA . ALA B 1 313 ? -10.492 0.705 -0.95 1 96.19 313 ALA B CA 1
ATOM 7953 C C . ALA B 1 313 ? -10.57 1.221 0.484 1 96.19 313 ALA B C 1
ATOM 7955 O O . ALA B 1 313 ? -11.648 1.603 0.952 1 96.19 313 ALA B O 1
ATOM 7956 N N . MET B 1 314 ? -9.453 1.227 1.19 1 95.62 314 MET B N 1
ATOM 7957 C CA . MET B 1 314 ? -9.422 1.745 2.555 1 95.62 314 MET B CA 1
ATOM 7958 C C . MET B 1 314 ? -9.711 3.244 2.572 1 95.62 314 MET B C 1
ATOM 7960 O O . MET B 1 314 ? -10.422 3.734 3.445 1 95.62 314 MET B O 1
ATOM 7964 N N . ALA B 1 315 ? -9.055 3.959 1.601 1 94.12 315 ALA B N 1
ATOM 7965 C CA . ALA B 1 315 ? -9.297 5.395 1.508 1 94.12 315 ALA B CA 1
ATOM 7966 C C . ALA B 1 315 ? -10.773 5.691 1.296 1 94.12 315 ALA B C 1
ATOM 7968 O O . ALA B 1 315 ? -11.273 6.734 1.725 1 94.12 315 ALA B O 1
ATOM 7969 N N . ALA B 1 316 ? -11.469 4.734 0.667 1 93.31 316 ALA B N 1
ATOM 7970 C CA . ALA B 1 316 ? -12.898 4.867 0.431 1 93.31 316 ALA B CA 1
ATOM 7971 C C . ALA B 1 316 ? -13.703 4.34 1.616 1 93.31 316 ALA B C 1
ATOM 7973 O O . ALA B 1 316 ? -14.938 4.434 1.633 1 93.31 316 ALA B O 1
ATOM 7974 N N . GLY B 1 317 ? -13.094 3.754 2.578 1 93.25 317 GLY B N 1
ATOM 7975 C CA . GLY B 1 317 ? -13.742 3.357 3.822 1 93.25 317 GLY B CA 1
ATOM 7976 C C . GLY B 1 317 ? -14.289 1.945 3.783 1 93.25 317 GLY B C 1
ATOM 7977 O O . GLY B 1 317 ? -15.117 1.573 4.621 1 93.25 317 GLY B O 1
ATOM 7978 N N . TYR B 1 318 ? -13.836 1.134 2.842 1 95.06 318 TYR B N 1
ATOM 7979 C CA . TYR B 1 318 ? -14.398 -0.201 2.676 1 95.06 318 TYR B CA 1
ATOM 7980 C C . TYR B 1 318 ? -13.961 -1.123 3.807 1 95.06 318 TYR B C 1
ATOM 7982 O O . TYR B 1 318 ? -14.57 -2.17 4.035 1 95.06 318 TYR B O 1
ATOM 7990 N N . HIS B 1 319 ? -12.883 -0.831 4.527 1 95.44 319 HIS B N 1
ATOM 7991 C CA . HIS B 1 319 ? -12.352 -1.683 5.59 1 95.44 319 HIS B CA 1
ATOM 7992 C C . HIS B 1 319 ? -13.164 -1.527 6.871 1 95.44 319 HIS B C 1
ATOM 7994 O O . HIS B 1 319 ? -12.984 -2.293 7.82 1 95.44 319 HIS B O 1
ATOM 8000 N N . ARG B 1 320 ? -14.047 -0.532 6.859 1 93.12 320 ARG B N 1
ATOM 8001 C CA . ARG B 1 320 ? -14.875 -0.294 8.039 1 93.12 320 ARG B CA 1
ATOM 8002 C C . ARG B 1 320 ? -16.344 -0.571 7.742 1 93.12 320 ARG B C 1
ATOM 8004 O O . ARG B 1 320 ? -16.844 -0.236 6.664 1 93.12 320 ARG B O 1
ATOM 8011 N N . GLU B 1 321 ? -16.984 -1.226 8.711 1 91.94 321 GLU B N 1
ATOM 8012 C CA . GLU B 1 321 ? -18.438 -1.413 8.586 1 91.94 321 GLU B CA 1
ATOM 8013 C C . GLU B 1 321 ? -19.172 -0.08 8.656 1 91.94 321 GLU B C 1
ATOM 8015 O O . GLU B 1 321 ? -18.891 0.747 9.523 1 91.94 321 GLU B O 1
ATOM 8020 N N . VAL B 1 322 ? -20.047 0.063 7.738 1 85.06 322 VAL B N 1
ATOM 8021 C CA . VAL B 1 322 ? -20.797 1.315 7.688 1 85.06 322 VAL B CA 1
ATOM 8022 C C . VAL B 1 322 ? -21.688 1.432 8.914 1 85.06 322 VAL B C 1
ATOM 8024 O O . VAL B 1 322 ? -22.375 0.472 9.289 1 85.06 322 VAL B O 1
ATOM 8027 N N . ILE B 1 323 ? -21.578 2.584 9.461 1 77.69 323 ILE B N 1
ATOM 8028 C CA . ILE B 1 323 ? -22.375 2.82 10.656 1 77.69 323 ILE B CA 1
ATOM 8029 C C . ILE B 1 323 ? -23.859 2.938 10.273 1 77.69 323 ILE B C 1
ATOM 8031 O O . ILE B 1 323 ? -24.188 3.287 9.141 1 77.69 323 ILE B O 1
ATOM 8035 N N . SER B 1 324 ? -24.688 2.674 11.164 1 73.62 324 SER B N 1
ATOM 8036 C CA . SER B 1 324 ? -26.125 2.637 10.938 1 73.62 324 SER B CA 1
ATOM 8037 C C . SER B 1 324 ? -26.656 4.004 10.523 1 73.62 324 SER B C 1
ATOM 8039 O O . SER B 1 324 ? -27.641 4.098 9.781 1 73.62 324 SER B O 1
ATOM 8041 N N . ALA B 1 325 ? -25.906 5.047 10.898 1 68.88 325 ALA B N 1
ATOM 8042 C CA . ALA B 1 325 ? -26.375 6.402 10.625 1 68.88 325 ALA B CA 1
ATOM 8043 C C . ALA B 1 325 ? -26.109 6.793 9.172 1 68.88 325 ALA B C 1
ATOM 8045 O O . ALA B 1 325 ? -26.734 7.73 8.656 1 68.88 325 ALA B O 1
ATOM 8046 N N . THR B 1 326 ? -25.328 5.984 8.578 1 76 326 THR B N 1
ATOM 8047 C CA . THR B 1 326 ? -24.984 6.293 7.195 1 76 326 THR B CA 1
ATOM 8048 C C . THR B 1 326 ? -26.109 5.855 6.262 1 76 326 THR B C 1
ATOM 8050 O O . THR B 1 326 ? -26.641 4.746 6.391 1 76 326 THR B O 1
ATOM 8053 N N . ARG B 1 327 ? -26.516 6.703 5.422 1 78.69 327 ARG B N 1
ATOM 8054 C CA . ARG B 1 327 ? -27.562 6.414 4.449 1 78.69 327 ARG B CA 1
ATOM 8055 C C . ARG B 1 327 ? -27.031 5.543 3.316 1 78.69 327 ARG B C 1
ATOM 8057 O O . ARG B 1 327 ? -26.578 6.055 2.291 1 78.69 327 ARG B O 1
ATOM 8064 N N . MET B 1 328 ? -27.016 4.258 3.531 1 84.81 328 MET B N 1
ATOM 8065 C CA . MET B 1 328 ? -26.594 3.271 2.545 1 84.81 328 MET B CA 1
ATOM 8066 C C . MET B 1 328 ? -27.531 2.066 2.539 1 84.81 328 MET B C 1
ATOM 8068 O O . MET B 1 328 ? -27.875 1.543 3.598 1 84.81 328 MET B O 1
ATOM 8072 N N . SER B 1 329 ? -28 1.702 1.401 1 85.88 329 SER B N 1
ATOM 8073 C CA . SER B 1 329 ? -28.922 0.581 1.278 1 85.88 329 SER B CA 1
ATOM 8074 C C . SER B 1 329 ? -28.266 -0.727 1.707 1 85.88 329 SER B C 1
ATOM 8076 O O . SER B 1 329 ? -27.047 -0.869 1.631 1 85.88 329 SER B O 1
ATOM 8078 N N . PRO B 1 330 ? -29.047 -1.638 2.197 1 87.38 330 PRO B N 1
ATOM 8079 C CA . PRO B 1 330 ? -28.484 -2.951 2.525 1 87.38 330 PRO B CA 1
ATOM 8080 C C . PRO B 1 330 ? -27.766 -3.604 1.343 1 87.38 330 PRO B C 1
ATOM 8082 O O . PRO B 1 330 ? -26.781 -4.32 1.531 1 87.38 330 PRO B O 1
ATOM 8085 N N . PHE B 1 331 ? -28.297 -3.365 0.165 1 90.69 331 PHE B N 1
ATOM 8086 C CA . PHE B 1 331 ? -27.656 -3.857 -1.051 1 90.69 331 PHE B CA 1
ATOM 8087 C C . PHE B 1 331 ? -26.234 -3.322 -1.17 1 90.69 331 PHE B C 1
ATOM 8089 O O . PHE B 1 331 ? -25.297 -4.086 -1.389 1 90.69 331 PHE B O 1
ATOM 8096 N N . ASP B 1 332 ? -26.109 -2.008 -1.042 1 89.62 332 ASP B N 1
ATOM 8097 C CA . ASP B 1 332 ? -24.812 -1.368 -1.187 1 89.62 332 ASP B CA 1
ATOM 8098 C C . ASP B 1 332 ? -23.844 -1.828 -0.093 1 89.62 332 ASP B C 1
ATOM 8100 O O . ASP B 1 332 ? -22.656 -2 -0.342 1 89.62 332 ASP B O 1
ATOM 8104 N N . ARG B 1 333 ? -24.344 -2.002 1.079 1 91.12 333 ARG B N 1
ATOM 8105 C CA . ARG B 1 333 ? -23.531 -2.457 2.195 1 91.12 333 ARG B CA 1
ATOM 8106 C C . ARG B 1 333 ? -22.953 -3.844 1.923 1 91.12 333 ARG B C 1
ATOM 8108 O O . ARG B 1 333 ? -21.766 -4.09 2.156 1 91.12 333 ARG B O 1
ATOM 8115 N N . GLU B 1 334 ? -23.844 -4.715 1.411 1 93.75 334 GLU B N 1
ATOM 8116 C CA . GLU B 1 334 ? -23.406 -6.074 1.117 1 93.75 334 GLU B CA 1
ATOM 8117 C C . GLU B 1 334 ? -22.391 -6.094 -0.021 1 93.75 334 GLU B C 1
ATOM 8119 O O . GLU B 1 334 ? -21.391 -6.816 0.043 1 93.75 334 GLU B O 1
ATOM 8124 N N . MET B 1 335 ? -22.641 -5.332 -1.059 1 94.12 335 MET B N 1
ATOM 8125 C CA . MET B 1 335 ? -21.719 -5.281 -2.189 1 94.12 335 MET B CA 1
ATOM 8126 C C . MET B 1 335 ? -20.359 -4.742 -1.76 1 94.12 335 MET B C 1
ATOM 8128 O O . MET B 1 335 ? -19.328 -5.176 -2.268 1 94.12 335 MET B O 1
ATOM 8132 N N . ARG B 1 336 ? -20.391 -3.793 -0.82 1 94 336 ARG B N 1
ATOM 8133 C CA . ARG B 1 336 ? -19.156 -3.23 -0.28 1 94 336 ARG B CA 1
ATOM 8134 C C . ARG B 1 336 ? -18.359 -4.285 0.487 1 94 336 ARG B C 1
ATOM 8136 O O . ARG B 1 336 ? -17.141 -4.375 0.347 1 94 336 ARG B O 1
ATOM 8143 N N . ARG B 1 337 ? -19.078 -5.066 1.29 1 96.12 337 ARG B N 1
ATOM 8144 C CA . ARG B 1 337 ? -18.438 -6.133 2.053 1 96.12 337 ARG B CA 1
ATOM 8145 C C . ARG B 1 337 ? -17.766 -7.141 1.125 1 96.12 337 ARG B C 1
ATOM 8147 O O . ARG B 1 337 ? -16.594 -7.492 1.32 1 96.12 337 ARG B O 1
ATOM 8154 N N . ARG B 1 338 ? -18.469 -7.551 0.121 1 97.31 338 ARG B N 1
ATOM 8155 C CA . ARG B 1 338 ? -17.984 -8.547 -0.828 1 97.31 338 ARG B CA 1
ATOM 8156 C C . ARG B 1 338 ? -16.75 -8.039 -1.562 1 97.31 338 ARG B C 1
ATOM 8158 O O . ARG B 1 338 ? -15.758 -8.766 -1.694 1 97.31 338 ARG B O 1
ATOM 8165 N N . LEU B 1 339 ? -16.859 -6.848 -2.004 1 97.31 339 LEU B N 1
ATOM 8166 C CA . LEU B 1 339 ? -15.758 -6.27 -2.764 1 97.31 339 LEU B CA 1
ATOM 8167 C C . LEU B 1 339 ? -14.516 -6.125 -1.892 1 97.31 339 LEU B C 1
ATOM 8169 O O . LEU B 1 339 ? -13.406 -6.438 -2.326 1 97.31 339 LEU B O 1
ATOM 8173 N N . TRP B 1 340 ? -14.656 -5.625 -0.644 1 97.25 340 TRP B N 1
ATOM 8174 C CA . TRP B 1 340 ? -13.531 -5.469 0.273 1 97.25 340 TRP B CA 1
ATOM 8175 C C . TRP B 1 340 ? -12.812 -6.797 0.486 1 97.25 340 TRP B C 1
ATOM 8177 O O . TRP B 1 340 ? -11.586 -6.867 0.372 1 97.25 340 TRP B O 1
ATOM 8187 N N . ILE B 1 341 ? -13.539 -7.836 0.709 1 97.81 341 ILE B N 1
ATOM 8188 C CA . ILE B 1 341 ? -12.953 -9.133 1.015 1 97.81 341 ILE B CA 1
ATOM 8189 C C . ILE B 1 341 ? -12.234 -9.68 -0.22 1 97.81 341 ILE B C 1
ATOM 8191 O O . ILE B 1 341 ? -11.18 -10.305 -0.109 1 97.81 341 ILE B O 1
ATOM 8195 N N . THR B 1 342 ? -12.891 -9.492 -1.355 1 98.56 342 THR B N 1
ATOM 8196 C CA . THR B 1 342 ? -12.25 -9.93 -2.59 1 98.56 342 THR B CA 1
ATOM 8197 C C . THR B 1 342 ? -10.898 -9.234 -2.775 1 98.56 342 THR B C 1
ATOM 8199 O O . THR B 1 342 ? -9.914 -9.867 -3.156 1 98.56 342 THR B O 1
ATOM 8202 N N . ILE B 1 343 ? -10.844 -7.953 -2.492 1 98.19 343 ILE B N 1
ATOM 8203 C CA . ILE B 1 343 ? -9.625 -7.172 -2.625 1 98.19 343 ILE B CA 1
ATOM 8204 C C . ILE B 1 343 ? -8.57 -7.684 -1.645 1 98.19 343 ILE B C 1
ATOM 8206 O O . ILE B 1 343 ? -7.41 -7.879 -2.016 1 98.19 343 ILE B O 1
ATOM 8210 N N . VAL B 1 344 ? -8.938 -7.938 -0.433 1 98.12 344 VAL B N 1
ATOM 8211 C CA . VAL B 1 344 ? -8.016 -8.422 0.593 1 98.12 344 VAL B CA 1
ATOM 8212 C C . VAL B 1 344 ? -7.496 -9.805 0.21 1 98.12 344 VAL B C 1
ATOM 8214 O O . VAL B 1 344 ? -6.309 -10.094 0.369 1 98.12 344 VAL B O 1
ATOM 8217 N N . GLU B 1 345 ? -8.414 -10.648 -0.314 1 98.25 345 GLU B N 1
ATOM 8218 C CA . GLU B 1 345 ? -8.023 -11.992 -0.724 1 98.25 345 GLU B CA 1
ATOM 8219 C C . GLU B 1 345 ? -7.012 -11.945 -1.869 1 98.25 345 GLU B C 1
ATOM 8221 O O . GLU B 1 345 ? -6.051 -12.719 -1.89 1 98.25 345 GLU B O 1
ATOM 8226 N N . LEU B 1 346 ? -7.266 -11.078 -2.811 1 97.94 346 LEU B N 1
ATOM 8227 C CA . LEU B 1 346 ? -6.344 -10.938 -3.93 1 97.94 346 LEU B CA 1
ATOM 8228 C C . LEU B 1 346 ? -4.969 -10.492 -3.445 1 97.94 346 LEU B C 1
ATOM 8230 O O . LEU B 1 346 ? -3.945 -11.008 -3.9 1 97.94 346 LEU B O 1
ATOM 8234 N N . ASP B 1 347 ? -4.957 -9.555 -2.551 1 97.94 347 ASP B N 1
ATOM 8235 C CA . ASP B 1 347 ? -3.695 -9.039 -2.031 1 97.94 347 ASP B CA 1
ATOM 8236 C C . ASP B 1 347 ? -2.967 -10.094 -1.205 1 97.94 347 ASP B C 1
ATOM 8238 O O . ASP B 1 347 ? -1.737 -10.18 -1.232 1 97.94 347 ASP B O 1
ATOM 8242 N N . LEU B 1 348 ? -3.68 -10.797 -0.394 1 98.31 348 LEU B N 1
ATOM 8243 C CA . LEU B 1 348 ? -3.074 -11.852 0.408 1 98.31 348 LEU B CA 1
ATOM 8244 C C . LEU B 1 348 ? -2.43 -12.906 -0.482 1 98.31 348 LEU B C 1
ATOM 8246 O O . LEU B 1 348 ? -1.316 -13.367 -0.208 1 98.31 348 LEU B O 1
ATOM 8250 N N . GLN B 1 349 ? -3.166 -13.312 -1.523 1 98 349 GLN B N 1
ATOM 8251 C CA . GLN B 1 349 ? -2.615 -14.273 -2.469 1 98 349 GLN B CA 1
ATOM 8252 C C . GLN B 1 349 ? -1.358 -13.727 -3.141 1 98 349 GLN B C 1
ATOM 8254 O O . GLN B 1 349 ? -0.373 -14.453 -3.307 1 98 349 GLN B O 1
ATOM 8259 N N . ALA B 1 350 ? -1.4 -12.477 -3.533 1 97.94 350 ALA B N 1
ATOM 8260 C CA . ALA B 1 350 ? -0.229 -11.844 -4.129 1 97.94 350 ALA B CA 1
ATOM 8261 C C . ALA B 1 350 ? 0.938 -11.812 -3.145 1 97.94 350 ALA B C 1
ATOM 8263 O O . ALA B 1 350 ? 2.088 -12.031 -3.531 1 97.94 350 ALA B O 1
ATOM 8264 N N . SER B 1 351 ? 0.645 -11.516 -1.909 1 97.88 351 SER B N 1
ATOM 8265 C CA . SER B 1 351 ? 1.673 -11.43 -0.878 1 97.88 351 SER B CA 1
ATOM 8266 C C . SER B 1 351 ? 2.357 -12.773 -0.661 1 97.88 351 SER B C 1
ATOM 8268 O O . SER B 1 351 ? 3.586 -12.852 -0.594 1 97.88 351 SER B O 1
ATOM 8270 N N . ILE B 1 352 ? 1.618 -13.82 -0.628 1 97.44 352 ILE B N 1
ATOM 8271 C CA . ILE B 1 352 ? 2.164 -15.156 -0.398 1 97.44 352 ILE B CA 1
ATOM 8272 C C . ILE B 1 352 ? 2.996 -15.586 -1.604 1 97.44 352 ILE B C 1
ATOM 8274 O O . ILE B 1 352 ? 4.043 -16.219 -1.45 1 97.44 352 ILE B O 1
ATOM 8278 N N . GLU B 1 353 ? 2.557 -15.25 -2.746 1 96.69 353 GLU B N 1
ATOM 8279 C CA . GLU B 1 353 ? 3.246 -15.68 -3.959 1 96.69 353 GLU B CA 1
ATOM 8280 C C . GLU B 1 353 ? 4.52 -14.867 -4.184 1 96.69 353 GLU B C 1
ATOM 8282 O O . GLU B 1 353 ? 5.445 -15.336 -4.852 1 96.69 353 GLU B O 1
ATOM 8287 N N . ARG B 1 354 ? 4.539 -13.633 -3.658 1 96.31 354 ARG B N 1
ATOM 8288 C CA . ARG B 1 354 ? 5.719 -12.789 -3.766 1 96.31 354 ARG B CA 1
ATOM 8289 C C . ARG B 1 354 ? 6.641 -12.977 -2.566 1 96.31 354 ARG B C 1
ATOM 8291 O O . ARG B 1 354 ? 7.832 -12.664 -2.635 1 96.31 354 ARG B O 1
ATOM 8298 N N . GLY B 1 355 ? 6.117 -13.539 -1.534 1 96.44 355 GLY B N 1
ATOM 8299 C CA . GLY B 1 355 ? 6.863 -13.656 -0.293 1 96.44 355 GLY B CA 1
ATOM 8300 C C . GLY B 1 355 ? 6.926 -12.367 0.498 1 96.44 355 GLY B C 1
ATOM 8301 O O . GLY B 1 355 ? 8 -11.945 0.924 1 96.44 355 GLY B O 1
ATOM 8302 N N . MET B 1 356 ? 5.801 -11.703 0.612 1 96.75 356 MET B N 1
ATOM 8303 C CA . MET B 1 356 ? 5.715 -10.43 1.324 1 96.75 356 MET B CA 1
ATOM 8304 C C . MET B 1 356 ? 4.707 -10.516 2.463 1 96.75 356 MET B C 1
ATOM 8306 O O . MET B 1 356 ? 3.811 -11.359 2.445 1 96.75 356 MET B O 1
ATOM 8310 N N . PRO B 1 357 ? 4.867 -9.719 3.51 1 95.12 357 PRO B N 1
ATOM 8311 C CA . PRO B 1 357 ? 3.811 -9.648 4.52 1 95.12 357 PRO B CA 1
ATOM 8312 C C . PRO B 1 357 ? 2.506 -9.078 3.967 1 95.12 357 PRO B C 1
ATOM 8314 O O . PRO B 1 357 ? 2.506 -8.43 2.92 1 95.12 357 PRO B O 1
ATOM 8317 N N . PRO B 1 358 ? 1.431 -9.414 4.637 1 94.5 358 PRO B N 1
ATOM 8318 C CA . PRO B 1 358 ? 0.153 -8.891 4.141 1 94.5 358 PRO B CA 1
ATOM 8319 C C . PRO B 1 358 ? 0.018 -7.383 4.332 1 94.5 358 PRO B C 1
ATOM 8321 O O . PRO B 1 358 ? 0.659 -6.809 5.215 1 94.5 358 PRO B O 1
ATOM 8324 N N . SER B 1 359 ? -0.797 -6.766 3.52 1 93.06 359 SER B N 1
ATOM 8325 C CA . SER B 1 359 ? -1.039 -5.328 3.594 1 93.06 359 SER B CA 1
ATOM 8326 C C . SER B 1 359 ? -1.93 -4.98 4.781 1 93.06 359 SER B C 1
ATOM 8328 O O . SER B 1 359 ? -1.837 -3.879 5.332 1 93.06 359 SER B O 1
ATOM 8330 N N . VAL B 1 360 ? -2.84 -5.84 5.055 1 94.81 360 VAL B N 1
ATOM 8331 C CA . VAL B 1 360 ? -3.775 -5.586 6.145 1 94.81 360 VAL B CA 1
ATOM 8332 C C . VAL B 1 360 ? -3.715 -6.73 7.152 1 94.81 360 VAL B C 1
ATOM 8334 O O . VAL B 1 360 ? -3.424 -7.875 6.789 1 94.81 360 VAL B O 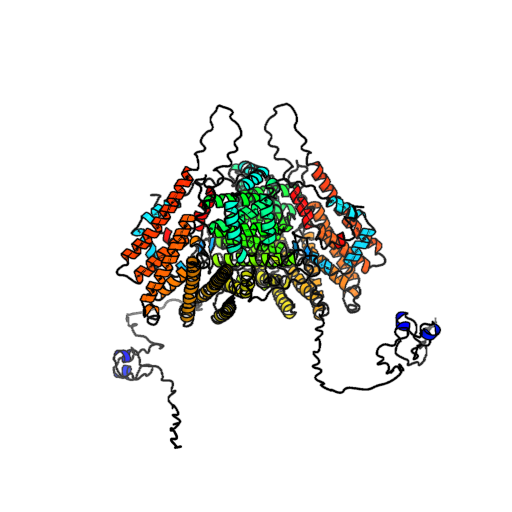1
ATOM 8337 N N . ARG B 1 361 ? -3.967 -6.336 8.375 1 93.69 361 ARG B N 1
ATOM 8338 C CA . ARG B 1 361 ? -4.051 -7.301 9.469 1 93.69 361 ARG B CA 1
ATOM 8339 C C . ARG B 1 361 ? -5.457 -7.352 10.055 1 93.69 361 ARG B C 1
ATOM 8341 O O . ARG B 1 361 ? -6.309 -6.531 9.695 1 93.69 361 ARG B O 1
ATOM 8348 N N . ILE B 1 362 ? -5.68 -8.367 10.82 1 87.75 362 ILE B N 1
ATOM 8349 C CA . ILE B 1 362 ? -7.012 -8.594 11.359 1 87.75 362 ILE B CA 1
ATOM 8350 C C . ILE B 1 362 ? -7.445 -7.387 12.188 1 87.75 362 ILE B C 1
ATOM 8352 O O . ILE B 1 362 ? -8.625 -7.039 12.227 1 87.75 362 ILE B O 1
ATOM 8356 N N . GLY B 1 363 ? -6.645 -6.66 12.727 1 89.31 363 GLY B N 1
ATOM 8357 C CA . GLY B 1 363 ? -6.996 -5.504 13.531 1 89.31 363 GLY B CA 1
ATOM 8358 C C . GLY B 1 363 ? -7.219 -4.246 12.711 1 89.31 363 GLY B C 1
ATOM 8359 O O . GLY B 1 363 ? -7.715 -3.242 13.227 1 89.31 363 GLY B O 1
ATOM 8360 N N . ASP B 1 364 ? -7.078 -4.316 11.445 1 93.62 364 ASP B N 1
ATOM 8361 C CA . ASP B 1 364 ? -7.113 -3.117 10.617 1 93.62 364 ASP B CA 1
ATOM 8362 C C . ASP B 1 364 ? -8.492 -2.916 10 1 93.62 364 ASP B C 1
ATOM 8364 O O . ASP B 1 364 ? -8.766 -1.877 9.391 1 93.62 364 ASP B O 1
ATOM 8368 N N . PHE B 1 365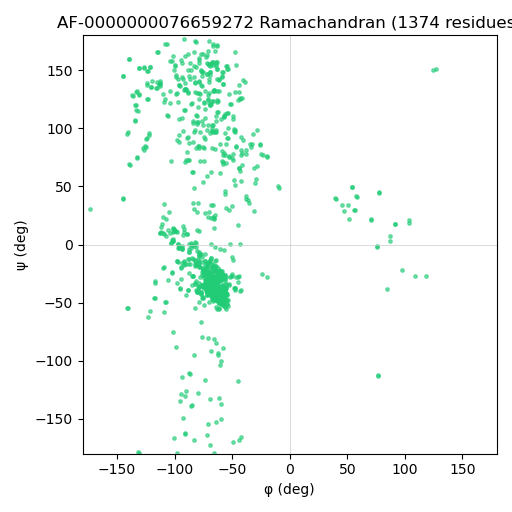 ? -9.352 -3.895 10.023 1 92.94 365 PHE B N 1
ATOM 8369 C CA . PHE B 1 365 ? -10.688 -3.764 9.469 1 92.94 365 PHE B CA 1
ATOM 8370 C C . PHE B 1 365 ? -11.719 -4.438 10.359 1 92.94 365 PHE B C 1
ATOM 8372 O O . PHE B 1 365 ? -11.375 -5.266 11.211 1 92.94 365 PHE B O 1
ATOM 8379 N N . ASN B 1 366 ? -13.008 -4.105 10.266 1 91.75 366 ASN B N 1
ATOM 8380 C CA . ASN B 1 366 ? -14.055 -4.652 11.117 1 91.75 366 ASN B CA 1
ATOM 8381 C C . ASN B 1 366 ? -15.359 -4.832 10.359 1 91.75 366 ASN B C 1
ATOM 8383 O O . ASN B 1 366 ? -16.438 -4.531 10.883 1 91.75 366 ASN B O 1
ATOM 8387 N N . ILE B 1 367 ? -15.336 -5.23 9.203 1 92.94 367 ILE B N 1
ATOM 8388 C CA . ILE B 1 367 ? -16.547 -5.414 8.422 1 92.94 367 ILE B CA 1
ATOM 8389 C C . ILE B 1 367 ? -17.25 -6.707 8.852 1 92.94 367 ILE B C 1
ATOM 8391 O O . ILE B 1 367 ? -16.594 -7.652 9.289 1 92.94 367 ILE B O 1
ATOM 8395 N N . LYS B 1 368 ? -18.531 -6.707 8.742 1 92.19 368 LYS B N 1
ATOM 8396 C CA . LYS B 1 368 ? -19.281 -7.949 8.922 1 92.19 368 LYS B CA 1
ATOM 8397 C C . LYS B 1 368 ? -19.016 -8.922 7.777 1 92.19 368 LYS B C 1
ATOM 8399 O O . LYS B 1 368 ? -18.75 -8.508 6.648 1 92.19 368 LYS B O 1
ATOM 8404 N N . PRO B 1 369 ? -19.062 -10.203 8.086 1 93.38 369 PRO B N 1
ATOM 8405 C CA . PRO B 1 369 ? -18.859 -11.18 7.016 1 93.38 369 PRO B CA 1
ATOM 8406 C C . PRO B 1 369 ? -19.906 -11.086 5.914 1 93.38 369 PRO B C 1
ATOM 8408 O O . PRO B 1 369 ? -21.078 -10.82 6.191 1 93.38 369 PRO B O 1
ATOM 8411 N N . PRO B 1 370 ? -19.453 -11.281 4.695 1 94.5 370 PRO B N 1
ATOM 8412 C CA . PRO B 1 370 ? -20.453 -11.32 3.617 1 94.5 370 PRO B CA 1
ATOM 8413 C C . PRO B 1 370 ? -21.5 -12.406 3.82 1 94.5 370 PRO B C 1
ATOM 8415 O O . PRO B 1 370 ? -21.188 -13.492 4.309 1 94.5 370 PRO B O 1
ATOM 8418 N N . LEU B 1 371 ? -22.656 -12.125 3.355 1 94.06 371 LEU B N 1
ATOM 8419 C CA . LEU B 1 371 ? -23.781 -13.039 3.51 1 94.06 371 LEU B CA 1
ATOM 8420 C C . LEU B 1 371 ? -23.703 -14.18 2.496 1 94.06 371 LEU B C 1
ATOM 8422 O O . LEU B 1 371 ? -23.312 -13.969 1.348 1 94.06 371 LEU B O 1
ATOM 8426 N N . ASN B 1 372 ? -24.062 -15.391 2.969 1 94.75 372 ASN B N 1
ATOM 8427 C CA . ASN B 1 372 ? -24.266 -16.5 2.053 1 94.75 372 ASN B CA 1
ATOM 8428 C C . ASN B 1 372 ? -25.625 -16.438 1.375 1 94.75 372 ASN B C 1
ATOM 8430 O O . ASN B 1 372 ? -26.578 -17.078 1.809 1 94.75 372 ASN B O 1
ATOM 8434 N N . VAL B 1 373 ? -25.719 -15.703 0.309 1 94.06 373 VAL B N 1
ATOM 8435 C CA . VAL B 1 373 ? -27 -15.438 -0.348 1 94.06 373 VAL B CA 1
ATOM 8436 C C . VAL B 1 373 ? -26.797 -15.375 -1.86 1 94.06 373 VAL B C 1
ATOM 8438 O O . VAL B 1 373 ? -25.719 -14.984 -2.336 1 94.06 373 VAL B O 1
ATOM 8441 N N . ASP B 1 374 ? -27.781 -15.844 -2.541 1 92.69 374 ASP B N 1
ATOM 8442 C CA . ASP B 1 374 ? -27.75 -15.727 -3.996 1 92.69 374 ASP B CA 1
ATOM 8443 C C . ASP B 1 374 ? -27.984 -14.273 -4.434 1 92.69 374 ASP B C 1
ATOM 8445 O O . ASP B 1 374 ? -28.75 -13.547 -3.814 1 92.69 374 ASP B O 1
ATOM 8449 N N . ASP B 1 375 ? -27.391 -13.883 -5.484 1 93.5 375 ASP B N 1
ATOM 8450 C CA . ASP B 1 375 ? -27.453 -12.516 -5.977 1 93.5 375 ASP B CA 1
ATOM 8451 C C . ASP B 1 375 ? -28.906 -12.117 -6.281 1 93.5 375 ASP B C 1
ATOM 8453 O O . ASP B 1 375 ? -29.281 -10.953 -6.141 1 93.5 375 ASP B O 1
ATOM 8457 N N . GLU B 1 376 ? -29.719 -13.023 -6.664 1 89.88 376 GLU B N 1
ATOM 8458 C CA . GLU B 1 376 ? -31.109 -12.758 -7.039 1 89.88 376 GLU B CA 1
ATOM 8459 C C . GLU B 1 376 ? -31.922 -12.281 -5.836 1 89.88 376 GLU B C 1
ATOM 8461 O O . GLU B 1 376 ? -32.938 -11.594 -6 1 89.88 376 GLU B O 1
ATOM 8466 N N . ARG B 1 377 ? -31.391 -12.594 -4.77 1 87.81 377 ARG B N 1
ATOM 8467 C CA . ARG B 1 377 ? -32.125 -12.211 -3.561 1 87.81 377 ARG B CA 1
ATOM 8468 C C . ARG B 1 377 ? -31.672 -10.836 -3.07 1 87.81 377 ARG B C 1
ATOM 8470 O O . ARG B 1 377 ? -32.344 -10.234 -2.211 1 87.81 377 ARG B O 1
ATOM 8477 N N . LEU B 1 378 ? -30.578 -10.391 -3.584 1 85.81 378 LEU B N 1
ATOM 8478 C CA . LEU B 1 378 ? -30.062 -9.078 -3.207 1 85.81 378 LEU B CA 1
ATOM 8479 C C . LEU B 1 378 ? -30.641 -7.992 -4.102 1 85.81 378 LEU B C 1
ATOM 8481 O O . LEU B 1 378 ? -30.078 -7.691 -5.16 1 85.81 378 LEU B O 1
ATOM 8485 N N . LYS B 1 379 ? -31.844 -7.695 -3.912 1 71.56 379 LYS B N 1
ATOM 8486 C CA . LYS B 1 379 ? -32.438 -6.652 -4.75 1 71.56 379 LYS B CA 1
ATOM 8487 C C . LYS B 1 379 ? -32.281 -5.277 -4.102 1 71.56 379 LYS B C 1
ATOM 8489 O O . LYS B 1 379 ? -32.312 -5.16 -2.875 1 71.56 379 LYS B O 1
ATOM 8494 N N . GLY B 1 380 ? -31.906 -4.332 -4.766 1 62.28 380 GLY B N 1
ATOM 8495 C CA . GLY B 1 380 ? -31.672 -2.965 -4.328 1 62.28 380 GLY B CA 1
ATOM 8496 C C . GLY B 1 380 ? -32.812 -2.42 -3.467 1 62.28 380 GLY B C 1
ATOM 8497 O O . GLY B 1 380 ? -32.562 -1.588 -2.588 1 62.28 380 GLY B O 1
ATOM 8498 N N . SER B 1 381 ? -33.906 -2.939 -3.711 1 60.09 381 SER B N 1
ATOM 8499 C CA . SER B 1 381 ? -35.094 -2.375 -3.062 1 60.09 381 SER B CA 1
ATOM 8500 C C . SER B 1 381 ? -35.406 -3.096 -1.754 1 60.09 381 SER B C 1
ATOM 8502 O O . SER B 1 381 ? -36.438 -2.857 -1.139 1 60.09 381 SER B O 1
ATOM 8504 N N . ILE B 1 382 ? -34.5 -3.736 -1.364 1 58.59 382 ILE B N 1
ATOM 8505 C CA . ILE B 1 382 ? -34.812 -4.465 -0.136 1 58.59 382 ILE B CA 1
ATOM 8506 C C . ILE B 1 382 ? -34.719 -3.521 1.061 1 58.59 382 ILE B C 1
ATOM 8508 O O . ILE B 1 382 ? -33.688 -2.887 1.285 1 58.59 382 ILE B O 1
ATOM 8512 N N . LYS B 1 383 ? -35.688 -3.051 1.682 1 56.59 383 LYS B N 1
ATOM 8513 C CA . LYS B 1 383 ? -35.781 -2.164 2.838 1 56.59 383 LYS B CA 1
ATOM 8514 C C . LYS B 1 383 ? -35.469 -2.914 4.133 1 56.59 383 LYS B C 1
ATOM 8516 O O . LYS B 1 383 ? -35.188 -2.299 5.16 1 56.59 383 LYS B O 1
ATOM 8521 N N . GLY B 1 384 ? -35.469 -4.344 4.074 1 58.84 384 GLY B N 1
ATOM 8522 C CA . GLY B 1 384 ? -35.312 -5.051 5.336 1 58.84 384 GLY B CA 1
ATOM 8523 C C . GLY B 1 384 ? -33.969 -5.723 5.477 1 58.84 384 GLY B C 1
ATOM 8524 O O . GLY B 1 384 ? -33.062 -5.496 4.664 1 58.84 384 GLY B O 1
ATOM 8525 N N . SER B 1 385 ? -33.75 -6.254 6.754 1 64.44 385 SER B N 1
ATOM 8526 C CA . SER B 1 385 ? -32.531 -6.961 7.082 1 64.44 385 SER B CA 1
ATOM 8527 C C . SER B 1 385 ? -32.312 -8.141 6.145 1 64.44 385 SER B C 1
ATOM 8529 O O . SER B 1 385 ? -33.219 -8.945 5.926 1 64.44 385 SER B O 1
ATOM 8531 N N . LEU B 1 386 ? -31.312 -8.055 5.293 1 75.25 386 LEU B N 1
ATOM 8532 C CA . LEU B 1 386 ? -30.938 -9.164 4.426 1 75.25 386 LEU B CA 1
ATOM 8533 C C . LEU B 1 386 ? -30.375 -10.328 5.238 1 75.25 386 LEU B C 1
ATOM 8535 O O . LEU B 1 386 ? -29.422 -10.156 6.004 1 75.25 386 LEU B O 1
ATOM 8539 N N . ALA B 1 387 ? -31.234 -11.312 5.391 1 79.12 387 ALA B N 1
ATOM 8540 C CA . ALA B 1 387 ? -30.734 -12.484 6.105 1 79.12 387 ALA B CA 1
ATOM 8541 C C . ALA B 1 387 ? -30.078 -13.477 5.152 1 79.12 387 ALA B C 1
ATOM 8543 O O . ALA B 1 387 ? -30.562 -13.695 4.039 1 79.12 387 ALA B O 1
ATOM 8544 N N . GLY B 1 388 ? -28.984 -13.898 5.477 1 86.19 388 GLY B N 1
ATOM 8545 C CA . GLY B 1 388 ? -28.281 -14.898 4.684 1 86.19 388 GLY B CA 1
ATOM 8546 C C . GLY B 1 388 ? -28.797 -16.312 4.914 1 86.19 388 GLY B C 1
ATOM 8547 O O . GLY B 1 388 ? -29.625 -16.531 5.797 1 86.19 388 GLY B O 1
ATOM 8548 N N . THR B 1 389 ? -28.531 -17.156 3.971 1 88.5 389 THR B N 1
ATOM 8549 C CA . THR B 1 389 ? -28.781 -18.578 4.117 1 88.5 389 THR B CA 1
ATOM 8550 C C . THR B 1 389 ? -27.656 -19.25 4.895 1 88.5 389 THR B C 1
ATOM 8552 O O . THR B 1 389 ? -26.547 -18.734 4.953 1 88.5 389 THR B O 1
ATOM 8555 N N . PRO B 1 390 ? -28.031 -20.344 5.562 1 88.19 390 PRO B N 1
ATOM 8556 C CA . PRO B 1 390 ? -26.969 -21.047 6.285 1 88.19 390 PRO B CA 1
ATOM 8557 C C . PRO B 1 390 ? -25.781 -21.406 5.395 1 88.19 390 PRO B C 1
ATOM 8559 O O . PRO B 1 390 ? -25.953 -21.703 4.211 1 88.19 390 PRO B O 1
ATOM 8562 N N . ILE B 1 391 ? -24.672 -21.484 5.922 1 88.62 391 ILE B N 1
ATOM 8563 C CA . ILE B 1 391 ? -23.406 -21.656 5.211 1 88.62 391 ILE B CA 1
ATOM 8564 C C . ILE B 1 391 ? -23.344 -23.047 4.598 1 88.62 391 ILE B C 1
ATOM 8566 O O . ILE B 1 391 ? -22.531 -23.312 3.703 1 88.62 391 ILE B O 1
ATOM 8570 N N . THR B 1 392 ? -24.219 -23.969 4.969 1 87.38 392 THR B N 1
ATOM 8571 C CA . THR B 1 392 ? -24.266 -25.344 4.469 1 87.38 392 THR B CA 1
ATOM 8572 C C . THR B 1 392 ? -25 -25.406 3.133 1 87.38 392 THR B C 1
ATOM 8574 O O . THR B 1 392 ? -24.875 -26.391 2.395 1 87.38 392 THR B O 1
ATOM 8577 N N . LYS B 1 393 ? -25.734 -24.391 2.875 1 89.81 393 LYS B N 1
ATOM 8578 C CA . LYS B 1 393 ? -26.453 -24.328 1.603 1 89.81 393 LYS B CA 1
ATOM 8579 C C . LYS B 1 393 ? -25.609 -23.641 0.534 1 89.81 393 LYS B C 1
ATOM 8581 O O . LYS B 1 393 ? -25.047 -22.562 0.782 1 89.81 393 LYS B O 1
ATOM 8586 N N . LEU B 1 394 ? -25.594 -24.297 -0.614 1 92.5 394 LEU B N 1
ATOM 8587 C CA . LEU B 1 394 ? -24.797 -23.766 -1.71 1 92.5 394 LEU B CA 1
ATOM 8588 C C . LEU B 1 394 ? -25.469 -22.547 -2.328 1 92.5 394 LEU B C 1
ATOM 8590 O O . LEU B 1 394 ? -26.656 -22.578 -2.654 1 92.5 394 LEU B O 1
ATOM 8594 N N . THR B 1 395 ? -24.781 -21.406 -2.352 1 92.56 395 THR B N 1
ATOM 8595 C CA . THR B 1 395 ? -25.219 -20.188 -3.031 1 92.56 395 THR B CA 1
ATOM 8596 C C . THR B 1 395 ? -24.078 -19.625 -3.893 1 92.56 395 THR B C 1
ATOM 8598 O O . THR B 1 395 ? -23 -20.203 -3.951 1 92.56 395 THR B O 1
ATOM 8601 N N . ASN B 1 396 ? -24.328 -18.516 -4.543 1 91.69 396 ASN B N 1
ATOM 8602 C CA . ASN B 1 396 ? -23.312 -17.844 -5.348 1 91.69 396 ASN B CA 1
ATOM 8603 C C . ASN B 1 396 ? -22.156 -17.344 -4.492 1 91.69 396 ASN B C 1
ATOM 8605 O O . ASN B 1 396 ? -21.047 -17.188 -4.984 1 91.69 396 ASN B O 1
ATOM 8609 N N . THR B 1 397 ? -22.375 -17.156 -3.223 1 95 397 THR B N 1
ATOM 8610 C CA . THR B 1 397 ? -21.391 -16.5 -2.367 1 95 397 THR B CA 1
ATOM 8611 C C . THR B 1 397 ? -20.797 -17.484 -1.368 1 95 397 THR B C 1
ATOM 8613 O O . THR B 1 397 ? -20.078 -17.094 -0.451 1 95 397 THR B O 1
ATOM 8616 N N . SER B 1 398 ? -21.078 -18.781 -1.558 1 95.19 398 SER B N 1
ATOM 8617 C CA . SER B 1 398 ? -20.656 -19.797 -0.598 1 95.19 398 SER B CA 1
ATOM 8618 C C . SER B 1 398 ? -19.141 -19.875 -0.502 1 95.19 398 SER B C 1
ATOM 8620 O O . SER B 1 398 ? -18.594 -20.031 0.589 1 95.19 398 SER B O 1
ATOM 8622 N N . PHE B 1 399 ? -18.484 -19.812 -1.653 1 97 399 PHE B N 1
ATOM 8623 C CA . PHE B 1 399 ? -17.016 -19.875 -1.636 1 97 399 PHE B CA 1
ATOM 8624 C C . PHE B 1 399 ? -16.453 -18.766 -0.767 1 97 399 PHE B C 1
ATOM 8626 O O . PHE B 1 399 ? -15.617 -19.016 0.107 1 97 399 PHE B O 1
ATOM 8633 N N . GLN B 1 400 ? -16.859 -17.5 -1.026 1 97.12 400 GLN B N 1
ATOM 8634 C CA . GLN B 1 400 ? -16.328 -16.344 -0.311 1 97.12 400 GLN B CA 1
ATOM 8635 C C . GLN B 1 400 ? -16.656 -16.422 1.176 1 97.12 400 GLN B C 1
ATOM 8637 O O . GLN B 1 400 ? -15.82 -16.109 2.025 1 97.12 400 GLN B O 1
ATOM 8642 N N . ALA B 1 401 ? -17.891 -16.766 1.468 1 95.19 401 ALA B N 1
ATOM 8643 C CA . ALA B 1 401 ? -18.328 -16.844 2.861 1 95.19 401 ALA B CA 1
ATOM 8644 C C . ALA B 1 401 ? -17.469 -17.859 3.629 1 95.19 401 ALA B C 1
ATOM 8646 O O . ALA B 1 401 ? -17.094 -17.609 4.773 1 95.19 401 ALA B O 1
ATOM 8647 N N . ARG B 1 402 ? -17.172 -18.969 2.992 1 95.06 402 ARG B N 1
ATOM 8648 C CA . ARG B 1 402 ? -16.391 -20 3.648 1 95.06 402 ARG B CA 1
ATOM 8649 C C . ARG B 1 402 ? -14.914 -19.609 3.736 1 95.06 402 ARG B C 1
ATOM 8651 O O . ARG B 1 402 ? -14.258 -19.859 4.75 1 95.06 402 ARG B O 1
ATOM 8658 N N . LEU B 1 403 ? -14.422 -19.125 2.656 1 97.25 403 LEU B N 1
ATOM 8659 C CA . LEU B 1 403 ? -13.016 -18.719 2.643 1 97.25 403 LEU B CA 1
ATOM 8660 C C . LEU B 1 403 ? -12.75 -17.656 3.693 1 97.25 403 LEU B C 1
ATOM 8662 O O . LEU B 1 403 ? -11.68 -17.625 4.301 1 97.25 403 LEU B O 1
ATOM 8666 N N . TYR B 1 404 ? -13.703 -16.766 3.926 1 96 404 TYR B N 1
ATOM 8667 C CA . TYR B 1 404 ? -13.562 -15.672 4.883 1 96 404 TYR B CA 1
ATOM 8668 C C . TYR B 1 404 ? -13.297 -16.203 6.285 1 96 404 TYR B C 1
ATOM 8670 O O . TYR B 1 404 ? -12.578 -15.578 7.066 1 96 404 TYR B O 1
ATOM 8678 N N . ARG B 1 405 ? -13.758 -17.328 6.609 1 93.94 405 ARG B N 1
ATOM 8679 C CA . ARG B 1 405 ? -13.617 -17.891 7.945 1 93.94 405 ARG B CA 1
ATOM 8680 C C . ARG B 1 405 ? -12.164 -18.203 8.266 1 93.94 405 ARG B C 1
ATOM 8682 O O . ARG B 1 405 ? -11.75 -18.156 9.43 1 93.94 405 ARG B O 1
ATOM 8689 N N . SER B 1 406 ? -11.414 -18.5 7.277 1 97.25 406 SER B N 1
ATOM 8690 C CA . SER B 1 406 ? -10.008 -18.828 7.488 1 97.25 406 SER B CA 1
ATOM 8691 C C . SER B 1 406 ? -9.117 -17.609 7.25 1 97.25 406 SER B C 1
ATOM 8693 O O . SER B 1 406 ? -7.891 -17.703 7.363 1 97.25 406 SER B O 1
ATOM 8695 N N . LEU B 1 407 ? -9.672 -16.453 6.91 1 97.44 407 LEU B N 1
ATOM 8696 C CA . LEU B 1 407 ? -8.891 -15.281 6.547 1 97.44 407 LEU B CA 1
ATOM 8697 C C . LEU B 1 407 ? -7.988 -14.852 7.699 1 97.44 407 LEU B C 1
ATOM 8699 O O . LEU B 1 407 ? -6.801 -14.578 7.5 1 97.44 407 LEU B O 1
ATOM 8703 N N . PRO B 1 408 ? -8.445 -14.789 8.977 1 96.31 408 PRO B N 1
ATOM 8704 C CA . PRO B 1 408 ? -7.578 -14.344 10.078 1 96.31 408 PRO B CA 1
ATOM 8705 C C . PRO B 1 408 ? -6.344 -15.227 10.242 1 96.31 408 PRO B C 1
ATOM 8707 O O . PRO B 1 408 ? -5.23 -14.711 10.398 1 96.31 408 PRO B O 1
ATOM 8710 N N . VAL B 1 409 ? -6.555 -16.562 10.18 1 97.94 409 VAL B N 1
ATOM 8711 C CA . VAL B 1 409 ? -5.418 -17.453 10.375 1 97.94 409 VAL B CA 1
ATOM 8712 C C . VAL B 1 409 ? -4.469 -17.359 9.188 1 97.94 409 VAL B C 1
ATOM 8714 O O . VAL B 1 409 ? -3.25 -17.438 9.352 1 97.94 409 VAL B O 1
ATOM 8717 N N . ARG B 1 410 ? -4.98 -17.266 7.996 1 98.31 410 ARG B N 1
ATOM 8718 C CA . ARG B 1 410 ? -4.133 -17.156 6.816 1 98.31 410 ARG B CA 1
ATOM 8719 C C . ARG B 1 410 ? -3.322 -15.867 6.84 1 98.31 410 ARG B C 1
ATOM 8721 O O . ARG B 1 410 ? -2.148 -15.852 6.465 1 98.31 410 ARG B O 1
ATOM 8728 N N . LEU B 1 411 ? -3.928 -14.773 7.309 1 97.62 411 LEU B N 1
ATOM 8729 C CA . LEU B 1 411 ? -3.205 -13.516 7.48 1 97.62 411 LEU B CA 1
ATOM 8730 C C . LEU B 1 411 ? -2.074 -13.672 8.492 1 97.62 411 LEU B C 1
ATOM 8732 O O . LEU B 1 411 ? -0.964 -13.18 8.266 1 97.62 411 LEU B O 1
ATOM 8736 N N . ARG B 1 412 ? -2.316 -14.32 9.578 1 96.44 412 ARG B N 1
ATOM 8737 C CA . ARG B 1 412 ? -1.306 -14.547 10.609 1 96.44 412 ARG B CA 1
ATOM 8738 C C . ARG B 1 412 ? -0.171 -15.414 10.078 1 96.44 412 ARG B C 1
ATOM 8740 O O . ARG B 1 412 ? 0.998 -15.18 10.391 1 96.44 412 ARG B O 1
ATOM 8747 N N . ILE B 1 413 ? -0.532 -16.422 9.297 1 97.19 413 ILE B N 1
ATOM 8748 C CA . ILE B 1 413 ? 0.48 -17.297 8.727 1 97.19 413 ILE B CA 1
ATOM 8749 C C . ILE B 1 413 ? 1.366 -16.516 7.766 1 97.19 413 ILE B C 1
ATOM 8751 O O . ILE B 1 413 ? 2.592 -16.656 7.789 1 97.19 413 ILE B O 1
ATOM 8755 N N . CYS B 1 414 ? 0.743 -15.734 6.902 1 97.06 414 CYS B N 1
ATOM 8756 C CA . CYS B 1 414 ? 1.5 -14.914 5.965 1 97.06 414 CYS B CA 1
ATOM 8757 C C . CYS B 1 414 ? 2.473 -14 6.703 1 97.06 414 CYS B C 1
ATOM 8759 O O . CYS B 1 414 ? 3.625 -13.852 6.293 1 97.06 414 CYS B O 1
ATOM 8761 N N . THR B 1 415 ? 2.01 -13.359 7.832 1 95.19 415 THR B N 1
ATOM 8762 C CA . THR B 1 415 ? 2.855 -12.508 8.664 1 95.19 415 THR B CA 1
ATOM 8763 C C . THR B 1 415 ? 3.973 -13.32 9.312 1 95.19 415 THR B C 1
ATOM 8765 O O . THR B 1 415 ? 5.121 -12.883 9.352 1 95.19 415 THR B O 1
ATOM 8768 N N . PHE B 1 416 ? 3.656 -14.477 9.781 1 94.38 416 PHE B N 1
ATOM 8769 C CA . PHE B 1 416 ? 4.57 -15.352 10.5 1 94.38 416 PHE B CA 1
ATOM 8770 C C . PHE B 1 416 ? 5.707 -15.812 9.594 1 94.38 416 PHE B C 1
ATOM 8772 O O . PHE B 1 416 ? 6.871 -15.812 10.008 1 94.38 416 PHE B O 1
ATOM 8779 N N . ILE B 1 417 ? 5.363 -16.141 8.391 1 95.06 417 ILE B N 1
ATOM 8780 C CA . ILE B 1 417 ? 6.328 -16.734 7.469 1 95.06 417 ILE B CA 1
ATOM 8781 C C . ILE B 1 417 ? 7.191 -15.625 6.855 1 95.06 417 ILE B C 1
ATOM 8783 O O . ILE B 1 417 ? 8.398 -15.797 6.691 1 95.06 417 ILE B O 1
ATOM 8787 N N . ASN B 1 418 ? 6.566 -14.523 6.508 1 94.38 418 ASN B N 1
ATOM 8788 C CA . ASN B 1 418 ? 7.266 -13.508 5.723 1 94.38 418 ASN B CA 1
ATOM 8789 C C . ASN B 1 418 ? 7.738 -12.352 6.594 1 94.38 418 ASN B C 1
ATOM 8791 O O . ASN B 1 418 ? 8.234 -11.344 6.082 1 94.38 418 ASN B O 1
ATOM 8795 N N . GLY B 1 419 ? 7.527 -12.422 7.938 1 88.44 419 GLY B N 1
ATOM 8796 C CA . GLY B 1 419 ? 8.086 -11.453 8.867 1 88.44 419 GLY B CA 1
ATOM 8797 C C . GLY B 1 419 ? 9.531 -11.734 9.227 1 88.44 419 GLY B C 1
ATOM 8798 O O . GLY B 1 419 ? 10.141 -12.664 8.688 1 88.44 419 GLY B O 1
ATOM 8799 N N . HIS B 1 420 ? 10.102 -10.727 10.023 1 78.12 420 HIS B N 1
ATOM 8800 C CA . HIS B 1 420 ? 11.477 -10.953 10.445 1 78.12 420 HIS B CA 1
ATOM 8801 C C . HIS B 1 420 ? 11.531 -11.711 11.766 1 78.12 420 HIS B C 1
ATOM 8803 O O . HIS B 1 420 ? 10.969 -11.258 12.766 1 78.12 420 HIS B O 1
ATOM 8809 N N . CYS B 1 421 ? 11.344 -13.016 11.703 1 65.81 421 CYS B N 1
ATOM 8810 C CA . CYS B 1 421 ? 11.383 -13.75 12.969 1 65.81 421 CYS B CA 1
ATOM 8811 C C . CYS B 1 421 ? 12.633 -14.609 13.055 1 65.81 421 CYS B C 1
ATOM 8813 O O . CYS B 1 421 ? 12.977 -15.32 12.109 1 65.81 421 CYS B O 1
ATOM 8815 N N . GLU B 1 422 ? 13.352 -14.32 14.117 1 63.84 422 GLU B N 1
ATOM 8816 C CA . GLU B 1 422 ? 14.609 -15.023 14.336 1 63.84 422 GLU B CA 1
ATOM 8817 C C . GLU B 1 422 ? 14.367 -16.484 14.695 1 63.84 422 GLU B C 1
ATOM 8819 O O . GLU B 1 422 ? 15.094 -17.375 14.25 1 63.84 422 GLU B O 1
ATOM 8824 N N . LYS B 1 423 ? 13.273 -16.719 15.43 1 73.25 423 LYS B N 1
ATOM 8825 C CA . LYS B 1 423 ? 13.031 -18.094 15.859 1 73.25 423 LYS B CA 1
ATOM 8826 C C . LYS B 1 423 ? 11.602 -18.531 15.555 1 73.25 423 LYS B C 1
ATOM 8828 O O . LYS B 1 423 ? 10.656 -17.766 15.789 1 73.25 423 LYS B O 1
ATOM 8833 N N . VAL B 1 424 ? 11.594 -19.766 14.867 1 83.56 424 VAL B N 1
ATOM 8834 C CA . VAL B 1 424 ? 10.289 -20.344 14.547 1 83.56 424 VAL B CA 1
ATOM 8835 C C . VAL B 1 424 ? 9.844 -21.281 15.672 1 83.56 424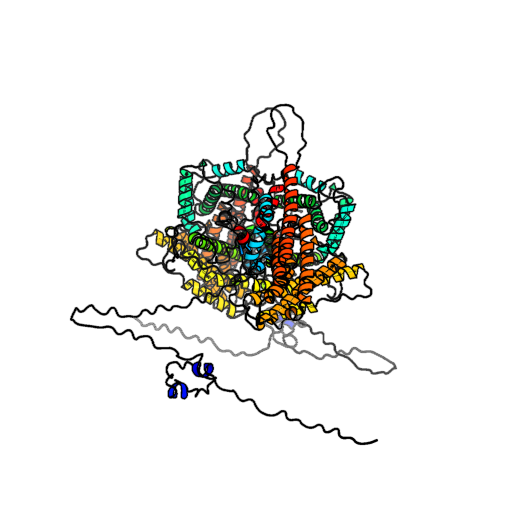 VAL B C 1
ATOM 8837 O O . VAL B 1 424 ? 10.484 -22.297 15.922 1 83.56 424 VAL B O 1
ATOM 8840 N N . ASP B 1 425 ? 8.828 -20.953 16.297 1 87.12 425 ASP B N 1
ATOM 8841 C CA . ASP B 1 425 ? 8.258 -21.703 17.406 1 87.12 425 ASP B CA 1
ATOM 8842 C C . ASP B 1 425 ? 7.328 -22.812 16.906 1 87.12 425 ASP B C 1
ATOM 8844 O O . ASP B 1 425 ? 6.32 -22.531 16.25 1 87.12 425 ASP B O 1
ATOM 8848 N N . PHE B 1 426 ? 7.621 -24.094 17.266 1 92.06 426 PHE B N 1
ATOM 8849 C CA . PHE B 1 426 ? 6.828 -25.234 16.828 1 92.06 426 PHE B CA 1
ATOM 8850 C C . PHE B 1 426 ? 5.414 -25.156 17.391 1 92.06 426 PHE B C 1
ATOM 8852 O O . PHE B 1 426 ? 4.453 -25.547 16.734 1 92.06 426 PHE B O 1
ATOM 8859 N N . ASP B 1 427 ? 5.297 -24.656 18.609 1 92.88 427 ASP B N 1
ATOM 8860 C CA . ASP B 1 427 ? 3.973 -24.531 19.203 1 92.88 427 ASP B CA 1
ATOM 8861 C C . ASP B 1 427 ? 3.088 -23.594 18.391 1 92.88 427 ASP B C 1
ATOM 8863 O O . ASP B 1 427 ? 1.885 -23.812 18.266 1 92.88 427 ASP B O 1
ATOM 8867 N N . LYS B 1 428 ? 3.668 -22.594 17.922 1 93.62 428 LYS B N 1
ATOM 8868 C CA . LYS B 1 428 ? 2.928 -21.656 17.078 1 93.62 428 LYS B CA 1
ATOM 8869 C C . LYS B 1 428 ? 2.49 -22.328 15.773 1 93.62 428 LYS B C 1
ATOM 8871 O O . LYS B 1 428 ? 1.386 -22.078 15.289 1 93.62 428 LYS B O 1
ATOM 8876 N N . VAL B 1 429 ? 3.338 -23.156 15.219 1 95.56 429 VAL B N 1
ATOM 8877 C CA . VAL B 1 429 ? 3.018 -23.891 14 1 95.56 429 VAL B CA 1
ATOM 8878 C C . VAL B 1 429 ? 1.807 -24.797 14.25 1 95.56 429 VAL B C 1
ATOM 8880 O O . VAL B 1 429 ? 0.883 -24.828 13.43 1 95.56 429 VAL B O 1
ATOM 8883 N N . LEU B 1 430 ? 1.829 -25.469 15.375 1 95.56 430 LEU B N 1
ATOM 8884 C CA . LEU B 1 430 ? 0.741 -26.375 15.703 1 95.56 430 LEU B CA 1
ATOM 8885 C C . LEU B 1 430 ? -0.56 -25.609 15.93 1 95.56 430 LEU B C 1
ATOM 8887 O O . LEU B 1 430 ? -1.632 -26.078 15.531 1 95.56 430 LEU B O 1
ATOM 8891 N N . GLU B 1 431 ? -0.407 -24.484 16.562 1 97.19 431 GLU B N 1
ATOM 8892 C CA . GLU B 1 431 ? -1.579 -23.656 16.812 1 97.19 431 GLU B CA 1
ATOM 8893 C C . GLU B 1 431 ? -2.219 -23.203 15.5 1 97.19 431 GLU B C 1
ATOM 8895 O O . GLU B 1 431 ? -3.432 -23.312 15.32 1 97.19 431 GLU B O 1
ATOM 8900 N N . LEU B 1 432 ? -1.44 -22.688 14.625 1 97.56 432 LEU B N 1
ATOM 8901 C CA . LEU B 1 432 ? -1.93 -22.203 13.344 1 97.56 432 LEU B CA 1
ATOM 8902 C C . LEU B 1 432 ? -2.475 -23.344 12.5 1 97.56 432 LEU B C 1
ATOM 8904 O O . LEU B 1 432 ? -3.494 -23.188 11.82 1 97.56 432 LEU B O 1
ATOM 8908 N N . GLU B 1 433 ? -1.842 -24.438 12.531 1 96.94 433 GLU B N 1
ATOM 8909 C CA . GLU B 1 433 ? -2.295 -25.625 11.797 1 96.94 433 GLU B CA 1
ATOM 8910 C C . GLU B 1 433 ? -3.666 -26.078 12.289 1 96.94 433 GLU B C 1
ATOM 8912 O O . GLU B 1 433 ? -4.508 -26.5 11.492 1 96.94 433 GLU B O 1
ATOM 8917 N N . GLU B 1 434 ? -3.785 -26.062 13.547 1 97.31 434 GLU B N 1
ATOM 8918 C CA . GLU B 1 434 ? -5.066 -26.469 14.109 1 97.31 434 GLU B CA 1
ATOM 8919 C C . GLU B 1 434 ? -6.199 -25.578 13.617 1 97.31 434 GLU B C 1
ATOM 8921 O O . GLU B 1 434 ? -7.281 -26.062 13.281 1 97.31 434 GLU B O 1
ATOM 8926 N N . GLU B 1 435 ? -5.969 -24.344 13.586 1 97.31 435 GLU B N 1
ATOM 8927 C CA . GLU B 1 435 ? -6.977 -23.422 13.086 1 97.31 435 GLU B CA 1
ATOM 8928 C C . GLU B 1 435 ? -7.273 -23.656 11.609 1 97.31 435 GLU B C 1
ATOM 8930 O O . GLU B 1 435 ? -8.43 -23.594 11.188 1 97.31 435 GLU B O 1
ATOM 8935 N N . LEU B 1 436 ? -6.281 -23.969 10.812 1 97.25 436 LEU B N 1
ATOM 8936 C CA . LEU B 1 436 ? -6.473 -24.312 9.406 1 97.25 436 LEU B CA 1
ATOM 8937 C C . LEU B 1 436 ? -7.254 -25.609 9.258 1 97.25 436 LEU B C 1
ATOM 8939 O O . LEU B 1 436 ? -8.094 -25.734 8.367 1 97.25 436 LEU B O 1
ATOM 8943 N N . GLY B 1 437 ? -6.855 -26.531 10.141 1 96.25 437 GLY B N 1
ATOM 8944 C CA . GLY B 1 437 ? -7.566 -27.812 10.133 1 96.25 437 GLY B CA 1
ATOM 8945 C C . GLY B 1 437 ? -9.047 -27.656 10.406 1 96.25 437 GLY B C 1
ATOM 8946 O O . GLY B 1 437 ? -9.875 -28.344 9.789 1 96.25 437 GLY B O 1
ATOM 8947 N N . GLN B 1 438 ? -9.336 -26.766 11.289 1 95.62 438 GLN B N 1
ATOM 8948 C CA . GLN B 1 438 ? -10.742 -26.484 11.586 1 95.62 438 GLN B CA 1
ATOM 8949 C C . GLN B 1 438 ? -11.461 -25.906 10.375 1 95.62 438 GLN B C 1
ATOM 8951 O O . GLN B 1 438 ? -12.609 -26.266 10.094 1 95.62 438 GLN B O 1
ATOM 8956 N N . ALA B 1 439 ? -10.812 -25.031 9.727 1 95.31 439 ALA B N 1
ATOM 8957 C CA . ALA B 1 439 ? -11.391 -24.453 8.523 1 95.31 439 ALA B CA 1
ATOM 8958 C C . ALA B 1 439 ? -11.609 -25.516 7.445 1 95.31 439 ALA B C 1
ATOM 8960 O O . ALA B 1 439 ? -12.633 -25.5 6.754 1 95.31 439 ALA B O 1
ATOM 8961 N N . LEU B 1 440 ? -10.711 -26.438 7.277 1 95.81 440 LEU B N 1
ATOM 8962 C CA . LEU B 1 440 ? -10.805 -27.516 6.297 1 95.81 440 LEU B CA 1
ATOM 8963 C C . LEU B 1 440 ? -11.961 -28.453 6.629 1 95.81 440 LEU B C 1
ATOM 8965 O O . LEU B 1 440 ? -12.711 -28.844 5.742 1 95.81 440 LEU B O 1
ATOM 8969 N N . ARG B 1 441 ? -12.055 -28.75 7.879 1 94.25 441 ARG B N 1
ATOM 8970 C CA . ARG B 1 441 ? -13.125 -29.641 8.32 1 94.25 441 ARG B CA 1
ATOM 8971 C C . ARG B 1 441 ? -14.484 -28.953 8.219 1 94.25 441 ARG B C 1
ATOM 8973 O O . ARG B 1 441 ? -15.508 -29.625 8.07 1 94.25 441 ARG B O 1
ATOM 8980 N N . GLY B 1 442 ? -14.438 -27.656 8.25 1 91.44 442 GLY B N 1
ATOM 8981 C CA . GLY B 1 442 ? -15.672 -26.891 8.211 1 91.44 442 GLY B CA 1
ATOM 8982 C C . GLY B 1 442 ? -16.234 -26.75 6.809 1 91.44 442 GLY B C 1
ATOM 8983 O O . GLY B 1 442 ? -17.359 -26.281 6.633 1 91.44 442 GLY B O 1
ATOM 8984 N N . ILE B 1 443 ? -15.523 -27.219 5.758 1 92.19 443 ILE B N 1
ATOM 8985 C CA . ILE B 1 443 ? -16.047 -27.156 4.391 1 92.19 443 ILE B CA 1
ATOM 8986 C C . ILE B 1 443 ? -17.203 -28.125 4.238 1 92.19 443 ILE B C 1
ATOM 8988 O O . ILE B 1 443 ? -17.047 -29.328 4.441 1 92.19 443 ILE B O 1
ATOM 8992 N N . PRO B 1 444 ? -18.312 -27.594 3.869 1 88.06 444 PRO B N 1
ATOM 8993 C CA . PRO B 1 444 ? -19.484 -28.469 3.766 1 88.06 444 PRO B CA 1
ATOM 8994 C C . PRO B 1 444 ? -19.391 -29.438 2.596 1 88.06 444 PRO B C 1
ATOM 8996 O O . PRO B 1 444 ? -18.719 -29.156 1.601 1 88.06 444 PRO B O 1
ATOM 8999 N N . ALA B 1 445 ? -20.047 -30.562 2.652 1 81.06 445 ALA B N 1
ATOM 9000 C CA . ALA B 1 445 ? -20.094 -31.547 1.575 1 81.06 445 ALA B CA 1
ATOM 9001 C C . ALA B 1 445 ? -21.078 -31.125 0.484 1 81.06 445 ALA B C 1
ATOM 9003 O O . ALA B 1 445 ? -20.953 -31.562 -0.667 1 81.06 445 ALA B O 1
ATOM 9004 N N . PHE B 1 446 ? -21.812 -30.125 0.692 1 80.56 446 PHE B N 1
ATOM 9005 C CA . PHE B 1 446 ? -22.875 -29.672 -0.211 1 80.56 446 PHE B CA 1
ATOM 9006 C C . PHE B 1 446 ? -23.625 -30.859 -0.8 1 80.56 446 PHE B C 1
ATOM 9008 O O . PHE B 1 446 ? -23.891 -30.906 -2.004 1 80.56 446 PHE B O 1
ATOM 9015 N N . ASP B 1 447 ? -23.906 -31.906 -0.05 1 74.88 447 ASP B N 1
ATOM 9016 C CA . ASP B 1 447 ? -24.484 -33.156 -0.512 1 74.88 447 ASP B CA 1
ATOM 9017 C C . ASP B 1 447 ? -26.016 -33.062 -0.602 1 74.88 447 ASP B C 1
ATOM 9019 O O . ASP B 1 447 ? -26.719 -33.5 0.295 1 74.88 447 ASP B O 1
ATOM 9023 N N . ASN B 1 448 ? -26.391 -32.188 -1.446 1 75.44 448 ASN B N 1
ATOM 9024 C CA . ASN B 1 448 ? -27.828 -32.188 -1.73 1 75.44 448 ASN B CA 1
ATOM 9025 C C . ASN B 1 448 ? -28.188 -33.219 -2.795 1 75.44 448 ASN B C 1
ATOM 9027 O O . ASN B 1 448 ? -27.828 -33.031 -3.965 1 75.44 448 ASN B O 1
ATOM 9031 N N . PRO B 1 449 ? -28.781 -34.25 -2.4 1 76.88 449 PRO B N 1
ATOM 9032 C CA . PRO B 1 449 ? -29.125 -35.312 -3.367 1 76.88 449 PRO B CA 1
ATOM 9033 C C . PRO B 1 449 ? -30.016 -34.812 -4.492 1 76.88 449 PRO B C 1
ATOM 9035 O O . PRO B 1 449 ? -30.062 -35.406 -5.57 1 76.88 449 PRO B O 1
ATOM 9038 N N . GLN B 1 450 ? -30.75 -33.812 -4.223 1 78.75 450 GLN B N 1
ATOM 9039 C CA . GLN B 1 450 ? -31.672 -33.281 -5.223 1 78.75 450 GLN B CA 1
ATOM 9040 C C . GLN B 1 450 ? -31 -32.219 -6.094 1 78.75 450 GLN B C 1
ATOM 9042 O O . GLN B 1 450 ? -31.625 -31.656 -6.996 1 78.75 450 GLN B O 1
ATOM 9047 N N . ALA B 1 451 ? -29.703 -32.156 -5.871 1 79.19 451 ALA B N 1
ATOM 9048 C CA . ALA B 1 451 ? -29 -31.109 -6.613 1 79.19 451 ALA B CA 1
ATOM 9049 C C . ALA B 1 451 ? -28.812 -31.5 -8.078 1 79.19 451 ALA B C 1
ATOM 9051 O O . ALA B 1 451 ? -28.578 -32.688 -8.383 1 79.19 451 ALA B O 1
ATOM 9052 N N . ASP B 1 452 ? -29.047 -30.578 -9 1 83.19 452 ASP B N 1
ATOM 9053 C CA . ASP B 1 452 ? -28.812 -30.797 -10.422 1 83.19 452 ASP B CA 1
ATOM 9054 C C . ASP B 1 452 ? -27.312 -30.953 -10.711 1 83.19 452 ASP B C 1
ATOM 9056 O O . ASP B 1 452 ? -26.484 -30.594 -9.883 1 83.19 452 ASP B O 1
ATOM 9060 N N . PRO B 1 453 ? -27.016 -31.578 -11.773 1 82.62 453 PRO B N 1
ATOM 9061 C CA . PRO B 1 453 ? -25.625 -31.828 -12.133 1 82.62 453 PRO B CA 1
ATOM 9062 C C . PRO B 1 453 ? -24.781 -30.562 -12.141 1 82.62 453 PRO B C 1
ATOM 9064 O O . PRO B 1 453 ? -23.609 -30.594 -11.773 1 82.62 453 PRO B O 1
ATOM 9067 N N . ARG B 1 454 ? -25.359 -29.531 -12.516 1 83.56 454 ARG B N 1
ATOM 9068 C CA . ARG B 1 454 ? -24.641 -28.266 -12.531 1 83.56 454 ARG B CA 1
ATOM 9069 C C . ARG B 1 454 ? -24.297 -27.812 -11.117 1 83.56 454 ARG B C 1
ATOM 9071 O O . ARG B 1 454 ? -23.203 -27.281 -10.883 1 83.56 454 ARG B O 1
ATOM 9078 N N . GLN B 1 455 ? -25.172 -27.953 -10.258 1 85.44 455 GLN B N 1
ATOM 9079 C CA . GLN B 1 455 ? -24.953 -27.609 -8.859 1 85.44 455 GLN B CA 1
ATOM 9080 C C . GLN B 1 455 ? -23.859 -28.469 -8.242 1 85.44 455 GLN B C 1
ATOM 9082 O O . GLN B 1 455 ? -23.047 -27.984 -7.438 1 85.44 455 GLN B O 1
ATOM 9087 N N . HIS B 1 456 ? -23.906 -29.703 -8.664 1 87 456 HIS B N 1
ATOM 9088 C CA . HIS B 1 456 ? -22.875 -30.609 -8.164 1 87 456 HIS B CA 1
ATOM 9089 C C . HIS B 1 456 ? -21.5 -30.203 -8.656 1 87 456 HIS B C 1
ATOM 9091 O O . HIS B 1 456 ? -20.516 -30.25 -7.906 1 87 456 HIS B O 1
ATOM 9097 N N . GLN B 1 457 ? -21.438 -29.891 -9.875 1 87.88 457 GLN B N 1
ATOM 9098 C CA . GLN B 1 457 ? -20.172 -29.438 -10.445 1 87.88 457 GLN B CA 1
ATOM 9099 C C . GLN B 1 457 ? -19.656 -28.188 -9.742 1 87.88 457 GLN B C 1
ATOM 9101 O O . GLN B 1 457 ? -18.469 -28.062 -9.477 1 87.88 457 GLN B O 1
ATOM 9106 N N . THR B 1 458 ? -20.562 -27.297 -9.5 1 90.94 458 THR B N 1
ATOM 9107 C CA . THR B 1 458 ? -20.203 -26.062 -8.812 1 90.94 458 THR B CA 1
ATOM 9108 C C . THR B 1 458 ? -19.719 -26.359 -7.398 1 90.94 458 THR B C 1
ATOM 9110 O O . THR B 1 458 ? -18.75 -25.766 -6.934 1 90.94 458 THR B O 1
ATOM 9113 N N . ALA B 1 459 ? -20.406 -27.219 -6.723 1 91.94 459 ALA B N 1
ATOM 9114 C CA . ALA B 1 459 ? -20.031 -27.609 -5.363 1 91.94 459 ALA B CA 1
ATOM 9115 C C . ALA B 1 459 ? -18.641 -28.219 -5.34 1 91.94 459 ALA B C 1
ATOM 9117 O O . ALA B 1 459 ? -17.828 -27.906 -4.457 1 91.94 459 ALA B O 1
ATOM 9118 N N . THR B 1 460 ? -18.375 -29.094 -6.297 1 91.56 460 THR B N 1
ATOM 9119 C CA . THR B 1 460 ? -17.078 -29.734 -6.383 1 91.56 460 THR B CA 1
ATOM 9120 C C . THR B 1 460 ? -15.984 -28.703 -6.68 1 91.56 460 THR B C 1
ATOM 9122 O O . THR B 1 460 ? -14.891 -28.766 -6.125 1 91.56 460 THR B O 1
ATOM 9125 N N . TYR B 1 461 ? -16.297 -27.828 -7.562 1 94.69 461 TYR B N 1
ATOM 9126 C CA . TYR B 1 461 ? -15.359 -26.766 -7.902 1 94.69 461 TYR B CA 1
ATOM 9127 C C . TYR B 1 461 ? -15.016 -25.922 -6.676 1 94.69 461 TYR B C 1
ATOM 9129 O O . TYR B 1 461 ? -13.836 -25.672 -6.402 1 94.69 461 TYR B O 1
ATOM 9137 N N . ILE B 1 462 ? -16 -25.516 -5.938 1 94.81 462 ILE B N 1
ATOM 9138 C CA . ILE B 1 462 ? -15.844 -24.688 -4.75 1 94.81 462 ILE B CA 1
ATOM 9139 C C . ILE B 1 462 ? -15.016 -25.438 -3.709 1 94.81 462 ILE B C 1
ATOM 9141 O O . ILE B 1 462 ? -14.07 -24.891 -3.139 1 94.81 462 ILE B O 1
ATOM 9145 N N . LYS B 1 463 ? -15.336 -26.688 -3.506 1 94.5 463 LYS B N 1
ATOM 9146 C CA . LYS B 1 463 ? -14.633 -27.516 -2.525 1 94.5 463 LYS B CA 1
ATOM 9147 C C . LYS B 1 463 ? -13.156 -27.672 -2.896 1 94.5 463 LYS B C 1
ATOM 9149 O O . LYS B 1 463 ? -12.281 -27.562 -2.035 1 94.5 463 LYS B O 1
ATOM 9154 N N . SER B 1 464 ? -12.938 -27.938 -4.156 1 95.88 464 SER B N 1
ATOM 9155 C CA . SER B 1 464 ? -11.562 -28.125 -4.625 1 95.88 464 SER B CA 1
ATOM 9156 C C . SER B 1 464 ? -10.758 -26.828 -4.48 1 95.88 464 SER B C 1
ATOM 9158 O O . SER B 1 464 ? -9.617 -26.859 -4.016 1 95.88 464 SER B O 1
ATOM 9160 N N . MET B 1 465 ? -11.375 -25.734 -4.859 1 96.81 465 MET B N 1
ATOM 9161 C CA . MET B 1 465 ? -10.68 -24.453 -4.781 1 96.81 465 MET B CA 1
ATOM 9162 C C . MET B 1 465 ? -10.359 -24.094 -3.334 1 96.81 465 MET B C 1
ATOM 9164 O O . MET B 1 465 ? -9.273 -23.609 -3.035 1 96.81 465 MET B O 1
ATOM 9168 N N . LEU B 1 466 ? -11.312 -24.297 -2.434 1 97.38 466 LEU B N 1
ATOM 9169 C CA . LEU B 1 466 ? -11.078 -24.062 -1.013 1 97.38 466 LEU B CA 1
ATOM 9170 C C . LEU B 1 466 ? -9.953 -24.953 -0.493 1 97.38 466 LEU B C 1
ATOM 9172 O O . LEU B 1 466 ? -9.078 -24.5 0.241 1 97.38 466 LEU B O 1
ATOM 9176 N N . GLY B 1 467 ? -10.039 -26.219 -0.924 1 97.06 467 GLY B N 1
ATOM 9177 C CA . GLY B 1 467 ? -9.008 -27.156 -0.52 1 97.06 467 GLY B CA 1
ATOM 9178 C C . GLY B 1 467 ? -7.617 -26.734 -0.962 1 97.06 467 GLY B C 1
ATOM 9179 O O . GLY B 1 467 ? -6.66 -26.828 -0.189 1 97.06 467 GLY B O 1
ATOM 9180 N N . ILE B 1 468 ? -7.516 -26.297 -2.176 1 98.06 468 ILE B N 1
ATOM 9181 C CA . ILE B 1 468 ? -6.23 -25.875 -2.734 1 98.06 468 ILE B CA 1
ATOM 9182 C C . ILE B 1 468 ? -5.664 -24.719 -1.921 1 98.06 468 ILE B C 1
ATOM 9184 O O . ILE B 1 468 ? -4.5 -24.734 -1.52 1 98.06 468 ILE B O 1
ATOM 9188 N N . VAL B 1 469 ? -6.453 -23.719 -1.622 1 98.19 469 VAL B N 1
ATOM 9189 C CA . VAL B 1 469 ? -6 -22.531 -0.915 1 98.19 469 VAL B CA 1
ATOM 9190 C C . VAL B 1 469 ? -5.547 -22.906 0.495 1 98.19 469 VAL B C 1
ATOM 9192 O O . VAL B 1 469 ? -4.469 -22.5 0.938 1 98.19 469 VAL B O 1
ATOM 9195 N N . LEU B 1 470 ? -6.316 -23.656 1.205 1 98.38 470 LEU B N 1
ATOM 9196 C CA . LEU B 1 470 ? -6.016 -23.969 2.598 1 98.38 470 LEU B CA 1
ATOM 9197 C C . LEU B 1 470 ? -4.793 -24.875 2.699 1 98.38 470 LEU B C 1
ATOM 9199 O O . LEU B 1 470 ? -3.943 -24.688 3.574 1 98.38 470 LEU B O 1
ATOM 9203 N N . HIS B 1 471 ? -4.699 -25.844 1.812 1 98.5 471 HIS B N 1
ATOM 9204 C CA . HIS B 1 471 ? -3.539 -26.734 1.854 1 98.5 471 HIS B CA 1
ATOM 9205 C C . HIS B 1 471 ? -2.268 -25.984 1.449 1 98.5 471 HIS B C 1
ATOM 9207 O O . HIS B 1 471 ? -1.171 -26.344 1.891 1 98.5 471 HIS B O 1
ATOM 9213 N N . GLN B 1 472 ? -2.387 -25 0.587 1 98.62 472 GLN B N 1
ATOM 9214 C CA . GLN B 1 472 ? -1.233 -24.156 0.289 1 98.62 472 GLN B CA 1
ATOM 9215 C C . GLN B 1 472 ? -0.65 -23.562 1.562 1 98.62 472 GLN B C 1
ATOM 9217 O O . GLN B 1 472 ? 0.57 -23.516 1.735 1 98.62 472 GLN B O 1
ATOM 9222 N N . TYR B 1 473 ? -1.485 -23.094 2.457 1 98.62 473 TYR B N 1
ATOM 9223 C CA . TYR B 1 473 ? -1.03 -22.484 3.695 1 98.62 473 TYR B CA 1
ATOM 9224 C C . TYR B 1 473 ? -0.47 -23.516 4.656 1 98.62 473 TYR B C 1
ATOM 9226 O O . TYR B 1 473 ? 0.49 -23.25 5.383 1 98.62 473 TYR B O 1
ATOM 9234 N N . ILE B 1 474 ? -1.097 -24.672 4.656 1 98.25 474 ILE B N 1
ATOM 9235 C CA . ILE B 1 474 ? -0.555 -25.75 5.477 1 98.25 474 ILE B CA 1
ATOM 9236 C C . ILE B 1 474 ? 0.852 -26.094 5 1 98.25 474 ILE B C 1
ATOM 9238 O O . ILE B 1 474 ? 1.771 -26.234 5.809 1 98.25 474 ILE B O 1
ATOM 9242 N N . LEU B 1 475 ? 0.97 -26.203 3.719 1 98.19 475 LEU B N 1
ATOM 9243 C CA . LEU B 1 475 ? 2.256 -26.516 3.105 1 98.19 475 LEU B CA 1
ATOM 9244 C C . LEU B 1 475 ? 3.305 -25.469 3.475 1 98.19 475 LEU B C 1
ATOM 9246 O O . LEU B 1 475 ? 4.406 -25.812 3.908 1 98.19 475 LEU B O 1
ATOM 9250 N N . LEU B 1 476 ? 2.994 -24.219 3.367 1 97.62 476 LEU B N 1
ATOM 9251 C CA . LEU B 1 476 ? 3.924 -23.125 3.625 1 97.62 476 LEU B CA 1
ATOM 9252 C C . LEU B 1 476 ? 4.309 -23.078 5.102 1 97.62 476 LEU B C 1
ATOM 9254 O O . LEU B 1 476 ? 5.469 -22.828 5.434 1 97.62 476 LEU B O 1
ATOM 9258 N N . LEU B 1 477 ? 3.316 -23.281 5.934 1 96.88 477 LEU B N 1
ATOM 9259 C CA . LEU B 1 477 ? 3.543 -23.266 7.375 1 96.88 477 LEU B CA 1
ATOM 9260 C C . LEU B 1 477 ? 4.566 -24.312 7.785 1 96.88 477 LEU B C 1
ATOM 9262 O O . LEU B 1 477 ? 5.539 -24 8.477 1 96.88 477 LEU B O 1
ATOM 9266 N N . HIS B 1 478 ? 4.41 -25.484 7.363 1 96.06 478 HIS B N 1
ATOM 9267 C CA . HIS B 1 478 ? 5.301 -26.578 7.727 1 96.06 478 HIS B CA 1
ATOM 9268 C C . HIS B 1 478 ? 6.648 -26.438 7.023 1 96.06 478 HIS B C 1
ATOM 9270 O O . HIS B 1 478 ? 7.684 -26.797 7.59 1 96.06 478 HIS B O 1
ATOM 9276 N N . PHE B 1 479 ? 6.562 -26 5.832 1 94.94 479 PHE B N 1
ATOM 9277 C CA . PHE B 1 479 ? 7.812 -25.781 5.121 1 94.94 479 PHE B CA 1
ATOM 9278 C C . PHE B 1 479 ? 8.68 -24.75 5.848 1 94.94 479 PHE B C 1
ATOM 9280 O O . PHE B 1 479 ? 9.898 -24.922 5.953 1 94.94 479 PHE B O 1
ATOM 9287 N N . HIS B 1 480 ? 8.078 -23.688 6.301 1 93.69 480 HIS B N 1
ATOM 9288 C CA . HIS B 1 480 ? 8.781 -22.641 7.035 1 93.69 480 HIS B CA 1
ATOM 9289 C C . HIS B 1 480 ? 9.484 -23.203 8.266 1 93.69 480 HIS B C 1
ATOM 9291 O O . HIS B 1 480 ? 10.625 -22.844 8.555 1 93.69 480 HIS B O 1
ATOM 9297 N N . PHE B 1 481 ? 8.867 -24.125 8.914 1 93.06 481 PHE B N 1
ATOM 9298 C CA . PHE B 1 481 ? 9.453 -24.734 10.094 1 93.06 481 PHE B CA 1
ATOM 9299 C C . PHE B 1 481 ? 10.609 -25.641 9.711 1 93.06 481 PHE B C 1
ATOM 9301 O O . PHE B 1 481 ? 11.656 -25.641 10.367 1 93.06 481 PHE B O 1
ATOM 9308 N N . VAL B 1 482 ? 10.469 -26.453 8.672 1 91.56 482 VAL B N 1
ATOM 9309 C CA . VAL B 1 482 ? 11.469 -27.422 8.258 1 91.56 482 VAL B CA 1
ATOM 9310 C C . VAL B 1 482 ? 12.758 -26.719 7.852 1 91.56 482 VAL B C 1
ATOM 9312 O O . VAL B 1 482 ? 13.859 -27.172 8.164 1 91.56 482 VAL B O 1
ATOM 9315 N N . VAL B 1 483 ? 12.656 -25.625 7.234 1 87.94 483 VAL B N 1
ATOM 9316 C CA . VAL B 1 483 ? 13.805 -24.891 6.723 1 87.94 483 VAL B CA 1
ATOM 9317 C C . VAL B 1 483 ? 14.578 -24.266 7.887 1 87.94 483 VAL B C 1
ATOM 9319 O O . VAL B 1 483 ? 15.805 -24.188 7.855 1 87.94 483 VAL B O 1
ATOM 9322 N N . HIS B 1 484 ? 13.93 -23.891 8.945 1 86 484 HIS B N 1
ATOM 9323 C CA . HIS B 1 484 ? 14.57 -23.188 10.039 1 86 484 HIS B CA 1
ATOM 9324 C C . HIS B 1 484 ? 15.023 -24.141 11.133 1 86 484 HIS B C 1
ATOM 9326 O O . HIS B 1 484 ? 15.875 -23.797 11.961 1 86 484 HIS B O 1
ATOM 9332 N N . SER B 1 485 ? 14.438 -25.328 11.141 1 82.25 485 SER B N 1
ATOM 9333 C CA . SER B 1 485 ? 14.805 -26.328 12.141 1 82.25 485 SER B CA 1
ATOM 9334 C C . SER B 1 485 ? 14.891 -27.719 11.531 1 82.25 485 SER B C 1
ATOM 9336 O O . SER B 1 485 ? 14.172 -28.625 11.945 1 82.25 485 SER B O 1
ATOM 9338 N N . PRO B 1 486 ? 15.859 -27.969 10.711 1 76.44 486 PRO B N 1
ATOM 9339 C CA . PRO B 1 486 ? 15.898 -29.203 9.93 1 76.44 486 PRO B CA 1
ATOM 9340 C C . PRO B 1 486 ? 16.266 -30.422 10.781 1 76.44 486 PRO B C 1
ATOM 9342 O O . PRO B 1 486 ? 15.875 -31.547 10.453 1 76.44 486 PRO B O 1
ATOM 9345 N N . SER B 1 487 ? 16.922 -30.281 11.836 1 75.31 487 SER B N 1
ATOM 9346 C CA . SER B 1 487 ? 17.469 -31.422 12.57 1 75.31 487 SER B CA 1
ATOM 9347 C C . SER B 1 487 ? 16.594 -31.766 13.766 1 75.31 487 SER B C 1
ATOM 9349 O O . SER B 1 487 ? 16.875 -32.719 14.484 1 75.31 487 SER B O 1
ATOM 9351 N N . SER B 1 488 ? 15.5 -31.219 13.82 1 77.31 488 SER B N 1
ATOM 9352 C CA . SER B 1 488 ? 14.648 -31.5 14.969 1 77.31 488 SER B CA 1
ATOM 9353 C C . SER B 1 488 ? 13.703 -32.656 14.688 1 77.31 488 SER B C 1
ATOM 9355 O O . SER B 1 488 ? 13.43 -32.969 13.531 1 77.31 488 SER B O 1
ATOM 9357 N N . SER B 1 489 ? 13.461 -33.5 15.711 1 85.25 489 SER B N 1
ATOM 9358 C CA . SER B 1 489 ? 12.445 -34.531 15.586 1 85.25 489 SER B CA 1
ATOM 9359 C C . SER B 1 489 ? 11.117 -33.969 15.109 1 85.25 489 SER B C 1
ATOM 9361 O O . SER B 1 489 ? 10.336 -34.656 14.453 1 85.25 489 SER B O 1
ATOM 9363 N N . LYS B 1 490 ? 10.945 -32.75 15.414 1 90 490 LYS B N 1
ATOM 9364 C CA . LYS B 1 490 ? 9.734 -32.062 15 1 90 490 LYS B CA 1
ATOM 9365 C C . LYS B 1 490 ? 9.727 -31.812 13.492 1 90 490 LYS B C 1
ATOM 9367 O O . LYS B 1 490 ? 8.664 -31.688 12.883 1 90 490 LYS B O 1
ATOM 9372 N N . ALA B 1 491 ? 10.82 -31.844 12.93 1 90.56 491 ALA B N 1
ATOM 9373 C CA . ALA B 1 491 ? 10.945 -31.609 11.492 1 90.56 491 ALA B CA 1
ATOM 9374 C C . ALA B 1 491 ? 10.328 -32.75 10.695 1 90.56 491 ALA B C 1
ATOM 9376 O O . ALA B 1 491 ? 9.781 -32.531 9.609 1 90.56 491 ALA B O 1
ATOM 9377 N N . ILE B 1 492 ? 10.43 -33.938 11.219 1 89.25 492 ILE B N 1
ATOM 9378 C CA . ILE B 1 492 ? 9.891 -35.094 10.531 1 89.25 492 ILE B CA 1
ATOM 9379 C C . ILE B 1 492 ? 8.367 -35 10.453 1 89.25 492 ILE B C 1
ATOM 9381 O O . ILE B 1 492 ? 7.766 -35.344 9.438 1 89.25 492 ILE B O 1
ATOM 9385 N N . ILE B 1 493 ? 7.828 -34.531 11.516 1 91.12 493 ILE B N 1
ATOM 9386 C CA . ILE B 1 493 ? 6.383 -34.312 11.555 1 91.12 493 ILE B CA 1
ATOM 9387 C C . ILE B 1 493 ? 5.969 -33.312 10.5 1 91.12 493 ILE B C 1
ATOM 9389 O O . ILE B 1 493 ? 5 -33.531 9.766 1 91.12 493 ILE B O 1
ATOM 9393 N N . CYS B 1 494 ? 6.715 -32.25 10.438 1 95.19 494 CYS B N 1
ATOM 9394 C CA . CYS B 1 494 ? 6.414 -31.188 9.492 1 95.19 494 CYS B CA 1
ATOM 9395 C C . CYS B 1 494 ? 6.641 -31.641 8.055 1 95.19 494 CYS B C 1
ATOM 9397 O O . CYS B 1 494 ? 5.898 -31.25 7.148 1 95.19 494 CYS B O 1
ATOM 9399 N N . ARG B 1 495 ? 7.594 -32.469 7.816 1 93.94 495 ARG B N 1
ATOM 9400 C CA . ARG B 1 495 ? 7.867 -33 6.484 1 93.94 495 ARG B CA 1
ATOM 9401 C C . ARG B 1 495 ? 6.707 -33.875 5.992 1 93.94 495 ARG B C 1
ATOM 9403 O O . ARG B 1 495 ? 6.312 -33.781 4.828 1 93.94 495 ARG B O 1
ATOM 9410 N N . ARG B 1 496 ? 6.176 -34.625 6.859 1 93.38 496 ARG B N 1
ATOM 9411 C CA . ARG B 1 496 ? 5.039 -35.469 6.496 1 93.38 496 ARG B CA 1
ATOM 9412 C C . ARG B 1 496 ? 3.811 -34.625 6.184 1 93.38 496 ARG B C 1
ATOM 9414 O O . ARG B 1 496 ? 3.107 -34.875 5.203 1 93.38 496 ARG B O 1
ATOM 9421 N N . ALA B 1 497 ? 3.605 -33.656 7.055 1 95.44 497 ALA B N 1
ATOM 9422 C CA . ALA B 1 497 ? 2.459 -32.781 6.855 1 95.44 497 ALA B CA 1
ATOM 9423 C C . ALA B 1 497 ? 2.578 -32.031 5.539 1 95.44 497 ALA B C 1
ATOM 9425 O O . ALA B 1 497 ? 1.59 -31.859 4.82 1 95.44 497 ALA B O 1
ATOM 9426 N N . ARG B 1 498 ? 3.729 -31.547 5.305 1 95.81 498 ARG B N 1
ATOM 9427 C CA . ARG B 1 498 ? 3.969 -30.781 4.082 1 95.81 498 ARG B CA 1
ATOM 9428 C C . ARG B 1 498 ? 3.77 -31.656 2.848 1 95.81 498 ARG B C 1
ATOM 9430 O O . ARG B 1 498 ? 3.219 -31.203 1.841 1 95.81 498 ARG B O 1
ATOM 9437 N N . LEU B 1 499 ? 4.23 -32.906 2.857 1 96.06 499 LEU B N 1
ATOM 9438 C CA . LEU B 1 499 ? 4.047 -33.844 1.744 1 96.06 499 LEU B CA 1
ATOM 9439 C C . LEU B 1 499 ? 2.566 -34.125 1.508 1 96.06 499 LEU B C 1
ATOM 9441 O O . LEU B 1 499 ? 2.1 -34.094 0.366 1 96.06 499 LEU B O 1
ATOM 9445 N N . GLU B 1 500 ? 1.905 -34.375 2.584 1 97 500 GLU B N 1
ATOM 9446 C CA . GLU B 1 500 ? 0.474 -34.625 2.477 1 97 500 GLU B CA 1
ATOM 9447 C C . GLU B 1 500 ? -0.265 -33.438 1.867 1 97 500 GLU B C 1
ATOM 9449 O O . GLU B 1 500 ? -1.119 -33.625 0.996 1 97 500 GLU B O 1
ATOM 9454 N N . ALA B 1 501 ? 0.036 -32.281 2.355 1 98.25 501 ALA B N 1
ATOM 9455 C CA . ALA B 1 501 ? -0.6 -31.078 1.837 1 98.25 501 ALA B CA 1
ATOM 9456 C C . ALA B 1 501 ? -0.291 -30.891 0.355 1 98.25 501 ALA B C 1
ATOM 9458 O O . ALA B 1 501 ? -1.166 -30.5 -0.424 1 98.25 501 ALA B O 1
ATOM 9459 N N . SER B 1 502 ? 0.907 -31.156 -0.072 1 98.38 502 SER B N 1
ATOM 9460 C CA . SER B 1 502 ? 1.307 -31.031 -1.47 1 98.38 502 SER B CA 1
ATOM 9461 C C . SER B 1 502 ? 0.535 -32 -2.354 1 98.38 502 SER B C 1
ATOM 9463 O O . SER B 1 502 ? 0.051 -31.625 -3.424 1 98.38 502 SER B O 1
ATOM 9465 N N . MET B 1 503 ? 0.439 -33.156 -1.885 1 97.88 503 MET B N 1
ATOM 9466 C CA . MET B 1 503 ? -0.273 -34.188 -2.637 1 97.88 503 MET B CA 1
ATOM 9467 C C . MET B 1 503 ? -1.755 -33.844 -2.756 1 97.88 503 MET B C 1
ATOM 9469 O O . MET B 1 503 ? -2.373 -34.125 -3.791 1 97.88 503 MET B O 1
ATOM 9473 N N . LYS B 1 504 ? -2.256 -33.344 -1.719 1 97.94 504 LYS B N 1
ATOM 9474 C CA . LYS B 1 504 ? -3.662 -32.969 -1.75 1 97.94 504 LYS B CA 1
ATOM 9475 C C . LYS B 1 504 ? -3.904 -31.859 -2.785 1 97.94 504 LYS B C 1
ATOM 9477 O O . LYS B 1 504 ? -4.918 -31.875 -3.488 1 97.94 504 LYS B O 1
ATOM 9482 N N . ILE B 1 505 ? -3.061 -30.875 -2.898 1 98.38 505 ILE B N 1
ATOM 9483 C CA . ILE B 1 505 ? -3.188 -29.797 -3.881 1 98.38 505 ILE B CA 1
ATOM 9484 C C . ILE B 1 505 ? -3.201 -30.391 -5.289 1 98.38 505 ILE B C 1
ATOM 9486 O O . ILE B 1 505 ? -4.062 -30.047 -6.102 1 98.38 505 ILE B O 1
ATOM 9490 N N . LEU B 1 506 ? -2.252 -31.312 -5.551 1 98.12 506 LEU B N 1
ATOM 9491 C CA . LEU B 1 506 ? -2.184 -31.922 -6.875 1 98.12 506 LEU B CA 1
ATOM 9492 C C . LEU B 1 506 ? -3.416 -32.781 -7.141 1 98.12 506 LEU B C 1
ATOM 9494 O O . LEU B 1 506 ? -3.904 -32.844 -8.273 1 98.12 506 LEU B O 1
ATOM 9498 N N . ASP B 1 507 ? -3.883 -33.406 -6.086 1 97.69 507 ASP B N 1
ATOM 9499 C CA . ASP B 1 507 ? -5.086 -34.219 -6.215 1 97.69 507 ASP B CA 1
ATOM 9500 C C . ASP B 1 507 ? -6.297 -33.375 -6.578 1 97.69 507 ASP B C 1
ATOM 9502 O O . ASP B 1 507 ? -7.094 -33.75 -7.441 1 97.69 507 ASP B O 1
ATOM 9506 N N . TYR B 1 508 ? -6.461 -32.281 -5.891 1 97.06 508 TYR B N 1
ATOM 9507 C CA . TYR B 1 508 ? -7.559 -31.359 -6.203 1 97.06 508 TYR B CA 1
ATOM 9508 C C . TYR B 1 508 ? -7.484 -30.891 -7.648 1 97.06 508 TYR B C 1
ATOM 9510 O O . TYR B 1 508 ? -8.5 -30.828 -8.344 1 97.06 508 TYR B O 1
ATOM 9518 N N . TYR B 1 509 ? -6.324 -30.516 -8.156 1 97 509 TYR B N 1
ATOM 9519 C CA . TYR B 1 509 ? -6.18 -30.062 -9.539 1 97 509 TYR B CA 1
ATOM 9520 C C . TYR B 1 509 ? -6.492 -31.188 -10.516 1 97 509 TYR B C 1
ATOM 9522 O O . TYR B 1 509 ? -7.105 -30.953 -11.562 1 97 509 TYR B O 1
ATOM 9530 N N . GLN B 1 510 ? -6.055 -32.375 -10.18 1 95.69 510 GLN B N 1
ATOM 9531 C CA . GLN B 1 510 ? -6.355 -33.531 -11.055 1 95.69 510 GLN B CA 1
ATOM 9532 C C . GLN B 1 510 ? -7.859 -33.719 -11.172 1 95.69 510 GLN B C 1
ATOM 9534 O O . GLN B 1 510 ? -8.367 -34.031 -12.258 1 95.69 510 GLN B O 1
ATOM 9539 N N . ARG B 1 511 ? -8.516 -33.562 -10.078 1 94.25 511 ARG B N 1
ATOM 9540 C CA . ARG B 1 511 ? -9.969 -33.719 -10.094 1 94.25 511 ARG B CA 1
ATOM 9541 C C . ARG B 1 511 ? -10.609 -32.625 -10.953 1 94.25 511 ARG B C 1
ATOM 9543 O O . ARG B 1 511 ? -11.523 -32.906 -11.734 1 94.25 511 ARG B O 1
ATOM 9550 N N . LEU B 1 512 ? -10.133 -31.422 -10.805 1 95 512 LEU B N 1
ATOM 9551 C CA . LEU B 1 512 ? -10.672 -30.312 -11.57 1 95 512 LEU B CA 1
ATOM 9552 C C . LEU B 1 512 ? -10.406 -30.5 -13.062 1 95 512 LEU B C 1
ATOM 9554 O O . LEU B 1 512 ? -11.25 -30.141 -13.898 1 95 512 LEU B O 1
ATOM 9558 N N . LEU B 1 513 ? -9.258 -31.047 -13.406 1 94.38 513 LEU B N 1
ATOM 9559 C CA . LEU B 1 513 ? -8.898 -31.297 -14.797 1 94.38 513 LEU B CA 1
ATOM 9560 C C . LEU B 1 513 ? -9.75 -32.438 -15.375 1 94.38 513 LEU B C 1
ATOM 9562 O O . LEU B 1 513 ? -10.258 -32.312 -16.5 1 94.38 513 LEU B O 1
ATOM 9566 N N . ASN B 1 514 ? -9.93 -33.438 -14.578 1 91.5 514 ASN B N 1
ATOM 9567 C CA . ASN B 1 514 ? -10.711 -34.594 -15.031 1 91.5 514 ASN B CA 1
ATOM 9568 C C . ASN B 1 514 ? -12.18 -34.219 -15.242 1 91.5 514 ASN B C 1
ATOM 9570 O O . ASN B 1 514 ? -12.82 -34.719 -16.172 1 91.5 514 ASN B O 1
ATOM 9574 N N . ASP B 1 515 ? -12.656 -33.312 -14.375 1 89.06 515 ASP B N 1
ATOM 9575 C CA . ASP B 1 515 ? -14.047 -32.844 -14.477 1 89.06 515 ASP B CA 1
ATOM 9576 C C . ASP B 1 515 ? -14.195 -31.766 -15.523 1 89.06 515 ASP B C 1
ATOM 9578 O O . ASP B 1 515 ? -15.297 -31.25 -15.734 1 89.06 515 ASP B O 1
ATOM 9582 N N . GLU B 1 516 ? -13.133 -31.359 -16.156 1 88.44 516 GLU B N 1
ATOM 9583 C CA . GLU B 1 516 ? -13.102 -30.297 -17.156 1 88.44 516 GLU B CA 1
ATOM 9584 C C . GLU B 1 516 ? -13.656 -28.984 -16.594 1 88.44 516 GLU B C 1
ATOM 9586 O O . GLU B 1 516 ? -14.312 -28.234 -17.297 1 88.44 516 GLU B O 1
ATOM 9591 N N . ALA B 1 517 ? -13.438 -28.922 -15.289 1 89.38 517 ALA B N 1
ATOM 9592 C CA . ALA B 1 517 ? -13.852 -27.688 -14.641 1 89.38 517 ALA B CA 1
ATOM 9593 C C . ALA B 1 517 ? -12.828 -26.578 -14.891 1 89.38 517 ALA B C 1
ATOM 9595 O O . ALA B 1 517 ? -13.188 -25.391 -14.945 1 89.38 517 ALA B O 1
ATOM 9596 N N . LEU B 1 518 ? -11.617 -26.906 -14.922 1 91.81 518 LEU B N 1
ATOM 9597 C CA . LEU B 1 518 ? -10.523 -25.984 -15.195 1 91.81 518 LEU B CA 1
ATOM 9598 C C . LEU B 1 518 ? -9.555 -26.578 -16.203 1 91.81 518 LEU B C 1
ATOM 9600 O O . LEU B 1 518 ? -9.188 -27.75 -16.109 1 91.81 518 LEU B O 1
ATOM 9604 N N . PRO B 1 519 ? -9.234 -25.781 -17.203 1 92.75 519 PRO B N 1
ATOM 9605 C CA . PRO B 1 519 ? -8.18 -26.281 -18.094 1 92.75 519 PRO B CA 1
ATOM 9606 C C . PRO B 1 519 ? -6.801 -26.25 -17.453 1 92.75 519 PRO B C 1
ATOM 9608 O O . PRO B 1 519 ? -6.594 -25.547 -16.453 1 92.75 519 PRO B O 1
ATOM 9611 N N . GLY B 1 520 ? -5.891 -26.953 -17.984 1 91.56 520 GLY B N 1
ATOM 9612 C CA . GLY B 1 520 ? -4.555 -27.078 -17.438 1 91.56 520 GLY B CA 1
ATOM 9613 C C . GLY B 1 520 ? -3.855 -25.75 -17.25 1 91.56 520 GLY B C 1
ATOM 9614 O O . GLY B 1 520 ? -3.256 -25.5 -16.203 1 91.56 520 GLY B O 1
ATOM 9615 N N . GLN B 1 521 ? -3.967 -24.875 -18.172 1 90.25 521 GLN B N 1
ATOM 9616 C CA . GLN B 1 521 ? -3.221 -23.625 -18.141 1 90.25 521 GLN B CA 1
ATOM 9617 C C . GLN B 1 521 ? -3.756 -22.688 -17.062 1 90.25 521 GLN B C 1
ATOM 9619 O O . GLN B 1 521 ? -3.082 -21.734 -16.672 1 90.25 521 GLN B O 1
ATOM 9624 N N . ALA B 1 522 ? -4.93 -22.953 -16.578 1 92.19 522 ALA B N 1
ATOM 9625 C CA . ALA B 1 522 ? -5.535 -22.094 -15.555 1 92.19 522 ALA B CA 1
ATOM 9626 C C . ALA B 1 522 ? -5.121 -22.531 -14.156 1 92.19 522 ALA B C 1
ATOM 9628 O O . ALA B 1 522 ? -5.352 -21.812 -13.18 1 92.19 522 ALA B O 1
ATOM 9629 N N . CYS B 1 523 ? -4.527 -23.719 -14.016 1 94.44 523 CYS B N 1
ATOM 9630 C CA . CYS B 1 523 ? -4.043 -24.188 -12.727 1 94.44 523 CYS B CA 1
ATOM 9631 C C . CYS B 1 523 ? -2.842 -23.375 -12.266 1 94.44 523 CYS B C 1
ATOM 9633 O O . CYS B 1 523 ? -1.801 -23.359 -12.922 1 94.44 523 CYS B O 1
ATOM 9635 N N . ARG B 1 524 ? -2.947 -22.703 -11.109 1 93.81 524 ARG B N 1
ATOM 9636 C CA . ARG B 1 524 ? -1.877 -21.781 -10.734 1 93.81 524 ARG B CA 1
ATOM 9637 C C . ARG B 1 524 ? -1.596 -21.859 -9.234 1 93.81 524 ARG B C 1
ATOM 9639 O O . ARG B 1 524 ? -0.498 -22.234 -8.82 1 93.81 524 ARG B O 1
ATOM 9646 N N . THR B 1 525 ? -2.533 -21.688 -8.406 1 95.62 525 THR B N 1
ATOM 9647 C CA . THR B 1 525 ? -2.369 -21.484 -6.973 1 95.62 525 THR B CA 1
ATOM 9648 C C . THR B 1 525 ? -1.721 -22.719 -6.332 1 95.62 525 THR B C 1
ATOM 9650 O O . THR B 1 525 ? -2.273 -23.812 -6.383 1 95.62 525 THR B O 1
ATOM 9653 N N . GLY B 1 526 ? -0.561 -22.547 -5.848 1 97.19 526 GLY B N 1
ATOM 9654 C CA . GLY B 1 526 ? 0.12 -23.562 -5.066 1 97.19 526 GLY B CA 1
ATOM 9655 C C . GLY B 1 526 ? 0.679 -24.688 -5.914 1 97.19 526 GLY B C 1
ATOM 9656 O O . GLY B 1 526 ? 1.302 -25.625 -5.391 1 97.19 526 GLY B O 1
ATOM 9657 N N . LEU B 1 527 ? 0.46 -24.641 -7.23 1 97.75 527 LEU B N 1
ATOM 9658 C CA . LEU B 1 527 ? 0.805 -25.75 -8.109 1 97.75 527 LEU B CA 1
ATOM 9659 C C . LEU B 1 527 ? 2.311 -26 -8.109 1 97.75 527 LEU B C 1
ATOM 9661 O O . LEU B 1 527 ? 2.766 -27.094 -7.797 1 97.75 527 LEU B O 1
ATOM 9665 N N . VAL B 1 528 ? 3.064 -25 -8.406 1 97.44 528 VAL B N 1
ATOM 9666 C CA . VAL B 1 528 ? 4.516 -25.125 -8.5 1 97.44 528 VAL B CA 1
ATOM 9667 C C . VAL B 1 528 ? 5.105 -25.359 -7.113 1 97.44 528 VAL B C 1
ATOM 9669 O O . VAL B 1 528 ? 6.043 -26.156 -6.957 1 97.44 528 VAL B O 1
ATOM 9672 N N . LEU B 1 529 ? 4.559 -24.703 -6.152 1 98 529 LEU B N 1
ATOM 9673 C CA . LEU B 1 529 ? 4.996 -24.875 -4.773 1 98 529 LEU B CA 1
ATOM 9674 C C . LEU B 1 529 ? 4.855 -26.328 -4.336 1 98 529 LEU B C 1
ATOM 9676 O O . LEU B 1 529 ? 5.777 -26.906 -3.742 1 98 529 LEU B O 1
ATOM 9680 N N . ALA B 1 530 ? 3.699 -26.906 -4.629 1 98.56 530 ALA B N 1
ATOM 9681 C CA . ALA B 1 530 ? 3.441 -28.297 -4.262 1 98.56 530 ALA B CA 1
ATOM 9682 C C . ALA B 1 530 ? 4.41 -29.25 -4.969 1 98.56 530 ALA B C 1
ATOM 9684 O O . ALA B 1 530 ? 4.961 -30.156 -4.348 1 98.56 530 ALA B O 1
ATOM 9685 N N . ALA B 1 531 ? 4.613 -29.016 -6.23 1 98.5 531 ALA B N 1
ATOM 9686 C CA . ALA B 1 531 ? 5.5 -29.875 -7.012 1 98.5 531 ALA B CA 1
ATOM 9687 C C . ALA B 1 531 ? 6.93 -29.812 -6.48 1 98.5 531 ALA B C 1
ATOM 9689 O O . ALA B 1 531 ? 7.574 -30.844 -6.289 1 98.5 531 ALA B O 1
ATOM 9690 N N . LEU B 1 532 ? 7.406 -28.625 -6.234 1 97.81 532 LEU B N 1
ATOM 9691 C CA . LEU B 1 532 ? 8.766 -28.469 -5.73 1 97.81 532 LEU B CA 1
ATOM 9692 C C . LEU B 1 532 ? 8.898 -29.047 -4.328 1 97.81 532 LEU B C 1
ATOM 9694 O O . LEU B 1 532 ? 9.945 -29.609 -3.984 1 97.81 532 LEU B O 1
ATOM 9698 N N . SER B 1 533 ? 7.891 -28.859 -3.539 1 97.44 533 SER B N 1
ATOM 9699 C CA . SER B 1 533 ? 7.902 -29.422 -2.188 1 97.44 533 SER B CA 1
ATOM 9700 C C . SER B 1 533 ? 8.023 -30.938 -2.213 1 97.44 533 SER B C 1
ATOM 9702 O O . SER B 1 533 ? 8.742 -31.516 -1.402 1 97.44 533 SER B O 1
ATOM 9704 N N . ILE B 1 534 ? 7.289 -31.594 -3.111 1 97.38 534 ILE B N 1
ATOM 9705 C CA . ILE B 1 534 ? 7.363 -33.031 -3.258 1 97.38 534 ILE B CA 1
ATOM 9706 C C . ILE B 1 534 ? 8.766 -33.438 -3.693 1 97.38 534 ILE B C 1
ATOM 9708 O O . ILE B 1 534 ? 9.344 -34.375 -3.148 1 97.38 534 ILE B O 1
ATOM 9712 N N . CYS B 1 535 ? 9.336 -32.719 -4.66 1 96.75 535 CYS B N 1
ATOM 9713 C CA . CYS B 1 535 ? 10.703 -33 -5.082 1 96.75 535 CYS B CA 1
ATOM 9714 C C . CYS B 1 535 ? 11.672 -32.875 -3.906 1 96.75 535 CYS B C 1
ATOM 9716 O O . CYS B 1 535 ? 12.594 -33.688 -3.777 1 96.75 535 CYS B O 1
ATOM 9718 N N . HIS B 1 536 ? 11.461 -31.891 -3.102 1 95.25 536 HIS B N 1
ATOM 9719 C CA . HIS B 1 536 ? 12.336 -31.656 -1.957 1 95.25 536 HIS B CA 1
ATOM 9720 C C . HIS B 1 536 ? 12.266 -32.812 -0.974 1 95.25 536 HIS B C 1
ATOM 9722 O O . HIS B 1 536 ? 13.281 -33.219 -0.404 1 95.25 536 HIS B O 1
ATOM 9728 N N . GLU B 1 537 ? 11.016 -33.312 -0.758 1 93.88 537 GLU B N 1
ATOM 9729 C CA . GLU B 1 537 ? 10.859 -34.438 0.131 1 93.88 537 GLU B CA 1
ATOM 9730 C C . GLU B 1 537 ? 11.609 -35.656 -0.403 1 93.88 537 GLU B C 1
ATOM 9732 O O . GLU B 1 537 ? 12.273 -36.375 0.356 1 93.88 537 GLU B O 1
ATOM 9737 N N . ILE B 1 538 ? 11.516 -35.938 -1.687 1 93.88 538 ILE B N 1
ATOM 9738 C CA . ILE B 1 538 ? 12.227 -37.062 -2.305 1 93.88 538 ILE B CA 1
ATOM 9739 C C . ILE B 1 538 ? 13.734 -36.844 -2.154 1 93.88 538 ILE B C 1
ATOM 9741 O O . ILE B 1 538 ? 14.461 -37.75 -1.787 1 93.88 538 ILE B O 1
ATOM 9745 N N . TYR B 1 539 ? 14.141 -35.625 -2.395 1 93 539 TYR B N 1
ATOM 9746 C CA . TYR B 1 539 ? 15.555 -35.25 -2.334 1 93 539 TYR B CA 1
ATOM 9747 C C . TYR B 1 539 ? 16.109 -35.469 -0.937 1 93 539 TYR B C 1
ATOM 9749 O O . TYR B 1 539 ? 17.219 -36 -0.784 1 93 539 TYR B O 1
ATOM 9757 N N . LEU B 1 540 ? 15.383 -35.062 0.085 1 89.31 540 LEU B N 1
ATOM 9758 C CA . LEU B 1 540 ? 15.82 -35.219 1.465 1 89.31 540 LEU B CA 1
ATOM 9759 C C . LEU B 1 540 ? 15.93 -36.719 1.821 1 89.31 540 LEU B C 1
ATOM 9761 O O . LEU B 1 540 ? 16.766 -37.094 2.645 1 89.31 540 LEU B O 1
ATOM 9765 N N . ASN B 1 541 ? 15.133 -37.469 1.208 1 87.56 541 ASN B N 1
ATOM 9766 C CA . ASN B 1 541 ? 15.109 -38.875 1.534 1 87.56 541 ASN B CA 1
ATOM 9767 C C . ASN B 1 541 ? 16.234 -39.656 0.825 1 87.56 541 ASN B C 1
ATOM 9769 O O . ASN B 1 541 ? 16.578 -40.75 1.225 1 87.56 541 ASN B O 1
ATOM 9773 N N . ILE B 1 542 ? 16.75 -38.875 -0.252 1 82.5 542 ILE B N 1
ATOM 9774 C CA . ILE B 1 542 ? 17.844 -39.469 -0.982 1 82.5 542 ILE B CA 1
ATOM 9775 C C . ILE B 1 542 ? 19.141 -39.375 -0.176 1 82.5 542 ILE B C 1
ATOM 9777 O O . ILE B 1 542 ? 19.562 -38.25 0.169 1 82.5 542 ILE B O 1
ATOM 9781 N N . GLY B 1 543 ? 19.766 -40.188 0.481 1 63.28 543 GLY B N 1
ATOM 9782 C CA . GLY B 1 543 ? 21.047 -40.156 1.15 1 63.28 543 GLY B CA 1
ATOM 9783 C C . GLY B 1 543 ? 20.938 -40.125 2.662 1 63.28 543 GLY B C 1
ATOM 9784 O O . GLY B 1 543 ? 21.953 -40.156 3.367 1 63.28 543 GLY B O 1
ATOM 9785 N N . SER B 1 544 ? 19.828 -39.594 3.182 1 62.03 544 SER B N 1
ATOM 9786 C CA . SER B 1 544 ? 19.75 -39.5 4.637 1 62.03 544 SER B CA 1
ATOM 9787 C C . SER B 1 544 ? 19.672 -40.906 5.266 1 62.03 544 SER B C 1
ATOM 9789 O O . SER B 1 544 ? 18.828 -41.719 4.887 1 62.03 544 SER B O 1
ATOM 9791 N N . LYS B 1 545 ? 20.797 -41.375 5.758 1 53.88 545 LYS B N 1
ATOM 9792 C CA . LYS B 1 545 ? 20.859 -42.562 6.582 1 53.88 545 LYS B CA 1
ATOM 9793 C C . LYS B 1 545 ? 19.734 -42.594 7.617 1 53.88 545 LYS B C 1
ATOM 9795 O O . LYS B 1 545 ? 19.234 -43.656 7.984 1 53.88 545 LYS B O 1
ATOM 9800 N N . ALA B 1 546 ? 19.453 -41.469 8.18 1 50.34 546 ALA B N 1
ATOM 9801 C CA . ALA B 1 546 ? 18.469 -41.312 9.258 1 50.34 546 ALA B CA 1
ATOM 9802 C C . ALA B 1 546 ? 17.062 -41.594 8.758 1 50.34 546 ALA B C 1
ATOM 9804 O O . ALA B 1 546 ? 16.141 -41.812 9.562 1 50.34 546 ALA B O 1
ATOM 9805 N N . CYS B 1 547 ? 16.906 -41.562 7.438 1 54.31 547 CYS B N 1
ATOM 9806 C CA . CYS B 1 547 ? 15.562 -41.688 6.875 1 54.31 547 CYS B CA 1
ATOM 9807 C C . CYS B 1 547 ? 15.32 -43.094 6.363 1 54.31 547 CYS B C 1
ATOM 9809 O O . CYS B 1 547 ? 14.43 -43.344 5.543 1 54.31 547 CYS B O 1
ATOM 9811 N N . ASP B 1 548 ? 16.188 -44 6.672 1 52.62 548 ASP B N 1
ATOM 9812 C CA . ASP B 1 548 ? 16.047 -45.406 6.277 1 52.62 548 ASP B CA 1
ATOM 9813 C C . ASP B 1 548 ? 14.648 -45.906 6.633 1 52.62 548 ASP B C 1
ATOM 9815 O O . ASP B 1 548 ? 14.195 -46.906 6.062 1 52.62 548 ASP B O 1
ATOM 9819 N N . GLN B 1 549 ? 13.969 -45.062 7.473 1 56.44 549 GLN B N 1
ATOM 9820 C CA . GLN B 1 549 ? 12.688 -45.594 7.926 1 56.44 549 GLN B CA 1
ATOM 9821 C C . GLN B 1 549 ? 11.523 -44.812 7.328 1 56.44 549 GLN B C 1
ATOM 9823 O O . GLN B 1 549 ? 10.375 -45 7.723 1 56.44 549 GLN B O 1
ATOM 9828 N N . THR B 1 550 ? 11.812 -44.031 6.211 1 66.75 550 THR B N 1
ATOM 9829 C CA . THR B 1 550 ? 10.688 -43.281 5.656 1 66.75 550 THR B CA 1
ATOM 9830 C C . THR B 1 550 ? 9.945 -44.125 4.625 1 66.75 550 THR B C 1
ATOM 9832 O O . THR B 1 550 ? 10.492 -45.062 4.078 1 66.75 550 THR B O 1
ATOM 9835 N N . THR B 1 551 ? 8.672 -43.906 4.492 1 70.88 551 THR B N 1
ATOM 9836 C CA . THR B 1 551 ? 7.805 -44.625 3.559 1 70.88 551 THR B CA 1
ATOM 9837 C C . THR B 1 551 ? 8.414 -44.625 2.158 1 70.88 551 THR B C 1
ATOM 9839 O O . THR B 1 551 ? 8.328 -45.625 1.447 1 70.88 551 THR B O 1
ATOM 9842 N N . MET B 1 552 ? 9.211 -43.688 1.829 1 76.81 552 MET B N 1
ATOM 9843 C CA . MET B 1 552 ? 9.758 -43.562 0.48 1 76.81 552 MET B CA 1
ATOM 9844 C C . MET B 1 552 ? 10.969 -44.469 0.294 1 76.81 552 MET B C 1
ATOM 9846 O O . MET B 1 552 ? 11.211 -44.969 -0.805 1 76.81 552 MET B O 1
ATOM 9850 N N . THR B 1 553 ? 11.641 -44.594 1.384 1 69.75 553 THR B N 1
ATOM 9851 C CA . THR B 1 553 ? 12.805 -45.469 1.316 1 69.75 553 THR B CA 1
ATOM 9852 C C . THR B 1 553 ? 12.375 -46.938 1.323 1 69.75 553 THR B C 1
ATOM 9854 O O . THR B 1 553 ? 12.961 -47.781 0.63 1 69.75 553 THR B O 1
ATOM 9857 N N . ILE B 1 554 ? 11.312 -47.188 2.068 1 67.62 554 ILE B N 1
ATOM 9858 C CA . ILE B 1 554 ? 10.805 -48.562 2.191 1 67.62 554 ILE B CA 1
ATOM 9859 C C . ILE B 1 554 ? 10.109 -48.969 0.898 1 67.62 554 ILE B C 1
ATOM 9861 O O . ILE B 1 554 ? 10.227 -50.125 0.456 1 67.62 554 ILE B O 1
ATOM 9865 N N . PHE B 1 555 ? 9.438 -48.031 0.324 1 78.25 555 PHE B N 1
ATOM 9866 C CA . PHE B 1 555 ? 8.672 -48.312 -0.887 1 78.25 555 PHE B CA 1
ATOM 9867 C C . PHE B 1 555 ? 9.102 -47.375 -2.016 1 78.25 555 PHE B C 1
ATOM 9869 O O . PHE B 1 555 ? 8.492 -46.312 -2.221 1 78.25 555 PHE B O 1
ATOM 9876 N N . PRO B 1 556 ? 10.023 -47.781 -2.773 1 79 556 PRO B N 1
ATOM 9877 C CA . PRO B 1 556 ? 10.539 -46.938 -3.846 1 79 556 PRO B CA 1
ATOM 9878 C C . PRO B 1 556 ? 9.469 -46.562 -4.879 1 79 556 PRO B C 1
ATOM 9880 O O . PRO B 1 556 ? 9.617 -45.594 -5.602 1 79 556 PRO B O 1
ATOM 9883 N N . GLN B 1 557 ? 8.461 -47.438 -4.965 1 87.06 557 GLN B N 1
ATOM 9884 C CA . GLN B 1 557 ? 7.375 -47.188 -5.898 1 87.06 557 GLN B CA 1
ATOM 9885 C C . GLN B 1 557 ? 6.668 -45.875 -5.574 1 87.06 557 GLN B C 1
ATOM 9887 O O . GLN B 1 557 ? 6.074 -45.219 -6.453 1 87.06 557 GLN B O 1
ATOM 9892 N N . VAL B 1 558 ? 6.82 -45.5 -4.359 1 89.38 558 VAL B N 1
ATOM 9893 C CA . VAL B 1 558 ? 6.188 -44.25 -3.934 1 89.38 558 VAL B CA 1
ATOM 9894 C C . VAL B 1 558 ? 6.855 -43.094 -4.629 1 89.38 558 VAL B C 1
ATOM 9896 O O . VAL B 1 558 ? 6.18 -42.156 -5.094 1 89.38 558 VAL B O 1
ATOM 9899 N N . SER B 1 559 ? 8.156 -43.062 -4.641 1 91.25 559 SER B N 1
ATOM 9900 C CA . SER B 1 559 ? 8.883 -42 -5.305 1 91.25 559 SER B CA 1
ATOM 9901 C C . SER B 1 559 ? 8.539 -41.938 -6.789 1 91.25 559 SER B C 1
ATOM 9903 O O . SER B 1 559 ? 8.391 -40.844 -7.352 1 91.25 559 SER B O 1
ATOM 9905 N N . ALA B 1 560 ? 8.438 -43.062 -7.434 1 91.81 560 ALA B N 1
ATOM 9906 C CA . ALA B 1 560 ? 8.078 -43.125 -8.852 1 91.81 560 ALA B CA 1
ATOM 9907 C C . ALA B 1 560 ? 6.691 -42.531 -9.086 1 91.81 560 ALA B C 1
ATOM 9909 O O . ALA B 1 560 ? 6.477 -41.812 -10.062 1 91.81 560 ALA B O 1
ATOM 9910 N N . PHE B 1 561 ? 5.824 -42.875 -8.227 1 93.69 561 PHE B N 1
ATOM 9911 C CA . PHE B 1 561 ? 4.461 -42.375 -8.297 1 93.69 561 PHE B CA 1
ATOM 9912 C C . PHE B 1 561 ? 4.445 -40.844 -8.156 1 93.69 561 PHE B C 1
ATOM 9914 O O . PHE B 1 561 ? 3.75 -40.156 -8.898 1 93.69 561 PHE B O 1
ATOM 9921 N N . LEU B 1 562 ? 5.18 -40.375 -7.145 1 95.56 562 LEU B N 1
ATOM 9922 C CA . LEU B 1 562 ? 5.254 -38.938 -6.891 1 95.56 562 LEU B CA 1
ATOM 9923 C C . LEU B 1 562 ? 5.852 -38.219 -8.094 1 95.56 562 LEU B C 1
ATOM 9925 O O . LEU B 1 562 ? 5.355 -37.156 -8.484 1 95.56 562 LEU B O 1
ATOM 9929 N N . ILE B 1 563 ? 6.887 -38.688 -8.703 1 95.44 563 ILE B N 1
ATOM 9930 C CA . ILE B 1 563 ? 7.543 -38.062 -9.852 1 95.44 563 ILE B CA 1
ATOM 9931 C C . ILE B 1 563 ? 6.566 -38 -11.031 1 95.44 563 ILE B C 1
ATOM 9933 O O . ILE B 1 563 ? 6.543 -37.031 -11.773 1 95.44 563 ILE B O 1
ATOM 9937 N N . GLU B 1 564 ? 5.816 -39.062 -11.18 1 95.38 564 GLU B N 1
ATOM 9938 C CA . GLU B 1 564 ? 4.816 -39.094 -12.242 1 95.38 564 GLU B CA 1
ATOM 9939 C C . GLU B 1 564 ? 3.832 -37.938 -12.086 1 95.38 564 GLU B C 1
ATOM 9941 O O . GLU B 1 564 ? 3.432 -37.312 -13.07 1 95.38 564 GLU B O 1
ATOM 9946 N N . ASN B 1 565 ? 3.428 -37.719 -10.883 1 96.31 565 ASN B N 1
ATOM 9947 C CA . ASN B 1 565 ? 2.514 -36.625 -10.617 1 96.31 565 ASN B CA 1
ATOM 9948 C C . ASN B 1 565 ? 3.168 -35.281 -10.906 1 96.31 565 ASN B C 1
ATOM 9950 O O . ASN B 1 565 ? 2.51 -34.344 -11.391 1 96.31 565 ASN B O 1
ATOM 9954 N N . ILE B 1 566 ? 4.402 -35.125 -10.602 1 97.56 566 ILE B N 1
ATOM 9955 C CA . ILE B 1 566 ? 5.125 -33.875 -10.867 1 97.56 566 ILE B CA 1
ATOM 9956 C C . ILE B 1 566 ? 5.258 -33.688 -12.375 1 97.56 566 ILE B C 1
ATOM 9958 O O . ILE B 1 566 ? 5.199 -32.531 -12.859 1 97.56 566 ILE B O 1
ATOM 9962 N N . GLU B 1 567 ? 5.453 -34.719 -13.094 1 95.94 567 GLU B N 1
ATOM 9963 C CA . GLU B 1 567 ? 5.566 -34.625 -14.547 1 95.94 567 GLU B CA 1
ATOM 9964 C C . GLU B 1 567 ? 4.262 -34.125 -15.172 1 95.94 567 GLU B C 1
ATOM 9966 O O . GLU B 1 567 ? 4.281 -33.406 -16.172 1 95.94 567 GLU B O 1
ATOM 9971 N N . LYS B 1 568 ? 3.143 -34.531 -14.531 1 95.94 568 LYS B N 1
ATOM 9972 C CA . LYS B 1 568 ? 1.872 -33.969 -14.977 1 95.94 568 LYS B CA 1
ATOM 9973 C C . LYS B 1 568 ? 1.855 -32.438 -14.805 1 95.94 568 LYS B C 1
ATOM 9975 O O . LYS B 1 568 ? 1.282 -31.719 -15.625 1 95.94 568 LYS B O 1
ATOM 9980 N N . VAL B 1 569 ? 2.414 -31.984 -13.688 1 97.44 569 VAL B N 1
ATOM 9981 C CA . VAL B 1 569 ? 2.512 -30.547 -13.445 1 97.44 569 VAL B CA 1
ATOM 9982 C C . VAL B 1 569 ? 3.371 -29.906 -14.523 1 97.44 569 VAL B C 1
ATOM 9984 O O . VAL B 1 569 ? 3.049 -28.812 -15.016 1 97.44 569 VAL B O 1
ATOM 9987 N N . LEU B 1 570 ? 4.484 -30.5 -14.938 1 96.44 570 LEU B N 1
ATOM 9988 C CA . LEU B 1 570 ? 5.34 -30 -16 1 96.44 570 LEU B CA 1
ATOM 9989 C C . LEU B 1 570 ? 4.559 -29.859 -17.312 1 96.44 570 LEU B C 1
ATOM 9991 O O . LEU B 1 570 ? 4.727 -28.891 -18.031 1 96.44 570 LEU B O 1
ATOM 9995 N N . ASN B 1 571 ? 3.717 -30.828 -17.531 1 94.62 571 ASN B N 1
ATOM 9996 C CA . ASN B 1 571 ? 2.881 -30.766 -18.719 1 94.62 571 ASN B CA 1
ATOM 9997 C C . ASN B 1 571 ? 1.931 -29.562 -18.688 1 94.62 571 ASN B C 1
ATOM 9999 O O . ASN B 1 571 ? 1.695 -28.922 -19.703 1 94.62 571 ASN B O 1
ATOM 10003 N N . ILE B 1 572 ? 1.419 -29.375 -17.531 1 95.38 572 ILE B N 1
ATOM 10004 C CA . ILE B 1 572 ? 0.528 -28.234 -17.344 1 95.38 572 ILE B CA 1
ATOM 10005 C C . ILE B 1 572 ? 1.286 -26.938 -17.625 1 95.38 572 ILE B C 1
ATOM 10007 O O . ILE B 1 572 ? 0.792 -26.062 -18.328 1 95.38 572 ILE B O 1
ATOM 10011 N N . LEU B 1 573 ? 2.467 -26.781 -17.078 1 95.19 573 LEU B N 1
ATOM 10012 C CA . LEU B 1 573 ? 3.275 -25.578 -17.25 1 95.19 573 LEU B CA 1
ATOM 10013 C C . LEU B 1 573 ? 3.682 -25.391 -18.703 1 95.19 573 LEU B C 1
ATOM 10015 O O . LEU B 1 573 ? 3.729 -24.266 -19.203 1 95.19 573 LEU B O 1
ATOM 10019 N N . GLU B 1 574 ? 4 -26.484 -19.391 1 92.81 574 GLU B N 1
ATOM 10020 C CA . GLU B 1 574 ? 4.352 -26.422 -20.797 1 92.81 574 GLU B CA 1
ATOM 10021 C C . GLU B 1 574 ? 3.199 -25.859 -21.641 1 92.81 574 GLU B C 1
ATOM 10023 O O . GLU B 1 574 ? 3.408 -25.016 -22.516 1 92.81 574 GLU B O 1
ATOM 10028 N N . LYS B 1 575 ? 2.066 -26.391 -21.312 1 90.12 575 LYS B N 1
ATOM 10029 C CA . LYS B 1 575 ? 0.884 -25.906 -22.016 1 90.12 575 LYS B CA 1
ATOM 10030 C C . LYS B 1 575 ? 0.657 -24.422 -21.734 1 90.12 575 LYS B C 1
ATOM 10032 O O . LYS B 1 575 ? 0.31 -23.656 -22.641 1 90.12 575 LYS B O 1
ATOM 10037 N N . ARG B 1 576 ? 0.815 -24.031 -20.547 1 91.94 576 ARG B N 1
ATOM 10038 C CA . ARG B 1 576 ? 0.65 -22.641 -20.172 1 91.94 576 ARG B CA 1
ATOM 10039 C C . ARG B 1 576 ? 1.621 -21.75 -20.953 1 91.94 576 ARG B C 1
ATOM 10041 O O . ARG B 1 576 ? 1.228 -20.703 -21.484 1 91.94 576 ARG B O 1
ATOM 10048 N N . ILE B 1 577 ? 2.867 -22.109 -21 1 89.12 577 ILE B N 1
ATOM 10049 C CA . ILE B 1 577 ? 3.902 -21.328 -21.656 1 89.12 577 ILE B CA 1
ATOM 10050 C C . ILE B 1 577 ? 3.617 -21.234 -23.156 1 89.12 577 ILE B C 1
ATOM 10052 O O . ILE B 1 577 ? 3.836 -20.188 -23.781 1 89.12 577 ILE B O 1
ATOM 10056 N N . SER B 1 578 ? 3.127 -22.312 -23.703 1 86.94 578 SER B N 1
ATOM 10057 C CA . SER B 1 578 ? 2.828 -22.328 -25.141 1 86.94 578 SER B CA 1
ATOM 10058 C C . SER B 1 578 ? 1.694 -21.359 -25.469 1 86.94 578 SER B C 1
ATOM 10060 O O . SER B 1 578 ? 1.655 -20.812 -26.578 1 86.94 578 SER B O 1
ATOM 10062 N N . LEU B 1 579 ? 0.854 -21.172 -24.5 1 86.88 579 LEU B N 1
ATOM 10063 C CA . LEU B 1 579 ? -0.324 -20.359 -24.766 1 86.88 579 LEU B CA 1
ATOM 10064 C C . LEU B 1 579 ? -0.084 -18.906 -24.344 1 86.88 579 LEU B C 1
ATOM 10066 O O . LEU B 1 579 ? -0.596 -17.984 -24.984 1 86.88 579 LEU B O 1
ATOM 10070 N N . THR B 1 580 ? 0.608 -18.734 -23.234 1 87.31 580 THR B N 1
ATOM 10071 C CA . THR B 1 580 ? 0.701 -17.406 -22.672 1 87.31 580 THR B CA 1
ATOM 10072 C C . THR B 1 580 ? 2.113 -16.844 -22.828 1 87.31 580 THR B C 1
ATOM 10074 O O . THR B 1 580 ? 2.338 -15.648 -22.641 1 87.31 580 THR B O 1
ATOM 10077 N N . PHE B 1 581 ? 3.105 -17.703 -23.047 1 81.38 581 PHE B N 1
ATOM 10078 C CA . PHE B 1 581 ? 4.508 -17.344 -23.234 1 81.38 581 PHE B CA 1
ATOM 10079 C C . PHE B 1 581 ? 5.121 -16.859 -21.938 1 81.38 581 PHE B C 1
ATOM 10081 O O . PHE B 1 581 ? 6.062 -16.062 -21.938 1 81.38 581 PHE B O 1
ATOM 10088 N N . ASN B 1 582 ? 4.461 -17.25 -20.812 1 82.69 582 ASN B N 1
ATOM 10089 C CA . ASN B 1 582 ? 4.957 -16.875 -19.5 1 82.69 582 ASN B CA 1
ATOM 10090 C C . ASN B 1 582 ? 5.133 -18.094 -18.594 1 82.69 582 ASN B C 1
ATOM 10092 O O . ASN B 1 582 ? 4.469 -19.109 -18.781 1 82.69 582 ASN B O 1
ATOM 10096 N N . GLY B 1 583 ? 6.031 -18 -17.656 1 82.62 583 GLY B N 1
ATOM 10097 C CA . GLY B 1 583 ? 6.238 -19.078 -16.688 1 82.62 583 GLY B CA 1
ATOM 10098 C C . GLY B 1 583 ? 7.477 -19.906 -16.969 1 82.62 583 GLY B C 1
ATOM 10099 O O . GLY B 1 583 ? 7.594 -21.031 -16.484 1 82.62 583 GLY B O 1
ATOM 10100 N N . LEU B 1 584 ? 8.375 -19.406 -17.734 1 84.25 584 LEU B N 1
ATOM 10101 C CA . LEU B 1 584 ? 9.57 -20.141 -18.125 1 84.25 584 LEU B CA 1
ATOM 10102 C C . LEU B 1 584 ? 10.445 -20.438 -16.906 1 84.25 584 LEU B C 1
ATOM 10104 O O . LEU B 1 584 ? 11.031 -21.516 -16.812 1 84.25 584 LEU B O 1
ATOM 10108 N N . ASN B 1 585 ? 10.531 -19.484 -16 1 84.5 585 ASN B N 1
ATOM 10109 C CA . ASN B 1 585 ? 11.359 -19.688 -14.82 1 84.5 585 ASN B CA 1
ATOM 10110 C C . ASN B 1 585 ? 10.852 -20.859 -13.977 1 84.5 585 ASN B C 1
ATOM 10112 O O . ASN B 1 585 ? 11.641 -21.672 -13.508 1 84.5 585 ASN B O 1
ATOM 10116 N N . GLU B 1 586 ? 9.562 -20.891 -13.781 1 91.5 586 GLU B N 1
ATOM 10117 C CA . GLU B 1 586 ? 8.961 -21.969 -13.016 1 91.5 586 GLU B CA 1
ATOM 10118 C C . GLU B 1 586 ? 9.219 -23.328 -13.688 1 91.5 586 GLU B C 1
ATOM 10120 O O . GLU B 1 586 ? 9.586 -24.297 -13.023 1 91.5 586 GLU B O 1
ATOM 10125 N N . TYR B 1 587 ? 9.008 -23.312 -14.984 1 92.38 587 TYR B N 1
ATOM 10126 C CA . TYR B 1 587 ? 9.195 -24.547 -15.742 1 92.38 587 TYR B CA 1
ATOM 10127 C C . TYR B 1 587 ? 10.648 -24.984 -15.703 1 92.38 587 TYR B C 1
ATOM 10129 O O . TYR B 1 587 ? 10.938 -26.172 -15.516 1 92.38 587 TYR B O 1
ATOM 10137 N N . TYR B 1 588 ? 11.547 -24.094 -15.93 1 89.25 588 TYR B N 1
ATOM 10138 C CA . TYR B 1 588 ? 12.977 -24.375 -15.945 1 89.25 588 TYR B CA 1
ATOM 10139 C C . TYR B 1 588 ? 13.422 -24.969 -14.617 1 89.25 588 TYR B C 1
ATOM 10141 O O . TYR B 1 588 ? 14.062 -26.031 -14.586 1 89.25 588 TYR B O 1
ATOM 10149 N N . ILE B 1 589 ? 13.086 -24.312 -13.508 1 92.69 589 ILE B N 1
ATOM 10150 C CA . ILE B 1 589 ? 13.516 -24.75 -12.188 1 92.69 589 ILE B CA 1
ATOM 10151 C C . ILE B 1 589 ? 12.914 -26.109 -11.867 1 92.69 589 ILE B C 1
ATOM 10153 O O . ILE B 1 589 ? 13.602 -27 -11.344 1 92.69 589 ILE B O 1
ATOM 10157 N N . LEU B 1 590 ? 11.664 -26.281 -12.18 1 95.75 590 LEU B N 1
ATOM 10158 C CA . LEU B 1 590 ? 11.008 -27.547 -11.883 1 95.75 590 LEU B CA 1
ATOM 10159 C C . LEU B 1 590 ? 11.578 -28.672 -12.742 1 95.75 590 LEU B C 1
ATOM 10161 O O . LEU B 1 590 ? 11.812 -29.766 -12.25 1 95.75 590 LEU B O 1
ATOM 10165 N N . SER B 1 591 ? 11.82 -28.391 -14.047 1 94.69 591 SER B N 1
ATOM 10166 C CA . SER B 1 591 ? 12.367 -29.391 -14.945 1 94.69 591 SER B CA 1
ATOM 10167 C C . SER B 1 591 ? 13.766 -29.828 -14.492 1 94.69 591 SER B C 1
ATOM 10169 O O . SER B 1 591 ? 14.07 -31.031 -14.477 1 94.69 591 SER B O 1
ATOM 10171 N N . MET B 1 592 ? 14.602 -28.859 -14.148 1 94.38 592 MET B N 1
ATOM 10172 C CA . MET B 1 592 ? 15.953 -29.172 -13.695 1 94.38 592 MET B CA 1
ATOM 10173 C C . MET B 1 592 ? 15.93 -29.922 -12.367 1 94.38 592 MET B C 1
ATOM 10175 O O . MET B 1 592 ? 16.734 -30.812 -12.141 1 94.38 592 MET B O 1
ATOM 10179 N N . THR B 1 593 ? 15.023 -29.484 -11.508 1 96.38 593 THR B N 1
ATOM 10180 C CA . THR B 1 593 ? 14.898 -30.156 -10.219 1 96.38 593 THR B CA 1
ATOM 10181 C C . THR B 1 593 ? 14.461 -31.594 -10.406 1 96.38 593 THR B C 1
ATOM 10183 O O . THR B 1 593 ? 14.984 -32.5 -9.75 1 96.38 593 THR B O 1
ATOM 10186 N N . VAL B 1 594 ? 13.461 -31.859 -11.281 1 97 594 VAL B N 1
ATOM 10187 C CA . VAL B 1 594 ? 12.992 -33.219 -11.578 1 97 594 VAL B CA 1
ATOM 10188 C C . VAL B 1 594 ? 14.141 -34.031 -12.172 1 97 594 VAL B C 1
ATOM 10190 O O . VAL B 1 594 ? 14.312 -35.188 -11.82 1 97 594 VAL B O 1
ATOM 10193 N N . GLY B 1 595 ? 14.875 -33.375 -13.094 1 96 595 GLY B N 1
ATOM 10194 C CA . GLY B 1 595 ? 16.031 -34.062 -13.641 1 96 595 GLY B CA 1
ATOM 10195 C C . GLY B 1 595 ? 17.031 -34.469 -12.578 1 96 595 GLY B C 1
ATOM 10196 O O . GLY B 1 595 ? 17.547 -35.594 -12.609 1 96 595 GLY B O 1
ATOM 10197 N N . LEU B 1 596 ? 17.328 -33.594 -11.656 1 95.69 596 LEU B N 1
ATOM 10198 C CA . LEU B 1 596 ? 18.25 -33.875 -10.562 1 95.69 596 LEU B CA 1
ATOM 10199 C C . LEU B 1 596 ? 17.734 -35.031 -9.703 1 95.69 596 LEU B C 1
ATOM 10201 O O . LEU B 1 596 ? 18.484 -35.969 -9.43 1 95.69 596 LEU B O 1
ATOM 10205 N N . VAL B 1 597 ? 16.469 -34.969 -9.289 1 95.75 597 VAL B N 1
ATOM 10206 C CA . VAL B 1 597 ? 15.891 -35.938 -8.391 1 95.75 597 VAL B CA 1
ATOM 10207 C C . VAL B 1 597 ? 15.859 -37.312 -9.078 1 95.75 597 VAL B C 1
ATOM 10209 O O . VAL B 1 597 ? 16.203 -38.344 -8.469 1 95.75 597 VAL B O 1
ATOM 10212 N N . LYS B 1 598 ? 15.492 -37.375 -10.328 1 95 598 LYS B N 1
ATOM 10213 C CA . LYS B 1 598 ? 15.469 -38.625 -11.078 1 95 598 LYS B CA 1
ATOM 10214 C C . LYS B 1 598 ? 16.875 -39.219 -11.219 1 95 598 LYS B C 1
ATOM 10216 O O . LYS B 1 598 ? 17.062 -40.438 -11.102 1 95 598 LYS B O 1
ATOM 10221 N N . SER B 1 599 ? 17.828 -38.344 -11.508 1 94.56 599 SER B N 1
ATOM 10222 C CA . SER B 1 599 ? 19.203 -38.812 -11.672 1 94.56 599 SER B CA 1
ATOM 10223 C C . SER B 1 599 ? 19.734 -39.438 -10.383 1 94.56 599 SER B C 1
ATOM 10225 O O . SER B 1 599 ? 20.562 -40.344 -10.43 1 94.56 599 SER B O 1
ATOM 10227 N N . LYS B 1 600 ? 19.281 -38.938 -9.242 1 92.06 600 LYS B N 1
ATOM 10228 C CA . LYS B 1 600 ? 19.734 -39.469 -7.957 1 92.06 600 LYS B CA 1
ATOM 10229 C C . LYS B 1 600 ? 18.953 -40.719 -7.57 1 92.06 600 LYS B C 1
ATOM 10231 O O . LYS B 1 600 ? 19.5 -41.625 -6.91 1 92.06 600 LYS B O 1
ATOM 10236 N N . LEU B 1 601 ? 17.719 -40.812 -7.906 1 90.88 601 LEU B N 1
ATOM 10237 C CA . LEU B 1 601 ? 16.875 -41.969 -7.598 1 90.88 601 LEU B CA 1
ATOM 10238 C C . LEU B 1 601 ? 17.281 -43.156 -8.445 1 90.88 601 LEU B C 1
ATOM 10240 O O . LEU B 1 601 ? 17.281 -44.312 -7.965 1 90.88 601 LEU B O 1
ATOM 10244 N N . TRP B 1 602 ? 17.562 -42.875 -9.734 1 91.75 602 TRP B N 1
ATOM 10245 C CA . TRP B 1 602 ? 17.938 -43.906 -10.695 1 91.75 602 TRP B CA 1
ATOM 10246 C C . TRP B 1 602 ? 19.25 -43.531 -11.398 1 91.75 602 TRP B C 1
ATOM 10248 O O . TRP B 1 602 ? 19.25 -43.156 -12.562 1 91.75 602 TRP B O 1
ATOM 10258 N N . PRO B 1 603 ? 20.312 -43.844 -10.727 1 90.56 603 PRO B N 1
ATOM 10259 C CA . PRO B 1 603 ? 21.625 -43.469 -11.281 1 90.56 603 PRO B CA 1
ATOM 10260 C C . PRO B 1 603 ? 21.922 -44.156 -12.609 1 90.56 603 PRO B C 1
ATOM 10262 O O . PRO B 1 603 ? 22.625 -43.625 -13.453 1 90.56 603 PRO B O 1
ATOM 10265 N N . GLU B 1 604 ? 21.344 -45.344 -12.867 1 92 604 GLU B N 1
ATOM 10266 C CA . GLU B 1 604 ? 21.578 -46.062 -14.109 1 92 604 GLU B CA 1
ATOM 10267 C C . GLU B 1 604 ? 20.984 -45.344 -15.305 1 92 604 GLU B C 1
ATOM 10269 O O . GLU B 1 604 ? 21.469 -45.469 -16.422 1 92 604 GLU B O 1
ATOM 10274 N N . SER B 1 605 ? 20 -44.656 -15.016 1 91.62 605 SER B N 1
ATOM 10275 C CA . SER B 1 605 ? 19.328 -43.938 -16.078 1 91.62 605 SER B CA 1
ATOM 10276 C C . SER B 1 605 ? 19.594 -42.438 -15.984 1 91.62 605 SER B C 1
ATOM 10278 O O . SER B 1 605 ? 18.797 -41.625 -16.469 1 91.62 605 SER B O 1
ATOM 10280 N N . SER B 1 606 ? 20.594 -42.062 -15.375 1 92.5 606 SER B N 1
ATOM 10281 C CA . SER B 1 606 ? 20.906 -40.656 -15.133 1 92.5 606 SER B CA 1
ATOM 10282 C C . SER B 1 606 ? 21.094 -39.906 -16.438 1 92.5 606 SER B C 1
ATOM 10284 O O . SER B 1 606 ? 20.656 -38.75 -16.562 1 92.5 606 SER B O 1
ATOM 10286 N N . ALA B 1 607 ? 21.75 -40.438 -17.391 1 91.5 607 ALA B N 1
ATOM 10287 C CA . ALA B 1 607 ? 21.984 -39.781 -18.672 1 91.5 607 ALA B CA 1
ATOM 10288 C C . ALA B 1 607 ? 20.672 -39.469 -19.375 1 91.5 607 ALA B C 1
ATOM 10290 O O . ALA B 1 607 ? 20.531 -38.406 -20.016 1 91.5 607 ALA B O 1
ATOM 10291 N N . LYS B 1 608 ? 19.812 -40.438 -19.297 1 92.31 608 LYS B N 1
ATOM 10292 C CA . LYS B 1 608 ? 18.5 -40.219 -19.875 1 92.31 608 LYS B CA 1
ATOM 10293 C C . LYS B 1 608 ? 17.75 -39.094 -19.172 1 92.31 608 LYS B C 1
ATOM 10295 O O . LYS B 1 608 ? 17.078 -38.281 -19.828 1 92.31 608 LYS B O 1
ATOM 10300 N N . SER B 1 609 ? 17.828 -39.094 -17.906 1 91.75 609 SER B N 1
ATOM 10301 C CA . SER B 1 609 ? 17.203 -38.031 -17.109 1 91.75 609 SER B CA 1
ATOM 10302 C C . SER B 1 609 ? 17.781 -36.656 -17.469 1 91.75 609 SER B C 1
ATOM 10304 O O . SER B 1 609 ? 17.031 -35.688 -17.578 1 91.75 609 SER B O 1
ATOM 10306 N N . ASP B 1 610 ? 19.047 -36.594 -17.625 1 92.44 610 ASP B N 1
ATOM 10307 C CA . ASP B 1 610 ? 19.703 -35.344 -18.016 1 92.44 610 ASP B CA 1
ATOM 10308 C C . ASP B 1 610 ? 19.219 -34.875 -19.375 1 92.44 610 ASP B C 1
ATOM 10310 O O . ASP B 1 610 ? 18.953 -33.688 -19.578 1 92.44 610 ASP B O 1
ATOM 10314 N N . GLN B 1 611 ? 19.141 -35.781 -20.234 1 92.38 611 GLN B N 1
ATOM 10315 C CA . GLN B 1 611 ? 18.688 -35.469 -21.594 1 92.38 611 GLN B CA 1
ATOM 10316 C C . GLN B 1 611 ? 17.25 -34.969 -21.578 1 92.38 611 GLN B C 1
ATOM 10318 O O . GLN B 1 611 ? 16.922 -34 -22.281 1 92.38 611 GLN B O 1
ATOM 10323 N N . GLU B 1 612 ? 16.469 -35.656 -20.875 1 92.06 612 GLU B N 1
ATOM 10324 C CA . GLU B 1 612 ? 15.07 -35.25 -20.781 1 92.06 612 GLU B CA 1
ATOM 10325 C C . GLU B 1 612 ? 14.945 -33.844 -20.219 1 92.06 612 GLU B C 1
ATOM 10327 O O . GLU B 1 612 ? 14.133 -33.031 -20.703 1 92.06 612 GLU B O 1
ATOM 10332 N N . ALA B 1 613 ? 15.633 -33.562 -19.172 1 89.88 613 ALA B N 1
ATOM 10333 C CA . ALA B 1 613 ? 15.617 -32.25 -18.562 1 89.88 613 ALA B CA 1
ATOM 10334 C C . ALA B 1 613 ? 16.078 -31.172 -19.562 1 89.88 613 ALA B C 1
ATOM 10336 O O . ALA B 1 613 ? 15.461 -30.109 -19.672 1 89.88 613 ALA B O 1
ATOM 10337 N N . ALA B 1 614 ? 17.094 -31.406 -20.297 1 89.81 614 ALA B N 1
ATOM 10338 C CA . ALA B 1 614 ? 17.625 -30.484 -21.297 1 89.81 614 ALA B CA 1
ATOM 10339 C C . ALA B 1 614 ? 16.625 -30.266 -22.438 1 89.81 614 ALA B C 1
ATOM 10341 O O . ALA B 1 614 ? 16.406 -29.141 -22.875 1 89.81 614 ALA B O 1
ATOM 10342 N N . GLU B 1 615 ? 16.094 -31.344 -22.906 1 90 615 GLU B N 1
ATOM 10343 C CA . GLU B 1 615 ? 15.188 -31.281 -24.047 1 90 615 GLU B CA 1
ATOM 10344 C C . GLU B 1 615 ? 13.922 -30.5 -23.703 1 90 615 GLU B C 1
ATOM 10346 O O . GLU B 1 615 ? 13.375 -29.781 -24.547 1 90 615 GLU B O 1
ATOM 10351 N N . ARG B 1 616 ? 13.484 -30.688 -22.516 1 88.56 616 ARG B N 1
ATOM 10352 C CA . ARG B 1 616 ? 12.328 -29.922 -22.062 1 88.56 616 ARG B CA 1
ATOM 10353 C C . ARG B 1 616 ? 12.594 -28.422 -22.141 1 88.56 616 ARG B C 1
ATOM 10355 O O . ARG B 1 616 ? 11.758 -27.672 -22.656 1 88.56 616 ARG B O 1
ATOM 10362 N N . VAL B 1 617 ? 13.672 -28.016 -21.656 1 85.56 617 VAL B N 1
ATOM 10363 C CA . VAL B 1 617 ? 14.023 -26.594 -21.609 1 85.56 617 VAL B CA 1
ATOM 10364 C C . VAL B 1 617 ? 14.258 -26.094 -23.031 1 85.56 617 VAL B C 1
ATOM 10366 O O . VAL B 1 617 ? 13.797 -25 -23.391 1 85.56 617 VAL B O 1
ATOM 10369 N N . ILE B 1 618 ? 14.891 -26.859 -23.859 1 85.44 618 ILE B N 1
ATOM 10370 C CA . ILE B 1 618 ? 15.203 -26.484 -25.234 1 85.44 618 ILE B CA 1
ATOM 10371 C C . ILE B 1 618 ? 13.914 -26.328 -26.031 1 85.44 618 ILE B C 1
ATOM 10373 O O . ILE B 1 618 ? 13.758 -25.359 -26.781 1 85.44 618 ILE B O 1
ATOM 10377 N N . LYS B 1 619 ? 13.078 -27.219 -25.859 1 85.88 619 LYS B N 1
ATOM 10378 C CA . LYS B 1 619 ? 11.805 -27.172 -26.562 1 85.88 619 LYS B CA 1
ATOM 10379 C C . LYS B 1 619 ? 11.055 -25.875 -26.281 1 85.88 619 LYS B C 1
ATOM 10381 O O . LYS B 1 619 ? 10.578 -25.219 -27.203 1 85.88 619 LYS B O 1
ATOM 10386 N N . LEU B 1 620 ? 10.992 -25.562 -25.062 1 83.31 620 LEU B N 1
ATOM 10387 C CA . LEU B 1 620 ? 10.211 -24.391 -24.688 1 83.31 620 LEU B CA 1
ATOM 10388 C C . LEU B 1 620 ? 10.922 -23.109 -25.125 1 83.31 620 LEU B C 1
ATOM 10390 O O . LEU B 1 620 ? 10.281 -22.141 -25.5 1 83.31 620 LEU B O 1
ATOM 10394 N N . CYS B 1 621 ? 12.211 -23.094 -24.953 1 79.56 621 CYS B N 1
ATOM 10395 C CA . CYS B 1 621 ? 12.961 -21.938 -25.406 1 79.56 621 CYS B CA 1
ATOM 10396 C C . CYS B 1 621 ? 12.781 -21.719 -26.906 1 79.56 621 CYS B C 1
ATOM 10398 O O . CYS B 1 621 ? 12.711 -20.578 -27.375 1 79.56 621 CYS B O 1
ATOM 10400 N N . THR B 1 622 ? 12.672 -22.797 -27.609 1 81.06 622 THR B N 1
ATOM 10401 C CA . THR B 1 622 ? 12.469 -22.703 -29.062 1 81.06 622 THR B CA 1
ATOM 10402 C C . THR B 1 622 ? 11.109 -22.109 -29.375 1 81.06 622 THR B C 1
ATOM 10404 O O . THR B 1 622 ? 10.977 -21.328 -30.312 1 81.06 622 THR B O 1
ATOM 10407 N N . ILE B 1 623 ? 10.164 -22.5 -28.656 1 80.69 623 ILE B N 1
ATOM 10408 C CA . ILE B 1 623 ? 8.82 -21.953 -28.844 1 80.69 623 ILE B CA 1
ATOM 10409 C C . ILE B 1 623 ? 8.836 -20.453 -28.594 1 80.69 623 ILE B C 1
ATOM 10411 O O . ILE B 1 623 ? 8.258 -19.672 -29.359 1 80.69 623 ILE B O 1
ATOM 10415 N N . LEU B 1 624 ? 9.469 -20.078 -27.562 1 80.81 624 LEU B N 1
ATOM 10416 C CA . LEU B 1 624 ? 9.523 -18.672 -27.219 1 80.81 624 LEU B CA 1
ATOM 10417 C C . LEU B 1 624 ? 10.328 -17.891 -28.25 1 80.81 624 LEU B C 1
ATOM 10419 O O . LEU B 1 624 ? 9.977 -16.75 -28.594 1 80.81 624 LEU B O 1
ATOM 10423 N N . GLN B 1 625 ? 11.359 -18.469 -28.734 1 77.56 625 GLN B N 1
ATOM 10424 C CA . GLN B 1 625 ? 12.18 -17.844 -29.766 1 77.56 625 GLN B CA 1
ATOM 10425 C C . GLN B 1 625 ? 11.383 -17.641 -31.047 1 77.56 625 GLN B C 1
ATOM 10427 O O . GLN B 1 625 ? 11.508 -16.594 -31.703 1 77.56 625 GLN B O 1
ATOM 10432 N N . THR B 1 626 ? 10.664 -18.609 -31.359 1 78.56 626 THR B N 1
ATOM 10433 C CA . THR B 1 626 ? 9.859 -18.531 -32.562 1 78.56 626 THR B CA 1
ATOM 10434 C C . THR B 1 626 ? 8.828 -17.406 -32.438 1 78.56 626 THR B C 1
ATOM 10436 O O . THR B 1 626 ? 8.586 -16.672 -33.406 1 78.56 626 THR B O 1
ATOM 10439 N N . ARG B 1 627 ? 8.25 -17.328 -31.344 1 77.31 627 ARG B N 1
ATOM 10440 C CA . ARG B 1 627 ? 7.273 -16.266 -31.125 1 77.31 627 ARG B CA 1
ATOM 10441 C C . ARG B 1 627 ? 7.934 -14.898 -31.188 1 77.31 627 ARG B C 1
ATOM 10443 O O . ARG B 1 627 ? 7.379 -13.953 -31.75 1 77.31 627 ARG B O 1
ATOM 10450 N N . GLN B 1 628 ? 9.07 -14.773 -30.578 1 74.69 628 GLN B N 1
ATOM 10451 C CA . GLN B 1 628 ? 9.797 -13.508 -30.578 1 74.69 628 GLN B CA 1
ATOM 10452 C C . GLN B 1 628 ? 10.188 -13.109 -32 1 74.69 628 GLN B C 1
ATOM 10454 O O . GLN B 1 628 ? 10.133 -11.93 -32.344 1 74.69 628 GLN B O 1
ATOM 10459 N N . ALA B 1 629 ? 10.562 -14.062 -32.688 1 71 629 ALA B N 1
ATOM 10460 C CA . ALA B 1 629 ? 10.922 -13.805 -34.094 1 71 629 ALA B CA 1
ATOM 10461 C C . ALA B 1 629 ? 9.711 -13.344 -34.906 1 71 629 ALA B C 1
ATOM 10463 O O . ALA B 1 629 ? 9.82 -12.469 -35.75 1 71 629 ALA B O 1
ATOM 10464 N N . ALA B 1 630 ? 8.594 -13.867 -34.594 1 70.94 630 ALA B N 1
ATOM 10465 C CA . ALA B 1 630 ? 7.359 -13.484 -35.281 1 70.94 630 ALA B CA 1
ATOM 10466 C C . ALA B 1 630 ? 6.953 -12.055 -34.938 1 70.94 630 ALA B C 1
ATOM 10468 O O . ALA B 1 630 ? 6.488 -11.305 -35.781 1 70.94 630 ALA B O 1
ATOM 10469 N N . ILE B 1 631 ? 7.129 -11.703 -33.719 1 69.44 631 ILE B N 1
ATOM 10470 C CA . ILE B 1 631 ? 6.777 -10.367 -33.25 1 69.44 631 ILE B CA 1
ATOM 10471 C C . ILE B 1 631 ? 7.715 -9.344 -33.906 1 69.44 631 ILE B C 1
ATOM 10473 O O . ILE B 1 631 ? 7.277 -8.258 -34.281 1 69.44 631 ILE B O 1
ATOM 10477 N N . ARG B 1 632 ? 8.977 -9.648 -34 1 63.88 632 ARG B N 1
ATOM 10478 C CA . ARG B 1 632 ? 9.961 -8.766 -34.625 1 63.88 632 ARG B CA 1
ATOM 10479 C C . ARG B 1 632 ? 9.672 -8.555 -36.094 1 63.88 632 ARG B C 1
ATOM 10481 O O . ARG B 1 632 ? 9.898 -7.469 -36.625 1 63.88 632 ARG B O 1
ATOM 10488 N N . GLN B 1 633 ? 9.227 -9.523 -36.75 1 59.88 633 GLN B N 1
ATOM 10489 C CA . GLN B 1 633 ? 8.898 -9.438 -38.156 1 59.88 633 GLN B CA 1
ATOM 10490 C C . GLN B 1 633 ? 7.66 -8.578 -38.375 1 59.88 633 GLN B C 1
ATOM 10492 O O . GLN B 1 633 ? 7.551 -7.898 -39.406 1 59.88 633 GLN B O 1
ATOM 10497 N N . GLU B 1 634 ? 6.688 -8.633 -37.5 1 56.53 634 GLU B N 1
ATOM 10498 C CA . GLU B 1 634 ? 5.473 -7.836 -37.625 1 56.53 634 GLU B CA 1
ATOM 10499 C C . GLU B 1 634 ? 5.75 -6.359 -37.344 1 56.53 634 GLU B C 1
ATOM 10501 O O . GLU B 1 634 ? 4.973 -5.492 -37.75 1 56.53 634 GLU B O 1
ATOM 10506 N N . GLN B 1 635 ? 6.867 -5.992 -36.719 1 48 635 GLN B N 1
ATOM 10507 C CA . GLN B 1 635 ? 7.188 -4.582 -36.5 1 48 635 GLN B CA 1
ATOM 10508 C C . GLN B 1 635 ? 7.793 -3.971 -37.75 1 48 635 GLN B C 1
ATOM 10510 O O . GLN B 1 635 ? 8.898 -4.336 -38.156 1 48 635 GLN B O 1
ATOM 10515 N N . PRO B 1 636 ? 7.078 -3.5 -38.781 1 39.72 636 PRO B N 1
ATOM 10516 C CA . PRO B 1 636 ? 7.699 -2.857 -39.969 1 39.72 636 PRO B CA 1
ATOM 10517 C C . PRO B 1 636 ? 8.805 -1.881 -39.562 1 39.72 636 PRO B C 1
ATOM 10519 O O . PRO B 1 636 ? 8.734 -1.24 -38.531 1 39.72 636 PRO B O 1
ATOM 10522 N N . PHE B 1 637 ? 9.961 -2.035 -40.25 1 34.28 637 PHE B N 1
ATOM 10523 C CA . PHE B 1 637 ? 10.961 -0.98 -40.312 1 34.28 637 PHE B CA 1
ATOM 10524 C C . PHE B 1 637 ? 10.32 0.35 -40.688 1 34.28 637 PHE B C 1
ATOM 10526 O O . PHE B 1 637 ? 9.812 0.505 -41.812 1 34.28 637 PHE B O 1
ATOM 10533 N N . SER B 1 638 ? 9.719 1.044 -40 1 34.97 638 SER B N 1
ATOM 10534 C CA . SER B 1 638 ? 9.477 2.42 -40.406 1 34.97 638 SER B CA 1
ATOM 10535 C C . SER B 1 638 ? 10.719 3.041 -41.031 1 34.97 638 SER B C 1
ATOM 10537 O O . SER B 1 638 ? 11.648 3.434 -40.312 1 34.97 638 SER B O 1
ATOM 10539 N N . GLU B 1 639 ? 11.25 2.688 -42.219 1 30.06 639 GLU B N 1
ATOM 10540 C CA . GLU B 1 639 ? 12.047 3.551 -43.094 1 30.06 639 GLU B CA 1
ATOM 10541 C C . GLU B 1 639 ? 11.375 4.906 -43.281 1 30.06 639 GLU B C 1
ATOM 10543 O O . GLU B 1 639 ? 10.156 5.02 -43.156 1 30.06 639 GLU B O 1
ATOM 10548 N N . ALA B 1 640 ? 12.273 5.965 -43.875 1 31.44 640 ALA B N 1
ATOM 10549 C CA . ALA B 1 640 ? 12.227 7.359 -44.281 1 31.44 640 ALA B CA 1
ATOM 10550 C C . ALA B 1 640 ? 11.18 7.559 -45.375 1 31.44 640 ALA B C 1
ATOM 10552 O O . ALA B 1 640 ? 11.336 7.051 -46.5 1 31.44 640 ALA B O 1
ATOM 10553 N N . CYS B 1 641 ? 9.961 7.777 -45.25 1 28.42 641 CYS B N 1
ATOM 10554 C CA . CYS B 1 641 ? 9.109 8.43 -46.25 1 28.42 641 CYS B CA 1
ATOM 10555 C C . CYS B 1 641 ? 9.836 9.609 -46.875 1 28.42 641 CYS B C 1
ATOM 10557 O O . CYS B 1 641 ? 9.984 10.664 -46.25 1 28.42 641 CYS B O 1
ATOM 10559 N N . ASP B 1 642 ? 10.727 9.477 -47.781 1 26.25 642 ASP B N 1
ATOM 10560 C CA . ASP B 1 642 ? 11.031 10.5 -48.781 1 26.25 642 ASP B CA 1
ATOM 10561 C C . ASP B 1 642 ? 9.758 11.086 -49.375 1 26.25 642 ASP B C 1
ATOM 10563 O O . ASP B 1 642 ? 9.586 12.305 -49.406 1 26.25 642 ASP B O 1
ATOM 10567 N N . ASP B 1 643 ? 9.578 10.875 -50.75 1 25.47 643 ASP B N 1
ATOM 10568 C CA . ASP B 1 643 ? 9.062 11.758 -51.781 1 25.47 643 ASP B CA 1
ATOM 10569 C C . ASP B 1 643 ? 7.562 12 -51.594 1 25.47 643 ASP B C 1
ATOM 10571 O O . ASP B 1 643 ? 7.133 13.125 -51.344 1 25.47 643 ASP B O 1
ATOM 10575 N N . GLY B 1 644 ? 6.688 11.883 -52.781 1 24.16 644 GLY B N 1
ATOM 10576 C CA . GLY B 1 644 ? 5.656 12.641 -53.5 1 24.16 644 GLY B CA 1
ATOM 10577 C C . GLY B 1 644 ? 4.277 12.469 -52.875 1 24.16 644 GLY B C 1
ATOM 10578 O O . GLY B 1 644 ? 3.58 13.453 -52.625 1 24.16 644 GLY B O 1
ATOM 10579 N N . GLU B 1 645 ? 3.412 11.469 -53.406 1 24.39 645 GLU B N 1
ATOM 10580 C CA . GLU B 1 645 ? 1.983 11.672 -53.625 1 24.39 645 GLU B CA 1
ATOM 10581 C C . GLU B 1 645 ? 1.211 11.602 -52.312 1 24.39 645 GLU B C 1
ATOM 10583 O O . GLU B 1 645 ? 1.62 10.898 -51.375 1 24.39 645 GLU B O 1
ATOM 10588 N N . SER B 1 646 ? 0.045 12.461 -52.094 1 24.67 646 SER B N 1
ATOM 10589 C CA . SER B 1 646 ? -0.982 13.047 -51.25 1 24.67 646 SER B CA 1
ATOM 10590 C C . SER B 1 646 ? -1.814 11.969 -50.562 1 24.67 646 SER B C 1
ATOM 10592 O O . SER B 1 646 ? -2.834 12.273 -49.938 1 24.67 646 SER B O 1
ATOM 10594 N N . HIS B 1 647 ? -1.695 10.633 -50.781 1 21.86 647 HIS B N 1
ATOM 10595 C CA . HIS B 1 647 ? -2.982 10.047 -50.406 1 21.86 647 HIS B CA 1
ATOM 10596 C C . HIS B 1 647 ? -3.238 10.172 -48.906 1 21.86 647 HIS B C 1
ATOM 10598 O O . HIS B 1 647 ? -2.295 10.227 -48.125 1 21.86 647 HIS B O 1
ATOM 10604 N N . ALA B 1 648 ? -4.531 10.188 -48.406 1 22.58 648 ALA B N 1
ATOM 10605 C CA . ALA B 1 648 ? -5.387 10.539 -47.281 1 22.58 648 ALA B CA 1
ATOM 10606 C C . ALA B 1 648 ? -4.973 9.789 -46 1 22.58 648 ALA B C 1
ATOM 10608 O O . ALA B 1 648 ? -4.23 8.805 -46.094 1 22.58 648 ALA B O 1
ATOM 10609 N N . ASN B 1 649 ? -6.016 9.469 -45 1 22.77 649 ASN B N 1
ATOM 10610 C CA . ASN B 1 649 ? -6.488 9.57 -43.625 1 22.77 649 ASN B CA 1
ATOM 10611 C C . ASN B 1 649 ? -6.133 8.32 -42.812 1 22.77 649 ASN B C 1
ATOM 10613 O O . ASN B 1 649 ? -6.652 8.117 -41.719 1 22.77 649 ASN B O 1
ATOM 10617 N N . GLN B 1 650 ? -5.715 7.117 -43.406 1 23.81 650 GLN B N 1
ATOM 10618 C CA . GLN B 1 650 ? -6.035 6.004 -42.5 1 23.81 650 GLN B CA 1
ATOM 10619 C C . GLN B 1 650 ? -5.082 5.957 -41.312 1 23.81 650 GLN B C 1
ATOM 10621 O O . GLN B 1 650 ? -3.865 5.871 -41.5 1 23.81 650 GLN B O 1
ATOM 10626 N N . VAL B 1 651 ? -5.445 6.594 -40.219 1 28.11 651 VAL B N 1
ATOM 10627 C CA . VAL B 1 651 ? -4.84 6.566 -38.875 1 28.11 651 VAL B CA 1
ATOM 10628 C C . VAL B 1 651 ? -4.508 5.125 -38.5 1 28.11 651 VAL B C 1
ATOM 10630 O O . VAL B 1 651 ? -5.41 4.312 -38.281 1 28.11 651 VAL B O 1
ATOM 10633 N N . SER B 1 652 ? -3.572 4.484 -39.188 1 25.62 652 SER B N 1
ATOM 10634 C CA . SER B 1 652 ? -3.146 3.158 -38.75 1 25.62 652 SER B CA 1
ATOM 10635 C C . SER B 1 652 ? -2.635 3.186 -37.312 1 25.62 652 SER B C 1
ATOM 10637 O O . SER B 1 652 ? -1.61 3.805 -37.031 1 25.62 652 SER B O 1
ATOM 10639 N N . ILE B 1 653 ? -3.461 3.213 -36.344 1 28.66 653 ILE B N 1
ATOM 10640 C CA . ILE B 1 653 ? -3.203 2.932 -34.938 1 28.66 653 ILE B CA 1
ATOM 10641 C C . ILE B 1 653 ? -2.342 1.678 -34.781 1 28.66 653 ILE B C 1
ATOM 10643 O O . ILE B 1 653 ? -2.785 0.666 -34.25 1 28.66 653 ILE B O 1
ATOM 10647 N N . ASP B 1 654 ? -1.656 1.196 -35.844 1 25.78 654 ASP B N 1
ATOM 10648 C CA . ASP B 1 654 ? -1.217 -0.196 -35.844 1 25.78 654 ASP B CA 1
ATOM 10649 C C . ASP B 1 654 ? -0.296 -0.48 -34.656 1 25.78 654 ASP B C 1
ATOM 10651 O O . ASP B 1 654 ? -0.652 -1.242 -33.75 1 25.78 654 ASP B O 1
ATOM 10655 N N . ALA B 1 655 ? 0.956 -1.342 -34.938 1 26.97 655 ALA B N 1
ATOM 10656 C CA . ALA B 1 655 ? 1.83 -2.357 -34.344 1 26.97 655 ALA B CA 1
ATOM 10657 C C . ALA B 1 655 ? 2.76 -1.749 -33.312 1 26.97 655 ALA B C 1
ATOM 10659 O O . ALA B 1 655 ? 3.57 -2.455 -32.719 1 26.97 655 ALA B O 1
ATOM 10660 N N . SER B 1 656 ? 2.994 -0.512 -33.344 1 28.41 656 SER B N 1
ATOM 10661 C CA . SER B 1 656 ? 4.191 -0.006 -32.656 1 28.41 656 SER B CA 1
ATOM 10662 C C . SER B 1 656 ? 4.016 0.017 -31.156 1 28.41 656 SER B C 1
ATOM 10664 O O . SER B 1 656 ? 4.922 0.424 -30.422 1 28.41 656 SER B O 1
ATOM 10666 N N . TYR B 1 657 ? 2.797 0.006 -30.75 1 28.36 657 TYR B N 1
ATOM 10667 C CA . TYR B 1 657 ? 2.576 0.315 -29.344 1 28.36 657 TYR B CA 1
ATOM 10668 C C . TYR B 1 657 ? 3.088 -0.811 -28.453 1 28.36 657 TYR B C 1
ATOM 10670 O O . TYR B 1 657 ? 3.379 -0.594 -27.266 1 28.36 657 TYR B O 1
ATOM 10678 N N . MET B 1 658 ? 2.711 -2.1 -28.766 1 30.23 658 MET B N 1
ATOM 10679 C CA . MET B 1 658 ? 2.398 -3.182 -27.828 1 30.23 658 MET B CA 1
ATOM 10680 C C . MET B 1 658 ? 3.672 -3.816 -27.281 1 30.23 658 MET B C 1
ATOM 10682 O O . MET B 1 658 ? 3.623 -4.602 -26.328 1 30.23 658 MET B O 1
ATOM 10686 N N . GLU B 1 659 ? 4.777 -3.994 -27.969 1 31.59 659 GLU B N 1
ATOM 10687 C CA . GLU B 1 659 ? 5.602 -5.191 -27.812 1 31.59 659 GLU B CA 1
ATOM 10688 C C . GLU B 1 659 ? 6.621 -5.02 -26.688 1 31.59 659 GLU B C 1
ATOM 10690 O O . GLU B 1 659 ? 7.086 -6.004 -26.109 1 31.59 659 GLU B O 1
ATOM 10695 N N . SER B 1 660 ? 6.945 -3.818 -26.422 1 33.62 660 SER B N 1
ATOM 10696 C CA . SER B 1 660 ? 8.211 -3.797 -25.688 1 33.62 660 SER B CA 1
ATOM 10697 C C . SER B 1 660 ? 8.016 -4.211 -24.234 1 33.62 660 SER B C 1
ATOM 10699 O O . SER B 1 660 ? 8.875 -4.879 -23.656 1 33.62 660 SER B O 1
ATOM 10701 N N . ASP B 1 661 ? 6.867 -3.793 -23.75 1 36.84 661 ASP B N 1
ATOM 10702 C CA . ASP B 1 661 ? 6.762 -3.951 -22.297 1 36.84 661 ASP B CA 1
ATOM 10703 C C . ASP B 1 661 ? 6.57 -5.418 -21.922 1 36.84 661 ASP B C 1
ATOM 10705 O O . ASP B 1 661 ? 6.996 -5.848 -20.844 1 36.84 661 ASP B O 1
ATOM 10709 N N . ILE B 1 662 ? 5.898 -6.102 -22.766 1 36.69 662 ILE B N 1
ATOM 10710 C CA . ILE B 1 662 ? 5.676 -7.512 -22.469 1 36.69 662 ILE B CA 1
ATOM 10711 C C . ILE B 1 662 ? 7.008 -8.258 -22.484 1 36.69 662 ILE B C 1
ATOM 10713 O O . ILE B 1 662 ? 7.266 -9.109 -21.641 1 36.69 662 ILE B O 1
ATOM 10717 N N . MET B 1 663 ? 7.844 -7.859 -23.438 1 37.53 663 MET B N 1
ATOM 10718 C CA . MET B 1 663 ? 9.109 -8.578 -23.531 1 37.53 663 MET B CA 1
ATOM 10719 C C . MET B 1 663 ? 10.023 -8.219 -22.375 1 37.53 663 MET B C 1
ATOM 10721 O O . MET B 1 663 ? 10.727 -9.086 -21.828 1 37.53 663 MET B O 1
ATOM 10725 N N . THR B 1 664 ? 9.898 -7.031 -21.984 1 38.16 664 THR B N 1
ATOM 10726 C CA . THR B 1 664 ? 10.727 -6.648 -20.844 1 38.16 664 THR B CA 1
ATOM 10727 C C . THR B 1 664 ? 10.219 -7.309 -19.562 1 38.16 664 THR B C 1
ATOM 10729 O O . THR B 1 664 ? 11.008 -7.766 -18.75 1 38.16 664 THR B O 1
ATOM 10732 N N . ASP B 1 665 ? 8.922 -7.312 -19.484 1 39.97 665 ASP B N 1
ATOM 10733 C CA . ASP B 1 665 ? 8.398 -8.039 -18.328 1 39.97 665 ASP B CA 1
ATOM 10734 C C . ASP B 1 665 ? 8.75 -9.523 -18.406 1 39.97 665 ASP B C 1
ATOM 10736 O O . ASP B 1 665 ? 9.047 -10.148 -17.391 1 39.97 665 ASP B O 1
ATOM 10740 N N . LEU B 1 666 ? 8.609 -10.047 -19.594 1 35.88 666 LEU B N 1
ATOM 10741 C CA . LEU B 1 666 ? 9.039 -11.43 -19.797 1 35.88 666 LEU B CA 1
ATOM 10742 C C . LEU B 1 666 ? 10.492 -11.609 -19.391 1 35.88 666 LEU B C 1
ATOM 10744 O O . LEU B 1 666 ? 10.836 -12.594 -18.734 1 35.88 666 LEU B O 1
ATOM 10748 N N . ILE B 1 667 ? 11.242 -10.625 -19.781 1 35.56 667 ILE B N 1
ATOM 10749 C CA . ILE B 1 667 ? 12.672 -10.758 -19.516 1 35.56 667 ILE B CA 1
ATOM 10750 C C . ILE B 1 667 ? 12.953 -10.469 -18.047 1 35.56 667 ILE B C 1
ATOM 10752 O O . ILE B 1 667 ? 13.727 -11.18 -17.406 1 35.56 667 ILE B O 1
ATOM 10756 N N . SER B 1 668 ? 12.273 -9.445 -17.531 1 38.19 668 SER B N 1
ATOM 10757 C CA . SER B 1 668 ? 12.57 -9.055 -16.156 1 38.19 668 SER B CA 1
ATOM 10758 C C . SER B 1 668 ? 12.031 -10.078 -15.164 1 38.19 668 SER B C 1
ATOM 10760 O O . SER B 1 668 ? 12.539 -10.188 -14.039 1 38.19 668 SER B O 1
ATOM 10762 N N . SER B 1 669 ? 10.891 -10.594 -15.398 1 34.81 669 SER B N 1
ATOM 10763 C CA . SER B 1 669 ? 10.344 -11.609 -14.508 1 34.81 669 SER B CA 1
ATOM 10764 C C . SER B 1 669 ? 11.195 -12.875 -14.523 1 34.81 669 SER B C 1
ATOM 10766 O O . SER B 1 669 ? 10.984 -13.781 -13.703 1 34.81 669 SER B O 1
ATOM 10768 N N . ILE B 1 670 ? 11.805 -13.141 -15.508 1 32.12 670 ILE B N 1
ATOM 10769 C CA . ILE B 1 670 ? 12.406 -14.461 -15.609 1 32.12 670 ILE B CA 1
ATOM 10770 C C . ILE B 1 670 ? 13.586 -14.57 -14.641 1 32.12 670 ILE B C 1
ATOM 10772 O O . ILE B 1 670 ? 13.742 -15.578 -13.953 1 32.12 670 ILE B O 1
ATOM 10776 N N . LEU B 1 671 ? 14.875 -14.039 -14.93 1 34.41 671 LEU B N 1
ATOM 10777 C CA . LEU B 1 671 ? 16.047 -14.594 -14.273 1 34.41 671 LEU B CA 1
ATOM 10778 C C . LEU B 1 671 ? 16.438 -13.773 -13.047 1 34.41 671 LEU B C 1
ATOM 10780 O O . LEU B 1 671 ? 16.688 -12.57 -13.148 1 34.41 671 LEU B O 1
ATOM 10784 N N . PRO B 1 672 ? 16.016 -14.125 -11.984 1 34.28 672 PRO B N 1
ATOM 10785 C CA . PRO B 1 672 ? 16.703 -13.586 -10.812 1 34.28 672 PRO B CA 1
ATOM 10786 C C . PRO B 1 672 ? 18.219 -13.594 -10.961 1 34.28 672 PRO B C 1
ATOM 10788 O O . PRO B 1 672 ? 18.781 -14.531 -11.531 1 34.28 672 PRO B O 1
ATOM 10791 N N . GLN B 1 673 ? 18.828 -12.516 -10.805 1 32.44 673 GLN B N 1
ATOM 10792 C CA . GLN B 1 673 ? 20.297 -12.5 -10.852 1 32.44 673 GLN B CA 1
ATOM 10793 C C . GLN B 1 673 ? 20.875 -13.609 -9.977 1 32.44 673 GLN B C 1
ATOM 10795 O O . GLN B 1 673 ? 21.953 -14.141 -10.273 1 32.44 673 GLN B O 1
ATOM 10800 N N . ASP B 1 674 ? 20.281 -13.859 -8.828 1 32.19 674 ASP B N 1
ATOM 10801 C CA . ASP B 1 674 ? 20.922 -14.891 -8.023 1 32.19 674 ASP B CA 1
ATOM 10802 C C . ASP B 1 674 ? 20.797 -16.266 -8.68 1 32.19 674 ASP B C 1
ATOM 10804 O O . ASP B 1 674 ? 21.172 -17.281 -8.094 1 32.19 674 ASP B O 1
ATOM 10808 N N . LEU B 1 675 ? 19.844 -16.438 -9.461 1 34.47 675 LEU B N 1
ATOM 10809 C CA . LEU B 1 675 ? 20.094 -17.578 -10.352 1 34.47 675 LEU B CA 1
ATOM 10810 C C . LEU B 1 675 ? 21.266 -17.281 -11.281 1 34.47 675 LEU B C 1
ATOM 10812 O O . LEU B 1 675 ? 21.266 -17.719 -12.438 1 34.47 675 LEU B O 1
ATOM 10816 N N . ASP B 1 676 ? 22.109 -16.438 -10.961 1 37.28 676 ASP B N 1
ATOM 10817 C CA . ASP B 1 676 ? 23.438 -16.188 -11.492 1 37.28 676 ASP B CA 1
ATOM 10818 C C . ASP B 1 676 ? 24.234 -17.484 -11.617 1 37.28 676 ASP B C 1
ATOM 10820 O O . ASP B 1 676 ? 25.156 -17.578 -12.43 1 37.28 676 ASP B O 1
ATOM 10824 N N . PHE B 1 677 ? 24.109 -18.375 -10.734 1 32.53 677 PHE B N 1
ATOM 10825 C CA . PHE B 1 677 ? 24.734 -19.672 -10.992 1 32.53 677 PHE B CA 1
ATOM 10826 C C . PHE B 1 677 ? 24.234 -20.25 -12.312 1 32.53 677 PHE B C 1
ATOM 10828 O O . PHE B 1 677 ? 24.859 -21.172 -12.859 1 32.53 677 PHE B O 1
ATOM 10835 N N . ILE B 1 678 ? 23.078 -19.969 -12.711 1 35.41 678 ILE B N 1
ATOM 10836 C CA . ILE B 1 678 ? 22.766 -20.188 -14.117 1 35.41 678 ILE B CA 1
ATOM 10837 C C . ILE B 1 678 ? 23.609 -19.266 -14.984 1 35.41 678 ILE B C 1
ATOM 10839 O O . ILE B 1 678 ? 24.047 -19.656 -16.078 1 35.41 678 ILE B O 1
ATOM 10843 N N . ASN B 1 679 ? 23.859 -18.062 -14.539 1 32.38 679 ASN B N 1
ATOM 10844 C CA . ASN B 1 679 ? 24.734 -17.141 -15.258 1 32.38 679 ASN B CA 1
ATOM 10845 C C . ASN B 1 679 ? 26.188 -17.312 -14.836 1 32.38 679 ASN B C 1
ATOM 10847 O O . ASN B 1 679 ? 27.094 -16.969 -15.594 1 32.38 679 ASN B O 1
ATOM 10851 N N . ASP B 1 680 ? 26.688 -17.516 -13.805 1 29.8 680 ASP B N 1
ATOM 10852 C CA . ASP B 1 680 ? 28.125 -17.5 -13.57 1 29.8 680 ASP B CA 1
ATOM 10853 C C . ASP B 1 680 ? 28.859 -18.422 -14.539 1 29.8 680 ASP B C 1
ATOM 10855 O O . ASP B 1 680 ? 30.094 -18.406 -14.625 1 29.8 680 ASP B O 1
ATOM 10859 N N . SER B 1 681 ? 28.688 -19.547 -14.797 1 26.75 681 SER B N 1
ATOM 10860 C CA . SER B 1 681 ? 29.609 -19.969 -15.844 1 26.75 681 SER B CA 1
ATOM 10861 C C . SER B 1 681 ? 29.422 -19.141 -17.109 1 26.75 681 SER B C 1
ATOM 10863 O O . SER B 1 681 ? 30.062 -19.391 -18.125 1 26.75 681 SER B O 1
ATOM 10865 N N . LEU B 1 682 ? 28.359 -18.5 -17.422 1 23.83 682 LEU B N 1
ATOM 10866 C CA . LEU B 1 682 ? 28.625 -17.609 -18.547 1 23.83 682 LEU B CA 1
ATOM 10867 C C . LEU B 1 682 ? 29.312 -16.328 -18.062 1 23.83 682 LEU B C 1
ATOM 10869 O O . LEU B 1 682 ? 28.875 -15.719 -17.078 1 23.83 682 LEU B O 1
ATOM 10873 N N . ASP B 1 683 ? 30.672 -16.047 -18.203 1 23.05 683 ASP B N 1
ATOM 10874 C CA . ASP B 1 683 ? 31.469 -15.047 -18.891 1 23.05 683 ASP B CA 1
ATOM 10875 C C . ASP B 1 683 ? 30.625 -14.203 -19.844 1 23.05 683 ASP B C 1
ATOM 10877 O O . ASP B 1 683 ? 30.469 -14.547 -21.016 1 23.05 683 ASP B O 1
ATOM 10881 N N . LEU B 1 684 ? 29.688 -13.664 -19.719 1 23.03 684 LEU B N 1
ATOM 10882 C CA . LEU B 1 684 ? 29.344 -12.609 -20.672 1 23.03 684 LEU B CA 1
ATOM 10883 C C . LEU B 1 684 ? 30.281 -11.414 -20.516 1 23.03 684 LEU B C 1
ATOM 10885 O O . LEU B 1 684 ? 30.031 -10.344 -21.062 1 23.03 684 LEU B O 1
ATOM 10889 N N . THR B 1 685 ? 31.562 -11.336 -19.984 1 22.89 685 THR B N 1
ATOM 10890 C CA . THR B 1 685 ? 32.781 -11.18 -20.766 1 22.89 685 THR B CA 1
ATOM 10891 C C . THR B 1 685 ? 33.031 -12.406 -21.641 1 22.89 685 THR B C 1
ATOM 10893 O O . THR B 1 685 ? 34 -12.461 -22.375 1 22.89 685 THR B O 1
ATOM 10896 N N . PHE B 1 686 ? 32.562 -13.484 -21.422 1 19.61 686 PHE B N 1
ATOM 10897 C CA . PHE B 1 686 ? 32.844 -14.617 -22.297 1 19.61 686 PHE B CA 1
ATOM 10898 C C . PHE B 1 686 ? 32.188 -14.43 -23.656 1 19.61 686 PHE B C 1
ATOM 10900 O O . PHE B 1 686 ? 32.438 -15.195 -24.594 1 19.61 686 PHE B O 1
ATOM 10907 N N . PHE B 1 687 ? 31.094 -13.719 -24 1 20.67 687 PHE B N 1
ATOM 10908 C CA . PHE B 1 687 ? 31.078 -13.43 -25.422 1 20.67 687 PHE B CA 1
ATOM 10909 C C . PHE B 1 687 ? 32.062 -12.312 -25.766 1 20.67 687 PHE B C 1
ATOM 10911 O O . PHE B 1 687 ? 32.094 -11.836 -26.891 1 20.67 687 PHE B O 1
ATOM 10918 N N . HIS B 1 688 ? 32.625 -11.594 -24.719 1 19.08 688 HIS B N 1
ATOM 10919 C CA . HIS B 1 688 ? 33.812 -10.906 -25.25 1 19.08 688 HIS B CA 1
ATOM 10920 C C . HIS B 1 688 ? 35.031 -11.836 -25.266 1 19.08 688 HIS B C 1
ATOM 10922 O O . HIS B 1 688 ? 36.156 -11.391 -25.5 1 19.08 688 HIS B O 1
ATOM 10928 N N . ALA B 1 689 ? 34.906 -13.062 -25.422 1 16.34 689 ALA B N 1
ATOM 10929 C CA . ALA B 1 689 ? 36.094 -13.406 -26.203 1 16.34 689 ALA B CA 1
ATOM 10930 C C . ALA B 1 689 ? 35.969 -12.883 -27.641 1 16.34 689 ALA B C 1
ATOM 10932 O O . ALA B 1 689 ? 34.906 -13.008 -28.266 1 16.34 689 ALA B O 1
#

Sequence (1378 aa):
MNRLPTNSQRVVKPGVKKRRPPLACVQCYQRKLKCGRELPACSRCSKAGNADECIYRGDKGRHTSADGLSNDGTSGASSALERSSTETLDKHGASTSHEVDMTHLEGQGDSTKFYGNSYPLNLYQQFTDLRPYIIKVKAQYPSINTLRDEIYAPFNDKHRRRQLLPDGALENTLRELIPMKSIMDVLVQTYVDRFEITHRILHIPTFITKYNTHWTDKSSTPVCFLVQMLLVAAAAVSCHPEVCIDVFSHKTNHDHVIKWVEAVEAWVSSHSNQPPRSWDTLVTHCLLLIAKRANFLKEGSFWTSTGTLVRWAMAAGYHREVISATRMSPFDREMRRRLWITIVELDLQASIERGMPPSVRIGDFNIKPPLNVDDERLKGSIKGSLAGTPITKLTNTSFQARLYRSLPVRLRICTFINGHCEKVDFDKVLELEEELGQALRGIPAFDNPQADPRQHQTATYIKSMLGIVLHQYILLLHFHFVVHSPSSSKAIICRRARLEASMKILDYYQRLLNDEALPGQACRTGLVLAALSICHEIYLNIGSKACDQTTMTIFPQVSAFLIENIEKVLNILEKRISLTFNGLNEYYILSMTVGLVKSKLWPESSAKSDQEAAERVIKLCTILQTRQAAIRQEQPFSEACDDGESHANQVSIDASYMESDIMTDLISSILPQDLDFINDSLDLTFFHAMNRLPTNSQRVVKPGVKKRRPPLACVQCYQRKLKCGRELPACSRCSKAGNADECIYRGDKGRHTSADGLSNDGTSGASSALERSSTETLDKHGASTSHEVDMTHLEGQGDSTKFYGNSYPLNLYQQFTDLRPYIIKVKAQYPSINTLRDEIYAPFNDKHRRRQLLPDGALENTLRELIPMKSIMDVLVQTYVDRFEITHRILHIPTFITKYNTHWTDKSSTPVCFLVQMLLVAAAAVSCHPEVCIDVFSHKTNHDHVIKWVEAVEAWVSSHSNQPPRSWDTLVTHCLLLIAKRANFLKEGSFWTSTGTLVRWAMAAGYHREVISATRMSPFDREMRRRLWITIVELDLQASIERGMPPSVRIGDFNIKPPLNVDDERLKGSIKGSLAGTPITKLTNTSFQARLYRSLPVRLRICTFINGHCEKVDFDKVLELEEELGQALRGIPAFDNPQADPRQHQTATYIKSMLGIVLHQYILLLHFHFVVHSPSSSKAIICRRARLEASMKILDYYQRLLNDEALPGQACRTGLVLAALSICHEIYLNIGSKACDQTTMTIFPQVSAFLIENIEKVLNILEKRISLTFNGLNEYYILSMTVGLVKSKLWPESSAKSDQEAAERVIKLCTILQTRQAAIRQEQPFSEACDDGESHANQVSIDASYMESDIMTDLISSILPQDLDFINDSLDLTFFHA

Foldseek 3Di:
DDDDPPCPPPPPPDDDPDDDDDDAWPVCVVVVHDFCPDVPFTVPCVVVPNRQQGHHDVDPDDDDDPPDDDDDDDDDDDDPDDPDDCPDPPPPPPPCLVPLFLKFWFDPDPDIDIFHNLAQLSLLVLQPCLLVLLVVLCVVPVLLVVLVCLLLVPPPPPVQDPPLDDPVVLLVLLLVLDFDPVLLVQLLVQLLQAPCLQQVQDLSVVLVVLVVVCVVPVVPRDSLNSLLSLLSSLLSVLQPQPDDRDPPDPDGNLRSSQSSLVSSVSNLVVVPVDLQLDSSNLSSLLSSLSSCVLLVHLLSCSLVSLLSSLVSLVVNVLLEQDDPPDPDFPLRSLSSQSSNLSSQVSNLLSCSNRLHAGNDAPVRGDRDQHAQAASVVSDRPDRDDDHHDDLLADYSHNLVNLLVQLVNLSNVLSCLLSPDDPDDDVVVLVVSVVSLVVSLVPLHPNPDVPDDPSSNLSSLSSNLVSLLQSLLSLLSSLVSVCSSCVPDPVNVVSLVSNLVSLVSNLVSVVVCCVVSVGPLLSDDRCLLSSLSSLLSSLVVCLPPPVCCPPPCNVPVVVNVVSLVSSVVNLVSQLVNCLRSVADLQSNLSSLSSSLVSCCSSDVVCNVVSSVRSSVSSSVSSVSSSVVVVVLVVVPDPPDDPDDDDDDDDDPCPDNSNDDDVSSVSRNVPHDRCVVCSSVVVDCPVVVVD/DDPPPCCPDPCPPDDDDDDDADDAFPPCVVVVHDFCNDPPFTPVCVVVVNRVRGHRPPPPDDDDDDDDDDDDDDDDDDDDDDPCPCPDPPCPPPPPLVPLFLKFWFDPDPDIDIFHNLAQLSLLVLQPCLLVLLVVLCVVPVLLVVLVCLLLVPPPPPPPDFPLDDPVVLLVLLLVLDFDPVLLVQLLVQLLQAPCLQQVQDLSVVLVVLVVVCVVPVVPRDSLNSLLSLLSSLLSVLQPQPDDRDPPDPDGNLRSSLSSLVSSVSNLVVVPPDLQQDSSSLSSLLSSLSSCVLLVHLLSCSLVSLLSSLVSLVVNVLLEQDDPPDPDFPLRSLSSQSSNLSSQVSNLLSCSNRLHAGNDAPVRGDRDQHAQAASVQSDRPDRDDDHHDDLQADYSCNLVNLLVQLVNLSNVLSCLLSPPDPDDDVVVLVVSVVSLVVSLVPLHPNPDVPDDPSSNLSSLSSNLVSLLQSLLSLLSSLVSVCSSCVPDPVNVVSLVSNLVSLVSNLVSVVVCCVVSVGPLLSDDRCLLSSLSSLLSSLVVCQPPPVCCPPPCNVPVVVVVVSLVSSVVNLVSQLVNCLRSVADLQSNLSSLSSSLVSCCSSCVVCNVVSSVRSSVSSSVSSVSSSVVVVVLVVVPDPPDDPDDDDDDDDDPCPDRSNRPDPRSVSRNVPHDRCVVCSSVVVDCPCVVVD

Solvent-accessible surface area (backbone atoms only — not comparable to full-atom values): 78574 Å² total; per-residue (Å²): 139,87,86,85,74,81,81,77,74,74,80,72,79,84,84,89,79,83,85,86,82,88,85,61,26,50,46,28,54,74,65,72,42,88,45,50,70,30,79,77,34,20,60,32,38,48,79,78,72,45,29,76,70,32,29,43,98,96,61,85,55,86,81,75,86,69,62,87,71,82,85,85,89,84,86,82,81,82,86,76,81,81,87,70,89,80,80,75,77,81,70,71,72,72,70,70,68,74,72,77,66,48,52,44,75,22,59,66,85,57,35,30,38,39,35,22,49,55,15,52,76,45,54,57,71,76,40,79,61,48,56,62,47,51,48,51,46,42,70,75,40,53,62,49,58,54,41,47,48,63,60,61,46,78,66,84,57,71,75,71,71,80,75,78,68,58,69,70,61,45,55,55,48,55,62,68,66,54,62,54,65,78,57,44,54,53,22,50,51,43,22,52,69,64,42,39,36,69,41,46,71,74,56,59,66,63,51,52,53,52,54,53,46,32,79,75,42,62,86,74,48,55,64,69,55,53,47,45,52,47,28,42,35,38,31,23,44,47,67,36,82,82,57,70,81,44,85,89,44,93,63,51,64,55,55,51,39,51,50,50,51,50,53,42,50,52,52,52,62,70,64,48,88,48,82,57,31,30,54,66,49,49,48,45,52,50,39,45,51,47,19,28,58,50,50,61,44,65,63,82,48,44,45,55,51,33,50,45,50,47,42,35,40,41,44,28,33,45,39,46,53,79,55,86,85,50,91,65,50,59,40,58,52,49,54,42,35,34,36,39,50,38,46,51,51,51,28,43,53,32,15,40,60,42,12,36,48,49,76,67,54,73,49,60,38,59,53,67,80,50,59,30,40,43,57,85,73,60,44,74,80,50,86,60,88,84,75,54,48,62,80,65,52,87,43,58,26,32,47,48,42,55,54,54,72,40,42,60,61,53,47,50,48,37,34,60,59,30,29,64,61,94,71,84,55,66,68,57,52,53,52,53,47,49,56,50,49,50,48,62,69,61,55,66,82,60,80,52,87,85,52,50,70,66,54,49,51,51,47,50,50,44,51,33,55,53,48,30,57,55,28,42,52,50,23,50,54,26,46,55,46,32,70,76,38,64,86,41,78,65,21,57,58,28,50,52,51,23,46,52,25,24,50,48,38,55,48,37,50,50,50,33,45,73,65,66,73,40,47,58,57,58,66,57,82,50,48,65,43,24,43,51,50,46,52,49,54,54,47,58,54,58,79,38,74,88,36,64,78,36,70,50,64,74,34,58,66,51,51,55,53,53,48,54,54,40,50,52,51,50,52,27,47,51,51,25,27,74,61,57,72,43,60,61,50,61,46,48,53,50,38,49,48,50,21,49,48,46,24,68,75,37,62,91,48,23,68,59,28,42,47,51,30,50,49,54,49,39,52,51,43,48,53,52,38,52,49,52,52,51,55,57,65,67,53,70,80,81,73,82,82,76,83,82,87,80,81,85,79,80,76,74,79,66,76,77,77,65,64,59,61,58,51,44,45,53,54,66,63,40,69,47,51,77,53,26,68,73,37,60,81,55,48,78,66,53,72,64,102,144,86,82,82,72,83,70,85,74,76,81,69,73,90,84,84,90,79,84,91,80,56,85,58,30,50,47,34,58,73,68,74,41,85,52,55,44,36,81,82,33,20,61,46,38,46,75,73,73,44,31,93,64,36,45,55,84,83,69,81,72,87,77,84,60,87,68,88,74,81,82,86,82,86,78,84,88,80,88,74,90,71,87,75,82,79,80,78,80,83,75,74,73,74,71,73,70,74,73,78,66,48,52,44,74,21,59,66,86,56,35,30,38,38,35,23,50,54,16,52,77,43,55,57,71,75,40,79,62,47,60,62,47,51,51,50,44,42,69,77,38,54,62,50,57,55,41,48,48,64,62,60,44,78,66,86,60,70,75,64,71,77,73,78,70,58,67,69,61,46,54,54,48,56,62,67,64,56,63,54,65,78,58,44,53,54,22,50,51,43,22,51,69,65,42,38,37,69,42,46,68,74,55,58,66,64,50,53,50,52,54,54,46,32,77,75,41,63,86,73,49,55,67,70,56,54,47,45,52,47,29,41,34,39,32,21,43,48,66,36,82,81,57,69,81,44,85,91,45,95,62,50,66,52,54,52,37,51,52,50,53,49,53,42,50,53,51,50,63,70,64,48,87,48,82,58,32,30,54,66,49,50,48,44,53,52,39,46,52,48,18,28,58,50,52,57,45,66,63,83,49,44,45,56,52,33,48,46,50,46,43,35,41,43,42,28,32,45,39,48,54,79,54,85,86,51,90,65,50,58,41,58,53,49,53,41,36,33,36,39,50,38,44,52,50,52,30,43,53,31,15,41,59,41,12,36,48,47,76,67,55,73,49,59,40,59,52,66,80,51,58,30,40,44,56,87,73,60,43,73,78,46,87,59,87,84,75,54,48,63,82,65,51,87,43,56,26,31,48,48,43,55,54,53,73,42,43,61,59,52,48,49,48,37,34,61,59,29,29,64,62,94,72,84,56,67,68,57,52,52,52,54,47,50,55,52,49,50,48,60,68,63,56,65,81,59,82,52,86,84,51,51,72,67,54,49,52,50,47,50,49,43,51,35,52,51,47,31,56,53,27,40,51,51,24,51,54,25,46,54,45,32,70,78,38,64,85,41,79,64,21,57,57,27,50,51,51,24,45,51,26,24,51,47,39,55,47,38,51,50,50,34,45,75,68,66,72,40,48,58,56,58,65,58,81,48,50,66,41,24,44,50,50,46,52,48,53,54,48,58,52,57,82,40,73,89,36,65,80,34,71,50,63,72,34,56,67,50,52,55,53,52,50,53,55,40,49,52,50,51,50,26,47,50,51,25,28,73,60,56,70,41,60,62,47,61,46,45,53,49,37,49,49,51,22,50,48,46,25,69,75,37,61,89,49,23,68,59,28,44,47,51,30,50,50,54,49,41,52,51,42,50,53,51,37,52,52,51,53,50,54,57,65,65,46,70,78,81,72,83,85,74,87,81,87,79,81,84,80,80,77,71,82,67,69,75,67,68,60,61,61,56,52,46,44,53,52,64,63,38,66,50,50,74,54,27,72,75,39,58,80,54,45,80,65,52,70,64,102

Nearest PDB structures (foldseek):
  5mjz-assembly2_B  TM=3.046E-01  e=3.448E+00  Homo sapiens
  8u1a-assembly1_A  TM=2.762E-01  e=5.656E+00  synthetic construct
  5crv-assembly1_A  TM=2.691E-01  e=9.636E+00  Homo sapiens
  5mk2-assembly2_B  TM=1.928E-01  e=4.857E+00  Homo sapiens
  5mjz-assembly2_B  TM=2.328E-01  e=3.289E+00  Homo sapiens

Secondary structure (DSSP, 8-state):
-------------------------HHHHHTT------SSS-HHHHHTT-GGG---TTS--------------------------------------------EEEEETTEEEEE-TT-GGGGGGG-TTHHHHHHHHHHH-THHHHHHHHHS--------------HHHHHHHHHHHSPPHHHHHHHHHHIIIIIITTS--S-HHHHHHHHHHHHH-GGGS-HHHHHHHHHHHHHHHTT-TT--S-TT----HHHHHHHHHHHHHHHHHHTTTS---BHHHHHHHHHHHHHHHHTT-SGGGHHHHHHHHHHHHHHTTTTSPPPTTS---HHHHHHHHHHHHHHHHHHHHHHHHHT---S--GGG--PPPPP---GGG--TT--S--PPPPTTS--TTHHHHHHHHTHHHHHHHHHHHHS--S---HHHHHHHHHHHHHHHHTS-----TT--HHHHHHHHHHHHHHHHHHHHHHHHHHHHHHHH-TTSHHHHHHHHHHHHHHHHHHHHHHHHHHTTSS-GGG--TTHHHHHHHHHHHHHHHSS-GGGTTSHHHH-HHHHHHHHHHHHHHHHHHHHHHHHHS--HHHHHHHHHHHHHHHHHH-GGGHHHHHHHHHHHHHHHHHHHHHHHHHHHHHS-------S-----------STTSSHHHHHHHHHTT--GGGHHHHTT--SSSS--/------------------------BHHHHHTT------SSS-HHHHHTT-GGG--BTT---------------------------------------------EEEEETTEEEEE-TT-GGGGGGG-TTHHHHHHHHHHH-THHHHHHHHHS--------------HHHHHHHHHHHSPPHHHHHHHHHHIIIIIITTS--S-HHHHHHHHHHHHH-GGGS-HHHHHHHHHHHHHHHTT-TT--S-TT----HHHHHHHHHHHHHHHHHHTTTS---BHHHHHHHHHHHHHHHHTT-SGGGHHHHHHHHHHHHHHTTTTSPPPTTS---HHHHHHHHHHHHHHHHHHHHHHHHHT---S--GGG--PPPPP---GGG--TT--S--PPPPTTS--TTHHHHHHHHTHHHHHHHHHHHHS--S---HHHHHHHHHHHHHHHHTS-----TT--HHHHHHHHHHHHHHHHHHHHHHHHHHHHHHHH-TTSHHHHHHHHHHHHHHHHHHHHHHHHHHTTSS-GGG--TTHHHHHHHHHHHHHHHSS-GGGTTSHHHH-HHHHHHHHHHHHHHHHHHHHHHHHHS--HHHHHHHHHHHHHHHHHH-GGGHHHHHHHHHHHHHHHHHHHHHHHHHHHHHS-------S-----------SSSSHHHHHHHHHHTT--GGGHHHHTT--SSSS--

pLDDT: mean 76.16, std 25.83, range [16.08, 98.62]